Protein AF-0000000085041794 (afdb_homodimer)

Structure (mmCIF, N/CA/C/O backbone):
data_AF-0000000085041794-model_v1
#
loop_
_entity.id
_entity.type
_entity.pdbx_description
1 polymer 'Xaa-Pro aminopeptidase'
#
loop_
_atom_site.group_PDB
_atom_site.id
_atom_site.type_symbol
_atom_site.label_atom_id
_atom_site.label_alt_id
_atom_site.label_comp_id
_atom_site.label_asym_id
_atom_site.label_entity_id
_atom_site.label_seq_id
_atom_site.pdbx_PDB_ins_code
_atom_site.Cartn_x
_atom_site.Cartn_y
_atom_site.Cartn_z
_atom_site.occupancy
_atom_site.B_iso_or_equiv
_atom_site.auth_seq_id
_atom_site.auth_comp_id
_atom_site.auth_asym_id
_atom_site.auth_atom_id
_atom_site.pdbx_PDB_model_num
ATOM 1 N N . MET A 1 1 ? -20.219 1.625 -2.76 1 81.12 1 MET A N 1
ATOM 2 C CA . MET A 1 1 ? -19 0.804 -2.732 1 81.12 1 MET A CA 1
ATOM 3 C C . MET A 1 1 ? -18.328 0.778 -4.102 1 81.12 1 MET A C 1
ATOM 5 O O . MET A 1 1 ? -19 0.871 -5.129 1 81.12 1 MET A O 1
ATOM 9 N N . ARG A 1 2 ? -17.031 0.706 -3.994 1 90.44 2 ARG A N 1
ATOM 10 C CA . ARG A 1 2 ? -16.234 0.7 -5.219 1 90.44 2 ARG A CA 1
ATOM 11 C C . ARG A 1 2 ? -16.531 -0.536 -6.059 1 90.44 2 ARG A C 1
ATOM 13 O O . ARG A 1 2 ? -16.438 -0.495 -7.289 1 90.44 2 ARG A O 1
ATOM 20 N N . TYR A 1 3 ? -16.922 -1.604 -5.355 1 93 3 TYR A N 1
ATOM 21 C CA . TYR A 1 3 ? -17.234 -2.852 -6.039 1 93 3 TYR A CA 1
ATOM 22 C C . TYR A 1 3 ? -18.562 -3.418 -5.539 1 93 3 TYR A C 1
ATOM 24 O O . TYR A 1 3 ? -19.109 -2.938 -4.547 1 93 3 TYR A O 1
ATOM 32 N N . GLU A 1 4 ? -19.078 -4.328 -6.312 1 93.75 4 GLU A N 1
ATOM 33 C CA . GLU A 1 4 ? -20.281 -5.039 -5.902 1 93.75 4 GLU A CA 1
ATOM 34 C C . GLU A 1 4 ? -19.938 -6.312 -5.129 1 93.75 4 GLU A C 1
ATOM 36 O O . GLU A 1 4 ? -19.453 -7.285 -5.711 1 93.75 4 GLU A O 1
ATOM 41 N N . PRO A 1 5 ? -20.203 -6.328 -3.84 1 93.75 5 PRO A N 1
ATOM 42 C CA . PRO A 1 5 ? -19.891 -7.535 -3.074 1 93.75 5 PRO A CA 1
ATOM 43 C C . PRO A 1 5 ? -20.75 -8.734 -3.465 1 93.75 5 PRO A C 1
ATOM 45 O O . PRO A 1 5 ? -21.828 -8.555 -4.047 1 93.75 5 PRO A O 1
ATOM 48 N N . ALA A 1 6 ? -20.266 -9.938 -3.115 1 96.19 6 ALA A N 1
ATOM 49 C CA . ALA A 1 6 ? -21.094 -11.133 -3.273 1 96.19 6 ALA A CA 1
ATOM 50 C C . ALA A 1 6 ? -22.281 -11.094 -2.324 1 96.19 6 ALA A C 1
ATOM 52 O O . ALA A 1 6 ? -22.297 -10.336 -1.352 1 96.19 6 ALA A O 1
ATOM 53 N N . LYS A 1 7 ? -23.281 -11.914 -2.615 1 96.5 7 LYS A N 1
ATOM 54 C CA . LYS A 1 7 ? -24.484 -11.977 -1.793 1 96.5 7 LYS A CA 1
ATOM 55 C C . LYS A 1 7 ? -24.219 -12.68 -0.468 1 96.5 7 LYS A C 1
ATOM 57 O O . LYS A 1 7 ? -23.312 -13.516 -0.377 1 96.5 7 LYS A O 1
ATOM 62 N N . ALA A 1 8 ? -25.047 -12.406 0.478 1 98 8 ALA A N 1
ATOM 63 C CA . ALA A 1 8 ? -24.922 -12.969 1.819 1 98 8 ALA A CA 1
ATOM 64 C C . ALA A 1 8 ? -24.938 -14.492 1.776 1 98 8 ALA A C 1
ATOM 66 O O . ALA A 1 8 ? -24.312 -15.148 2.611 1 98 8 ALA A O 1
ATOM 67 N N . SER A 1 9 ? -25.672 -15.023 0.839 1 98.44 9 SER A N 1
ATOM 68 C CA . SER A 1 9 ? -25.828 -16.469 0.725 1 98.44 9 SER A CA 1
ATOM 69 C C . SER A 1 9 ? -24.469 -17.156 0.575 1 98.44 9 SER A C 1
ATOM 71 O O . SER A 1 9 ? -24.281 -18.281 1.054 1 98.44 9 SER A O 1
ATOM 73 N N . LEU A 1 10 ? -23.516 -16.516 -0.113 1 98.62 10 LEU A N 1
ATOM 74 C CA . LEU A 1 10 ? -22.172 -17.062 -0.254 1 98.62 10 LEU A CA 1
ATOM 75 C C . LEU A 1 10 ? -21.516 -17.266 1.109 1 98.62 10 LEU A C 1
ATOM 77 O O . LEU A 1 10 ? -20.953 -18.328 1.392 1 98.62 10 LEU A O 1
ATOM 81 N N . TYR A 1 11 ? -21.609 -16.25 1.943 1 98.75 11 TYR A N 1
ATOM 82 C CA . TYR A 1 11 ? -20.922 -16.266 3.223 1 98.75 11 TYR A CA 1
ATOM 83 C C . TYR A 1 11 ? -21.578 -17.219 4.207 1 98.75 11 TYR A C 1
ATOM 85 O O . TYR A 1 11 ? -20.906 -17.844 5.023 1 98.75 11 TYR A O 1
ATOM 93 N N . ILE A 1 12 ? -22.906 -17.297 4.117 1 98.69 12 ILE A N 1
ATOM 94 C CA . ILE A 1 12 ? -23.641 -18.281 4.91 1 98.69 12 ILE A CA 1
ATOM 95 C C . ILE A 1 12 ? -23.172 -19.688 4.559 1 98.69 12 ILE A C 1
ATOM 97 O O . ILE A 1 12 ? -22.875 -20.484 5.445 1 98.69 12 ILE A O 1
ATOM 101 N N . LYS A 1 13 ? -23.078 -19.922 3.279 1 98.5 13 LYS A N 1
ATOM 102 C CA . LYS A 1 13 ? -22.609 -21.219 2.797 1 98.5 13 LYS A CA 1
ATOM 103 C C . LYS A 1 13 ? -21.188 -21.5 3.266 1 98.5 13 LYS A C 1
ATOM 105 O O . LYS A 1 13 ? -20.875 -22.609 3.691 1 98.5 13 LYS A O 1
ATOM 110 N N . ASN A 1 14 ? -20.312 -20.547 3.172 1 98.75 14 ASN A N 1
ATOM 111 C CA . ASN A 1 14 ? -18.906 -20.703 3.559 1 98.75 14 ASN A CA 1
ATOM 112 C C . ASN A 1 14 ? -18.781 -21 5.051 1 98.75 14 ASN A C 1
ATOM 114 O O . ASN A 1 14 ? -17.969 -21.844 5.449 1 98.75 14 ASN A O 1
ATOM 118 N N . ARG A 1 15 ? -19.531 -20.312 5.887 1 98.75 15 ARG A N 1
ATOM 119 C CA . ARG A 1 15 ? -19.484 -20.578 7.32 1 98.75 15 ARG A CA 1
ATOM 120 C C . ARG A 1 15 ? -20.016 -21.984 7.633 1 98.75 15 ARG A C 1
ATOM 122 O O . ARG A 1 15 ? -19.531 -22.641 8.555 1 98.75 15 ARG A O 1
ATOM 129 N N . ALA A 1 16 ? -20.984 -22.406 6.898 1 98.5 16 ALA A N 1
ATOM 130 C CA . ALA A 1 16 ? -21.531 -23.75 7.098 1 98.5 16 ALA A CA 1
ATOM 131 C C . ALA A 1 16 ? -20.469 -24.812 6.844 1 98.5 16 ALA A C 1
ATOM 133 O O . ALA A 1 16 ? -20.438 -25.844 7.535 1 98.5 16 ALA A O 1
ATOM 134 N N . LYS A 1 17 ? -19.656 -24.625 5.828 1 98.5 17 LYS A N 1
ATOM 135 C CA . LYS A 1 17 ? -18.547 -25.547 5.566 1 98.5 17 LYS A CA 1
ATOM 136 C C . LYS A 1 17 ? -17.688 -25.734 6.809 1 98.5 17 LYS A C 1
ATOM 138 O O . LYS A 1 17 ? -17.344 -26.859 7.16 1 98.5 17 LYS A O 1
ATOM 143 N N . VAL A 1 18 ? -17.359 -24.594 7.484 1 98.5 18 VAL A N 1
ATOM 144 C CA . VAL A 1 18 ? -16.5 -24.641 8.664 1 98.5 18 VAL A CA 1
ATOM 145 C C . VAL A 1 18 ? -17.25 -25.281 9.828 1 98.5 18 VAL A C 1
ATOM 147 O O . VAL A 1 18 ? -16.734 -26.188 10.484 1 98.5 18 VAL A O 1
ATOM 150 N N . ALA A 1 19 ? -18.469 -24.859 10.023 1 98.25 19 ALA A N 1
ATOM 151 C CA . ALA A 1 19 ? -19.297 -25.344 11.133 1 98.25 19 ALA A CA 1
ATOM 152 C C . ALA A 1 19 ? -19.453 -26.875 11.062 1 98.25 19 ALA A C 1
ATOM 154 O O . ALA A 1 19 ? -19.391 -27.547 12.094 1 98.25 19 ALA A O 1
ATOM 155 N N . ASN A 1 20 ? -19.609 -27.375 9.859 1 97.75 20 ASN A N 1
ATOM 156 C CA . ASN A 1 20 ? -19.859 -28.781 9.656 1 97.75 20 ASN A CA 1
ATOM 157 C C . ASN A 1 20 ? -18.625 -29.625 9.93 1 97.75 20 ASN A C 1
ATOM 159 O O . ASN A 1 20 ? -18.719 -30.844 10.117 1 97.75 20 ASN A O 1
ATOM 163 N N . LYS A 1 21 ? -17.469 -29 9.961 1 97.56 21 LYS A N 1
ATOM 164 C CA . LYS A 1 21 ? -16.234 -29.75 10.148 1 97.56 21 LYS A CA 1
ATOM 165 C C . LYS A 1 21 ? -15.742 -29.672 11.586 1 97.56 21 LYS A C 1
ATOM 167 O O . LYS A 1 21 ? -14.844 -30.406 11.992 1 97.56 21 LYS A O 1
ATOM 172 N N . LEU A 1 22 ? -16.312 -28.797 12.398 1 97.81 22 LEU A N 1
ATOM 173 C CA . LEU A 1 22 ? -15.898 -28.625 13.789 1 97.81 22 LEU A CA 1
ATOM 174 C C . LEU A 1 22 ? -16.453 -29.75 14.664 1 97.81 22 LEU A C 1
ATOM 176 O O . LEU A 1 22 ? -17.625 -30.109 14.539 1 97.81 22 LEU A O 1
ATOM 180 N N . PRO A 1 23 ? -15.609 -30.312 15.516 1 97.38 23 PRO A N 1
ATOM 181 C CA . PRO A 1 23 ? -16.156 -31.266 16.484 1 97.38 23 PRO A CA 1
ATOM 182 C C . PRO A 1 23 ? -17.125 -30.625 17.469 1 97.38 23 PRO A C 1
ATOM 184 O O . PRO A 1 23 ? -17.219 -29.391 17.531 1 97.38 23 PRO A O 1
ATOM 187 N N . SER A 1 24 ? -17.797 -31.453 18.25 1 96.56 24 SER A N 1
ATOM 188 C CA . SER A 1 24 ? -18.719 -30.938 19.25 1 96.56 24 SER A CA 1
ATOM 189 C C . SER A 1 24 ? -18 -30.078 20.281 1 96.56 24 SER A C 1
ATOM 191 O O . SER A 1 24 ? -16.859 -30.375 20.641 1 96.56 24 SER A O 1
ATOM 193 N N . ASN A 1 25 ? -18.672 -29.016 20.734 1 97.12 25 ASN A N 1
ATOM 194 C CA . ASN A 1 25 ? -18.156 -28.109 21.75 1 97.12 25 ASN A CA 1
ATOM 195 C C . ASN A 1 25 ? -16.906 -27.375 21.281 1 97.12 25 ASN A C 1
ATOM 197 O O . ASN A 1 25 ? -15.898 -27.344 21.984 1 97.12 25 ASN A O 1
ATOM 201 N N . SER A 1 26 ? -17.031 -26.922 20.062 1 97.88 26 SER A N 1
ATOM 202 C CA . SER A 1 26 ? -15.914 -26.203 19.469 1 97.88 26 SER A CA 1
ATOM 203 C C . SER A 1 26 ? -16.281 -24.75 19.203 1 97.88 26 SER A C 1
ATOM 205 O O . SER A 1 26 ? -17.453 -24.422 19.031 1 97.88 26 SER A O 1
ATOM 207 N N . LEU A 1 27 ? -15.336 -23.906 19.172 1 98 27 LEU A N 1
ATOM 208 C CA . LEU A 1 27 ? -15.484 -22.578 18.594 1 98 27 LEU A CA 1
ATOM 209 C C . LEU A 1 27 ? -14.281 -22.234 17.719 1 98 27 LEU A C 1
ATOM 211 O O . LEU A 1 27 ? -13.18 -22.75 17.938 1 98 27 LEU A O 1
ATOM 215 N N . ALA A 1 28 ? -14.492 -21.453 16.672 1 98.81 28 ALA A N 1
ATOM 216 C CA . ALA A 1 28 ? -13.469 -20.891 15.789 1 98.81 28 ALA A CA 1
ATOM 217 C C . ALA A 1 28 ? -13.492 -19.375 15.828 1 98.81 28 ALA A C 1
ATOM 219 O O . ALA A 1 28 ? -14.562 -18.75 15.867 1 98.81 28 ALA A O 1
ATOM 220 N N . VAL A 1 29 ? -12.367 -18.766 15.906 1 98.81 29 VAL A N 1
ATOM 221 C CA . VAL A 1 29 ? -12.273 -17.312 15.969 1 98.81 29 VAL A CA 1
ATOM 222 C C . VAL A 1 29 ? -11.352 -16.812 14.859 1 98.81 29 VAL A C 1
ATOM 224 O O . VAL A 1 29 ? -10.266 -17.359 14.648 1 98.81 29 VAL A O 1
ATOM 227 N N . LEU A 1 30 ? -11.742 -15.836 14.133 1 98.75 30 LEU A N 1
ATOM 228 C CA . LEU A 1 30 ? -10.938 -15.164 13.117 1 98.75 30 LEU A CA 1
ATOM 229 C C . LEU A 1 30 ? -10.867 -13.664 13.391 1 98.75 30 LEU A C 1
ATOM 231 O O . LEU A 1 30 ? -11.883 -13.047 13.734 1 98.75 30 LEU A O 1
ATOM 235 N N . ASN A 1 31 ? -9.711 -13.117 13.211 1 98.38 31 ASN A N 1
ATOM 236 C CA . ASN A 1 31 ? -9.469 -11.688 13.406 1 98.38 31 ASN A CA 1
ATOM 237 C C . ASN A 1 31 ? -9.148 -10.992 12.094 1 98.38 31 ASN A C 1
ATOM 239 O O . ASN A 1 31 ? -8.484 -11.562 11.219 1 98.38 31 ASN A O 1
ATOM 243 N N . SER A 1 32 ? -9.594 -9.734 12.031 1 98.12 32 SER A N 1
ATOM 244 C CA . SER A 1 32 ? -9.109 -8.883 10.945 1 98.12 32 SER A CA 1
ATOM 245 C C . SER A 1 32 ? -7.602 -8.672 11.039 1 98.12 32 SER A C 1
ATOM 247 O O . SER A 1 32 ? -7 -8.906 12.086 1 98.12 32 SER A O 1
ATOM 249 N N . ASN A 1 33 ? -6.977 -8.281 9.906 1 97.25 33 ASN A N 1
ATOM 250 C CA . ASN A 1 33 ? -5.574 -7.887 9.93 1 97.25 33 ASN A CA 1
ATOM 251 C C . ASN A 1 33 ? -5.363 -6.602 10.719 1 97.25 33 ASN A C 1
ATOM 253 O O . ASN A 1 33 ? -6.32 -5.867 10.984 1 97.25 33 ASN A O 1
ATOM 257 N N . ASP A 1 34 ? -4.109 -6.375 11.047 1 95.56 34 ASP A N 1
ATOM 258 C CA . ASP A 1 34 ? -3.691 -5.102 11.625 1 95.56 34 ASP A CA 1
ATOM 259 C C . ASP A 1 34 ? -3.736 -3.982 10.594 1 95.56 34 ASP A C 1
ATOM 261 O O . ASP A 1 34 ? -3.672 -4.242 9.383 1 95.56 34 ASP A O 1
ATOM 265 N N . ILE A 1 35 ? -3.965 -2.807 11.109 1 94.44 35 ILE A N 1
ATOM 266 C CA . ILE A 1 35 ? -3.502 -1.652 10.344 1 94.44 35 ILE A CA 1
ATOM 267 C C . ILE A 1 35 ? -1.982 -1.538 10.453 1 94.44 35 ILE A C 1
ATOM 269 O O . ILE A 1 35 ? -1.45 -1.28 11.539 1 94.44 35 ILE A O 1
ATOM 273 N N . MET A 1 36 ? -1.262 -1.696 9.328 1 94.75 36 MET A N 1
ATOM 274 C CA . MET A 1 36 ? 0.197 -1.762 9.367 1 94.75 36 MET A CA 1
ATOM 275 C C . MET A 1 36 ? 0.805 -0.364 9.375 1 94.75 36 MET A C 1
ATOM 277 O O . MET A 1 36 ? 0.357 0.514 8.633 1 94.75 36 MET A O 1
ATOM 281 N N . PRO A 1 37 ? 1.808 -0.155 10.211 1 93.62 37 PRO A N 1
ATOM 282 C CA . PRO A 1 37 ? 2.438 1.164 10.312 1 93.62 37 PRO A CA 1
ATOM 283 C C . PRO A 1 37 ? 3.439 1.428 9.195 1 93.62 37 PRO A C 1
ATOM 285 O O . PRO A 1 37 ? 3.953 0.485 8.586 1 93.62 37 PRO A O 1
ATOM 288 N N . THR A 1 38 ? 3.711 2.617 8.875 1 93.69 38 THR A N 1
ATOM 289 C CA . THR A 1 38 ? 4.844 3.068 8.078 1 93.69 38 THR A CA 1
ATOM 290 C C . THR A 1 38 ? 5.859 3.809 8.945 1 93.69 38 THR A C 1
ATOM 292 O O . THR A 1 38 ? 6.605 3.186 9.703 1 93.69 38 THR A O 1
ATOM 295 N N . ASN A 1 39 ? 5.898 5.16 8.883 1 95.5 39 ASN A N 1
ATOM 296 C CA . ASN A 1 39 ? 6.711 6.055 9.703 1 95.5 39 ASN A CA 1
ATOM 297 C C . ASN A 1 39 ? 5.859 7.121 10.383 1 95.5 39 ASN A C 1
ATOM 299 O O . ASN A 1 39 ? 4.738 7.395 9.953 1 95.5 39 ASN A O 1
ATOM 303 N N . ALA A 1 40 ? 6.281 7.68 11.445 1 95.56 40 ALA A N 1
ATOM 304 C CA . ALA A 1 40 ? 5.562 8.727 12.156 1 95.56 40 ALA A CA 1
ATOM 305 C C . ALA A 1 40 ? 4.156 8.273 12.531 1 95.56 40 ALA A C 1
ATOM 307 O O . ALA A 1 40 ? 3.982 7.234 13.172 1 95.56 40 ALA A O 1
ATOM 308 N N . ASP A 1 41 ? 3.148 8.93 12.094 1 94.75 41 ASP A N 1
ATOM 309 C CA . ASP A 1 41 ? 1.792 8.516 12.445 1 94.75 41 ASP A CA 1
ATOM 310 C C . ASP A 1 41 ? 1.068 7.934 11.227 1 94.75 41 ASP A C 1
ATOM 312 O O . ASP A 1 41 ? -0.154 7.773 11.25 1 94.75 41 ASP A O 1
ATOM 316 N N . GLY A 1 42 ? 1.773 7.664 10.195 1 92.88 42 GLY A N 1
ATOM 317 C CA . GLY A 1 42 ? 1.166 7.121 8.992 1 92.88 42 GLY A CA 1
ATOM 318 C C . GLY A 1 42 ? 0.965 5.621 9.055 1 92.88 42 GLY A C 1
ATOM 319 O O . GLY A 1 42 ? 1.614 4.93 9.844 1 92.88 42 GLY A O 1
ATOM 320 N N . THR A 1 43 ? 0.043 5.125 8.203 1 93.38 43 THR A N 1
ATOM 321 C CA . THR A 1 43 ? -0.24 3.699 8.086 1 93.38 43 THR A CA 1
ATOM 322 C C . THR A 1 43 ? -0.282 3.275 6.621 1 93.38 43 THR A C 1
ATOM 324 O O . THR A 1 43 ? -0.417 4.117 5.73 1 93.38 43 THR A O 1
ATOM 327 N N . MET A 1 44 ? -0.105 2.018 6.383 1 94.44 44 MET A N 1
ATOM 328 C CA . MET A 1 44 ? -0.323 1.435 5.059 1 94.44 44 MET A CA 1
ATOM 329 C C . MET A 1 44 ? -1.812 1.254 4.785 1 94.44 44 MET A C 1
ATOM 331 O O . MET A 1 44 ? -2.627 1.296 5.707 1 94.44 44 MET A O 1
ATOM 335 N N . LYS A 1 45 ? -2.082 1.167 3.486 1 94.06 45 LYS A N 1
ATOM 336 C CA . LYS A 1 45 ? -3.465 0.87 3.125 1 94.06 45 LYS A CA 1
ATOM 337 C C . LYS A 1 45 ? -3.936 -0.432 3.768 1 94.06 45 LYS A C 1
ATOM 339 O O . LYS A 1 45 ? -3.201 -1.423 3.783 1 94.06 45 LYS A O 1
ATOM 344 N N . PHE A 1 46 ? -5.141 -0.442 4.344 1 95.12 46 PHE A N 1
ATOM 345 C CA . PHE A 1 46 ? -5.668 -1.606 5.047 1 95.12 46 PHE A CA 1
ATOM 346 C C . PHE A 1 46 ? -5.902 -2.762 4.082 1 95.12 46 PHE A C 1
ATOM 348 O O . PHE A 1 46 ? -6.43 -2.566 2.986 1 95.12 46 PHE A O 1
ATOM 355 N N . ARG A 1 47 ? -5.426 -3.879 4.434 1 96.88 47 ARG A N 1
ATOM 356 C CA . ARG A 1 47 ? -5.684 -5.141 3.744 1 96.88 47 ARG A CA 1
ATOM 357 C C . ARG A 1 47 ? -6.332 -6.152 4.684 1 96.88 47 ARG A C 1
ATOM 359 O O . ARG A 1 47 ? -5.715 -6.59 5.652 1 96.88 47 ARG A O 1
ATOM 366 N N . GLN A 1 48 ? -7.512 -6.531 4.465 1 97.75 48 GLN A N 1
ATOM 367 C CA . GLN A 1 48 ? -8.273 -7.406 5.352 1 97.75 48 GLN A CA 1
ATOM 368 C C . GLN A 1 48 ? -7.695 -8.812 5.363 1 97.75 48 GLN A C 1
ATOM 370 O O . GLN A 1 48 ? -6.996 -9.211 4.434 1 97.75 48 GLN A O 1
ATOM 375 N N . ASN A 1 49 ? -7.965 -9.539 6.43 1 98.25 49 ASN A N 1
ATOM 376 C CA . ASN A 1 49 ? -7.691 -10.969 6.504 1 98.25 49 ASN A CA 1
ATOM 377 C C . ASN A 1 49 ? -8.586 -11.758 5.559 1 98.25 49 ASN A C 1
ATOM 379 O O . ASN A 1 49 ? -9.812 -11.703 5.664 1 98.25 49 ASN A O 1
ATOM 383 N N . ASN A 1 50 ? -7.984 -12.508 4.742 1 98.25 50 ASN A N 1
ATOM 384 C CA . ASN A 1 50 ? -8.734 -13.141 3.658 1 98.25 50 ASN A CA 1
ATOM 385 C C . ASN A 1 50 ? -9.633 -14.258 4.172 1 98.25 50 ASN A C 1
ATOM 387 O O . ASN A 1 50 ? -10.703 -14.5 3.615 1 98.25 50 ASN A O 1
ATOM 391 N N . ASP A 1 51 ? -9.195 -14.977 5.238 1 98.62 51 ASP A N 1
ATOM 392 C CA . ASP A 1 51 ? -10.062 -16 5.809 1 98.62 51 ASP A CA 1
ATOM 393 C C . ASP A 1 51 ? -11.305 -15.383 6.438 1 98.62 51 ASP A C 1
ATOM 395 O O . ASP A 1 51 ? -12.414 -15.898 6.27 1 98.62 51 ASP A O 1
ATOM 399 N N . LEU A 1 52 ? -11.094 -14.312 7.129 1 98.81 52 LEU A N 1
ATOM 400 C CA . LEU A 1 52 ? -12.234 -13.602 7.707 1 98.81 52 LEU A CA 1
ATOM 401 C C . LEU A 1 52 ? -13.156 -13.078 6.617 1 98.81 52 LEU A C 1
ATOM 403 O O . LEU A 1 52 ? -14.375 -13.25 6.699 1 98.81 52 LEU A O 1
ATOM 407 N N . LEU A 1 53 ? -12.602 -12.469 5.629 1 98.69 53 LEU A N 1
ATOM 408 C CA . LEU A 1 53 ? -13.383 -11.945 4.516 1 98.69 53 LEU A CA 1
ATOM 409 C C . LEU A 1 53 ? -14.172 -13.062 3.83 1 98.69 53 LEU A C 1
ATOM 411 O O . LEU A 1 53 ? -15.344 -12.883 3.494 1 98.69 53 LEU A O 1
ATOM 415 N N . TYR A 1 54 ? -13.547 -14.148 3.627 1 98.75 54 TYR A N 1
ATOM 416 C CA . TYR A 1 54 ? -14.148 -15.312 2.982 1 98.75 54 TYR A CA 1
ATOM 417 C C . TYR A 1 54 ? -15.398 -15.758 3.736 1 98.75 54 TYR A C 1
ATOM 419 O O . TYR A 1 54 ? -16.375 -16.188 3.125 1 98.75 54 TYR A O 1
ATOM 427 N N . LEU A 1 55 ? -15.391 -15.664 5.008 1 98.88 55 LEU A N 1
ATOM 428 C CA . LEU A 1 55 ? -16.438 -16.266 5.828 1 98.88 55 LEU A CA 1
ATOM 429 C C . LEU A 1 55 ? -17.547 -15.258 6.109 1 98.88 55 LEU A C 1
ATOM 431 O O . LEU A 1 55 ? -18.672 -15.648 6.457 1 98.88 55 LEU A O 1
ATOM 435 N N . CYS A 1 56 ? -17.219 -13.922 5.988 1 98.69 56 CYS A N 1
ATOM 436 C CA . CYS A 1 56 ? -18.297 -13.039 6.438 1 98.69 56 CYS A CA 1
ATOM 437 C C . CYS A 1 56 ? -18.438 -11.844 5.504 1 98.69 56 CYS A C 1
ATOM 439 O O . CYS A 1 56 ? -19.406 -11.078 5.609 1 98.69 56 CYS A O 1
ATOM 441 N N . GLY A 1 57 ? -17.484 -11.555 4.621 1 98.31 57 GLY A N 1
ATOM 442 C CA . GLY A 1 57 ? -17.594 -10.531 3.594 1 98.31 57 GLY A CA 1
ATOM 443 C C . GLY A 1 57 ? -17.266 -9.141 4.098 1 98.31 57 GLY A C 1
ATOM 444 O O . GLY A 1 57 ? -17.219 -8.188 3.32 1 98.31 57 GLY A O 1
ATOM 445 N N . ILE A 1 58 ? -16.984 -8.992 5.426 1 98.06 58 ILE A N 1
ATOM 446 C CA . ILE A 1 58 ? -16.75 -7.676 6.016 1 98.06 58 ILE A CA 1
ATOM 447 C C . ILE A 1 58 ? -15.312 -7.242 5.742 1 98.06 58 ILE A C 1
ATOM 449 O O . ILE A 1 58 ? -14.367 -7.895 6.191 1 98.06 58 ILE A O 1
ATOM 453 N N . ASP A 1 59 ? -15.18 -6.207 5.012 1 96.56 59 ASP A N 1
ATOM 454 C CA . ASP A 1 59 ? -13.875 -5.625 4.699 1 96.56 59 ASP A CA 1
ATOM 455 C C . ASP A 1 59 ? -13.633 -4.355 5.516 1 96.56 59 ASP A C 1
ATOM 457 O O . ASP A 1 59 ? -13.641 -3.248 4.969 1 96.56 59 ASP A O 1
ATOM 461 N N . GLN A 1 60 ? -13.469 -4.5 6.762 1 96.5 60 GLN A N 1
ATOM 462 C CA . GLN A 1 60 ? -13.297 -3.42 7.727 1 96.5 60 GLN A CA 1
ATOM 463 C C . GLN A 1 60 ? -12.328 -3.82 8.836 1 96.5 60 GLN A C 1
ATOM 465 O O . GLN A 1 60 ? -12.289 -4.984 9.242 1 96.5 60 GLN A O 1
ATOM 470 N N . GLU A 1 61 ? -11.492 -2.928 9.258 1 95.25 61 GLU A N 1
ATOM 471 C CA . GLU A 1 61 ? -10.562 -3.182 10.359 1 95.25 61 GLU A CA 1
ATOM 472 C C . GLU A 1 61 ? -11.312 -3.506 11.648 1 95.25 61 GLU A C 1
ATOM 474 O O . GLU A 1 61 ? -12.539 -3.361 11.719 1 95.25 61 GLU A O 1
ATOM 479 N N . GLU A 1 62 ? -10.625 -4.039 12.656 1 96.06 62 GLU A N 1
ATOM 480 C CA . GLU A 1 62 ? -11.156 -4.328 13.984 1 96.06 62 GLU A CA 1
ATOM 481 C C . GLU A 1 62 ? -12.445 -5.133 13.898 1 96.06 62 GLU A C 1
ATOM 483 O O . GLU A 1 62 ? -13.477 -4.734 14.453 1 96.06 62 GLU A O 1
ATOM 488 N N . THR A 1 63 ? -12.383 -6.148 13.227 1 98.44 63 THR A N 1
ATOM 489 C CA . THR A 1 63 ? -13.477 -7.094 13.039 1 98.44 63 THR A CA 1
ATOM 490 C C . THR A 1 63 ? -13.094 -8.477 13.555 1 98.44 63 THR A C 1
ATOM 492 O O . THR A 1 63 ? -11.961 -8.93 13.352 1 98.44 63 THR A O 1
ATOM 495 N N . ILE A 1 64 ? -13.945 -9.133 14.305 1 98.88 64 ILE A N 1
ATOM 496 C CA . ILE A 1 64 ? -13.734 -10.484 14.805 1 98.88 64 ILE A CA 1
ATOM 497 C C . ILE A 1 64 ? -14.945 -11.352 14.484 1 98.88 64 ILE A C 1
ATOM 499 O O . ILE A 1 64 ? -16.094 -10.945 14.703 1 98.88 64 ILE A O 1
ATOM 503 N N . LEU A 1 65 ? -14.742 -12.469 13.953 1 98.94 65 LEU A N 1
ATOM 504 C CA . LEU A 1 65 ? -15.797 -13.445 13.695 1 98.94 65 LEU A CA 1
ATOM 505 C C . LEU A 1 65 ? -15.648 -14.656 14.617 1 98.94 65 LEU A C 1
ATOM 507 O O . LEU A 1 65 ? -14.555 -15.211 14.75 1 98.94 65 LEU A O 1
ATOM 511 N N . VAL A 1 66 ? -16.656 -15.039 15.273 1 98.88 66 VAL A N 1
ATOM 512 C CA . VAL A 1 66 ? -16.688 -16.25 16.094 1 98.88 66 VAL A CA 1
ATOM 513 C C . VAL A 1 66 ? -17.766 -17.203 15.578 1 98.88 66 VAL A C 1
ATOM 515 O O . VAL A 1 66 ? -18.906 -16.797 15.352 1 98.88 66 VAL A O 1
ATOM 518 N N . ILE A 1 67 ? -17.438 -18.438 15.344 1 98.75 67 ILE A N 1
ATOM 519 C CA . ILE A 1 67 ? -18.328 -19.516 14.969 1 98.75 67 ILE A CA 1
ATOM 520 C C . ILE A 1 67 ? -18.328 -20.594 16.062 1 98.75 67 ILE A C 1
ATOM 522 O O . ILE A 1 67 ? -17.297 -21.203 16.328 1 98.75 67 ILE A O 1
ATOM 526 N N . CYS A 1 68 ? -19.391 -20.797 16.672 1 98.44 68 CYS A N 1
ATOM 527 C CA . CYS A 1 68 ? -19.594 -21.781 17.734 1 98.44 68 CYS A CA 1
ATOM 528 C C . CYS A 1 68 ? -20.891 -22.562 17.531 1 98.44 68 CYS A C 1
ATOM 530 O O . CYS A 1 68 ? -21.859 -22.375 18.266 1 98.44 68 CYS A O 1
ATOM 532 N N . PRO A 1 69 ? -20.891 -23.516 16.672 1 97.06 69 PRO A N 1
ATOM 533 C CA . PRO A 1 69 ? -22.109 -24.047 16.047 1 97.06 69 PRO A CA 1
ATOM 534 C C . PRO A 1 69 ? -23.016 -24.734 17.062 1 97.06 69 PRO A C 1
ATOM 536 O O . PRO A 1 69 ? -24.25 -24.734 16.891 1 97.06 69 PRO A O 1
ATOM 539 N N . ASP A 1 70 ? -22.547 -25.359 18.062 1 95.69 70 ASP A N 1
ATOM 540 C CA . ASP A 1 70 ? -23.406 -26.156 18.938 1 95.69 70 ASP A CA 1
ATOM 541 C C . ASP A 1 70 ? -23.594 -25.453 20.281 1 95.69 70 ASP A C 1
ATOM 543 O O . ASP A 1 70 ? -23.953 -26.094 21.281 1 95.69 70 ASP A O 1
ATOM 547 N N . PHE A 1 71 ? -23.25 -24.203 20.328 1 97.19 71 PHE A N 1
ATOM 548 C CA . PHE A 1 71 ? -23.484 -23.469 21.562 1 97.19 71 PHE A CA 1
ATOM 549 C C . PHE A 1 71 ? -24.953 -23.531 21.969 1 97.19 71 PHE A C 1
ATOM 551 O O . PHE A 1 71 ? -25.844 -23.453 21.109 1 97.19 71 PHE A O 1
ATOM 558 N N . PRO A 1 72 ? -25.234 -23.578 23.234 1 96.56 72 PRO A N 1
ATOM 559 C CA . PRO A 1 72 ? -26.625 -23.75 23.688 1 96.56 72 PRO A CA 1
ATOM 560 C C . PRO A 1 72 ? -27.531 -22.594 23.266 1 96.56 72 PRO A C 1
ATOM 562 O O . PRO A 1 72 ? -28.672 -22.812 22.859 1 96.56 72 PRO A O 1
ATOM 565 N N . ASP A 1 73 ? -27.109 -21.422 23.359 1 96.81 73 ASP A N 1
ATOM 566 C CA . ASP A 1 73 ? -27.844 -20.25 22.891 1 96.81 73 ASP A CA 1
ATOM 567 C C . ASP A 1 73 ? -27.641 -20.031 21.391 1 96.81 73 ASP A C 1
ATOM 569 O O . ASP A 1 73 ? -26.562 -19.656 20.953 1 96.81 73 ASP A O 1
ATOM 573 N N . PRO A 1 74 ? -28.672 -20.203 20.625 1 96.81 74 PRO A N 1
ATOM 574 C CA . PRO A 1 74 ? -28.531 -20.094 19.172 1 96.81 74 PRO A CA 1
ATOM 575 C C . PRO A 1 74 ? -28 -18.719 18.734 1 96.81 74 PRO A C 1
ATOM 577 O O . PRO A 1 74 ? -27.344 -18.609 17.703 1 96.81 74 PRO A O 1
ATOM 580 N N . ALA A 1 75 ? -28.203 -17.75 19.531 1 97.19 75 ALA A N 1
ATOM 581 C CA . ALA A 1 75 ? -27.781 -16.391 19.188 1 97.19 75 ALA A CA 1
ATOM 582 C C . ALA A 1 75 ? -26.266 -16.25 19.219 1 97.19 75 ALA A C 1
ATOM 584 O O . ALA A 1 75 ? -25.703 -15.312 18.641 1 97.19 75 ALA A O 1
ATOM 585 N N . LEU A 1 76 ? -25.594 -17.156 19.859 1 98.06 76 LEU A N 1
ATOM 586 C CA . LEU A 1 76 ? -24.156 -17.031 20.031 1 98.06 76 LEU A CA 1
ATOM 587 C C . LEU A 1 76 ? -23.422 -18.047 19.156 1 98.06 76 LEU A C 1
ATOM 589 O O . LEU A 1 76 ? -22.203 -18.219 19.297 1 98.06 76 LEU A O 1
ATOM 593 N N . ARG A 1 77 ? -24.156 -18.719 18.312 1 98.38 77 ARG A N 1
ATOM 594 C CA . ARG A 1 77 ? -23.547 -19.734 17.469 1 98.38 77 ARG A CA 1
ATOM 595 C C . ARG A 1 77 ? -22.734 -19.109 16.344 1 98.38 77 ARG A C 1
ATOM 597 O O . ARG A 1 77 ? -21.797 -19.734 15.828 1 98.38 77 ARG A O 1
ATOM 604 N N . GLU A 1 78 ? -23.094 -17.938 15.867 1 98.56 78 GLU A N 1
ATOM 605 C CA . GLU A 1 78 ? -22.328 -17.062 14.984 1 98.56 78 GLU A CA 1
ATOM 606 C C . GLU A 1 78 ? -22.406 -15.609 15.461 1 98.56 78 GLU A C 1
ATOM 608 O O . GLU A 1 78 ? -23.484 -15.023 15.547 1 98.56 78 GLU A O 1
ATOM 613 N N . VAL A 1 79 ? -21.297 -15.078 15.758 1 98.81 79 VAL A N 1
ATOM 614 C CA . VAL A 1 79 ? -21.266 -13.711 16.25 1 98.81 79 VAL A CA 1
ATOM 615 C C . VAL A 1 79 ? -20.203 -12.914 15.492 1 98.81 79 VAL A C 1
ATOM 617 O O . VAL A 1 79 ? -19.062 -13.367 15.336 1 98.81 79 VAL A O 1
ATOM 620 N N . LEU A 1 80 ? -20.562 -11.805 14.969 1 98.88 80 LEU A N 1
ATOM 621 C CA . LEU A 1 80 ? -19.656 -10.867 14.312 1 98.88 80 LEU A CA 1
ATOM 622 C C . LEU A 1 80 ? -19.469 -9.609 15.164 1 98.88 80 LEU A C 1
ATOM 624 O O . LEU A 1 80 ? -20.438 -8.953 15.531 1 98.88 80 LEU A O 1
ATOM 628 N N . PHE A 1 81 ? -18.234 -9.375 15.562 1 98.88 81 PHE A N 1
ATOM 629 C CA . PHE A 1 81 ? -17.906 -8.164 16.297 1 98.88 81 PHE A CA 1
ATOM 630 C C . PHE A 1 81 ? -17.312 -7.113 15.359 1 98.88 81 PHE A C 1
ATOM 632 O O . PHE A 1 81 ? -16.359 -7.391 14.625 1 98.88 81 PHE A O 1
ATOM 639 N N . ILE A 1 82 ? -17.859 -5.945 15.32 1 98.12 82 ILE A N 1
ATOM 640 C CA . ILE A 1 82 ? -17.359 -4.863 14.477 1 98.12 82 ILE A CA 1
ATOM 641 C C . ILE A 1 82 ? -17.047 -3.641 15.336 1 98.12 82 ILE A C 1
ATOM 643 O O . ILE A 1 82 ? -17.516 -3.537 16.469 1 98.12 82 ILE A O 1
ATOM 647 N N . LYS A 1 83 ? -16.25 -2.768 14.789 1 94.88 83 LYS A N 1
ATOM 648 C CA . LYS A 1 83 ? -15.883 -1.53 15.477 1 94.88 83 LYS A CA 1
ATOM 649 C C . LYS A 1 83 ? -17.109 -0.652 15.727 1 94.88 83 LYS A C 1
ATOM 651 O O . LYS A 1 83 ? -17.922 -0.442 14.828 1 94.88 83 LYS A O 1
ATOM 656 N N . PRO A 1 84 ? -17.219 -0.179 16.969 1 92.38 84 PRO A N 1
ATOM 657 C CA . PRO A 1 84 ? -18.359 0.705 17.234 1 92.38 84 PRO A CA 1
ATOM 658 C C . PRO A 1 84 ? -18.312 1.993 16.422 1 92.38 84 PRO A C 1
ATOM 660 O O . PRO A 1 84 ? -17.234 2.553 16.203 1 92.38 84 PRO A O 1
ATOM 663 N N . THR A 1 85 ? -19.453 2.377 15.953 1 85.94 85 THR A N 1
ATOM 664 C CA . THR A 1 85 ? -19.562 3.658 15.266 1 85.94 85 THR A CA 1
ATOM 665 C C . THR A 1 85 ? -20.203 4.707 16.156 1 85.94 85 THR A C 1
ATOM 667 O O . THR A 1 85 ? -21.016 4.371 17.031 1 85.94 85 THR A O 1
ATOM 670 N N . SER A 1 86 ? -19.672 5.906 16.156 1 85.56 86 SER A N 1
ATOM 671 C CA . SER A 1 86 ? -20.188 7.07 16.859 1 85.56 86 SER A CA 1
ATOM 672 C C . SER A 1 86 ? -20.328 8.266 15.922 1 85.56 86 SER A C 1
ATOM 674 O O . SER A 1 86 ? -19.859 8.219 14.781 1 85.56 86 SER A O 1
ATOM 676 N N . GLU A 1 87 ? -21.047 9.211 16.391 1 82.62 87 GLU A N 1
ATOM 677 C CA . GLU A 1 87 ? -21.141 10.445 15.617 1 82.62 87 GLU A CA 1
ATOM 678 C C . GLU A 1 87 ? -19.75 11.023 15.352 1 82.62 87 GLU A C 1
ATOM 680 O O . GLU A 1 87 ? -19.484 11.531 14.266 1 82.62 87 GLU A O 1
ATOM 685 N N . HIS A 1 88 ? -19 10.883 16.328 1 83.44 88 HIS A N 1
ATOM 686 C CA . HIS A 1 88 ? -17.641 11.359 16.203 1 83.44 88 HIS A CA 1
ATOM 687 C C . HIS A 1 88 ? -16.875 10.609 15.117 1 83.44 88 HIS A C 1
ATOM 689 O O . HIS A 1 88 ? -16.203 11.219 14.281 1 83.44 88 HIS A O 1
ATOM 695 N N . ILE A 1 89 ? -17.031 9.352 15.07 1 82.94 89 ILE A N 1
ATOM 696 C CA . ILE A 1 89 ? -16.344 8.516 14.078 1 82.94 89 ILE A CA 1
ATOM 697 C C . ILE A 1 89 ? -16.891 8.828 12.688 1 82.94 89 ILE A C 1
ATOM 699 O O . ILE A 1 89 ? -16.125 8.898 11.719 1 82.94 89 ILE A O 1
ATOM 703 N N . ALA A 1 90 ? -18.109 9.062 12.641 1 83.75 90 ALA A N 1
ATOM 704 C CA . ALA A 1 90 ? -18.734 9.375 11.359 1 83.75 90 ALA A CA 1
ATOM 705 C C . ALA A 1 90 ? -18.188 10.68 10.789 1 83.75 90 ALA A C 1
ATOM 707 O O . ALA A 1 90 ? -17.953 10.789 9.578 1 83.75 90 ALA A O 1
ATOM 708 N N . ILE A 1 91 ? -17.938 11.602 11.602 1 84 91 ILE A N 1
ATOM 709 C CA . ILE A 1 91 ? -17.453 12.914 11.195 1 84 91 ILE A CA 1
ATOM 710 C C . ILE A 1 91 ? -15.984 12.828 10.805 1 84 91 ILE A C 1
ATOM 712 O O . ILE A 1 91 ? -15.57 13.391 9.789 1 84 91 ILE A O 1
ATOM 716 N N . TRP A 1 92 ? -15.234 12.023 11.469 1 85.75 92 TRP A N 1
ATOM 717 C CA . TRP A 1 92 ? -13.781 12.039 11.32 1 85.75 92 TRP A CA 1
ATOM 718 C C . TRP A 1 92 ? -13.32 10.969 10.328 1 85.75 92 TRP A C 1
ATOM 720 O O . TRP A 1 92 ? -12.383 11.188 9.562 1 85.75 92 TRP A O 1
ATOM 730 N N . GLU A 1 93 ? -13.984 9.82 10.297 1 86.06 93 GLU A N 1
ATOM 731 C CA . GLU A 1 93 ? -13.477 8.695 9.516 1 86.06 93 GLU A CA 1
ATOM 732 C C . GLU A 1 93 ? -14.453 8.289 8.414 1 86.06 93 GLU A C 1
ATOM 734 O O . GLU A 1 93 ? -14.094 7.582 7.477 1 86.06 93 GLU A O 1
ATOM 739 N N . GLY A 1 94 ? -15.672 8.719 8.625 1 86.5 94 GLY A N 1
ATOM 740 C CA . GLY A 1 94 ? -16.672 8.359 7.637 1 86.5 94 GLY A CA 1
ATOM 741 C C . GLY A 1 94 ? -17.484 7.133 8.031 1 86.5 94 GLY A C 1
ATOM 742 O O . GLY A 1 94 ? -17.516 6.754 9.203 1 86.5 94 GLY A O 1
ATOM 743 N N . HIS A 1 95 ? -18.109 6.645 7.059 1 86 95 HIS A N 1
ATOM 744 C CA . HIS A 1 95 ? -19.078 5.57 7.273 1 86 95 HIS A CA 1
ATOM 745 C C . HIS A 1 95 ? -18.375 4.27 7.656 1 86 95 HIS A C 1
ATOM 747 O O . HIS A 1 95 ? -17.359 3.906 7.047 1 86 95 HIS A O 1
ATOM 753 N N . LYS A 1 96 ? -18.828 3.664 8.75 1 91.88 96 LYS A N 1
ATOM 754 C CA . LYS A 1 96 ? -18.516 2.293 9.141 1 91.88 96 LYS A CA 1
ATOM 755 C C . LYS A 1 96 ? -19.75 1.408 9.094 1 91.88 96 LYS A C 1
ATOM 757 O O . LYS A 1 96 ? -20.875 1.909 9.125 1 91.88 96 LYS A O 1
ATOM 762 N N . PHE A 1 97 ? -19.5 0.114 9.047 1 94.19 97 PHE A N 1
ATOM 763 C CA . PHE A 1 97 ? -20.641 -0.794 9 1 94.19 97 PHE A CA 1
ATOM 764 C C . PHE A 1 97 ? -21.531 -0.594 10.211 1 94.19 97 PHE A C 1
ATOM 766 O O . PHE A 1 97 ? -21.062 -0.579 11.344 1 94.19 97 PHE A O 1
ATOM 773 N N . THR A 1 98 ? -22.797 -0.393 9.914 1 94.56 98 THR A N 1
ATOM 774 C CA . THR A 1 98 ? -23.781 -0.558 10.977 1 94.56 98 THR A CA 1
ATOM 775 C C . THR A 1 98 ? -24.047 -2.037 11.242 1 94.56 98 THR A C 1
ATOM 777 O O . THR A 1 98 ? -23.703 -2.891 10.43 1 94.56 98 THR A O 1
ATOM 780 N N . MET A 1 99 ? -24.672 -2.242 12.398 1 96.94 99 MET A N 1
ATOM 781 C CA . MET A 1 99 ? -25.016 -3.627 12.695 1 96.94 99 MET A CA 1
ATOM 782 C C . MET A 1 99 ? -25.969 -4.188 11.641 1 96.94 99 MET A C 1
ATOM 784 O O . MET A 1 99 ? -25.844 -5.344 11.234 1 96.94 99 MET A O 1
ATOM 788 N N . GLY A 1 100 ? -26.859 -3.369 11.203 1 97.19 100 GLY A N 1
ATOM 789 C CA . GLY A 1 100 ? -27.781 -3.793 10.156 1 97.19 100 GLY A CA 1
ATOM 790 C C . GLY A 1 100 ? -27.094 -4.094 8.836 1 97.19 100 GLY A C 1
ATOM 791 O O . GLY A 1 100 ? -27.391 -5.09 8.18 1 97.19 100 GLY A O 1
ATOM 792 N N . GLU A 1 101 ? -26.188 -3.221 8.422 1 96.12 101 GLU A N 1
ATOM 793 C CA . GLU A 1 101 ? -25.422 -3.428 7.199 1 96.12 101 GLU A CA 1
ATOM 794 C C . GLU A 1 101 ? -24.578 -4.695 7.281 1 96.12 101 GLU A C 1
ATOM 796 O O . GLU A 1 101 ? -24.453 -5.43 6.297 1 96.12 101 GLU A O 1
ATOM 801 N N . ALA A 1 102 ? -23.953 -4.906 8.43 1 98.12 102 ALA A N 1
ATOM 802 C CA . ALA A 1 102 ? -23.141 -6.102 8.641 1 98.12 102 ALA A CA 1
ATOM 803 C C . ALA A 1 102 ? -24 -7.363 8.523 1 98.12 102 ALA A C 1
ATOM 805 O O . ALA A 1 102 ? -23.562 -8.352 7.922 1 98.12 102 ALA A O 1
ATOM 806 N N . THR A 1 103 ? -25.188 -7.312 9.133 1 98.56 103 THR A N 1
ATOM 807 C CA . THR A 1 103 ? -26.094 -8.438 9.023 1 98.56 103 THR A CA 1
ATOM 808 C C . THR A 1 103 ? -26.484 -8.68 7.562 1 98.56 103 THR A C 1
ATOM 810 O O . THR A 1 103 ? -26.469 -9.812 7.09 1 98.56 103 THR A O 1
ATOM 813 N N . ALA A 1 104 ? -26.781 -7.633 6.898 1 98.19 104 ALA A N 1
ATOM 814 C CA . ALA A 1 104 ? -27.25 -7.742 5.52 1 98.19 104 ALA A CA 1
ATOM 815 C C . ALA A 1 104 ? -26.172 -8.352 4.629 1 98.19 104 ALA A C 1
ATOM 817 O O . ALA A 1 104 ? -26.469 -9.172 3.756 1 98.19 104 ALA A O 1
ATOM 818 N N . LEU A 1 105 ? -24.953 -7.977 4.832 1 97.88 105 LEU A N 1
ATOM 819 C CA . LEU A 1 105 ? -23.875 -8.438 3.973 1 97.88 105 LEU A CA 1
ATOM 820 C C . LEU A 1 105 ? -23.422 -9.836 4.371 1 97.88 105 LEU A C 1
ATOM 822 O O . LEU A 1 105 ? -23.234 -10.703 3.512 1 97.88 105 LEU A O 1
ATOM 826 N N . SER A 1 106 ? -23.25 -10.094 5.66 1 98.56 106 SER A N 1
ATOM 827 C CA . SER A 1 106 ? -22.625 -11.328 6.141 1 98.56 106 SER A CA 1
ATOM 828 C C . SER A 1 106 ? -23.656 -12.445 6.289 1 98.56 106 SER A C 1
ATOM 830 O O . SER A 1 106 ? -23.297 -13.625 6.293 1 98.56 106 SER A O 1
ATOM 832 N N . GLY A 1 107 ? -24.906 -12.094 6.508 1 98.62 107 GLY A N 1
ATOM 833 C CA . GLY A 1 107 ? -25.938 -13.062 6.844 1 98.62 107 GLY A CA 1
ATOM 834 C C . GLY A 1 107 ? -25.922 -13.461 8.305 1 98.62 107 GLY A C 1
ATOM 835 O O . GLY A 1 107 ? -26.688 -14.352 8.719 1 98.62 107 GLY A O 1
ATOM 836 N N . ILE A 1 108 ? -25.125 -12.828 9.117 1 98.75 108 ILE A N 1
ATOM 837 C CA . ILE A 1 108 ? -25.047 -13.133 10.539 1 98.75 108 ILE A CA 1
ATOM 838 C C . ILE A 1 108 ? -26.062 -12.273 11.297 1 98.75 108 ILE A C 1
ATOM 840 O O . ILE A 1 108 ? -26.109 -11.055 11.117 1 98.75 108 ILE A O 1
ATOM 844 N N . SER A 1 109 ? -26.812 -12.875 12.133 1 98.12 109 SER A N 1
ATOM 845 C CA . SER A 1 109 ? -27.891 -12.172 12.836 1 98.12 109 SER A CA 1
ATOM 846 C C . SER A 1 109 ? -27.359 -11.484 14.094 1 98.12 109 SER A C 1
ATOM 848 O O . SER A 1 109 ? -27.875 -10.445 14.5 1 98.12 109 SER A O 1
ATOM 850 N N . THR A 1 110 ? -26.391 -12.047 14.727 1 98.69 110 THR A N 1
ATOM 851 C CA . THR A 1 110 ? -25.859 -11.477 15.961 1 98.69 110 THR A CA 1
ATOM 852 C C . THR A 1 110 ? -24.625 -10.641 15.672 1 98.69 110 THR A C 1
ATOM 854 O O . THR A 1 110 ? -23.531 -11.18 15.469 1 98.69 110 THR A O 1
ATOM 857 N N . ILE A 1 111 ? -24.781 -9.375 15.703 1 98.62 111 ILE A N 1
ATOM 858 C CA . ILE A 1 111 ? -23.688 -8.422 15.555 1 98.62 111 ILE A CA 1
ATOM 859 C C . ILE A 1 111 ? -23.453 -7.684 16.875 1 98.62 111 ILE A C 1
ATOM 861 O O . ILE A 1 111 ? -24.422 -7.219 17.5 1 98.62 111 ILE A O 1
ATOM 865 N N . LYS A 1 112 ? -22.234 -7.664 17.312 1 98.56 112 LYS A N 1
ATOM 866 C CA . LYS A 1 112 ? -21.859 -6.992 18.562 1 98.56 112 LYS A CA 1
ATOM 867 C C . LYS A 1 112 ? -20.719 -6.016 18.344 1 98.56 112 LYS A C 1
ATOM 869 O O . LYS A 1 112 ? -20.047 -6.059 17.297 1 98.56 112 LYS A O 1
ATOM 874 N N . TRP A 1 113 ? -20.578 -5.121 19.25 1 97.75 113 TRP A N 1
ATOM 875 C CA . TRP A 1 113 ? -19.422 -4.234 19.234 1 97.75 113 TRP A CA 1
ATOM 876 C C . TRP A 1 113 ? -18.172 -4.953 19.75 1 97.75 113 TRP A C 1
ATOM 878 O O . TRP A 1 113 ? -18.266 -5.809 20.641 1 97.75 113 TRP A O 1
ATOM 888 N N . THR A 1 114 ? -17.047 -4.559 19.266 1 97.81 114 THR A N 1
ATOM 889 C CA . THR A 1 114 ? -15.789 -5.148 19.688 1 97.81 114 THR A CA 1
ATOM 890 C C . THR A 1 114 ? -15.578 -4.941 21.188 1 97.81 114 THR A C 1
ATOM 892 O O . THR A 1 114 ? -14.898 -5.734 21.844 1 97.81 114 THR A O 1
ATOM 895 N N . THR A 1 115 ? -16.188 -3.967 21.797 1 96.94 115 THR A N 1
ATOM 896 C CA . THR A 1 115 ? -16.078 -3.693 23.219 1 96.94 115 THR A CA 1
ATOM 897 C C . THR A 1 115 ? -16.719 -4.812 24.047 1 96.94 115 THR A C 1
ATOM 899 O O . THR A 1 115 ? -16.438 -4.961 25.234 1 96.94 115 THR A O 1
ATOM 902 N N . ASP A 1 116 ? -17.562 -5.539 23.391 1 97.69 116 ASP A N 1
ATOM 903 C CA . ASP A 1 116 ? -18.266 -6.617 24.078 1 97.69 116 ASP A CA 1
ATOM 904 C C . ASP A 1 116 ? -17.531 -7.945 23.906 1 97.69 116 ASP A C 1
ATOM 906 O O . ASP A 1 116 ? -17.938 -8.961 24.469 1 97.69 116 ASP A O 1
ATOM 910 N N . PHE A 1 117 ? -16.484 -7.973 23.234 1 98.44 117 PHE A N 1
ATOM 911 C CA . PHE A 1 117 ? -15.859 -9.219 22.812 1 98.44 117 PHE A CA 1
ATOM 912 C C . PHE A 1 117 ? -15.398 -10.031 24 1 98.44 117 PHE A C 1
ATOM 914 O O . PHE A 1 117 ? -15.727 -11.219 24.125 1 98.44 117 PHE A O 1
ATOM 921 N N . ASP A 1 118 ? -14.695 -9.414 24.938 1 97.81 118 ASP A N 1
ATOM 922 C CA . ASP A 1 118 ? -14.039 -10.141 26.016 1 97.81 118 ASP A CA 1
ATOM 923 C C . ASP A 1 118 ? -15.055 -10.891 26.875 1 97.81 118 ASP A C 1
ATOM 925 O O . ASP A 1 118 ? -14.852 -12.055 27.203 1 97.81 118 ASP A O 1
ATOM 929 N N . SER A 1 119 ? -16.094 -10.227 27.172 1 97.88 119 SER A N 1
ATOM 930 C CA . SER A 1 119 ? -17.094 -10.836 28.031 1 97.88 119 SER A CA 1
ATOM 931 C C . SER A 1 119 ? -17.781 -12.008 27.344 1 97.88 119 SER A C 1
ATOM 933 O O . SER A 1 119 ? -17.938 -13.078 27.922 1 97.88 119 SER A O 1
ATOM 935 N N . ILE A 1 120 ? -18.156 -11.773 26.109 1 98.31 120 ILE A N 1
ATOM 936 C CA . ILE A 1 120 ? -18.859 -12.82 25.359 1 98.31 120 ILE A CA 1
ATOM 937 C C . ILE A 1 120 ? -17.906 -13.977 25.078 1 98.31 120 ILE A C 1
ATOM 939 O O . ILE A 1 120 ? -18.266 -15.141 25.219 1 98.31 120 ILE A O 1
ATOM 943 N N . PHE A 1 121 ? -16.703 -13.648 24.75 1 98.44 121 PHE A N 1
ATOM 944 C CA . PHE A 1 121 ? -15.695 -14.656 24.438 1 98.44 121 PHE A CA 1
ATOM 945 C C . PHE A 1 121 ? -15.414 -15.531 25.656 1 98.44 121 PHE A C 1
ATOM 947 O O . PHE A 1 121 ? -15.258 -16.75 25.531 1 98.44 121 PHE A O 1
ATOM 954 N N . ASN A 1 122 ? -15.375 -14.922 26.797 1 98 122 ASN A N 1
ATOM 955 C CA . ASN A 1 122 ? -15.172 -15.68 28.031 1 98 122 ASN A CA 1
ATOM 956 C C . ASN A 1 122 ? -16.281 -16.703 28.234 1 98 122 ASN A C 1
ATOM 958 O O . ASN A 1 122 ? -16.016 -17.844 28.641 1 98 122 ASN A O 1
ATOM 962 N N . THR A 1 123 ? -17.469 -16.266 28 1 97.94 123 THR A N 1
ATOM 963 C CA . THR A 1 123 ? -18.609 -17.172 28.109 1 97.94 123 THR A CA 1
ATOM 964 C C . THR A 1 123 ? -18.484 -18.328 27.141 1 97.94 123 THR A C 1
ATOM 966 O O . THR A 1 123 ? -18.688 -19.484 27.5 1 97.94 123 THR A O 1
ATOM 969 N N . LEU A 1 124 ? -18.172 -18.047 25.922 1 98.31 124 LEU A N 1
ATOM 970 C CA . LEU A 1 124 ? -18.047 -19.078 24.891 1 98.31 124 LEU A CA 1
ATOM 971 C C . LEU A 1 124 ? -16.922 -20.047 25.234 1 98.31 124 LEU A C 1
ATOM 973 O O . LEU A 1 124 ? -17.094 -21.266 25.109 1 98.31 124 LEU A O 1
ATOM 977 N N . MET A 1 125 ? -15.812 -19.562 25.688 1 97.75 125 MET A N 1
ATOM 978 C CA . MET A 1 125 ? -14.648 -20.375 26.016 1 97.75 125 MET A CA 1
ATOM 979 C C . MET A 1 125 ? -14.969 -21.328 27.172 1 97.75 125 MET A C 1
ATOM 981 O O . MET A 1 125 ? -14.586 -22.5 27.125 1 97.75 125 MET A O 1
ATOM 985 N N . ASN A 1 126 ? -15.711 -20.812 28.078 1 96.06 126 ASN A N 1
ATOM 986 C CA . ASN A 1 126 ? -15.984 -21.594 29.266 1 96.06 126 ASN A CA 1
ATOM 987 C C . ASN A 1 126 ? -16.938 -22.75 28.969 1 96.06 126 ASN A C 1
ATOM 989 O O . ASN A 1 126 ? -17 -23.719 29.734 1 96.06 126 ASN A O 1
ATOM 993 N N . LEU A 1 127 ? -17.609 -22.672 27.906 1 95.94 127 LEU A N 1
ATOM 994 C CA . LEU A 1 127 ? -18.562 -23.734 27.562 1 95.94 127 LEU A CA 1
ATOM 995 C C . LEU A 1 127 ? -18.109 -24.516 26.344 1 95.94 127 LEU A C 1
ATOM 997 O O . LEU A 1 127 ? -18.891 -25.266 25.766 1 95.94 127 LEU A O 1
ATOM 1001 N N . SER A 1 128 ? -16.875 -24.281 25.922 1 96.88 128 SER A N 1
ATOM 1002 C CA . SER A 1 128 ? -16.312 -25.016 24.797 1 96.88 128 SER A CA 1
ATOM 1003 C C . SER A 1 128 ? -15.086 -25.828 25.219 1 96.88 128 SER A C 1
ATOM 1005 O O . SER A 1 128 ? -14.492 -25.562 26.266 1 96.88 128 SER A O 1
ATOM 1007 N N . LYS A 1 129 ? -14.82 -26.781 24.438 1 97.19 129 LYS A N 1
ATOM 1008 C CA . LYS A 1 129 ? -13.672 -27.641 24.672 1 97.19 129 LYS A CA 1
ATOM 1009 C C . LYS A 1 129 ? -12.57 -27.406 23.641 1 97.19 129 LYS A C 1
ATOM 1011 O O . LYS A 1 129 ? -11.398 -27.281 24 1 97.19 129 LYS A O 1
ATOM 1016 N N . HIS A 1 130 ? -12.977 -27.375 22.406 1 98.31 130 HIS A N 1
ATOM 1017 C CA . HIS A 1 130 ? -12.039 -27.234 21.281 1 98.31 130 HIS A CA 1
ATOM 1018 C C . HIS A 1 130 ? -12.031 -25.812 20.75 1 98.31 130 HIS A C 1
ATOM 1020 O O . HIS A 1 130 ? -13.086 -25.219 20.516 1 98.31 130 HIS A O 1
ATOM 1026 N N . VAL A 1 131 ? -10.867 -25.203 20.578 1 98.69 131 VAL A N 1
ATOM 1027 C CA . VAL A 1 131 ? -10.711 -23.844 20.078 1 98.69 131 VAL A CA 1
ATOM 1028 C C . VAL A 1 131 ? -9.906 -23.875 18.766 1 98.69 131 VAL A C 1
ATOM 1030 O O . VAL A 1 131 ? -8.742 -24.266 18.766 1 98.69 131 VAL A O 1
ATOM 1033 N N . PHE A 1 132 ? -10.531 -23.484 17.672 1 98.75 132 PHE A N 1
ATOM 1034 C CA . PHE A 1 132 ? -9.867 -23.375 16.375 1 98.75 132 PHE A CA 1
ATOM 1035 C C . PHE A 1 132 ? -9.438 -21.938 16.109 1 98.75 132 PHE A C 1
ATOM 1037 O O . PHE A 1 132 ? -10.273 -21.031 16.078 1 98.75 132 PHE A O 1
ATOM 1044 N N . LEU A 1 133 ? -8.164 -21.703 15.977 1 98.5 133 LEU A N 1
ATOM 1045 C CA . LEU A 1 133 ? -7.602 -20.391 15.695 1 98.5 133 LEU A CA 1
ATOM 1046 C C . LEU A 1 133 ? -6.895 -20.375 14.344 1 98.5 133 LEU A C 1
ATOM 1048 O O . LEU A 1 133 ? -6.426 -21.422 13.875 1 98.5 133 LEU A O 1
ATOM 1052 N N . ASN A 1 134 ? -6.926 -19.172 13.812 1 95.62 134 ASN A N 1
ATOM 1053 C CA . ASN A 1 134 ? -6.383 -19.016 12.469 1 95.62 134 ASN A CA 1
ATOM 1054 C C . ASN A 1 134 ? -4.91 -18.609 12.508 1 95.62 134 ASN A C 1
ATOM 1056 O O . ASN A 1 134 ? -4.488 -17.859 13.383 1 95.62 134 ASN A O 1
ATOM 1060 N N . THR A 1 135 ? -4.094 -19.188 11.625 1 94 135 THR A N 1
ATOM 1061 C CA . THR A 1 135 ? -2.711 -18.797 11.359 1 94 135 THR A CA 1
ATOM 1062 C C . THR A 1 135 ? -2.426 -18.812 9.859 1 94 135 THR A C 1
ATOM 1064 O O . THR A 1 135 ? -3.125 -19.484 9.094 1 94 135 THR A O 1
ATOM 1067 N N . ASN A 1 136 ? -1.472 -18.016 9.484 1 94.81 136 ASN A N 1
ATOM 1068 C CA . ASN A 1 136 ? -1.02 -18.109 8.102 1 94.81 136 ASN A CA 1
ATOM 1069 C C . ASN A 1 136 ? -0.119 -19.312 7.883 1 94.81 136 ASN A C 1
ATOM 1071 O O . ASN A 1 136 ? 1.057 -19.297 8.25 1 94.81 136 ASN A O 1
ATOM 1075 N N . GLU A 1 137 ? -0.627 -20.297 7.258 1 94.06 137 GLU A N 1
ATOM 1076 C CA . GLU A 1 137 ? 0.124 -21.531 7.035 1 94.06 137 GLU A CA 1
ATOM 1077 C C . GLU A 1 137 ? 0.39 -21.75 5.547 1 94.06 137 GLU A C 1
ATOM 1079 O O . GLU A 1 137 ? 0.479 -22.891 5.094 1 94.06 137 GLU A O 1
ATOM 1084 N N . HIS A 1 138 ? 0.309 -20.688 4.789 1 93.75 138 HIS A N 1
ATOM 1085 C CA . HIS A 1 138 ? 0.758 -20.797 3.408 1 93.75 138 HIS A CA 1
ATOM 1086 C C . HIS A 1 138 ? 2.199 -21.297 3.336 1 93.75 138 HIS A C 1
ATOM 1088 O O . HIS A 1 138 ? 3.064 -20.812 4.066 1 93.75 138 HIS A O 1
ATOM 1094 N N . LEU A 1 139 ? 2.494 -22.156 2.471 1 89.12 139 LEU A N 1
ATOM 1095 C CA . LEU A 1 139 ? 3.771 -22.859 2.457 1 89.12 139 LEU A CA 1
ATOM 1096 C C . LEU A 1 139 ? 4.922 -21.906 2.172 1 89.12 139 LEU A C 1
ATOM 1098 O O . LEU A 1 139 ? 6.07 -22.172 2.529 1 89.12 139 LEU A O 1
ATOM 1102 N N . ARG A 1 140 ? 4.664 -20.812 1.476 1 88.19 140 ARG A N 1
ATOM 1103 C CA . ARG A 1 140 ? 5.699 -19.859 1.119 1 88.19 140 ARG A CA 1
ATOM 1104 C C . ARG A 1 140 ? 5.645 -18.641 2.029 1 88.19 140 ARG A C 1
ATOM 1106 O O . ARG A 1 140 ? 6.285 -17.609 1.751 1 88.19 140 ARG A O 1
ATOM 1113 N N . ALA A 1 141 ? 4.867 -18.672 3.053 1 87.88 141 ALA A N 1
ATOM 1114 C CA . ALA A 1 141 ? 4.715 -17.516 3.939 1 87.88 141 ALA A CA 1
ATOM 1115 C C . ALA A 1 141 ? 5.973 -17.297 4.777 1 87.88 141 ALA A C 1
ATOM 1117 O O . ALA A 1 141 ? 6.562 -18.266 5.281 1 87.88 141 ALA A O 1
ATOM 1118 N N . VAL A 1 142 ? 6.492 -16.031 4.762 1 79.12 142 VAL A N 1
ATOM 1119 C CA . VAL A 1 142 ? 7.566 -15.602 5.656 1 79.12 142 VAL A CA 1
ATOM 1120 C C . VAL A 1 142 ? 7.082 -14.438 6.52 1 79.12 142 VAL A C 1
ATOM 1122 O O . VAL A 1 142 ? 6.828 -13.344 6.016 1 79.12 142 VAL A O 1
ATOM 1125 N N . VAL A 1 143 ? 6.855 -14.781 7.754 1 74.19 143 VAL A N 1
ATOM 1126 C CA . VAL A 1 143 ? 6.289 -13.695 8.547 1 74.19 143 VAL A CA 1
ATOM 1127 C C . VAL A 1 143 ? 7.23 -13.352 9.703 1 74.19 143 VAL A C 1
ATOM 1129 O O . VAL A 1 143 ? 7.273 -14.07 10.703 1 74.19 143 VAL A O 1
ATOM 1132 N N . GLU A 1 144 ? 7.902 -12.352 9.539 1 83.06 144 GLU A N 1
ATOM 1133 C CA . GLU A 1 144 ? 8.766 -11.836 10.594 1 83.06 144 GLU A CA 1
ATOM 1134 C C . GLU A 1 144 ? 7.988 -10.945 11.562 1 83.06 144 GLU A C 1
ATOM 1136 O O . GLU A 1 144 ? 8.273 -10.914 12.758 1 83.06 144 GLU A O 1
ATOM 1141 N N . VAL A 1 145 ? 6.93 -10.336 11.125 1 91.94 145 VAL A N 1
ATOM 1142 C CA . VAL A 1 145 ? 6.117 -9.398 11.883 1 91.94 145 VAL A CA 1
ATOM 1143 C C . VAL A 1 145 ? 5.023 -10.148 12.641 1 91.94 145 VAL A C 1
ATOM 1145 O O . VAL A 1 145 ? 4.316 -10.969 12.055 1 91.94 145 VAL A O 1
ATOM 1148 N N . GLU A 1 146 ? 4.945 -9.914 13.914 1 93.81 146 GLU A N 1
ATOM 1149 C CA . GLU A 1 146 ? 3.865 -10.523 14.695 1 93.81 146 GLU A CA 1
ATOM 1150 C C . GLU A 1 146 ? 2.52 -9.883 14.359 1 93.81 146 GLU A C 1
ATOM 1152 O O . GLU A 1 146 ? 2.301 -8.703 14.648 1 93.81 146 GLU A O 1
ATOM 1157 N N . THR A 1 147 ? 1.632 -10.617 13.875 1 94 147 THR A N 1
ATOM 1158 C CA . THR A 1 147 ? 0.341 -10.117 13.414 1 94 147 THR A CA 1
ATOM 1159 C C . THR A 1 147 ? -0.68 -10.133 14.547 1 94 147 THR A C 1
ATOM 1161 O O . THR A 1 147 ? -0.429 -10.703 15.609 1 94 147 THR A O 1
ATOM 1164 N N . ARG A 1 148 ? -1.816 -9.5 14.281 1 95.38 148 ARG A N 1
ATOM 1165 C CA . ARG A 1 148 ? -2.941 -9.508 15.211 1 95.38 148 ARG A CA 1
ATOM 1166 C C . ARG A 1 148 ? -3.346 -10.938 15.57 1 95.38 148 ARG A C 1
ATOM 1168 O O . ARG A 1 148 ? -3.609 -11.234 16.734 1 95.38 148 ARG A O 1
ATOM 1175 N N . THR A 1 149 ? -3.402 -11.781 14.633 1 95.44 149 THR A N 1
ATOM 1176 C CA . THR A 1 149 ? -3.777 -13.172 14.844 1 95.44 149 THR A CA 1
ATOM 1177 C C . THR A 1 149 ? -2.766 -13.867 15.75 1 95.44 149 THR A C 1
ATOM 1179 O O . THR A 1 149 ? -3.146 -14.617 16.656 1 95.44 149 THR A O 1
ATOM 1182 N N . ALA A 1 150 ? -1.511 -13.656 15.484 1 95.5 150 ALA A N 1
ATOM 1183 C CA . ALA A 1 150 ? -0.467 -14.273 16.297 1 95.5 150 ALA A CA 1
ATOM 1184 C C . ALA A 1 150 ? -0.556 -13.797 17.75 1 95.5 150 ALA A C 1
ATOM 1186 O O . ALA A 1 150 ? -0.414 -14.594 18.672 1 95.5 150 ALA A O 1
ATOM 1187 N N . ARG A 1 151 ? -0.734 -12.5 17.953 1 96.69 151 ARG A N 1
ATOM 1188 C CA . ARG A 1 151 ? -0.889 -11.969 19.312 1 96.69 151 ARG A CA 1
ATOM 1189 C C . ARG A 1 151 ? -2.121 -12.555 19.984 1 96.69 151 ARG A C 1
ATOM 1191 O O . ARG A 1 151 ? -2.084 -12.875 21.188 1 96.69 151 ARG A O 1
ATOM 1198 N N . PHE A 1 152 ? -3.197 -12.68 19.25 1 98 152 PHE A N 1
ATOM 1199 C CA . PHE A 1 152 ? -4.441 -13.227 19.781 1 98 152 PHE A CA 1
ATOM 1200 C C . PHE A 1 152 ? -4.246 -14.664 20.25 1 98 152 PHE A C 1
ATOM 1202 O O . PHE A 1 152 ? -4.77 -15.062 21.281 1 98 152 PHE A O 1
ATOM 1209 N N . ILE A 1 153 ? -3.531 -15.438 19.484 1 98.06 153 ILE A N 1
ATOM 1210 C CA . ILE A 1 153 ? -3.254 -16.828 19.844 1 98.06 153 ILE A CA 1
ATOM 1211 C C . ILE A 1 153 ? -2.502 -16.875 21.172 1 98.06 153 ILE A C 1
ATOM 1213 O O . ILE A 1 153 ? -2.85 -17.672 22.062 1 98.06 153 ILE A O 1
ATOM 1217 N N . LYS A 1 154 ? -1.498 -16.047 21.281 1 97.38 154 LYS A N 1
ATOM 1218 C CA . LYS A 1 154 ? -0.737 -15.977 22.516 1 97.38 154 LYS A CA 1
ATOM 1219 C C . LYS A 1 154 ? -1.641 -15.633 23.703 1 97.38 154 LYS A C 1
ATOM 1221 O O . LYS A 1 154 ? -1.537 -16.234 24.766 1 97.38 154 LYS A O 1
ATOM 1226 N N . GLU A 1 155 ? -2.482 -14.734 23.484 1 97.69 155 GLU A N 1
ATOM 1227 C CA . GLU A 1 155 ? -3.4 -14.297 24.531 1 97.69 155 GLU A CA 1
ATOM 1228 C C . GLU A 1 155 ? -4.367 -15.414 24.922 1 97.69 155 GLU A C 1
ATOM 1230 O O . GLU A 1 155 ? -4.633 -15.625 26.109 1 97.69 155 GLU A O 1
ATOM 1235 N N . CYS A 1 156 ? -4.949 -16.031 23.938 1 98 156 CYS A N 1
ATOM 1236 C CA . CYS A 1 156 ? -5.879 -17.125 24.188 1 98 156 CYS A CA 1
ATOM 1237 C C . CYS A 1 156 ? -5.219 -18.234 25 1 98 156 CYS A C 1
ATOM 1239 O O . CYS A 1 156 ? -5.785 -18.688 26 1 98 156 CYS A O 1
ATOM 1241 N N . LYS A 1 157 ? -4.062 -18.609 24.625 1 98.06 157 LYS A N 1
ATOM 1242 C CA . LYS A 1 157 ? -3.367 -19.703 25.297 1 98.06 157 LYS A CA 1
ATOM 1243 C C . LYS A 1 157 ? -2.992 -19.312 26.719 1 98.06 157 LYS A C 1
ATOM 1245 O O . LYS A 1 157 ? -2.977 -20.172 27.609 1 98.06 157 LYS A O 1
ATOM 1250 N N . ALA A 1 158 ? -2.697 -18.109 26.969 1 98.19 158 ALA A N 1
ATOM 1251 C CA . ALA A 1 158 ? -2.348 -17.641 28.297 1 98.19 158 ALA A CA 1
ATOM 1252 C C . ALA A 1 158 ? -3.58 -17.562 29.203 1 98.19 158 ALA A C 1
ATOM 1254 O O . ALA A 1 158 ? -3.52 -17.922 30.375 1 98.19 158 ALA A O 1
ATOM 1255 N N . ARG A 1 159 ? -4.695 -17.125 28.703 1 97.44 159 ARG A N 1
ATOM 1256 C CA . ARG A 1 159 ? -5.906 -16.891 29.484 1 97.44 159 ARG A CA 1
ATOM 1257 C C . ARG A 1 159 ? -6.676 -18.203 29.703 1 97.44 159 ARG A C 1
ATOM 1259 O O . ARG A 1 159 ? -7.32 -18.375 30.734 1 97.44 159 ARG A O 1
ATOM 1266 N N . TYR A 1 160 ? -6.602 -19.062 28.672 1 97.81 160 TYR A N 1
ATOM 1267 C CA . TYR A 1 160 ? -7.312 -20.328 28.703 1 97.81 160 TYR A CA 1
ATOM 1268 C C . TYR A 1 160 ? -6.371 -21.484 28.422 1 97.81 160 TYR A C 1
ATOM 1270 O O . TYR A 1 160 ? -6.535 -22.188 27.422 1 97.81 160 TYR A O 1
ATOM 1278 N N . PRO A 1 161 ? -5.488 -21.828 29.297 1 97.25 161 PRO A N 1
ATOM 1279 C CA . PRO A 1 161 ? -4.375 -22.75 29.016 1 97.25 161 PRO A CA 1
ATOM 1280 C C . PRO A 1 161 ? -4.809 -24.203 28.969 1 97.25 161 PRO A C 1
ATOM 1282 O O . PRO A 1 161 ? -4.047 -25.062 28.516 1 97.25 161 PRO A O 1
ATOM 1285 N N . LEU A 1 162 ? -6.016 -24.453 29.391 1 97.31 162 LEU A N 1
ATOM 1286 C CA . LEU A 1 162 ? -6.375 -25.859 29.547 1 97.31 162 LEU A CA 1
ATOM 1287 C C . LEU A 1 162 ? -7.266 -26.312 28.391 1 97.31 162 LEU A C 1
ATOM 1289 O O . LEU A 1 162 ? -7.625 -27.484 28.297 1 97.31 162 LEU A O 1
ATOM 1293 N N . HIS A 1 163 ? -7.652 -25.438 27.516 1 97.81 163 HIS A N 1
ATOM 1294 C CA . HIS A 1 163 ? -8.438 -25.781 26.344 1 97.81 163 HIS A CA 1
ATOM 1295 C C . HIS A 1 163 ? -7.594 -26.531 25.328 1 97.81 163 HIS A C 1
ATOM 1297 O O . HIS A 1 163 ? -6.363 -26.531 25.391 1 97.81 163 HIS A O 1
ATOM 1303 N N . GLN A 1 164 ? -8.266 -27.266 24.391 1 98.25 164 GLN A N 1
ATOM 1304 C CA . GLN A 1 164 ? -7.586 -27.922 23.281 1 98.25 164 GLN A CA 1
ATOM 1305 C C . GLN A 1 164 ? -7.566 -27.016 22.047 1 98.25 164 GLN A C 1
ATOM 1307 O O . GLN A 1 164 ? -8.617 -26.703 21.484 1 98.25 164 GLN A O 1
ATOM 1312 N N . TYR A 1 165 ? -6.441 -26.609 21.656 1 98.5 165 TYR A N 1
ATOM 1313 C CA . TYR A 1 165 ? -6.277 -25.703 20.531 1 98.5 165 TYR A CA 1
ATOM 1314 C C . TYR A 1 165 ? -6.016 -26.469 19.234 1 98.5 165 TYR A C 1
ATOM 1316 O O . TYR A 1 165 ? -5.305 -27.484 19.234 1 98.5 165 TYR A O 1
ATOM 1324 N N . HIS A 1 166 ? -6.609 -26.031 18.188 1 98.38 166 HIS A N 1
ATOM 1325 C CA . HIS A 1 166 ? -6.516 -26.656 16.875 1 98.38 166 HIS A CA 1
ATOM 1326 C C . HIS A 1 166 ? -6.227 -25.625 15.789 1 98.38 166 HIS A C 1
ATOM 1328 O O . HIS A 1 166 ? -6.438 -24.438 15.984 1 98.38 166 HIS A O 1
ATOM 1334 N N . ARG A 1 167 ? -5.719 -26.109 14.633 1 98 167 ARG A N 1
ATOM 1335 C CA . ARG A 1 167 ? -5.43 -25.297 13.461 1 98 167 ARG A CA 1
ATOM 1336 C C . ARG A 1 167 ? -6.66 -25.156 12.57 1 98 167 ARG A C 1
ATOM 1338 O O . ARG A 1 167 ? -7.246 -26.156 12.148 1 98 167 ARG A O 1
ATOM 1345 N N . LEU A 1 168 ? -7.027 -23.922 12.328 1 98.19 168 LEU A N 1
ATOM 1346 C CA . LEU A 1 168 ? -8.141 -23.672 11.422 1 98.19 168 LEU A CA 1
ATOM 1347 C C . LEU A 1 168 ? -7.672 -23.672 9.969 1 98.19 168 LEU A C 1
ATOM 1349 O O . LEU A 1 168 ? -8.445 -23.984 9.062 1 98.19 168 LEU A O 1
ATOM 1353 N N . ALA A 1 169 ? -6.418 -23.359 9.695 1 97 169 ALA A N 1
ATOM 1354 C CA . ALA A 1 169 ? -5.848 -23.047 8.383 1 97 169 ALA A CA 1
ATOM 1355 C C . ALA A 1 169 ? -6.043 -24.219 7.418 1 97 169 ALA A C 1
ATOM 1357 O O . ALA A 1 169 ? -6.402 -24.016 6.254 1 97 169 ALA A O 1
ATOM 1358 N N . PRO A 1 170 ? -5.84 -25.5 7.836 1 96.56 170 PRO A N 1
ATOM 1359 C CA . PRO A 1 170 ? -5.977 -26.594 6.879 1 96.56 170 PRO A CA 1
ATOM 1360 C C . PRO A 1 170 ? -7.371 -26.672 6.27 1 96.56 170 PRO A C 1
ATOM 1362 O O . PRO A 1 170 ? -7.512 -26.906 5.062 1 96.56 170 PRO A O 1
ATOM 1365 N N . MET A 1 171 ? -8.383 -26.531 7.055 1 96.25 171 MET A N 1
ATOM 1366 C CA . MET A 1 171 ? -9.727 -26.578 6.5 1 96.25 171 MET A CA 1
ATOM 1367 C C . MET A 1 171 ? -10.008 -25.375 5.621 1 96.25 171 MET A C 1
ATOM 1369 O O . MET A 1 171 ? -10.641 -25.484 4.57 1 96.25 171 MET A O 1
ATOM 1373 N N . MET A 1 172 ? -9.531 -24.203 6.066 1 97.88 172 MET A N 1
ATOM 1374 C CA . MET A 1 172 ? -9.727 -23 5.25 1 97.88 172 MET A CA 1
ATOM 1375 C C . MET A 1 172 ? -9.047 -23.156 3.896 1 97.88 172 MET A C 1
ATOM 1377 O O . MET A 1 172 ? -9.586 -22.734 2.873 1 97.88 172 MET A O 1
ATOM 1381 N N . HIS A 1 173 ? -7.809 -23.703 3.857 1 97.25 173 HIS A N 1
ATOM 1382 C CA . HIS A 1 173 ? -7.098 -23.922 2.604 1 97.25 173 HIS A CA 1
ATOM 1383 C C . HIS A 1 173 ? -7.926 -24.797 1.655 1 97.25 173 HIS A C 1
ATOM 1385 O O . HIS A 1 173 ? -7.973 -24.531 0.451 1 97.25 173 HIS A O 1
ATOM 1391 N N . LYS A 1 174 ? -8.547 -25.766 2.227 1 96.69 174 LYS A N 1
ATOM 1392 C CA . LYS A 1 174 ? -9.367 -26.672 1.422 1 96.69 174 LYS A CA 1
ATOM 1393 C C . LYS A 1 174 ? -10.594 -25.969 0.866 1 96.69 174 LYS A C 1
ATOM 1395 O O . LYS A 1 174 ? -10.898 -26.078 -0.322 1 96.69 174 LYS A O 1
ATOM 1400 N N . PHE A 1 175 ? -11.297 -25.266 1.704 1 98.12 175 PHE A N 1
ATOM 1401 C CA . PHE A 1 175 ? -12.539 -24.625 1.305 1 98.12 175 PHE A CA 1
ATOM 1402 C C . PHE A 1 175 ? -12.273 -23.5 0.306 1 98.12 175 PHE A C 1
ATOM 1404 O O . PHE A 1 175 ? -13 -23.344 -0.675 1 98.12 175 PHE A O 1
ATOM 1411 N N . ARG A 1 176 ? -11.18 -22.703 0.5 1 98.31 176 ARG A N 1
ATOM 1412 C CA . ARG A 1 176 ? -10.883 -21.578 -0.37 1 98.31 176 ARG A CA 1
ATOM 1413 C C . ARG A 1 176 ? -10.297 -22.047 -1.699 1 98.31 176 ARG A C 1
ATOM 1415 O O . ARG A 1 176 ? -10.336 -21.312 -2.693 1 98.31 176 ARG A O 1
ATOM 1422 N N . ALA A 1 177 ? -9.727 -23.234 -1.725 1 97.75 177 ALA A N 1
ATOM 1423 C CA . ALA A 1 177 ? -9.117 -23.75 -2.947 1 97.75 177 ALA A CA 1
ATOM 1424 C C . ALA A 1 177 ? -10.172 -24.016 -4.016 1 97.75 177 ALA A C 1
ATOM 1426 O O . ALA A 1 177 ? -9.898 -23.891 -5.211 1 97.75 177 ALA A O 1
ATOM 1427 N N . VAL A 1 178 ? -11.344 -24.453 -3.604 1 98.19 178 VAL A N 1
ATOM 1428 C CA . VAL A 1 178 ? -12.453 -24.703 -4.52 1 98.19 178 VAL A CA 1
ATOM 1429 C C . VAL A 1 178 ? -13.43 -23.531 -4.48 1 98.19 178 VAL A C 1
ATOM 1431 O O . VAL A 1 178 ? -14.141 -23.328 -3.49 1 98.19 178 VAL A O 1
ATOM 1434 N N . LYS A 1 179 ? -13.555 -22.828 -5.559 1 98.56 179 LYS A N 1
ATOM 1435 C CA . LYS A 1 179 ? -14.305 -21.578 -5.57 1 98.56 179 LYS A CA 1
ATOM 1436 C C . LYS A 1 179 ? -15.781 -21.812 -5.84 1 98.56 179 LYS A C 1
ATOM 1438 O O . LYS A 1 179 ? -16.141 -22.672 -6.648 1 98.56 179 LYS A O 1
ATOM 1443 N N . GLU A 1 180 ? -16.609 -21.047 -5.152 1 98.25 180 GLU A N 1
ATOM 1444 C CA . GLU A 1 180 ? -18.016 -20.922 -5.512 1 98.25 180 GLU A CA 1
ATOM 1445 C C . GLU A 1 180 ? -18.203 -20.031 -6.738 1 98.25 180 GLU A C 1
ATOM 1447 O O . GLU A 1 180 ? -17.312 -19.266 -7.098 1 98.25 180 GLU A O 1
ATOM 1452 N N . THR A 1 181 ? -19.375 -20.141 -7.348 1 98.12 181 THR A N 1
ATOM 1453 C CA . THR A 1 181 ? -19.656 -19.391 -8.562 1 98.12 181 THR A CA 1
ATOM 1454 C C . THR A 1 181 ? -19.547 -17.891 -8.312 1 98.12 181 THR A C 1
ATOM 1456 O O . THR A 1 181 ? -19.078 -17.141 -9.18 1 98.12 181 THR A O 1
ATOM 1459 N N . GLU A 1 182 ? -20 -17.453 -7.145 1 98.12 182 GLU A N 1
ATOM 1460 C CA . GLU A 1 182 ? -19.953 -16.031 -6.801 1 98.12 182 GLU A CA 1
ATOM 1461 C C . GLU A 1 182 ? -18.516 -15.531 -6.75 1 98.12 182 GLU A C 1
ATOM 1463 O O . GLU A 1 182 ? -18.234 -14.383 -7.102 1 98.12 182 GLU A O 1
ATOM 1468 N N . GLU A 1 183 ? -17.609 -16.344 -6.281 1 98.62 183 GLU A N 1
ATOM 1469 C CA . GLU A 1 183 ? -16.188 -16 -6.246 1 98.62 183 GLU A CA 1
ATOM 1470 C C . GLU A 1 183 ? -15.609 -15.898 -7.652 1 98.62 183 GLU A C 1
ATOM 1472 O O . GLU A 1 183 ? -14.852 -14.977 -7.957 1 98.62 183 GLU A O 1
ATOM 1477 N N . ILE A 1 184 ? -15.953 -16.844 -8.477 1 98.69 184 ILE A N 1
ATOM 1478 C CA . ILE A 1 184 ? -15.484 -16.875 -9.859 1 98.69 184 ILE A CA 1
ATOM 1479 C C . ILE A 1 184 ? -15.961 -15.609 -10.578 1 98.69 184 ILE A C 1
ATOM 1481 O O . ILE A 1 184 ? -15.234 -15.047 -11.398 1 98.69 184 ILE A O 1
ATOM 1485 N N . ASP A 1 185 ? -17.172 -15.188 -10.281 1 98.44 185 ASP A N 1
ATOM 1486 C CA . ASP A 1 185 ? -17.703 -13.969 -10.875 1 98.44 185 ASP A CA 1
ATOM 1487 C C . ASP A 1 185 ? -16.828 -12.766 -10.523 1 98.44 185 ASP A C 1
ATOM 1489 O O . ASP A 1 185 ? -16.609 -11.891 -11.367 1 98.44 185 ASP A O 1
ATOM 1493 N N . GLN A 1 186 ? -16.406 -12.648 -9.297 1 98.44 186 GLN A N 1
ATOM 1494 C CA . GLN A 1 186 ? -15.531 -11.562 -8.883 1 98.44 186 GLN A CA 1
ATOM 1495 C C . GLN A 1 186 ? -14.195 -11.625 -9.625 1 98.44 186 GLN A C 1
ATOM 1497 O O . GLN A 1 186 ? -13.68 -10.594 -10.07 1 98.44 186 GLN A O 1
ATOM 1502 N N . ILE A 1 187 ? -13.617 -12.836 -9.742 1 98.81 187 ILE A N 1
ATOM 1503 C CA . ILE A 1 187 ? -12.359 -13.023 -10.445 1 98.81 187 ILE A CA 1
ATOM 1504 C C . ILE A 1 187 ? -12.523 -12.633 -11.914 1 98.81 187 ILE A C 1
ATOM 1506 O O . ILE A 1 187 ? -11.641 -12 -12.5 1 98.81 187 ILE A O 1
ATOM 1510 N N . GLN A 1 188 ? -13.664 -13.016 -12.492 1 98.81 188 GLN A N 1
ATOM 1511 C CA . GLN A 1 188 ? -13.93 -12.648 -13.875 1 98.81 188 GLN A CA 1
ATOM 1512 C C . GLN A 1 188 ? -13.938 -11.133 -14.055 1 98.81 188 GLN A C 1
ATOM 1514 O O . GLN A 1 188 ? -13.406 -10.617 -15.039 1 98.81 188 GLN A O 1
ATOM 1519 N N . LYS A 1 189 ? -14.57 -10.469 -13.141 1 98.62 189 LYS A N 1
ATOM 1520 C CA . LYS A 1 189 ? -14.578 -9.008 -13.211 1 98.62 189 LYS A CA 1
ATOM 1521 C C . LYS A 1 189 ? -13.156 -8.453 -13.156 1 98.62 189 LYS A C 1
ATOM 1523 O O . LYS A 1 189 ? -12.812 -7.535 -13.906 1 98.62 189 LYS A O 1
ATOM 1528 N N . ALA A 1 190 ? -12.328 -8.969 -12.281 1 98.81 190 ALA A N 1
ATOM 1529 C CA . ALA A 1 190 ? -10.93 -8.562 -12.211 1 98.81 190 ALA A CA 1
ATOM 1530 C C . ALA A 1 190 ? -10.219 -8.797 -13.539 1 98.81 190 ALA A C 1
ATOM 1532 O O . ALA A 1 190 ? -9.438 -7.953 -13.992 1 98.81 190 ALA A O 1
ATOM 1533 N N . CYS A 1 191 ? -10.484 -9.938 -14.148 1 98.94 191 CYS A N 1
ATOM 1534 C CA . CYS A 1 191 ? -9.891 -10.266 -15.445 1 98.94 191 CYS A CA 1
ATOM 1535 C C . CYS A 1 191 ? -10.367 -9.297 -16.516 1 98.94 191 CYS A C 1
ATOM 1537 O O . CYS A 1 191 ? -9.586 -8.875 -17.375 1 98.94 191 CYS A O 1
ATOM 1539 N N . ASP A 1 192 ? -11.664 -8.977 -16.469 1 98.88 192 ASP A N 1
ATOM 1540 C CA . ASP A 1 192 ? -12.219 -8.039 -17.438 1 98.88 192 ASP A CA 1
ATOM 1541 C C . ASP A 1 192 ? -11.555 -6.668 -17.312 1 98.88 192 ASP A C 1
ATOM 1543 O O . ASP A 1 192 ? -11.242 -6.035 -18.328 1 98.88 192 ASP A O 1
ATOM 1547 N N . ILE A 1 193 ? -11.375 -6.215 -16.125 1 98.81 193 ILE A N 1
ATOM 1548 C CA . ILE A 1 193 ? -10.703 -4.941 -15.883 1 98.81 193 ILE A CA 1
ATOM 1549 C C . ILE A 1 193 ? -9.266 -5.012 -16.391 1 98.81 193 ILE A C 1
ATOM 1551 O O . ILE A 1 193 ? -8.773 -4.062 -17 1 98.81 193 ILE A O 1
ATOM 1555 N N . THR A 1 194 ? -8.602 -6.117 -16.141 1 98.94 194 THR A N 1
ATOM 1556 C CA . THR A 1 194 ? -7.238 -6.336 -16.625 1 98.94 194 THR A CA 1
ATOM 1557 C C . THR A 1 194 ? -7.184 -6.258 -18.141 1 98.94 194 THR A C 1
ATOM 1559 O O . THR A 1 194 ? -6.273 -5.648 -18.703 1 98.94 194 THR A O 1
ATOM 1562 N N . GLU A 1 195 ? -8.156 -6.871 -18.781 1 98.88 195 GLU A N 1
ATOM 1563 C CA . GLU A 1 195 ? -8.242 -6.809 -20.234 1 98.88 195 GLU A CA 1
ATOM 1564 C C . GLU A 1 195 ? -8.328 -5.363 -20.719 1 98.88 195 GLU A C 1
ATOM 1566 O O . GLU A 1 195 ? -7.621 -4.977 -21.656 1 98.88 195 GLU A O 1
ATOM 157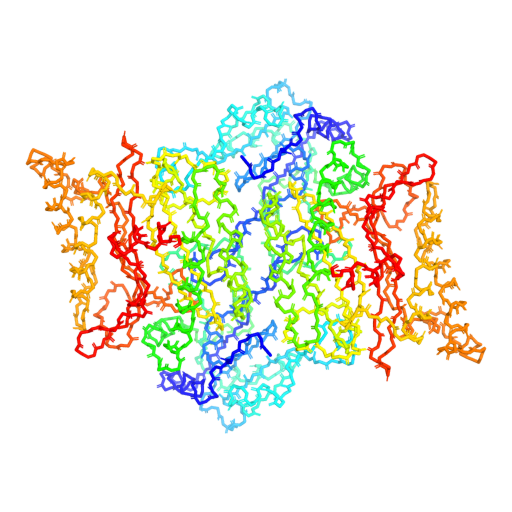1 N N . ALA A 1 196 ? -9.227 -4.629 -20.094 1 98.81 196 ALA A N 1
ATOM 1572 C CA . ALA A 1 196 ? -9.391 -3.232 -20.5 1 98.81 196 ALA A CA 1
ATOM 1573 C C . ALA A 1 196 ? -8.086 -2.461 -20.344 1 98.81 196 ALA A C 1
ATOM 1575 O O . ALA A 1 196 ? -7.742 -1.638 -21.203 1 98.81 196 ALA A O 1
ATOM 1576 N N . GLY A 1 197 ? -7.406 -2.707 -19.266 1 98.81 197 GLY A N 1
ATOM 1577 C CA . GLY A 1 197 ? -6.105 -2.088 -19.078 1 98.81 197 GLY A CA 1
ATOM 1578 C C . GLY A 1 197 ? -5.098 -2.488 -20.141 1 98.81 197 GLY A C 1
ATOM 1579 O O . GLY A 1 197 ? -4.367 -1.644 -20.656 1 98.81 197 GLY A O 1
ATOM 1580 N N . PHE A 1 198 ? -5.051 -3.736 -20.484 1 98.88 198 PHE A N 1
ATOM 1581 C CA . PHE A 1 198 ? -4.098 -4.234 -21.469 1 98.88 198 PHE A CA 1
ATOM 1582 C C . PHE A 1 198 ? -4.367 -3.617 -22.844 1 98.88 198 PHE A C 1
ATOM 1584 O O . PHE A 1 198 ? -3.432 -3.211 -23.531 1 98.88 198 PHE A O 1
ATOM 1591 N N . ARG A 1 199 ? -5.562 -3.576 -23.203 1 98.69 199 ARG A N 1
ATOM 1592 C CA . ARG A 1 199 ? -5.922 -2.98 -24.5 1 98.69 199 ARG A CA 1
ATOM 1593 C C . ARG A 1 199 ? -5.52 -1.511 -24.547 1 98.69 199 ARG A C 1
ATOM 1595 O O . ARG A 1 199 ? -5.047 -1.028 -25.578 1 98.69 199 ARG A O 1
ATOM 1602 N N . ARG A 1 200 ? -5.742 -0.813 -23.469 1 98.31 200 ARG A N 1
ATOM 1603 C CA . ARG A 1 200 ? -5.277 0.566 -23.359 1 98.31 200 ARG A CA 1
ATOM 1604 C C . ARG A 1 200 ? -3.771 0.654 -23.578 1 98.31 200 ARG A C 1
ATOM 1606 O O . ARG A 1 200 ? -3.289 1.547 -24.281 1 98.31 200 ARG A O 1
ATOM 1613 N N . VAL A 1 201 ? -3.061 -0.213 -23.016 1 98.69 201 VAL A N 1
ATOM 1614 C CA . VAL A 1 201 ? -1.602 -0.24 -23.078 1 98.69 201 VAL A CA 1
ATOM 1615 C C . VAL A 1 201 ? -1.146 -0.543 -24.5 1 98.69 201 VAL A C 1
ATOM 1617 O O . VAL A 1 201 ? -0.159 0.021 -24.984 1 98.69 201 VAL A O 1
ATOM 1620 N N . LEU A 1 202 ? -1.835 -1.459 -25.188 1 98.69 202 LEU A N 1
ATOM 1621 C CA . LEU A 1 202 ? -1.493 -1.785 -26.562 1 98.69 202 LEU A CA 1
ATOM 1622 C C . LEU A 1 202 ? -1.55 -0.543 -27.453 1 98.69 202 LEU A C 1
ATOM 1624 O O . LEU A 1 202 ? -0.75 -0.398 -28.375 1 98.69 202 LEU A O 1
ATOM 1628 N N . ASP A 1 203 ? -2.432 0.351 -27.141 1 97.88 203 ASP A N 1
ATOM 1629 C CA . ASP A 1 203 ? -2.596 1.583 -27.906 1 97.88 203 ASP A CA 1
ATOM 1630 C C . ASP A 1 203 ? -1.527 2.607 -27.531 1 97.88 203 ASP A C 1
ATOM 1632 O O . ASP A 1 203 ? -1.24 3.523 -28.312 1 97.88 203 ASP A O 1
ATOM 1636 N N . PHE A 1 204 ? -0.94 2.457 -26.438 1 98.38 204 PHE A N 1
ATOM 1637 C CA . PHE A 1 204 ? -0.094 3.488 -25.844 1 98.38 204 PHE A CA 1
ATOM 1638 C C . PHE A 1 204 ? 1.377 3.211 -26.141 1 98.38 204 PHE A C 1
ATOM 1640 O O . PHE A 1 204 ? 2.141 4.129 -26.438 1 98.38 204 PHE A O 1
ATOM 1647 N N . VAL A 1 205 ? 1.849 1.991 -26.078 1 98.69 205 VAL A N 1
ATOM 1648 C CA . VAL A 1 205 ? 3.258 1.61 -26.031 1 98.69 205 VAL A CA 1
ATOM 1649 C C . VAL A 1 205 ? 3.916 1.912 -27.375 1 98.69 205 VAL A C 1
ATOM 1651 O O . VAL A 1 205 ? 3.383 1.554 -28.422 1 98.69 205 VAL A O 1
ATOM 1654 N N . LYS A 1 206 ? 5.008 2.506 -27.328 1 98.56 206 LYS A N 1
ATOM 1655 C CA . LYS A 1 206 ? 5.895 2.824 -28.438 1 98.56 206 LYS A CA 1
ATOM 1656 C C . LYS A 1 206 ? 7.312 3.115 -27.953 1 98.56 206 LYS A C 1
ATOM 1658 O O . LYS A 1 206 ? 7.523 3.348 -26.75 1 98.56 206 LYS A O 1
ATOM 1663 N N . PRO A 1 207 ? 8.242 3.025 -28.906 1 98.69 207 PRO A N 1
ATOM 1664 C CA . PRO A 1 207 ? 9.602 3.328 -28.453 1 98.69 207 PRO A CA 1
ATOM 1665 C C . PRO A 1 207 ? 9.703 4.684 -27.75 1 98.69 207 PRO A C 1
ATOM 1667 O O . PRO A 1 207 ? 9.117 5.664 -28.219 1 98.69 207 PRO A O 1
ATOM 1670 N N . GLY A 1 208 ? 10.438 4.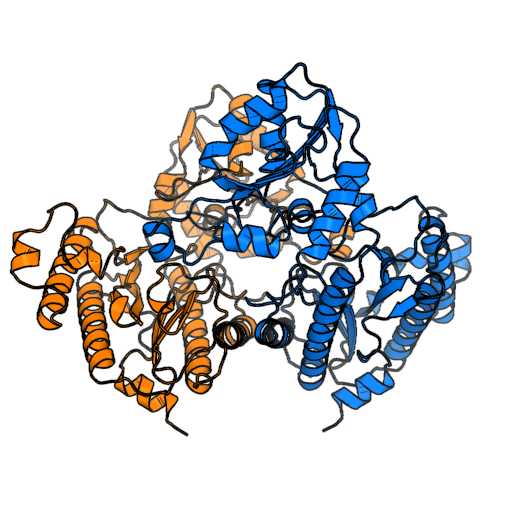727 -26.625 1 98.5 208 GLY A N 1
ATOM 1671 C CA . GLY A 1 208 ? 10.672 5.977 -25.922 1 98.5 208 GLY A CA 1
ATOM 1672 C C . GLY A 1 208 ? 9.852 6.117 -24.656 1 98.5 208 GLY A C 1
ATOM 1673 O O . GLY A 1 208 ? 10.188 6.918 -23.781 1 98.5 208 GLY A O 1
ATOM 1674 N N . VAL A 1 209 ? 8.773 5.41 -24.5 1 98.25 209 VAL A N 1
ATOM 1675 C CA . VAL A 1 209 ? 7.969 5.48 -23.281 1 98.25 209 VAL A CA 1
ATOM 1676 C C . VAL A 1 209 ? 8.734 4.859 -22.125 1 98.25 209 VAL A C 1
ATOM 1678 O O . VAL A 1 209 ? 9.602 4.004 -22.328 1 98.25 209 VAL A O 1
ATOM 1681 N N . LEU A 1 210 ? 8.477 5.316 -20.953 1 98.31 210 LEU A N 1
ATOM 1682 C CA . LEU A 1 210 ? 9.047 4.742 -19.75 1 98.31 210 LEU A CA 1
ATOM 1683 C C . LEU A 1 210 ? 8.148 3.641 -19.188 1 98.31 210 LEU A C 1
ATOM 1685 O O . LEU A 1 210 ? 6.922 3.701 -19.328 1 98.31 210 LEU A O 1
ATOM 1689 N N . GLU A 1 211 ? 8.758 2.625 -18.547 1 98.62 211 GLU A N 1
ATOM 1690 C CA . GLU A 1 211 ? 8.016 1.512 -17.969 1 98.62 211 GLU A CA 1
ATOM 1691 C C . GLU A 1 211 ? 6.922 2.01 -17.031 1 98.62 211 GLU A C 1
ATOM 1693 O O . GLU A 1 211 ? 5.805 1.49 -17.031 1 98.62 211 GLU A O 1
ATOM 1698 N N . TYR A 1 212 ? 7.207 3.055 -16.203 1 98.38 212 TYR A N 1
ATOM 1699 C CA . TYR A 1 212 ? 6.211 3.512 -15.242 1 98.38 212 TYR A CA 1
ATOM 1700 C C . TYR A 1 212 ? 5.113 4.309 -15.938 1 98.38 212 TYR A C 1
ATOM 1702 O O . TYR A 1 212 ? 4.043 4.535 -15.359 1 98.38 212 TYR A O 1
ATOM 1710 N N . GLU A 1 213 ? 5.359 4.828 -17.125 1 98.69 213 GLU A N 1
ATOM 1711 C CA . GLU A 1 213 ? 4.262 5.418 -17.891 1 98.69 213 GLU A CA 1
ATOM 1712 C C . GLU A 1 213 ? 3.24 4.359 -18.297 1 98.69 213 GLU A C 1
ATOM 1714 O O . GLU A 1 213 ? 2.039 4.633 -18.344 1 98.69 213 GLU A O 1
ATOM 1719 N N . ILE A 1 214 ? 3.744 3.17 -18.625 1 98.81 214 ILE A N 1
ATOM 1720 C CA . ILE A 1 214 ? 2.865 2.039 -18.922 1 98.81 214 ILE A CA 1
ATOM 1721 C C . ILE A 1 214 ? 2.09 1.662 -17.656 1 98.81 214 ILE A C 1
ATOM 1723 O O . ILE A 1 214 ? 0.883 1.412 -17.719 1 98.81 214 ILE A O 1
ATOM 1727 N N . GLU A 1 215 ? 2.785 1.644 -16.516 1 98.75 215 GLU A N 1
ATOM 1728 C CA . GLU A 1 215 ? 2.15 1.421 -15.219 1 98.75 215 GLU A CA 1
ATOM 1729 C C . GLU A 1 215 ? 0.99 2.387 -15 1 98.75 215 GLU A C 1
ATOM 1731 O O . GLU A 1 215 ? -0.077 1.988 -14.531 1 98.75 215 GLU A O 1
ATOM 1736 N N . ALA A 1 216 ? 1.198 3.641 -15.344 1 98.81 216 ALA A N 1
ATOM 1737 C CA . ALA A 1 216 ? 0.192 4.688 -15.188 1 98.81 216 ALA A CA 1
ATOM 1738 C C . ALA A 1 216 ? -1.059 4.375 -16 1 98.81 216 ALA A C 1
ATOM 1740 O O . ALA A 1 216 ? -2.18 4.605 -15.547 1 98.81 216 ALA A O 1
ATOM 1741 N N . GLU A 1 217 ? -0.859 3.855 -17.203 1 98.81 217 GLU A N 1
ATOM 1742 C CA . GLU A 1 217 ? -1.991 3.52 -18.062 1 98.81 217 GLU A CA 1
ATOM 1743 C C . GLU A 1 217 ? -2.838 2.408 -17.438 1 98.81 217 GLU A C 1
ATOM 1745 O O . GLU A 1 217 ? -4.066 2.5 -17.422 1 98.81 217 GLU A O 1
ATOM 1750 N N . TYR A 1 218 ? -2.178 1.379 -17.016 1 98.81 218 TYR A N 1
ATOM 1751 C CA . TYR A 1 218 ? -2.895 0.295 -16.344 1 98.81 218 TYR A CA 1
ATOM 1752 C C . TYR A 1 218 ? -3.67 0.811 -15.141 1 98.81 218 TYR A C 1
ATOM 1754 O O . TYR A 1 218 ? -4.863 0.536 -15 1 98.81 218 TYR A O 1
ATOM 1762 N N . LEU A 1 219 ? -3.008 1.559 -14.305 1 98.62 219 LEU A N 1
ATOM 1763 C CA . LEU A 1 219 ? -3.602 2.004 -13.055 1 98.62 219 LEU A CA 1
ATOM 1764 C C . LEU A 1 219 ? -4.816 2.887 -13.312 1 98.62 219 LEU A C 1
ATOM 1766 O O . LEU A 1 219 ? -5.82 2.793 -12.594 1 98.62 219 LEU A O 1
ATOM 1770 N N . HIS A 1 220 ? -4.652 3.748 -14.25 1 98.75 220 HIS A N 1
ATOM 1771 C CA . HIS A 1 220 ? -5.781 4.605 -14.602 1 98.75 220 HIS A CA 1
ATOM 1772 C C . HIS A 1 220 ? -7.02 3.777 -14.922 1 98.75 220 HIS A C 1
ATOM 1774 O O . HIS A 1 220 ? -8.102 4.027 -14.375 1 98.75 220 HIS A O 1
ATOM 1780 N N . GLN A 1 221 ? -6.855 2.807 -15.781 1 98.75 221 GLN A N 1
ATOM 1781 C CA . GLN A 1 221 ? -7.98 1.976 -16.203 1 98.75 221 GLN A CA 1
ATOM 1782 C C . GLN A 1 221 ? -8.516 1.151 -15.039 1 98.75 221 GLN A C 1
ATOM 1784 O O . GLN A 1 221 ? -9.734 0.988 -14.898 1 98.75 221 GLN A O 1
ATOM 1789 N N . PHE A 1 222 ? -7.609 0.571 -14.242 1 98.75 222 PHE A N 1
ATOM 1790 C CA . PHE A 1 222 ? -8.023 -0.256 -13.117 1 98.75 222 PHE A CA 1
ATOM 1791 C C . PHE A 1 222 ? -8.883 0.547 -12.141 1 98.75 222 PHE A C 1
ATOM 1793 O O . PHE A 1 222 ? -10.008 0.156 -11.828 1 98.75 222 PHE A O 1
ATOM 1800 N N . ILE A 1 223 ? -8.414 1.738 -11.758 1 98.5 223 ILE A N 1
ATOM 1801 C CA . ILE A 1 223 ? -9.078 2.543 -10.742 1 98.5 223 ILE A CA 1
ATOM 1802 C C . ILE A 1 223 ? -10.391 3.086 -11.289 1 98.5 223 ILE A C 1
ATOM 1804 O O . ILE A 1 223 ? -11.414 3.078 -10.594 1 98.5 223 ILE A O 1
ATOM 1808 N N . LYS A 1 224 ? -10.391 3.502 -12.492 1 97.88 224 LYS A N 1
ATOM 1809 C CA . LYS A 1 224 ? -11.594 4.062 -13.094 1 97.88 224 LYS A CA 1
ATOM 1810 C C . LYS A 1 224 ? -12.68 3 -13.227 1 97.88 224 LYS A C 1
ATOM 1812 O O . LYS A 1 224 ? -13.867 3.328 -13.352 1 97.88 224 LYS A O 1
ATOM 1817 N N . SER A 1 225 ? -12.258 1.728 -13.148 1 97.81 225 SER A N 1
ATOM 1818 C CA . SER A 1 225 ? -13.188 0.618 -13.328 1 97.81 225 SER A CA 1
ATOM 1819 C C . SER A 1 225 ? -13.656 0.068 -11.992 1 97.81 225 SER A C 1
ATOM 1821 O O . SER A 1 225 ? -14.281 -0.995 -11.93 1 97.81 225 SER A O 1
ATOM 1823 N N . GLY A 1 226 ? -13.328 0.732 -10.93 1 96.62 226 GLY A N 1
ATOM 1824 C CA . GLY A 1 226 ? -13.797 0.326 -9.617 1 96.62 226 GLY A CA 1
ATOM 1825 C C . GLY A 1 226 ? -12.836 -0.6 -8.898 1 96.62 226 GLY A C 1
ATOM 1826 O O . GLY A 1 226 ? -13.148 -1.118 -7.824 1 96.62 226 GLY A O 1
ATOM 1827 N N . SER A 1 227 ? -11.695 -0.895 -9.555 1 98.06 227 SER A N 1
ATOM 1828 C CA . SER A 1 227 ? -10.617 -1.638 -8.906 1 98.06 227 SER A CA 1
ATOM 1829 C C . SER A 1 227 ? -9.844 -0.756 -7.934 1 98.06 227 SER A C 1
ATOM 1831 O O . SER A 1 227 ? -9.812 0.467 -8.086 1 98.06 227 SER A O 1
ATOM 1833 N N . ARG A 1 228 ? -9.25 -1.327 -6.891 1 96.25 228 ARG A N 1
ATOM 1834 C CA . ARG A 1 228 ? -8.375 -0.585 -5.988 1 96.25 228 ARG A CA 1
ATOM 1835 C C . ARG A 1 228 ? -6.965 -0.49 -6.551 1 96.25 228 ARG A C 1
ATOM 1837 O O . ARG A 1 228 ? -6.082 0.105 -5.93 1 96.25 228 ARG A O 1
ATOM 1844 N N . GLY A 1 229 ? -6.781 -1.081 -7.746 1 97.75 229 GLY A N 1
ATOM 1845 C CA . GLY A 1 229 ? -5.477 -1.054 -8.391 1 97.75 229 GLY A CA 1
ATOM 1846 C C . GLY A 1 229 ? -4.93 -2.436 -8.688 1 97.75 229 GLY A C 1
ATOM 1847 O O . GLY A 1 229 ? -5.688 -3.354 -9.008 1 97.75 229 GLY A O 1
ATOM 1848 N N . PHE A 1 230 ? -3.629 -2.57 -8.672 1 98.38 230 PHE A N 1
ATOM 1849 C CA . PHE A 1 230 ? -2.967 -3.836 -8.969 1 98.38 230 PHE A CA 1
ATOM 1850 C C . PHE A 1 230 ? -3.207 -4.848 -7.859 1 98.38 230 PHE A C 1
ATOM 1852 O O . PHE A 1 230 ? -3.184 -4.5 -6.68 1 98.38 230 PHE A O 1
ATOM 1859 N N . ALA A 1 231 ? -3.393 -6.078 -8.211 1 97.94 231 ALA A N 1
ATOM 1860 C CA . ALA A 1 231 ? -3.545 -7.184 -7.27 1 97.94 231 ALA A CA 1
ATOM 1861 C C . ALA A 1 231 ? -2.236 -7.461 -6.531 1 97.94 231 ALA A C 1
ATOM 1863 O O . ALA A 1 231 ? -2.244 -8 -5.426 1 97.94 231 ALA A O 1
ATOM 1864 N N . TYR A 1 232 ? -1.195 -7.199 -7.113 1 97.06 232 TYR A N 1
ATOM 1865 C CA . TYR A 1 232 ? 0.188 -7.332 -6.668 1 97.06 232 TYR A CA 1
ATOM 1866 C C . TYR A 1 232 ? 1.08 -6.297 -7.344 1 97.06 232 TYR A C 1
ATOM 1868 O O . TYR A 1 232 ? 0.658 -5.625 -8.281 1 97.06 232 TYR A O 1
ATOM 1876 N N . GLU A 1 233 ? 2.234 -6.09 -6.816 1 96.06 233 GLU A N 1
ATOM 1877 C CA . GLU A 1 233 ? 3.115 -5.113 -7.445 1 96.06 233 GLU A CA 1
ATOM 1878 C C . GLU A 1 233 ? 3.4 -5.48 -8.898 1 96.06 233 GLU A C 1
ATOM 1880 O O . GLU A 1 233 ? 3.854 -6.59 -9.188 1 96.06 233 GLU A O 1
ATOM 1885 N N . PRO A 1 234 ? 3.156 -4.594 -9.773 1 97.81 234 PRO A N 1
ATOM 1886 C CA . PRO A 1 234 ? 3.289 -4.926 -11.195 1 97.81 234 PRO A CA 1
ATOM 1887 C C . PRO A 1 234 ? 4.742 -5.082 -11.633 1 97.81 234 PRO A C 1
ATOM 1889 O O . PRO A 1 234 ? 5.617 -4.359 -11.141 1 97.81 234 PRO A O 1
ATOM 1892 N N . ILE A 1 235 ? 4.969 -5.977 -12.461 1 98.31 235 ILE A N 1
ATOM 1893 C CA . ILE A 1 235 ? 6.23 -6.148 -13.18 1 98.31 235 ILE A CA 1
ATOM 1894 C C . ILE A 1 235 ? 6.078 -5.645 -14.617 1 98.31 235 ILE A C 1
ATOM 1896 O O . ILE A 1 235 ? 5.266 -6.168 -15.383 1 98.31 235 ILE A O 1
ATOM 1900 N N . ILE A 1 236 ? 6.715 -4.66 -14.906 1 98.62 236 ILE A N 1
ATOM 1901 C CA . ILE A 1 236 ? 6.762 -4.105 -16.25 1 98.62 236 ILE A CA 1
ATOM 1902 C C . ILE A 1 236 ? 8.219 -3.918 -16.688 1 98.62 236 ILE A C 1
ATOM 1904 O O . ILE A 1 236 ? 8.82 -2.875 -16.422 1 98.62 236 ILE A O 1
ATOM 1908 N N . GLY A 1 237 ? 8.742 -4.922 -17.359 1 98.31 237 GLY A N 1
ATOM 1909 C CA . GLY A 1 237 ? 10.164 -4.965 -17.672 1 98.31 237 GLY A CA 1
ATOM 1910 C C . GLY A 1 237 ? 10.453 -5 -19.156 1 98.31 237 GLY A C 1
ATOM 1911 O O . GLY A 1 237 ? 10.055 -5.938 -19.844 1 98.31 237 GLY A O 1
ATOM 1912 N N . SER A 1 238 ? 11.172 -4.051 -19.656 1 98.12 238 SER A N 1
ATOM 1913 C CA . SER A 1 238 ? 11.555 -3.98 -21.062 1 98.12 238 SER A CA 1
ATOM 1914 C C . SER A 1 238 ? 12.984 -4.469 -21.266 1 98.12 238 SER A C 1
ATOM 1916 O O . SER A 1 238 ? 13.828 -4.336 -20.375 1 98.12 238 SER A O 1
ATOM 1918 N N . GLY A 1 239 ? 13.219 -5.023 -22.438 1 97.69 239 GLY A N 1
ATOM 1919 C CA . GLY A 1 239 ? 14.562 -5.488 -22.75 1 97.69 239 GLY A CA 1
ATOM 1920 C C . GLY A 1 239 ? 15.094 -6.5 -21.75 1 97.69 239 GLY A C 1
ATOM 1921 O O . GLY A 1 239 ? 14.43 -7.492 -21.453 1 97.69 239 GLY A O 1
ATOM 1922 N N . ARG A 1 240 ? 16.25 -6.223 -21.25 1 96.38 240 ARG A N 1
ATOM 1923 C CA . ARG A 1 240 ? 16.906 -7.141 -20.328 1 96.38 240 ARG A CA 1
ATOM 1924 C C . ARG A 1 240 ? 16.062 -7.355 -19.062 1 96.38 240 ARG A C 1
ATOM 1926 O O . ARG A 1 240 ? 16.062 -8.445 -18.5 1 96.38 240 ARG A O 1
ATOM 1933 N N . ASN A 1 241 ? 15.281 -6.363 -18.656 1 97.12 241 ASN A N 1
ATOM 1934 C CA . ASN A 1 241 ? 14.477 -6.438 -17.453 1 97.12 241 ASN A CA 1
ATOM 1935 C C . ASN A 1 241 ? 13.359 -7.465 -17.578 1 97.12 241 ASN A C 1
ATOM 1937 O O . ASN A 1 241 ? 12.82 -7.93 -16.562 1 97.12 241 ASN A O 1
ATOM 1941 N N . ALA A 1 242 ? 13.023 -7.824 -18.781 1 97.94 242 ALA A N 1
ATOM 1942 C CA . ALA A 1 242 ? 12.016 -8.852 -19.016 1 97.94 242 ALA A CA 1
ATOM 1943 C C . ALA A 1 242 ? 12.5 -10.219 -18.531 1 97.94 242 ALA A C 1
ATOM 1945 O O . ALA A 1 242 ? 11.703 -11.141 -18.375 1 97.94 242 ALA A O 1
ATOM 1946 N N . CYS A 1 243 ? 13.805 -10.312 -18.328 1 97.38 243 CYS A N 1
ATOM 1947 C CA . CYS A 1 243 ? 14.383 -11.578 -17.906 1 97.38 243 CYS A CA 1
ATOM 1948 C C . CYS A 1 243 ? 14.477 -11.672 -16.391 1 97.38 243 CYS A C 1
ATOM 1950 O O . CYS A 1 243 ? 14.898 -12.695 -15.852 1 97.38 243 CYS A O 1
ATOM 1952 N N . VAL A 1 244 ? 14.078 -10.625 -15.727 1 95.25 244 VAL A N 1
ATOM 1953 C CA . VAL A 1 244 ? 14.055 -10.617 -14.273 1 95.25 244 VAL A CA 1
ATOM 1954 C C . VAL A 1 244 ? 12.68 -11.07 -13.773 1 95.25 244 VAL A C 1
ATOM 1956 O O . VAL A 1 244 ? 11.672 -10.422 -14.047 1 95.25 244 VAL A O 1
ATOM 1959 N N . LEU A 1 245 ? 12.602 -12.117 -13.031 1 94.44 245 LEU A N 1
ATOM 1960 C CA . LEU A 1 245 ? 11.344 -12.797 -12.719 1 94.44 245 LEU A CA 1
ATOM 1961 C C . LEU A 1 245 ? 10.453 -11.922 -11.852 1 94.44 245 LEU A C 1
ATOM 1963 O O . LEU A 1 245 ? 9.242 -11.859 -12.062 1 94.44 245 LEU A O 1
ATOM 1967 N N . HIS A 1 246 ? 11.023 -11.219 -10.867 1 93.75 246 HIS A N 1
ATOM 1968 C CA . HIS A 1 246 ? 10.281 -10.336 -9.984 1 93.75 246 HIS A CA 1
ATOM 1969 C C . HIS A 1 246 ? 10.789 -8.898 -10.094 1 93.75 246 HIS A C 1
ATOM 1971 O O . HIS A 1 246 ? 11.078 -8.258 -9.078 1 93.75 246 HIS A O 1
ATOM 1977 N N . TYR A 1 247 ? 10.852 -8.445 -11.312 1 94.25 247 TYR A N 1
ATOM 1978 C CA . TYR A 1 247 ? 11.281 -7.082 -11.609 1 94.25 247 TYR A CA 1
ATOM 1979 C C . TYR A 1 247 ? 10.273 -6.066 -11.094 1 94.25 247 TYR A C 1
ATOM 1981 O O . TYR A 1 247 ? 9.109 -6.066 -11.516 1 94.25 247 TYR A O 1
ATOM 1989 N N . LEU A 1 248 ? 10.734 -5.094 -10.195 1 92.12 248 LEU A N 1
ATOM 1990 C CA . LEU A 1 248 ? 9.766 -4.184 -9.578 1 92.12 248 LEU A CA 1
ATOM 1991 C C . LEU A 1 248 ? 10.164 -2.73 -9.82 1 92.12 248 LEU A C 1
ATOM 1993 O O . LEU A 1 248 ? 9.414 -1.814 -9.477 1 92.12 248 LEU A O 1
ATOM 1997 N N . ASP A 1 249 ? 11.25 -2.424 -10.414 1 92.12 249 ASP A N 1
ATOM 1998 C CA . ASP A 1 249 ? 11.719 -1.053 -10.594 1 92.12 249 ASP A CA 1
ATOM 1999 C C . ASP A 1 249 ? 10.836 -0.294 -11.578 1 92.12 249 ASP A C 1
ATOM 2001 O O . ASP A 1 249 ? 10.484 0.865 -11.344 1 92.12 249 ASP A O 1
ATOM 2005 N N . ASN A 1 250 ? 10.539 -0.891 -12.711 1 96.81 250 ASN A N 1
ATOM 2006 C CA . ASN A 1 250 ? 9.633 -0.347 -13.719 1 96.81 250 ASN A CA 1
ATOM 2007 C C . ASN A 1 250 ? 10 1.085 -14.086 1 96.81 250 ASN A C 1
ATOM 2009 O O . ASN A 1 250 ? 9.133 1.963 -14.133 1 96.81 250 ASN A O 1
ATOM 2013 N N . SER A 1 251 ? 11.227 1.349 -14.383 1 96.25 251 SER A N 1
ATOM 2014 C CA . SER A 1 251 ? 11.57 2.762 -14.523 1 96.25 251 SER A CA 1
ATOM 2015 C C . SER A 1 251 ? 12.406 3.01 -15.773 1 96.25 251 SER A C 1
ATOM 2017 O O . SER A 1 251 ? 12.766 4.152 -16.062 1 96.25 251 SER A O 1
ATOM 2019 N N . VAL A 1 252 ? 12.688 2.018 -16.578 1 96.5 252 VAL A N 1
ATOM 2020 C CA . VAL A 1 252 ? 13.633 2.182 -17.688 1 96.5 252 VAL A CA 1
ATOM 2021 C C . VAL A 1 252 ? 12.875 2.555 -18.953 1 96.5 252 VAL A C 1
ATOM 2023 O O . VAL A 1 252 ? 11.688 2.252 -19.094 1 96.5 252 VAL A O 1
ATOM 2026 N N . THR A 1 253 ? 13.562 3.244 -19.844 1 97.94 253 THR A N 1
ATOM 2027 C CA . THR A 1 253 ? 13.023 3.592 -21.156 1 97.94 253 THR A CA 1
ATOM 2028 C C . THR A 1 253 ? 12.883 2.352 -22.031 1 97.94 253 THR A C 1
ATOM 2030 O O . THR A 1 253 ? 13.82 1.556 -22.141 1 97.94 253 THR A O 1
ATOM 2033 N N . CYS A 1 254 ? 11.719 2.18 -22.578 1 98.62 254 CYS A N 1
ATOM 2034 C CA . CYS A 1 254 ? 11.492 1.098 -23.531 1 98.62 254 CYS A CA 1
ATOM 2035 C C . CYS A 1 254 ? 12.078 1.444 -24.891 1 98.62 254 CYS A C 1
ATOM 2037 O O . CYS A 1 254 ? 11.648 2.408 -25.531 1 98.62 254 CYS A O 1
ATOM 2039 N N . LYS A 1 255 ? 12.969 0.641 -25.391 1 98.56 255 LYS A N 1
ATOM 2040 C CA . LYS A 1 255 ? 13.68 0.973 -26.625 1 98.56 255 LYS A CA 1
ATOM 2041 C C . LYS A 1 255 ? 13.07 0.259 -27.828 1 98.56 255 LYS A C 1
ATOM 2043 O O . LYS A 1 255 ? 12.406 -0.771 -27.672 1 98.56 255 LYS A O 1
ATOM 2048 N N . ASP A 1 256 ? 13.336 0.87 -29.016 1 98.56 256 ASP A N 1
ATOM 2049 C CA . ASP A 1 256 ? 12.961 0.216 -30.266 1 98.56 256 ASP A CA 1
ATOM 2050 C C . ASP A 1 256 ? 13.602 -1.164 -30.375 1 98.56 256 ASP A C 1
ATOM 2052 O O . ASP A 1 256 ? 14.812 -1.311 -30.188 1 98.56 256 ASP A O 1
ATOM 2056 N N . GLY A 1 257 ? 12.742 -2.16 -30.609 1 97.81 257 GLY A N 1
ATOM 2057 C CA . GLY A 1 257 ? 13.258 -3.51 -30.797 1 97.81 257 GLY A CA 1
ATOM 2058 C C . GLY A 1 257 ? 13.156 -4.359 -29.547 1 97.81 257 GLY A C 1
ATOM 2059 O O . GLY A 1 257 ? 13.25 -5.586 -29.609 1 97.81 257 GLY A O 1
ATOM 2060 N N . ASP A 1 258 ? 12.93 -3.717 -28.391 1 98.31 258 ASP A N 1
ATOM 2061 C CA . ASP A 1 258 ? 12.781 -4.449 -27.125 1 98.31 258 ASP A CA 1
ATOM 2062 C C . ASP A 1 258 ? 11.43 -5.16 -27.062 1 98.31 258 ASP A C 1
ATOM 2064 O O . ASP A 1 258 ? 10.477 -4.75 -27.734 1 98.31 258 ASP A O 1
ATOM 2068 N N . LEU A 1 259 ? 11.438 -6.266 -26.344 1 98.88 259 LEU A N 1
ATOM 2069 C CA . LEU A 1 259 ? 10.18 -6.77 -25.797 1 98.88 259 LEU A CA 1
ATOM 2070 C C . LEU A 1 259 ? 9.906 -6.172 -24.422 1 98.88 259 LEU A C 1
ATOM 2072 O O . LEU A 1 259 ? 10.836 -5.785 -23.719 1 98.88 259 LEU A O 1
ATOM 2076 N N . ILE A 1 260 ? 8.711 -6.059 -24.125 1 98.81 260 ILE A N 1
ATOM 2077 C CA . ILE A 1 260 ? 8.336 -5.676 -22.766 1 98.81 260 ILE A CA 1
ATOM 2078 C C . ILE A 1 260 ? 7.422 -6.734 -22.156 1 98.81 260 ILE A C 1
ATOM 2080 O O . ILE A 1 260 ? 6.387 -7.074 -22.734 1 98.81 260 ILE A O 1
ATOM 2084 N N . LEU A 1 261 ? 7.848 -7.305 -21.062 1 98.88 261 LEU A N 1
ATOM 2085 C CA . LEU A 1 261 ? 7.062 -8.266 -20.297 1 98.88 261 LEU A CA 1
ATOM 2086 C C . LEU A 1 261 ? 6.277 -7.559 -19.188 1 98.88 261 LEU A C 1
ATOM 2088 O O . LEU A 1 261 ? 6.844 -6.781 -18.422 1 98.88 261 LEU A O 1
ATOM 2092 N N . MET A 1 262 ? 5.027 -7.785 -19.188 1 98.94 262 MET A N 1
ATOM 2093 C CA . MET A 1 262 ? 4.148 -7.188 -18.172 1 98.94 262 MET A CA 1
ATOM 2094 C C . MET A 1 262 ? 3.416 -8.266 -17.391 1 98.94 262 MET A C 1
ATOM 2096 O O . MET A 1 262 ? 2.568 -8.977 -17.938 1 98.94 262 MET A O 1
ATOM 2100 N N . ASP A 1 263 ? 3.789 -8.5 -16.188 1 98.81 263 ASP A N 1
ATOM 2101 C CA . ASP A 1 263 ? 3.068 -9.312 -15.211 1 98.81 263 ASP A CA 1
ATOM 2102 C C . ASP A 1 263 ? 2.205 -8.438 -14.305 1 98.81 263 ASP A C 1
ATOM 2104 O O . ASP A 1 263 ? 2.697 -7.867 -13.328 1 98.81 263 ASP A O 1
ATOM 2108 N N . VAL A 1 264 ? 0.942 -8.305 -14.672 1 98.75 264 VAL A N 1
ATOM 2109 C CA . VAL A 1 264 ? 0.018 -7.344 -14.078 1 98.75 264 VAL A CA 1
ATOM 2110 C C . VAL A 1 264 ? -1.365 -7.977 -13.945 1 98.75 264 VAL A C 1
ATOM 2112 O O . VAL A 1 264 ? -1.708 -8.906 -14.68 1 98.75 264 VAL A O 1
ATOM 2115 N N . GLY A 1 265 ? -2.111 -7.469 -13.031 1 98.81 265 GLY A N 1
ATOM 2116 C CA . GLY A 1 265 ? -3.5 -7.859 -12.828 1 98.81 265 GLY A CA 1
ATOM 2117 C C . GLY A 1 265 ? -4.25 -6.938 -11.891 1 98.81 265 GLY A C 1
ATOM 2118 O O . GLY A 1 265 ? -3.68 -6.434 -10.914 1 98.81 265 GLY A O 1
ATOM 2119 N N . ALA A 1 266 ? -5.523 -6.777 -12.156 1 98.75 266 ALA A N 1
ATOM 2120 C CA . ALA A 1 266 ? -6.371 -5.941 -11.312 1 98.75 266 ALA A CA 1
ATOM 2121 C C . ALA A 1 266 ? -6.914 -6.738 -10.125 1 98.75 266 ALA A C 1
ATOM 2123 O O . ALA A 1 266 ? -6.961 -7.969 -10.164 1 98.75 266 ALA A O 1
ATOM 2124 N N . GLU A 1 267 ? -7.223 -6.047 -9.164 1 98.06 267 GLU A N 1
ATOM 2125 C CA . GLU A 1 267 ? -8.008 -6.559 -8.039 1 98.06 267 GLU A CA 1
ATOM 2126 C C . GLU A 1 267 ? -9.445 -6.047 -8.102 1 98.06 267 GLU A C 1
ATOM 2128 O O . GLU A 1 267 ? -9.688 -4.887 -8.43 1 98.06 267 GLU A O 1
ATOM 2133 N N . TYR A 1 268 ? -10.391 -6.883 -7.816 1 98.25 268 TYR A N 1
ATOM 2134 C CA . TYR A 1 268 ? -11.789 -6.48 -7.707 1 98.25 268 TYR A CA 1
ATOM 2135 C C . TYR A 1 268 ? -12.477 -7.195 -6.551 1 98.25 268 TYR A C 1
ATOM 2137 O O . TYR A 1 268 ? -12.547 -8.43 -6.527 1 98.25 268 TYR A O 1
ATOM 2145 N N . GLY A 1 269 ? -13.023 -6.402 -5.594 1 96.56 269 GLY A N 1
ATOM 2146 C CA . GLY A 1 269 ? -13.656 -7.008 -4.43 1 96.56 269 GLY A CA 1
ATOM 2147 C C . GLY A 1 269 ? -12.727 -7.934 -3.662 1 96.56 269 GLY A C 1
ATOM 2148 O O . GLY A 1 269 ? -13.148 -8.992 -3.186 1 96.56 269 GLY A O 1
ATOM 2149 N N . ASN A 1 270 ? -11.484 -7.719 -3.686 1 97.69 270 ASN A N 1
ATOM 2150 C CA . ASN A 1 270 ? -10.422 -8.469 -3.016 1 97.69 270 ASN A CA 1
ATOM 2151 C C . ASN A 1 270 ? -10.047 -9.727 -3.795 1 97.69 270 ASN A C 1
ATOM 2153 O O . ASN A 1 270 ? -9.109 -10.43 -3.424 1 97.69 270 ASN A O 1
ATOM 2157 N N . TYR A 1 271 ? -10.711 -10.023 -4.812 1 98.75 271 TYR A N 1
ATOM 2158 C CA . TYR A 1 271 ? -10.32 -11.109 -5.699 1 98.75 271 TYR A CA 1
ATOM 2159 C C . TYR A 1 271 ? -9.375 -10.609 -6.789 1 98.75 271 TYR A C 1
ATOM 2161 O O . TYR A 1 271 ? -9.469 -9.461 -7.215 1 98.75 271 TYR A O 1
ATOM 2169 N N . ASN A 1 272 ? -8.492 -11.477 -7.273 1 98.81 272 ASN A N 1
ATOM 2170 C CA . ASN A 1 272 ? -7.363 -10.992 -8.062 1 98.81 272 ASN A CA 1
ATOM 2171 C C . ASN A 1 272 ? -7.344 -11.625 -9.453 1 98.81 272 ASN A C 1
ATOM 2173 O O . ASN A 1 272 ? -7.77 -12.766 -9.625 1 98.81 272 ASN A O 1
ATOM 2177 N N . ALA A 1 273 ? -6.91 -10.875 -10.375 1 98.88 273 ALA A N 1
ATOM 2178 C CA . ALA A 1 273 ? -6.43 -11.391 -11.656 1 98.88 273 ALA A CA 1
ATOM 2179 C C . ALA A 1 273 ? -4.906 -11.469 -11.68 1 98.88 273 ALA A C 1
ATOM 2181 O O . ALA A 1 273 ? -4.23 -10.805 -10.883 1 98.88 273 ALA A O 1
ATOM 2182 N N . ASP A 1 274 ? -4.398 -12.297 -12.5 1 98.88 274 ASP A N 1
ATOM 2183 C CA . ASP A 1 274 ? -2.963 -12.492 -12.68 1 98.88 274 ASP A CA 1
ATOM 2184 C C . ASP A 1 274 ? -2.625 -12.773 -14.141 1 98.88 274 ASP A C 1
ATOM 2186 O O . ASP A 1 274 ? -2.744 -13.914 -14.602 1 98.88 274 ASP A O 1
ATOM 2190 N N . MET A 1 275 ? -2.164 -11.758 -14.758 1 98.88 275 MET A N 1
ATOM 2191 C CA . MET A 1 275 ? -1.88 -11.867 -16.188 1 98.88 275 MET A CA 1
ATOM 2192 C C . MET A 1 275 ? -0.413 -11.562 -16.484 1 98.88 275 MET A C 1
ATOM 2194 O O . MET A 1 275 ? 0.172 -10.664 -15.867 1 98.88 275 MET A O 1
ATOM 2198 N N . THR A 1 276 ? 0.154 -12.32 -17.375 1 98.88 276 THR A N 1
ATOM 2199 C CA . THR A 1 276 ? 1.412 -11.906 -17.984 1 98.88 276 THR A CA 1
ATOM 2200 C C . THR A 1 276 ? 1.289 -11.867 -19.5 1 98.88 276 THR A C 1
ATOM 2202 O O . THR A 1 276 ? 0.749 -12.789 -20.109 1 98.88 276 THR A O 1
ATOM 2205 N N . ARG A 1 277 ? 1.673 -10.797 -20.047 1 98.94 277 ARG A N 1
ATOM 2206 C CA . ARG A 1 277 ? 1.777 -10.633 -21.5 1 98.94 277 ARG A CA 1
ATOM 2207 C C . ARG A 1 277 ? 3.129 -10.039 -21.891 1 98.94 277 ARG A C 1
ATOM 2209 O O . ARG A 1 277 ? 3.734 -9.297 -21.109 1 98.94 277 ARG A O 1
ATOM 2216 N N . THR A 1 278 ? 3.596 -10.391 -22.984 1 98.94 278 THR A N 1
ATOM 2217 C CA . THR A 1 278 ? 4.793 -9.812 -23.594 1 98.94 278 THR A CA 1
ATOM 2218 C C . THR A 1 278 ? 4.488 -9.25 -24.969 1 98.94 278 THR A C 1
ATOM 2220 O O . THR A 1 278 ? 3.883 -9.93 -25.812 1 98.94 278 THR A O 1
ATOM 2223 N N . ILE A 1 279 ? 4.848 -8.016 -25.203 1 98.94 279 ILE A N 1
ATOM 2224 C CA . ILE A 1 279 ? 4.578 -7.387 -26.484 1 98.94 279 ILE A CA 1
ATOM 2225 C C . ILE A 1 279 ? 5.848 -6.727 -27.016 1 98.94 279 ILE A C 1
ATOM 2227 O O . ILE A 1 279 ? 6.766 -6.426 -26.25 1 98.94 279 ILE A O 1
ATOM 2231 N N . PRO A 1 280 ? 5.938 -6.574 -28.328 1 98.88 280 PRO A N 1
ATOM 2232 C CA . PRO A 1 280 ? 7.043 -5.789 -28.891 1 98.88 280 PRO A CA 1
ATOM 2233 C C . PRO A 1 280 ? 6.852 -4.285 -28.703 1 98.88 280 PRO A C 1
ATOM 2235 O O . PRO A 1 280 ? 5.785 -3.756 -29.031 1 98.88 280 PRO A O 1
ATOM 2238 N N . VAL A 1 281 ? 7.812 -3.621 -28.25 1 98.75 281 VAL A N 1
ATOM 2239 C CA . VAL A 1 281 ? 7.711 -2.199 -27.938 1 98.75 281 VAL A CA 1
ATOM 2240 C C . VAL A 1 281 ? 7.301 -1.425 -29.188 1 98.75 281 VAL A C 1
ATOM 2242 O O . VAL A 1 281 ? 6.504 -0.486 -29.109 1 98.75 281 VAL A O 1
ATOM 2245 N N . ASN A 1 282 ? 7.855 -1.833 -30.344 1 98.44 282 ASN A N 1
ATOM 2246 C CA . ASN A 1 282 ? 7.594 -1.067 -31.562 1 98.44 282 ASN A CA 1
ATOM 2247 C C . ASN A 1 282 ? 6.406 -1.633 -32.344 1 98.44 282 ASN A C 1
ATOM 2249 O O . ASN A 1 282 ? 6.148 -1.231 -33.469 1 98.44 282 ASN A O 1
ATOM 2253 N N . GLY A 1 283 ? 5.75 -2.723 -31.844 1 98.5 283 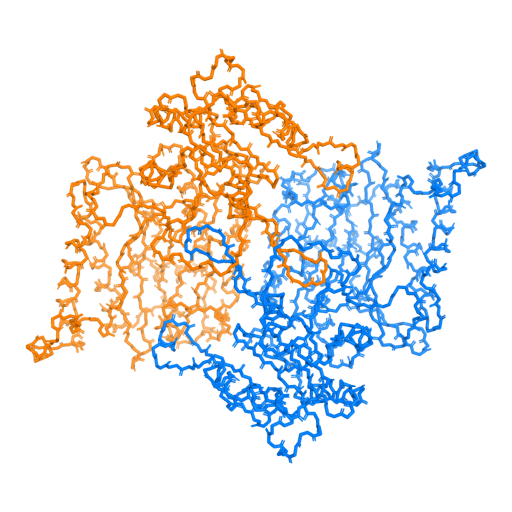GLY A N 1
ATOM 2254 C CA . GLY A 1 283 ? 4.508 -3.211 -32.438 1 98.5 283 GLY A CA 1
ATOM 2255 C C . GLY A 1 283 ? 4.703 -4.422 -33.312 1 98.5 283 GLY A C 1
ATOM 2256 O O . GLY A 1 283 ? 3.732 -5.016 -33.781 1 98.5 283 GLY A O 1
ATOM 2257 N N . ARG A 1 284 ? 5.938 -4.832 -33.5 1 98.44 284 ARG A N 1
ATOM 2258 C CA . ARG A 1 284 ? 6.191 -6 -34.344 1 98.44 284 ARG A CA 1
ATOM 2259 C C . ARG A 1 284 ? 7.289 -6.875 -33.75 1 98.44 284 ARG A C 1
ATOM 2261 O O . ARG A 1 284 ? 8.375 -6.383 -33.438 1 98.44 284 ARG A O 1
ATOM 2268 N N . PHE A 1 285 ? 7 -8.109 -33.719 1 98.75 285 PHE A N 1
ATOM 2269 C CA . PHE A 1 285 ? 8 -9.07 -33.25 1 98.75 285 PHE A CA 1
ATOM 2270 C C . PHE A 1 285 ? 9.047 -9.312 -34.344 1 98.75 285 PHE A C 1
ATOM 2272 O O . PHE A 1 285 ? 8.719 -9.391 -35.531 1 98.75 285 PHE A O 1
ATOM 2279 N N . THR A 1 286 ? 10.328 -9.445 -33.938 1 98.62 286 THR A N 1
ATOM 2280 C CA . THR A 1 286 ? 11.297 -10.023 -34.844 1 98.62 286 THR A CA 1
ATOM 2281 C C . THR A 1 286 ? 11.031 -11.516 -35.031 1 98.62 286 THR A C 1
ATOM 2283 O O . THR A 1 286 ? 10.266 -12.117 -34.281 1 98.62 286 THR A O 1
ATOM 2286 N N . LYS A 1 287 ? 11.672 -12.102 -36 1 98.5 287 LYS A N 1
ATOM 2287 C CA . LYS A 1 287 ? 11.5 -13.523 -36.25 1 98.5 287 LYS A CA 1
ATOM 2288 C C . LYS A 1 287 ? 11.891 -14.352 -35.031 1 98.5 287 LYS A C 1
ATOM 2290 O O . LYS A 1 287 ? 11.172 -15.273 -34.656 1 98.5 287 LYS A O 1
ATOM 2295 N N . ARG A 1 288 ? 13.055 -13.992 -34.438 1 98.56 288 ARG A N 1
ATOM 2296 C CA . ARG A 1 288 ? 13.555 -14.695 -33.281 1 98.56 288 ARG A CA 1
ATOM 2297 C C . ARG A 1 288 ? 12.602 -14.547 -32.094 1 98.56 288 ARG A C 1
ATOM 2299 O O . ARG A 1 288 ? 12.281 -15.531 -31.406 1 98.56 288 ARG A O 1
ATOM 2306 N N . GLN A 1 289 ? 12.18 -13.359 -31.828 1 98.81 289 GLN A N 1
ATOM 2307 C CA . GLN A 1 289 ? 11.219 -13.086 -30.766 1 98.81 289 GLN A CA 1
ATOM 2308 C C . GLN A 1 289 ? 9.938 -13.883 -30.969 1 98.81 289 GLN A C 1
ATOM 2310 O O . GLN A 1 289 ? 9.414 -14.477 -30.016 1 98.81 289 GLN A O 1
ATOM 2315 N N . ARG A 1 290 ? 9.477 -13.914 -32.156 1 98.69 290 ARG A N 1
ATOM 2316 C CA . ARG A 1 290 ? 8.234 -14.609 -32.5 1 98.69 290 ARG A CA 1
ATOM 2317 C C . ARG A 1 290 ? 8.367 -16.109 -32.281 1 98.69 290 ARG A C 1
ATOM 2319 O O . ARG A 1 290 ? 7.441 -16.75 -31.766 1 98.69 290 ARG A O 1
ATOM 2326 N N . GLN A 1 291 ? 9.469 -16.641 -32.688 1 98.75 291 GLN A N 1
ATOM 2327 C CA . GLN A 1 291 ? 9.711 -18.078 -32.469 1 98.75 291 GLN A CA 1
ATOM 2328 C C . GLN A 1 291 ? 9.617 -18.453 -31 1 98.75 291 GLN A C 1
ATOM 2330 O O . GLN A 1 291 ? 8.969 -19.438 -30.656 1 98.75 291 GLN A O 1
ATOM 2335 N N . ILE A 1 292 ? 10.25 -17.688 -30.219 1 98.88 292 ILE A N 1
ATOM 2336 C CA . ILE A 1 292 ? 10.258 -17.969 -28.781 1 98.88 292 ILE A CA 1
ATOM 2337 C C . ILE A 1 292 ? 8.867 -17.734 -28.203 1 98.88 292 ILE A C 1
ATOM 2339 O O . ILE A 1 292 ? 8.391 -18.531 -27.391 1 98.88 292 ILE A O 1
ATOM 2343 N N . TYR A 1 293 ? 8.219 -16.656 -28.641 1 98.94 293 TYR A N 1
ATOM 2344 C CA . TYR A 1 293 ? 6.863 -16.359 -28.188 1 98.94 293 TYR A CA 1
ATOM 2345 C C . TYR A 1 293 ? 5.922 -17.516 -28.484 1 98.94 293 TYR A C 1
ATOM 2347 O O . TYR A 1 293 ? 5.18 -17.953 -27.594 1 98.94 293 TYR A O 1
ATOM 2355 N N . GLU A 1 294 ? 5.961 -17.984 -29.641 1 98.88 294 GLU A N 1
ATOM 2356 C CA . GLU A 1 294 ? 5.062 -19.062 -30.062 1 98.88 294 GLU A CA 1
ATOM 2357 C C . GLU A 1 294 ? 5.367 -20.359 -29.312 1 98.88 294 GLU A C 1
ATOM 2359 O O . GLU A 1 294 ? 4.461 -21.141 -29.031 1 98.88 294 GLU A O 1
ATOM 2364 N N . ALA A 1 295 ? 6.645 -20.562 -29.047 1 98.88 295 ALA A N 1
ATOM 2365 C CA . ALA A 1 295 ? 7.004 -21.719 -28.219 1 98.88 295 ALA A CA 1
ATOM 2366 C C . ALA A 1 295 ? 6.355 -21.641 -26.844 1 98.88 295 ALA A C 1
ATOM 2368 O O . ALA A 1 295 ? 5.773 -22.609 -26.359 1 98.88 295 ALA A O 1
ATOM 2369 N N . VAL A 1 296 ? 6.457 -20.469 -26.172 1 98.94 296 VAL A N 1
ATOM 2370 C CA . VAL A 1 296 ? 5.859 -20.266 -24.859 1 98.94 296 VAL A CA 1
ATOM 2371 C C . VAL A 1 296 ? 4.344 -20.453 -24.953 1 98.94 296 VAL A C 1
ATOM 2373 O O . VAL A 1 296 ? 3.736 -21.062 -24.062 1 98.94 296 VAL A O 1
ATOM 2376 N N . LEU A 1 297 ? 3.736 -19.906 -25.969 1 98.88 297 LEU A N 1
ATOM 2377 C CA . LEU A 1 297 ? 2.295 -20 -26.172 1 98.88 297 LEU A CA 1
ATOM 2378 C C . LEU A 1 297 ? 1.862 -21.453 -26.312 1 98.88 297 LEU A C 1
ATOM 2380 O O . LEU A 1 297 ? 0.838 -21.859 -25.75 1 98.88 297 LEU A O 1
ATOM 2384 N N . ARG A 1 298 ? 2.617 -22.266 -27.094 1 98.81 298 ARG A N 1
ATOM 2385 C CA . ARG A 1 298 ? 2.314 -23.688 -27.234 1 98.81 298 ARG A CA 1
ATOM 2386 C C . ARG A 1 298 ? 2.387 -24.406 -25.891 1 98.81 298 ARG A C 1
ATOM 2388 O O . ARG A 1 298 ? 1.514 -25.203 -25.547 1 98.81 298 ARG A O 1
ATOM 2395 N N . VAL A 1 299 ? 3.441 -24.094 -25.125 1 98.81 299 VAL A N 1
ATOM 2396 C CA . VAL A 1 299 ? 3.59 -24.688 -23.812 1 98.81 299 VAL A CA 1
ATOM 2397 C C . VAL A 1 299 ? 2.406 -24.297 -22.922 1 98.81 299 VAL A C 1
ATOM 2399 O O . VAL A 1 299 ? 1.868 -25.141 -22.188 1 98.81 299 VAL A O 1
ATOM 2402 N N . GLN A 1 300 ? 2.016 -23.016 -22.953 1 98.81 300 GLN A N 1
ATOM 2403 C CA . GLN A 1 300 ? 0.905 -22.547 -22.125 1 98.81 300 GLN A CA 1
ATOM 2404 C C . GLN A 1 300 ? -0.381 -23.297 -22.453 1 98.81 300 GLN A C 1
ATOM 2406 O O . GLN A 1 300 ? -1.106 -23.719 -21.547 1 98.81 300 GLN A O 1
ATOM 2411 N N . ARG A 1 301 ? -0.682 -23.469 -23.719 1 98.56 301 ARG A N 1
ATOM 2412 C CA . ARG A 1 301 ? -1.903 -24.156 -24.141 1 98.56 301 ARG A CA 1
ATOM 2413 C C . ARG A 1 301 ? -1.901 -25.609 -23.703 1 98.56 301 ARG A C 1
ATOM 2415 O O . ARG A 1 301 ? -2.922 -26.125 -23.25 1 98.56 301 ARG A O 1
ATOM 2422 N N . GLN A 1 302 ? -0.795 -26.219 -23.859 1 98.38 302 GLN A N 1
ATOM 2423 C CA . GLN A 1 302 ? -0.687 -27.609 -23.406 1 98.38 302 GLN A CA 1
ATOM 2424 C C . GLN A 1 302 ? -0.839 -27.703 -21.891 1 98.38 302 GLN A C 1
ATOM 2426 O O . GLN A 1 302 ? -1.494 -28.625 -21.391 1 98.38 302 GLN A O 1
ATOM 2431 N N . ALA A 1 303 ? -0.207 -26.781 -21.219 1 98.56 303 ALA A N 1
ATOM 2432 C CA . ALA A 1 303 ? -0.312 -26.766 -19.75 1 98.56 303 ALA A CA 1
ATOM 2433 C C . ALA A 1 303 ? -1.761 -26.578 -19.312 1 98.56 303 ALA A C 1
ATOM 2435 O O . ALA A 1 303 ? -2.23 -27.266 -18.406 1 98.56 303 ALA A O 1
ATOM 2436 N N . MET A 1 304 ? -2.5 -25.641 -19.922 1 98.44 304 MET A N 1
ATOM 2437 C CA . MET A 1 304 ? -3.906 -25.422 -19.594 1 98.44 304 MET A CA 1
ATOM 2438 C C . MET A 1 304 ? -4.727 -26.688 -19.828 1 98.44 304 MET A C 1
ATOM 2440 O O . MET A 1 304 ? -5.586 -27.031 -19.016 1 98.44 304 MET A O 1
ATOM 2444 N N . ALA A 1 305 ? -4.387 -27.375 -20.875 1 97.31 305 ALA A N 1
ATOM 2445 C CA . ALA A 1 305 ? -5.148 -28.562 -21.25 1 97.31 305 ALA A CA 1
ATOM 2446 C C . ALA A 1 305 ? -4.891 -29.703 -20.297 1 97.31 305 ALA A C 1
ATOM 2448 O O . ALA A 1 305 ? -5.746 -30.578 -20.125 1 97.31 305 ALA A O 1
ATOM 2449 N N . MET A 1 306 ? -3.783 -29.688 -19.672 1 96.75 306 MET A N 1
ATOM 2450 C CA . MET A 1 306 ? -3.373 -30.797 -18.812 1 96.75 306 MET A CA 1
ATOM 2451 C C . MET A 1 306 ? -4.008 -30.688 -17.422 1 96.75 306 MET A C 1
ATOM 2453 O O . MET A 1 306 ? -4.137 -31.688 -16.719 1 96.75 306 MET A O 1
ATOM 2457 N N . LEU A 1 307 ? -4.375 -29.484 -17.016 1 96.25 307 LEU A N 1
ATOM 2458 C CA . LEU A 1 307 ? -4.957 -29.297 -15.688 1 96.25 307 LEU A CA 1
ATOM 2459 C C . LEU A 1 307 ? -6.406 -29.766 -15.656 1 96.25 307 LEU A C 1
ATOM 2461 O O . LEU A 1 307 ? -7.285 -29.125 -16.234 1 96.25 307 LEU A O 1
ATOM 2465 N N . ARG A 1 308 ? -6.605 -30.891 -14.961 1 96.19 308 ARG A N 1
ATOM 2466 C CA . ARG A 1 308 ? -7.91 -31.547 -14.844 1 96.19 308 ARG A CA 1
ATOM 2467 C C . ARG A 1 308 ? -8.102 -32.156 -13.461 1 96.19 308 ARG A C 1
ATOM 2469 O O . ARG A 1 308 ? -7.133 -32.375 -12.734 1 96.19 308 ARG A O 1
ATOM 2476 N N . PRO A 1 309 ? -9.422 -32.344 -13.141 1 97.25 309 PRO A N 1
ATOM 2477 C CA . PRO A 1 309 ? -9.648 -33.031 -11.859 1 97.25 309 PRO A CA 1
ATOM 2478 C C . PRO A 1 309 ? -8.883 -34.344 -11.75 1 97.25 309 PRO A C 1
ATOM 2480 O O . PRO A 1 309 ? -8.812 -35.125 -12.711 1 97.25 309 PRO A O 1
ATOM 2483 N N . GLY A 1 310 ? -8.289 -34.531 -10.586 1 96.62 310 GLY A N 1
ATOM 2484 C CA . GLY A 1 310 ? -7.586 -35.781 -10.344 1 96.62 310 GLY A CA 1
ATOM 2485 C C . GLY A 1 310 ? -6.098 -35.688 -10.617 1 96.62 310 GLY A C 1
ATOM 2486 O O . GLY A 1 310 ? -5.316 -36.5 -10.117 1 96.62 310 GLY A O 1
ATOM 2487 N N . VAL A 1 311 ? -5.707 -34.719 -11.398 1 95 311 VAL A N 1
ATOM 2488 C CA . VAL A 1 311 ? -4.305 -34.531 -11.758 1 95 311 VAL A CA 1
ATOM 2489 C C . VAL A 1 311 ? -3.498 -34.188 -10.508 1 95 311 VAL A C 1
ATOM 2491 O O . VAL A 1 311 ? -3.957 -33.406 -9.672 1 95 311 VAL A O 1
ATOM 2494 N N . ASP A 1 312 ? -2.406 -34.781 -10.445 1 93.56 312 ASP A N 1
ATOM 2495 C CA . ASP A 1 312 ? -1.423 -34.438 -9.422 1 93.56 312 ASP A CA 1
ATOM 2496 C C . ASP A 1 312 ? -0.554 -33.281 -9.859 1 93.56 312 ASP A C 1
ATOM 2498 O O . ASP A 1 312 ? 0.103 -33.344 -10.898 1 93.56 312 ASP A O 1
ATOM 2502 N N . ILE A 1 313 ? -0.452 -32.25 -9.047 1 91.5 313 ILE A N 1
ATOM 2503 C CA . ILE A 1 313 ? 0.179 -31 -9.43 1 91.5 313 ILE A CA 1
ATOM 2504 C C . ILE A 1 313 ? 1.675 -31.219 -9.648 1 91.5 313 ILE A C 1
ATOM 2506 O O . ILE A 1 313 ? 2.281 -30.578 -10.516 1 91.5 313 ILE A O 1
ATOM 2510 N N . GLN A 1 314 ? 2.289 -32.062 -8.859 1 91.69 314 GLN A N 1
ATOM 2511 C CA . GLN A 1 314 ? 3.719 -32.312 -9.008 1 91.69 314 GLN A CA 1
ATOM 2512 C C . GLN A 1 314 ? 4.02 -32.969 -10.352 1 91.69 314 GLN A C 1
ATOM 2514 O O . GLN A 1 314 ? 4.969 -32.594 -11.039 1 91.69 314 GLN A O 1
ATOM 2519 N N . SER A 1 315 ? 3.217 -33.938 -10.602 1 93.62 315 SER A N 1
ATOM 2520 C CA . SER A 1 315 ? 3.367 -34.625 -11.891 1 93.62 315 SER A CA 1
ATOM 2521 C C . SER A 1 315 ? 3.115 -33.656 -13.047 1 93.62 315 SER A C 1
ATOM 2523 O O . SER A 1 315 ? 3.777 -33.75 -14.086 1 93.62 315 SER A O 1
ATOM 2525 N N . TYR A 1 316 ? 2.15 -32.875 -12.844 1 95.94 316 TYR A N 1
ATOM 2526 C CA . TYR A 1 316 ? 1.823 -31.828 -13.82 1 95.94 316 TYR A CA 1
ATOM 2527 C C . TYR A 1 316 ? 3.031 -30.938 -14.102 1 95.94 316 TYR A C 1
ATOM 2529 O O . TYR A 1 316 ? 3.396 -30.734 -15.258 1 95.94 316 TYR A O 1
ATOM 2537 N N . HIS A 1 317 ? 3.734 -30.469 -13.133 1 94.19 317 HIS A N 1
ATOM 2538 C CA . HIS A 1 317 ? 4.891 -29.594 -13.297 1 94.19 317 HIS A CA 1
ATOM 2539 C C . HIS A 1 317 ? 6.035 -30.312 -14 1 94.19 317 HIS A C 1
ATOM 2541 O O . HIS A 1 317 ? 6.734 -29.734 -14.828 1 94.19 317 HIS A O 1
ATOM 2547 N N . LYS A 1 318 ? 6.207 -31.547 -13.641 1 94.06 318 LYS A N 1
ATOM 2548 C CA . LYS A 1 318 ? 7.246 -32.344 -14.281 1 94.06 318 LYS A CA 1
ATOM 2549 C C . LYS A 1 318 ? 6.973 -32.5 -15.773 1 94.06 318 LYS A C 1
ATOM 2551 O O . LYS A 1 318 ? 7.887 -32.375 -16.594 1 94.06 318 LYS A O 1
ATOM 2556 N N . GLU A 1 319 ? 5.746 -32.812 -16.047 1 96.62 319 GLU A N 1
ATOM 2557 C CA . GLU A 1 319 ? 5.363 -33 -17.453 1 96.62 319 GLU A CA 1
ATOM 2558 C C . GLU A 1 319 ? 5.555 -31.719 -18.25 1 96.62 319 GLU A C 1
ATOM 2560 O O . GLU A 1 319 ? 6.027 -31.75 -19.391 1 96.62 319 GLU A O 1
ATOM 2565 N N . ILE A 1 320 ? 5.219 -30.609 -17.703 1 97.62 320 ILE A N 1
ATOM 2566 C CA . ILE A 1 320 ? 5.391 -29.328 -18.391 1 97.62 320 ILE A CA 1
ATOM 2567 C C . ILE A 1 320 ? 6.875 -29.062 -18.609 1 97.62 320 ILE A C 1
ATOM 2569 O O . ILE A 1 320 ? 7.262 -28.5 -19.641 1 97.62 320 ILE A O 1
ATOM 2573 N N . GLY A 1 321 ? 7.715 -29.438 -17.641 1 97.06 321 GLY A N 1
ATOM 2574 C CA . GLY A 1 321 ? 9.148 -29.328 -17.812 1 97.06 321 GLY A CA 1
ATOM 2575 C C . GLY A 1 321 ? 9.648 -30.078 -19.047 1 97.06 321 GLY A C 1
ATOM 2576 O O . GLY A 1 321 ? 10.5 -29.578 -19.781 1 97.06 321 GLY A O 1
ATOM 2577 N N . LEU A 1 322 ? 9.078 -31.25 -19.219 1 96.56 322 LEU A N 1
ATOM 2578 C CA . LEU A 1 322 ? 9.461 -32.062 -20.359 1 96.56 322 LEU A CA 1
ATOM 2579 C C . LEU A 1 322 ? 9.008 -31.406 -21.672 1 96.56 322 LEU A C 1
ATOM 2581 O O . LEU A 1 322 ? 9.742 -31.406 -22.656 1 96.56 322 LEU A O 1
ATOM 2585 N N . ILE A 1 323 ? 7.828 -30.922 -21.625 1 98.19 323 ILE A N 1
ATOM 2586 C CA . ILE A 1 323 ? 7.305 -30.234 -22.797 1 98.19 323 ILE A CA 1
ATOM 2587 C C . ILE A 1 323 ? 8.18 -29.016 -23.125 1 98.19 323 ILE A C 1
ATOM 2589 O O . ILE A 1 323 ? 8.531 -28.797 -24.281 1 98.19 323 ILE A O 1
ATOM 2593 N N . MET A 1 324 ? 8.578 -28.266 -22.125 1 98.56 324 MET A N 1
ATOM 2594 C CA . MET A 1 324 ? 9.438 -27.094 -22.281 1 98.56 324 MET A CA 1
ATOM 2595 C C . MET A 1 324 ? 10.797 -27.5 -22.844 1 98.56 324 MET A C 1
ATOM 2597 O O . MET A 1 324 ? 11.352 -26.797 -23.688 1 98.56 324 MET A O 1
ATOM 2601 N N . GLU A 1 325 ? 11.32 -28.594 -22.328 1 97.81 325 GLU A N 1
ATOM 2602 C CA . GLU A 1 325 ? 12.586 -29.109 -22.828 1 97.81 325 GLU A CA 1
ATOM 2603 C C . GLU A 1 325 ? 12.547 -29.312 -24.344 1 97.81 325 GLU A C 1
ATOM 2605 O O . GLU A 1 325 ? 13.484 -28.938 -25.047 1 97.81 325 GLU A O 1
ATOM 2610 N N . GLY A 1 326 ? 11.469 -29.906 -24.781 1 98.19 326 GLY A N 1
ATOM 2611 C CA . GLY A 1 326 ? 11.289 -30.094 -26.203 1 98.19 326 GLY A CA 1
ATOM 2612 C C . GLY A 1 326 ? 11.305 -28.797 -26.984 1 98.19 326 GLY A C 1
ATOM 2613 O O . GLY A 1 326 ? 11.922 -28.703 -28.047 1 98.19 326 GLY A O 1
ATOM 2614 N N . GLU A 1 327 ? 10.594 -27.797 -26.5 1 98.62 327 GLU A N 1
ATOM 2615 C CA . GLU A 1 327 ? 10.562 -26.484 -27.141 1 98.62 327 GLU A CA 1
ATOM 2616 C C . GLU A 1 327 ? 11.953 -25.859 -27.172 1 98.62 327 GLU A C 1
ATOM 2618 O O . GLU A 1 327 ? 12.344 -25.266 -28.188 1 98.62 327 GLU A O 1
ATOM 2623 N N . LEU A 1 328 ? 12.664 -25.953 -26.109 1 98.75 328 LEU A N 1
ATOM 2624 C CA . LEU A 1 328 ? 13.984 -25.344 -26.016 1 98.75 328 LEU A CA 1
ATOM 2625 C C . LEU A 1 328 ? 14.969 -26.031 -26.953 1 98.75 328 LEU A C 1
ATOM 2627 O O . LEU A 1 328 ? 15.867 -25.391 -27.5 1 98.75 328 LEU A O 1
ATOM 2631 N N . LEU A 1 329 ? 14.836 -27.312 -27.141 1 98.19 329 LEU A N 1
ATOM 2632 C CA . LEU A 1 329 ? 15.625 -28.047 -28.125 1 98.19 329 LEU A CA 1
ATOM 2633 C C . LEU A 1 329 ? 15.367 -27.516 -29.531 1 98.19 329 LEU A C 1
ATOM 2635 O O . LEU A 1 329 ? 16.312 -27.25 -30.281 1 98.19 329 LEU A O 1
ATOM 2639 N N . SER A 1 330 ? 14.109 -27.406 -29.812 1 98.19 330 SER A N 1
ATOM 2640 C CA . SER A 1 330 ? 13.711 -26.938 -31.125 1 98.19 330 SER A CA 1
ATOM 2641 C C . SER A 1 330 ? 14.211 -25.516 -31.391 1 98.19 330 SER A C 1
ATOM 2643 O O . SER A 1 330 ? 14.523 -25.156 -32.531 1 98.19 330 SER A O 1
ATOM 2645 N N . LEU A 1 331 ? 14.328 -24.734 -30.312 1 98.31 331 LEU A N 1
ATOM 2646 C CA . LEU A 1 331 ? 14.75 -23.344 -30.422 1 98.31 331 LEU A CA 1
ATOM 2647 C C . LEU A 1 331 ? 16.266 -23.234 -30.469 1 98.31 331 LEU A C 1
ATOM 2649 O O . LEU A 1 331 ? 16.812 -22.172 -30.734 1 98.31 331 LEU A O 1
ATOM 2653 N N . GLY A 1 332 ? 16.953 -24.312 -30.172 1 98.06 332 GLY A N 1
ATOM 2654 C CA . GLY A 1 332 ? 18.406 -24.328 -30.172 1 98.06 332 GLY A CA 1
ATOM 2655 C C . GLY A 1 332 ? 19 -23.703 -28.922 1 98.06 332 GLY A C 1
ATOM 2656 O O . GLY A 1 332 ? 20.141 -23.25 -28.938 1 98.06 332 GLY A O 1
ATOM 2657 N N . LEU A 1 333 ? 18.203 -23.609 -27.906 1 98.25 333 LEU A N 1
ATOM 2658 C CA . LEU A 1 333 ? 18.688 -23.016 -26.656 1 98.25 333 LEU A CA 1
ATOM 2659 C C . LEU A 1 333 ? 19.406 -24.062 -25.812 1 98.25 333 LEU A C 1
ATOM 2661 O O . LEU A 1 333 ? 20.281 -23.719 -25.016 1 98.25 333 LEU A O 1
ATOM 2665 N N . ILE A 1 334 ? 19 -25.328 -25.969 1 97.75 334 ILE A N 1
ATOM 2666 C CA . ILE A 1 334 ? 19.734 -26.469 -25.422 1 97.75 334 ILE A CA 1
ATOM 2667 C C . ILE A 1 334 ? 19.891 -27.547 -26.484 1 97.75 334 ILE A C 1
ATOM 2669 O O . ILE A 1 334 ? 19.266 -27.484 -27.547 1 97.75 334 ILE A O 1
ATOM 2673 N N . ASP A 1 335 ? 20.781 -28.5 -26.156 1 97.25 335 ASP A N 1
ATOM 2674 C CA . ASP A 1 335 ? 20.969 -29.609 -27.094 1 97.25 335 ASP A CA 1
ATOM 2675 C C . ASP A 1 335 ? 21.031 -30.953 -26.375 1 97.25 335 ASP A C 1
ATOM 2677 O O . ASP A 1 335 ? 20.797 -31.016 -25.156 1 97.25 335 ASP A O 1
ATOM 2681 N N . GLN A 1 336 ? 21.266 -31.938 -27.203 1 96.25 336 GLN A N 1
ATOM 2682 C CA . GLN A 1 336 ? 21.219 -33.281 -26.656 1 96.25 336 GLN A CA 1
ATOM 2683 C C . GLN A 1 336 ? 22.328 -33.5 -25.625 1 96.25 336 GLN A C 1
ATOM 2685 O O . GLN A 1 336 ? 22.172 -34.312 -24.703 1 96.25 336 GLN A O 1
ATOM 2690 N N . THR A 1 337 ? 23.391 -32.875 -25.734 1 97.25 337 THR A N 1
ATOM 2691 C CA . THR A 1 337 ? 24.469 -32.969 -24.766 1 97.25 337 THR A CA 1
ATOM 2692 C C . THR A 1 337 ? 24.062 -32.406 -23.406 1 97.25 337 THR A C 1
ATOM 2694 O O . THR A 1 337 ? 24.391 -32.969 -22.375 1 97.25 337 THR A O 1
ATOM 2697 N N . ASP A 1 338 ? 23.328 -31.25 -23.5 1 96.19 338 ASP A N 1
ATOM 2698 C CA . ASP A 1 338 ? 22.812 -30.672 -22.266 1 96.19 338 ASP A CA 1
ATOM 2699 C C . ASP A 1 338 ? 21.891 -31.656 -21.531 1 96.19 338 ASP A C 1
ATOM 2701 O O . ASP A 1 338 ? 21.938 -31.766 -20.312 1 96.19 338 ASP A O 1
ATOM 2705 N N . ILE A 1 339 ? 21.094 -32.312 -22.297 1 94.5 339 ILE A N 1
ATOM 2706 C CA . ILE A 1 339 ? 20.109 -33.219 -21.719 1 94.5 339 ILE A CA 1
ATOM 2707 C C . ILE A 1 339 ? 20.828 -34.438 -21.141 1 94.5 339 ILE A C 1
ATOM 2709 O O . ILE A 1 339 ? 20.5 -34.906 -20.047 1 94.5 339 ILE A O 1
ATOM 2713 N N . LYS A 1 340 ? 21.766 -34.906 -21.828 1 94.75 340 LYS A N 1
ATOM 2714 C CA . LYS A 1 340 ? 22.531 -36.094 -21.391 1 94.75 340 LYS A CA 1
ATOM 2715 C C . LYS A 1 340 ? 23.297 -35.812 -20.109 1 94.75 340 LYS A C 1
ATOM 2717 O O . LYS A 1 340 ? 23.422 -36.688 -19.25 1 94.75 340 LYS A O 1
ATOM 2722 N N . ASN A 1 341 ? 23.766 -34.688 -19.969 1 95.44 341 ASN A N 1
ATOM 2723 C CA . ASN A 1 341 ? 24.656 -34.312 -18.859 1 95.44 341 ASN A CA 1
ATOM 2724 C C . ASN A 1 341 ? 23.891 -33.594 -17.75 1 95.44 341 ASN A C 1
ATOM 2726 O O . ASN A 1 341 ? 24.5 -33.125 -16.781 1 95.44 341 ASN A O 1
ATOM 2730 N N . GLN A 1 342 ? 22.609 -33.5 -17.984 1 93.56 342 GLN A N 1
ATOM 2731 C CA . GLN A 1 342 ? 21.859 -32.688 -17.031 1 93.56 342 GLN A CA 1
ATOM 2732 C C . GLN A 1 342 ? 21.844 -33.344 -15.648 1 93.56 342 GLN A C 1
ATOM 2734 O O . GLN A 1 342 ? 22.016 -34.562 -15.523 1 93.56 342 GLN A O 1
ATOM 2739 N N . ASP A 1 343 ? 21.734 -32.5 -14.602 1 93.38 343 ASP A N 1
ATOM 2740 C CA . ASP A 1 343 ? 21.406 -32.938 -13.25 1 93.38 343 ASP A CA 1
ATOM 2741 C C . ASP A 1 343 ? 19.922 -33.219 -13.109 1 93.38 343 ASP A C 1
ATOM 2743 O O . ASP A 1 343 ? 19.094 -32.344 -13.344 1 93.38 343 ASP A O 1
ATOM 2747 N N . PRO A 1 344 ? 19.609 -34.406 -12.758 1 87.06 344 PRO A N 1
ATOM 2748 C CA . PRO A 1 344 ? 18.188 -34.719 -12.609 1 87.06 344 PRO A CA 1
ATOM 2749 C C . PRO A 1 344 ? 17.469 -33.75 -11.672 1 87.06 344 PRO A C 1
ATOM 2751 O O . PRO A 1 344 ? 16.266 -33.531 -11.797 1 87.06 344 PRO A O 1
ATOM 2754 N N . LYS A 1 345 ? 18.156 -33.188 -10.742 1 88.12 345 LYS A N 1
ATOM 2755 C CA . LYS A 1 345 ? 17.547 -32.25 -9.781 1 88.12 345 LYS A CA 1
ATOM 2756 C C . LYS A 1 345 ? 17.484 -30.844 -10.352 1 88.12 345 LYS A C 1
ATOM 2758 O O . LYS A 1 345 ? 16.781 -30 -9.82 1 88.12 345 LYS A O 1
ATOM 2763 N N . ASN A 1 346 ? 18.188 -30.656 -11.398 1 92.5 346 ASN A N 1
ATOM 2764 C CA . ASN A 1 346 ? 18.219 -29.391 -12.102 1 92.5 346 ASN A CA 1
ATOM 2765 C C . ASN A 1 346 ? 18.312 -29.578 -13.609 1 92.5 346 ASN A C 1
ATOM 2767 O O . ASN A 1 346 ? 19.344 -29.312 -14.219 1 92.5 346 ASN A O 1
ATOM 2771 N N . PRO A 1 347 ? 17.188 -29.922 -14.094 1 95.31 347 PRO A N 1
ATOM 2772 C CA . PRO A 1 347 ? 17.188 -30.234 -15.523 1 95.31 347 PRO A CA 1
ATOM 2773 C C . PRO A 1 347 ? 17.625 -29.047 -16.391 1 95.31 347 PRO A C 1
ATOM 2775 O O . PRO A 1 347 ? 17.484 -27.891 -15.969 1 95.31 347 PRO A O 1
ATOM 2778 N N . ALA A 1 348 ? 18.078 -29.312 -17.562 1 95.44 348 ALA A N 1
ATOM 2779 C CA . ALA A 1 348 ? 18.688 -28.328 -18.469 1 95.44 348 ALA A CA 1
ATOM 2780 C C . ALA A 1 348 ? 17.703 -27.203 -18.781 1 95.44 348 ALA A C 1
ATOM 2782 O O . ALA A 1 348 ? 18.109 -26.047 -18.953 1 95.44 348 ALA A O 1
ATOM 2783 N N . TYR A 1 349 ? 16.422 -27.578 -18.844 1 96.5 349 TYR A N 1
ATOM 2784 C CA . TYR A 1 349 ? 15.445 -26.562 -19.234 1 96.5 349 TYR A CA 1
ATOM 2785 C C . TYR A 1 349 ? 15.336 -25.484 -18.172 1 96.5 349 TYR A C 1
ATOM 2787 O O . TYR A 1 349 ? 14.875 -24.375 -18.438 1 96.5 349 TYR A O 1
ATOM 2795 N N . LYS A 1 350 ? 15.781 -25.656 -16.953 1 96.19 350 LYS A N 1
ATOM 2796 C CA . LYS A 1 350 ? 15.656 -24.734 -15.836 1 96.19 350 LYS A CA 1
ATOM 2797 C C . LYS A 1 350 ? 16.531 -23.5 -16.047 1 96.19 350 LYS A C 1
ATOM 2799 O O . LYS A 1 350 ? 16.312 -22.469 -15.422 1 96.19 350 LYS A O 1
ATOM 2804 N N . LYS A 1 351 ? 17.484 -23.656 -16.953 1 95.31 351 LYS A N 1
ATOM 2805 C CA . LYS A 1 351 ? 18.312 -22.5 -17.281 1 95.31 351 LYS A CA 1
ATOM 2806 C C . LYS A 1 351 ? 17.469 -21.375 -17.891 1 95.31 351 LYS A C 1
ATOM 2808 O O . LYS A 1 351 ? 17.734 -20.188 -17.672 1 95.31 351 LYS A O 1
ATOM 2813 N N . TYR A 1 352 ? 16.422 -21.75 -18.609 1 97.69 352 TYR A N 1
ATOM 2814 C CA . TYR A 1 352 ? 15.633 -20.781 -19.344 1 97.69 352 TYR A CA 1
ATOM 2815 C C . TYR A 1 352 ? 14.195 -20.734 -18.844 1 97.69 352 TYR A C 1
ATOM 2817 O O . TYR A 1 352 ? 13.422 -19.859 -19.219 1 97.69 352 TYR A O 1
ATOM 2825 N N . PHE A 1 353 ? 13.836 -21.672 -18.016 1 97.38 353 PHE A N 1
ATOM 2826 C CA . PHE A 1 353 ? 12.523 -21.781 -17.391 1 97.38 353 PHE A CA 1
ATOM 2827 C C . PHE A 1 353 ? 12.641 -22.234 -15.945 1 97.38 353 PHE A C 1
ATOM 2829 O O . PHE A 1 353 ? 12.352 -23.391 -15.617 1 97.38 353 PHE A O 1
ATOM 2836 N N . MET A 1 354 ? 12.852 -21.344 -15.016 1 93.94 354 MET A N 1
ATOM 2837 C CA . MET A 1 354 ? 13.336 -21.703 -13.688 1 93.94 354 MET A CA 1
ATOM 2838 C C . MET A 1 354 ? 12.219 -21.609 -12.656 1 93.94 354 MET A C 1
ATOM 2840 O O . MET A 1 354 ? 12.422 -21.906 -11.484 1 93.94 354 MET A O 1
ATOM 2844 N N . HIS A 1 355 ? 11.047 -21.141 -13.047 1 93.44 355 HIS A N 1
ATOM 2845 C CA . HIS A 1 355 ? 9.961 -21 -12.094 1 93.44 355 HIS A CA 1
ATOM 2846 C C . HIS A 1 355 ? 8.852 -22.016 -12.352 1 93.44 355 HIS A C 1
ATOM 2848 O O . HIS A 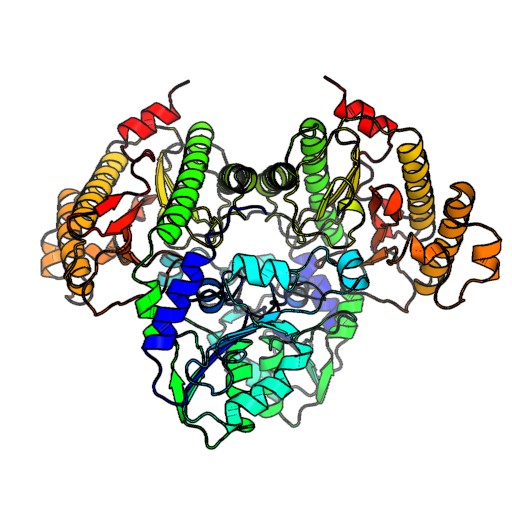1 355 ? 8.891 -22.734 -13.352 1 93.44 355 HIS A O 1
ATOM 2854 N N . GLY A 1 356 ? 7.93 -22.125 -11.398 1 93.5 356 GLY A N 1
ATOM 2855 C CA . GLY A 1 356 ? 6.773 -22.984 -11.57 1 93.5 356 GLY A CA 1
ATOM 2856 C C . GLY A 1 356 ? 5.832 -22.516 -12.664 1 93.5 356 GLY A C 1
ATOM 2857 O O . GLY A 1 356 ? 5.992 -21.406 -13.188 1 93.5 356 GLY A O 1
ATOM 2858 N N . THR A 1 357 ? 4.848 -23.359 -12.945 1 97 357 THR A N 1
ATOM 2859 C CA . THR A 1 357 ? 4 -23.062 -14.094 1 97 357 THR A CA 1
ATOM 2860 C C . THR A 1 357 ? 2.629 -22.578 -13.648 1 97 357 THR A C 1
ATOM 2862 O O . THR A 1 357 ? 1.959 -21.828 -14.375 1 97 357 THR A O 1
ATOM 2865 N N . SER A 1 358 ? 2.223 -23.031 -12.5 1 97.25 358 SER A N 1
ATOM 2866 C CA . SER A 1 358 ? 0.867 -22.703 -12.07 1 97.25 358 SER A CA 1
ATOM 2867 C C . SER A 1 358 ? 0.798 -22.516 -10.555 1 97.25 358 SER A C 1
ATOM 2869 O O . SER A 1 358 ? 1.622 -23.062 -9.82 1 97.25 358 SER A O 1
ATOM 2871 N N . HIS A 1 359 ? -0.097 -21.734 -10.117 1 96.94 359 HIS A N 1
ATOM 2872 C CA . HIS A 1 359 ? -0.431 -21.594 -8.703 1 96.94 359 HIS A CA 1
ATOM 2873 C C . HIS A 1 359 ? -1.896 -21.219 -8.516 1 96.94 359 HIS A C 1
ATOM 2875 O O . HIS A 1 359 ? -2.537 -20.734 -9.445 1 96.94 359 HIS A O 1
ATOM 2881 N N . HIS A 1 360 ? -2.406 -21.484 -7.32 1 98 360 HIS A N 1
ATOM 2882 C CA . HIS A 1 360 ? -3.779 -21.125 -6.973 1 98 360 HIS A CA 1
ATOM 2883 C C . HIS A 1 360 ? -3.99 -19.625 -7.035 1 98 360 HIS A C 1
ATOM 2885 O O . HIS A 1 360 ? -3.068 -18.844 -6.762 1 98 360 HIS A O 1
ATOM 2891 N N . LEU A 1 361 ? -5.203 -19.25 -7.406 1 98.56 361 LEU A N 1
ATOM 2892 C CA . LEU A 1 361 ? -5.574 -17.844 -7.512 1 98.56 361 LEU A CA 1
ATOM 2893 C C . LEU A 1 361 ? -6.934 -17.594 -6.871 1 98.56 361 LEU A C 1
ATOM 2895 O O . LEU A 1 361 ? -7.844 -18.406 -6.988 1 98.56 361 LEU A O 1
ATOM 2899 N N . GLY A 1 362 ? -7.137 -16.547 -6.215 1 98.5 362 GLY A N 1
ATOM 2900 C CA . GLY A 1 362 ? -8.375 -16.109 -5.59 1 98.5 362 GLY A CA 1
ATOM 2901 C C . GLY A 1 362 ? -8.227 -14.812 -4.824 1 98.5 362 GLY A C 1
ATOM 2902 O O . GLY A 1 362 ? -7.906 -13.773 -5.406 1 98.5 362 GLY A O 1
ATOM 2903 N N . LEU A 1 363 ? -8.273 -14.891 -3.523 1 98.56 363 LEU A N 1
ATOM 2904 C CA . LEU A 1 363 ? -8.188 -13.719 -2.668 1 98.56 363 LEU A CA 1
ATOM 2905 C C . LEU A 1 363 ? -6.738 -13.281 -2.484 1 98.56 363 LEU A C 1
ATOM 2907 O O . LEU A 1 363 ? -6.469 -12.164 -2.043 1 98.56 363 LEU A O 1
ATOM 2911 N N . ASP A 1 364 ? -5.824 -14.195 -2.875 1 97.88 364 ASP A N 1
ATOM 2912 C CA . ASP A 1 364 ? -4.398 -13.891 -2.838 1 97.88 364 ASP A CA 1
ATOM 2913 C C . ASP A 1 364 ? -3.723 -14.242 -4.16 1 97.88 364 ASP A C 1
ATOM 2915 O O . ASP A 1 364 ? -4.242 -15.062 -4.926 1 97.88 364 ASP A O 1
ATOM 2919 N N . VAL A 1 365 ? -2.598 -13.656 -4.461 1 97 365 VAL A N 1
ATOM 2920 C CA . VAL A 1 365 ? -1.638 -14.008 -5.5 1 97 365 VAL A CA 1
ATOM 2921 C C . VAL A 1 365 ? -0.261 -14.234 -4.875 1 97 365 VAL A C 1
ATOM 2923 O O . VAL A 1 365 ? 0.538 -13.297 -4.773 1 97 365 VAL A O 1
ATOM 2926 N N . HIS A 1 366 ? -0.063 -15.406 -4.41 1 95.81 366 HIS A N 1
ATOM 2927 C CA . HIS A 1 366 ? -0.663 -16.719 -4.645 1 95.81 366 HIS A CA 1
ATOM 2928 C C . HIS A 1 366 ? -1.712 -17.047 -3.588 1 95.81 366 HIS A C 1
ATOM 2930 O O . HIS A 1 366 ? -1.459 -16.891 -2.391 1 95.81 366 HIS A O 1
ATOM 2936 N N . ASP A 1 367 ? -2.732 -17.656 -3.957 1 97.94 367 ASP A N 1
ATOM 2937 C CA . ASP A 1 367 ? -3.783 -18.031 -3.012 1 97.94 367 ASP A CA 1
ATOM 2938 C C . ASP A 1 367 ? -3.453 -19.344 -2.307 1 97.94 367 ASP A C 1
ATOM 2940 O O . ASP A 1 367 ? -2.498 -20.031 -2.674 1 97.94 367 ASP A O 1
ATOM 2944 N N . VAL A 1 368 ? -4.227 -19.688 -1.315 1 97.19 368 VAL A N 1
ATOM 2945 C CA . VAL A 1 368 ? -4.066 -20.922 -0.57 1 97.19 368 VAL A CA 1
ATOM 2946 C C . VAL A 1 368 ? -4.699 -22.078 -1.348 1 97.19 368 VAL A C 1
ATOM 2948 O O . VAL A 1 368 ? -5.605 -21.875 -2.158 1 97.19 368 VAL A O 1
ATOM 2951 N N . GLY A 1 369 ? -4.172 -23.266 -1.081 1 94.12 369 GLY A N 1
ATOM 2952 C CA . GLY A 1 369 ? -4.641 -24.469 -1.74 1 94.12 369 GLY A CA 1
ATOM 2953 C C . GLY A 1 369 ? -3.701 -25.656 -1.568 1 94.12 369 GLY A C 1
ATOM 2954 O O . GLY A 1 369 ? -2.721 -25.562 -0.825 1 94.12 369 GLY A O 1
ATOM 2955 N N . THR A 1 370 ? -4.035 -26.703 -2.207 1 89.31 370 THR A N 1
ATOM 2956 C CA . THR A 1 370 ? -3.258 -27.922 -2.062 1 89.31 370 THR A CA 1
ATOM 2957 C C . THR A 1 370 ? -2.047 -27.906 -2.99 1 89.31 370 THR A C 1
ATOM 2959 O O . THR A 1 370 ? -2.113 -27.375 -4.098 1 89.31 370 THR A O 1
ATOM 2962 N N . MET A 1 371 ? -1.055 -28.484 -2.555 1 87.38 371 MET A N 1
ATOM 2963 C CA . MET A 1 371 ? 0.114 -28.734 -3.393 1 87.38 371 MET A CA 1
ATOM 2964 C C . MET A 1 371 ? 0.309 -30.219 -3.627 1 87.38 371 MET A C 1
ATOM 2966 O O . MET A 1 371 ? 1.055 -30.625 -4.523 1 87.38 371 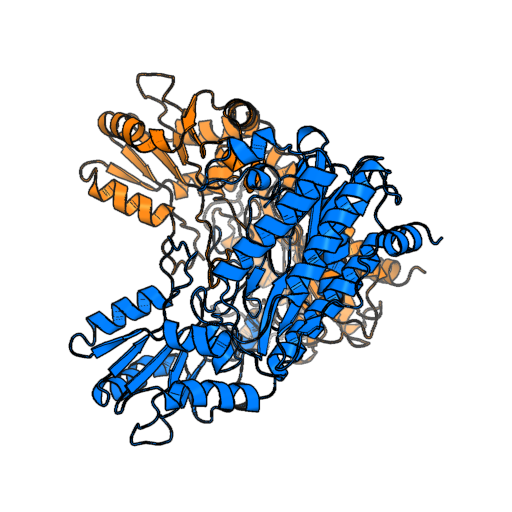MET A O 1
ATOM 2970 N N . TYR A 1 372 ? -0.47 -31.016 -2.828 1 89.94 372 TYR A N 1
ATOM 2971 C CA . TYR A 1 372 ? -0.145 -32.438 -2.873 1 89.94 372 TYR A CA 1
ATOM 2972 C C . TYR A 1 372 ? -1.402 -33.281 -3.053 1 89.94 372 TYR A C 1
ATOM 2974 O O . TYR A 1 372 ? -1.328 -34.5 -3.129 1 89.94 372 TYR A O 1
ATOM 2982 N N . GLU A 1 373 ? -2.504 -32.688 -3.045 1 91.75 373 GLU A N 1
ATOM 2983 C CA . GLU A 1 373 ? -3.754 -33.375 -3.311 1 91.75 373 GLU A CA 1
ATOM 2984 C C . GLU A 1 373 ? -4.203 -33.188 -4.754 1 91.75 373 GLU A C 1
ATOM 2986 O O . GLU A 1 373 ? -3.768 -32.25 -5.422 1 91.75 373 GLU A O 1
ATOM 2991 N N . PRO A 1 374 ? -5.023 -34.031 -5.195 1 95.12 374 PRO A N 1
ATOM 2992 C CA . PRO A 1 374 ? -5.48 -33.906 -6.582 1 95.12 374 PRO A CA 1
ATOM 2993 C C . PRO A 1 374 ? -6.289 -32.625 -6.836 1 95.12 374 PRO A C 1
ATOM 2995 O O . PRO A 1 374 ? -7.07 -32.219 -5.977 1 95.12 374 PRO A O 1
ATOM 2998 N N . ILE A 1 375 ? -6.191 -32.188 -8.023 1 96.31 375 ILE A N 1
ATOM 2999 C CA . ILE A 1 375 ? -6.941 -31.016 -8.484 1 96.31 375 ILE A CA 1
ATOM 3000 C C . ILE A 1 375 ? -8.43 -31.344 -8.523 1 96.31 375 ILE A C 1
ATOM 3002 O O . ILE A 1 375 ? -8.812 -32.469 -8.875 1 96.31 375 ILE A O 1
ATOM 3006 N N . GLN A 1 376 ? -9.211 -30.422 -8.156 1 97.5 376 GLN A N 1
ATOM 3007 C CA . GLN A 1 376 ? -10.664 -30.594 -8.156 1 97.5 376 GLN A CA 1
ATOM 3008 C C . GLN A 1 376 ? -11.344 -29.531 -9.023 1 97.5 376 GLN A C 1
ATOM 3010 O O . GLN A 1 376 ? -10.781 -28.453 -9.25 1 97.5 376 GLN A O 1
ATOM 3015 N N . ALA A 1 377 ? -12.555 -29.953 -9.523 1 98.25 377 ALA A N 1
ATOM 3016 C CA . ALA A 1 377 ? -13.375 -28.953 -10.195 1 98.25 377 ALA A CA 1
ATOM 3017 C C . ALA A 1 377 ? -13.672 -27.766 -9.273 1 98.25 377 ALA A C 1
ATOM 3019 O O . ALA A 1 377 ? -13.914 -27.953 -8.086 1 98.25 377 ALA A O 1
ATOM 3020 N N . GLY A 1 378 ? -13.602 -26.547 -9.859 1 98.31 378 GLY A N 1
ATOM 3021 C CA . GLY A 1 378 ? -13.859 -25.328 -9.094 1 98.31 378 GLY A CA 1
ATOM 3022 C C . GLY A 1 378 ? -12.594 -24.609 -8.68 1 98.31 378 GLY A C 1
ATOM 3023 O O . GLY A 1 378 ? -12.641 -23.438 -8.281 1 98.31 378 GLY A O 1
ATOM 3024 N N . MET A 1 379 ? -11.461 -25.312 -8.773 1 98.56 379 MET A N 1
ATOM 3025 C CA . MET A 1 379 ? -10.195 -24.656 -8.477 1 98.56 379 MET A CA 1
ATOM 3026 C C . MET A 1 379 ? -9.812 -23.672 -9.586 1 98.56 379 MET A C 1
ATOM 3028 O O . MET A 1 379 ? -10.133 -23.906 -10.758 1 98.56 379 MET A O 1
ATOM 3032 N N . VAL A 1 380 ? -9.242 -22.578 -9.242 1 98.75 380 VAL A N 1
ATOM 3033 C CA . VAL A 1 380 ? -8.758 -21.578 -10.188 1 98.75 380 VAL A CA 1
ATOM 3034 C C . VAL A 1 380 ? -7.23 -21.531 -10.164 1 98.75 380 VAL A C 1
ATOM 3036 O O . VAL A 1 380 ? -6.621 -21.438 -9.094 1 98.75 380 VAL A O 1
ATOM 3039 N N . PHE A 1 381 ? -6.605 -21.625 -11.328 1 98.5 381 PHE A N 1
ATOM 3040 C CA . PHE A 1 381 ? -5.152 -21.656 -11.445 1 98.5 381 PHE A CA 1
ATOM 3041 C C . PHE A 1 381 ? -4.676 -20.578 -12.414 1 98.5 381 PHE A C 1
ATOM 3043 O O . PHE A 1 381 ? -5.383 -20.234 -13.359 1 98.5 381 PHE A O 1
ATOM 3050 N N . THR A 1 382 ? -3.543 -20.047 -12.148 1 98.56 382 THR A N 1
ATOM 3051 C CA . THR A 1 382 ? -2.758 -19.391 -13.188 1 98.56 382 THR A CA 1
ATOM 3052 C C . THR A 1 382 ? -1.983 -20.406 -14.016 1 98.56 382 THR A C 1
ATOM 3054 O O . THR A 1 382 ? -1.655 -21.484 -13.523 1 98.56 382 THR A O 1
ATOM 3057 N N . VAL A 1 383 ? -1.7 -20.156 -15.211 1 98.81 383 VAL A N 1
ATOM 3058 C CA . VAL A 1 383 ? -0.816 -20.922 -16.078 1 98.81 383 VAL A CA 1
ATOM 3059 C C . VAL A 1 383 ? 0.168 -19.969 -16.781 1 98.81 383 VAL A C 1
ATOM 3061 O O . VAL A 1 383 ? -0.207 -19.234 -17.688 1 98.81 383 VAL A O 1
ATOM 3064 N N . GLU A 1 384 ? 1.418 -20.062 -16.344 1 98.69 384 GLU A N 1
ATOM 3065 C CA . GLU A 1 384 ? 2.307 -18.938 -16.672 1 98.69 384 GLU A CA 1
ATOM 3066 C C . GLU A 1 384 ? 3.697 -19.438 -17.047 1 98.69 384 GLU A C 1
ATOM 3068 O O . GLU A 1 384 ? 4.699 -18.984 -16.5 1 98.69 384 GLU A O 1
ATOM 3073 N N . PRO A 1 385 ? 3.805 -20.297 -18.078 1 98.81 385 PRO A N 1
ATOM 3074 C CA . PRO A 1 385 ? 5.152 -20.641 -18.531 1 98.81 385 PRO A CA 1
ATOM 3075 C C . PRO A 1 385 ? 5.902 -19.453 -19.125 1 98.81 385 PRO A C 1
ATOM 3077 O O . PRO A 1 385 ? 5.281 -18.453 -19.5 1 98.81 385 PRO A O 1
ATOM 3080 N N . GLY A 1 386 ? 7.207 -19.562 -19.109 1 98.69 386 GLY A N 1
ATOM 3081 C CA . GLY A 1 386 ? 8.047 -18.531 -19.688 1 98.69 386 GLY A CA 1
ATOM 3082 C C . GLY A 1 386 ? 9.398 -19.047 -20.141 1 98.69 386 GLY A C 1
ATOM 3083 O O . GLY A 1 386 ? 9.812 -20.141 -19.766 1 98.69 386 GLY A O 1
ATOM 3084 N N . ILE A 1 387 ? 10.016 -18.344 -21.047 1 98.88 387 ILE A N 1
ATOM 3085 C CA . ILE A 1 387 ? 11.391 -18.578 -21.484 1 98.88 387 ILE A CA 1
ATOM 3086 C C . ILE A 1 387 ? 12.188 -17.281 -21.375 1 98.88 387 ILE A C 1
ATOM 3088 O O . ILE A 1 387 ? 11.766 -16.234 -21.859 1 98.88 387 ILE A O 1
ATOM 3092 N N . TYR A 1 388 ? 13.281 -17.344 -20.734 1 98.5 388 TYR A N 1
ATOM 3093 C CA . TYR A 1 388 ? 14.133 -16.188 -20.484 1 98.5 388 TYR A CA 1
ATOM 3094 C C . TYR A 1 388 ? 15.531 -16.422 -21.031 1 98.5 388 TYR A C 1
ATOM 3096 O O . TYR A 1 388 ? 16.281 -17.266 -20.547 1 98.5 388 TYR A O 1
ATOM 3104 N N . VAL A 1 389 ? 15.852 -15.68 -22.062 1 98.25 389 VAL A N 1
ATOM 3105 C CA . VAL A 1 389 ? 17.156 -15.758 -22.703 1 98.25 389 VAL A CA 1
ATOM 3106 C C . VAL A 1 389 ? 17.938 -14.469 -22.469 1 98.25 389 VAL A C 1
ATOM 3108 O O . VAL A 1 389 ? 17.953 -13.578 -23.328 1 98.25 389 VAL A O 1
ATOM 3111 N N . LEU A 1 390 ? 18.656 -14.477 -21.406 1 95.75 390 LEU A N 1
ATOM 3112 C CA . LEU A 1 390 ? 19.312 -13.258 -20.969 1 95.75 390 LEU A CA 1
ATOM 3113 C C . LEU A 1 390 ? 20.297 -12.75 -22.016 1 95.75 390 LEU A C 1
ATOM 3115 O O . LEU A 1 390 ? 20.375 -11.547 -22.266 1 95.75 390 LEU A O 1
ATOM 3119 N N . GLU A 1 391 ? 21.031 -13.594 -22.656 1 96.12 391 GLU A N 1
ATOM 3120 C CA . GLU A 1 391 ? 22.047 -13.227 -23.625 1 96.12 391 GLU A CA 1
ATOM 3121 C C . GLU A 1 391 ? 21.438 -12.539 -24.844 1 96.12 391 GLU A C 1
ATOM 3123 O O . GLU A 1 391 ? 22.125 -11.82 -25.562 1 96.12 391 GLU A O 1
ATOM 3128 N N . GLU A 1 392 ? 20.188 -12.773 -25.016 1 97.81 392 GLU A N 1
ATOM 3129 C CA . GLU A 1 392 ? 19.469 -12.148 -26.141 1 97.81 392 GLU A CA 1
ATOM 3130 C C . GLU A 1 392 ? 18.562 -11.031 -25.641 1 97.81 392 GLU A C 1
ATOM 3132 O O . GLU A 1 392 ? 17.906 -10.367 -26.453 1 97.81 392 GLU A O 1
ATOM 3137 N N . GLU A 1 393 ? 18.469 -10.82 -24.344 1 97.56 393 GLU A N 1
ATOM 3138 C CA . GLU A 1 393 ? 17.594 -9.852 -23.703 1 97.56 393 GLU A CA 1
ATOM 3139 C C . GLU A 1 393 ? 16.125 -10.086 -24.094 1 97.56 393 GLU A C 1
ATOM 3141 O O . GLU A 1 393 ? 15.406 -9.133 -24.406 1 97.56 393 GLU A O 1
ATOM 3146 N N . ILE A 1 394 ? 15.789 -11.359 -24.172 1 98.56 394 ILE A N 1
ATOM 3147 C CA . ILE A 1 394 ? 14.422 -11.766 -24.484 1 98.56 394 ILE A CA 1
ATOM 3148 C C . ILE A 1 394 ? 13.82 -12.523 -23.312 1 98.56 394 ILE A C 1
ATOM 3150 O O . ILE A 1 394 ? 14.312 -13.586 -22.922 1 98.56 394 ILE A O 1
ATOM 3154 N N . GLY A 1 395 ? 12.891 -11.945 -22.641 1 98.62 395 GLY A N 1
ATOM 3155 C CA . GLY A 1 395 ? 12.055 -12.602 -21.641 1 98.62 395 GLY A CA 1
ATOM 3156 C C . GLY A 1 395 ? 10.586 -12.633 -22.016 1 98.62 395 GLY A C 1
ATOM 3157 O O . GLY A 1 395 ? 9.977 -11.594 -22.25 1 98.62 395 GLY A O 1
ATOM 3158 N N . ILE A 1 396 ? 10.039 -13.82 -22.156 1 98.88 396 ILE A N 1
ATOM 3159 C CA . ILE A 1 396 ? 8.633 -13.969 -22.531 1 98.88 396 ILE A CA 1
ATOM 3160 C C . ILE A 1 396 ? 7.934 -14.875 -21.516 1 98.88 396 ILE A C 1
ATOM 3162 O O . ILE A 1 396 ? 8.391 -15.992 -21.25 1 98.88 396 ILE A O 1
ATOM 3166 N N . ARG A 1 397 ? 6.965 -14.422 -20.938 1 98.88 397 ARG A N 1
ATOM 3167 C CA . ARG A 1 397 ? 6.035 -15.148 -20.078 1 98.88 397 ARG A CA 1
ATOM 3168 C C . ARG A 1 397 ? 4.59 -14.875 -20.469 1 98.88 397 ARG A C 1
ATOM 3170 O O . ARG A 1 397 ? 4.234 -13.734 -20.781 1 98.88 397 ARG A O 1
ATOM 3177 N N . LEU A 1 398 ? 3.824 -15.836 -20.594 1 98.94 398 LEU A N 1
ATOM 3178 C CA . LEU A 1 398 ? 2.4 -15.734 -20.891 1 98.94 398 LEU A CA 1
ATOM 3179 C C . LEU A 1 398 ? 1.571 -16.422 -19.812 1 98.94 398 LEU A C 1
ATOM 3181 O O . LEU A 1 398 ? 1.873 -17.547 -19.422 1 98.94 398 LEU A O 1
ATOM 3185 N N . GLU A 1 399 ? 0.622 -15.68 -19.344 1 98.88 399 GLU A N 1
ATOM 3186 C CA . GLU A 1 399 ? -0.113 -16.203 -18.203 1 98.88 399 GLU A CA 1
ATOM 3187 C C . GLU A 1 399 ? -1.606 -15.914 -18.312 1 98.88 399 GLU A C 1
ATOM 3189 O O . GLU A 1 399 ? -2 -14.773 -18.594 1 98.88 399 GLU A O 1
ATOM 3194 N N . ASN A 1 400 ? -2.42 -16.875 -18.219 1 98.94 400 ASN A N 1
ATOM 3195 C CA . ASN A 1 400 ? -3.867 -16.75 -18.078 1 98.94 400 ASN A CA 1
ATOM 3196 C C . ASN A 1 400 ? -4.352 -17.375 -16.766 1 98.94 400 ASN A C 1
ATOM 3198 O O . ASN A 1 400 ? -3.605 -18.094 -16.109 1 98.94 400 ASN A O 1
ATOM 3202 N N . ASN A 1 401 ? -5.523 -17 -16.406 1 98.94 401 ASN A N 1
ATOM 3203 C CA . ASN A 1 401 ? -6.242 -17.609 -15.289 1 98.94 401 ASN A CA 1
ATOM 3204 C C . ASN A 1 401 ? -7.344 -18.547 -15.773 1 98.94 401 ASN A C 1
ATOM 3206 O O . ASN A 1 401 ? -8.203 -18.156 -16.562 1 98.94 401 ASN A O 1
ATOM 3210 N N . ILE A 1 402 ? -7.379 -19.766 -15.234 1 98.88 402 ILE A N 1
ATOM 3211 C CA . ILE A 1 402 ? -8.383 -20.719 -15.703 1 98.88 402 ILE A CA 1
ATOM 3212 C C . ILE A 1 402 ? -9.133 -21.312 -14.516 1 98.88 402 ILE A C 1
ATOM 3214 O O . ILE A 1 402 ? -8.57 -21.453 -13.43 1 98.88 402 ILE A O 1
ATOM 3218 N N . VAL A 1 403 ? -10.391 -21.656 -14.734 1 98.75 403 VAL A N 1
ATOM 3219 C CA . VAL A 1 403 ? -11.211 -22.406 -13.797 1 98.75 403 VAL A CA 1
ATOM 3220 C C . VAL A 1 403 ? -11.273 -23.875 -14.234 1 98.75 403 VAL A C 1
ATOM 3222 O O . VAL A 1 403 ? -11.625 -24.172 -15.375 1 98.75 403 VAL A O 1
ATOM 3225 N N . ILE A 1 404 ? -10.922 -24.75 -13.344 1 98.56 404 ILE A N 1
ATOM 3226 C CA . ILE A 1 404 ? -11.039 -26.172 -13.641 1 98.56 404 ILE A CA 1
ATOM 3227 C C . ILE A 1 404 ? -12.5 -26.609 -13.578 1 98.56 404 ILE A C 1
ATOM 3229 O O . ILE A 1 404 ? -13.188 -26.344 -12.578 1 98.56 404 ILE A O 1
ATOM 3233 N N . ASN A 1 405 ? -12.969 -27.188 -14.633 1 98.12 405 ASN A N 1
ATOM 3234 C CA . ASN A 1 405 ? -14.32 -27.75 -14.68 1 98.12 405 ASN A CA 1
ATOM 3235 C C . ASN A 1 405 ? -14.297 -29.266 -14.5 1 98.12 405 ASN A C 1
ATOM 3237 O O . ASN A 1 405 ? -13.227 -29.875 -14.398 1 98.12 405 ASN A O 1
ATOM 3241 N N . GLU A 1 406 ? -15.531 -29.828 -14.422 1 97.12 406 GLU A N 1
ATOM 3242 C CA . GLU A 1 406 ? -15.594 -31.281 -14.375 1 97.12 406 GLU A CA 1
ATOM 3243 C C . GLU A 1 406 ? -14.93 -31.906 -15.594 1 97.12 406 GLU A C 1
ATOM 3245 O O . GLU A 1 406 ? -14.297 -32.969 -15.5 1 97.12 406 GLU A O 1
ATOM 3250 N N . LYS A 1 407 ? -15.234 -31.188 -16.656 1 94.62 407 LYS A N 1
ATOM 3251 C CA . LYS A 1 407 ? -14.578 -31.547 -17.906 1 94.62 407 LYS A CA 1
ATOM 3252 C C . LYS A 1 407 ? -13.891 -30.344 -18.531 1 94.62 407 LYS A C 1
ATOM 3254 O O . LYS A 1 407 ? -14.555 -29.375 -18.922 1 94.62 407 LYS A O 1
ATOM 3259 N N . GLY A 1 408 ? -12.625 -30.422 -18.547 1 96.12 408 GLY A N 1
ATOM 3260 C CA . GLY A 1 408 ? -11.867 -29.328 -19.156 1 96.12 408 GLY A CA 1
ATOM 3261 C C . GLY A 1 408 ? -11.703 -28.141 -18.234 1 96.12 408 GLY A C 1
ATOM 3262 O O . GLY A 1 408 ? -11.531 -28.281 -17.031 1 96.12 408 GLY A O 1
ATOM 3263 N N . TYR A 1 409 ? -11.586 -26.938 -18.891 1 98.12 409 TYR A N 1
ATOM 3264 C CA . TYR A 1 409 ? -11.398 -25.719 -18.141 1 98.12 409 TYR A CA 1
ATOM 3265 C C . TYR A 1 409 ? -12.07 -24.531 -18.828 1 98.12 409 TYR A C 1
ATOM 3267 O O . TYR A 1 409 ? -12.414 -24.609 -20 1 98.12 409 TYR A O 1
ATOM 3275 N N . THR A 1 410 ? -12.391 -23.516 -18.094 1 98.62 410 THR A N 1
ATOM 3276 C CA . THR A 1 410 ? -12.812 -22.219 -18.609 1 98.62 410 THR A CA 1
ATOM 3277 C C . THR A 1 410 ? -11.695 -21.188 -18.469 1 98.62 410 THR A C 1
ATOM 3279 O O . THR A 1 410 ? -11.188 -20.969 -17.359 1 98.62 410 THR A O 1
ATOM 3282 N N . ASP A 1 411 ? -11.266 -20.641 -19.562 1 98.81 411 ASP A N 1
ATOM 3283 C CA . ASP A 1 411 ? -10.258 -19.578 -19.562 1 98.81 411 ASP A CA 1
ATOM 3284 C C . ASP A 1 411 ? -10.898 -18.219 -19.25 1 98.81 411 ASP A C 1
ATOM 3286 O O . ASP A 1 411 ? -11.625 -17.672 -20.062 1 98.81 411 ASP A O 1
ATOM 3290 N N . LEU A 1 412 ? -10.609 -17.641 -18.094 1 98.88 412 LEU A N 1
ATOM 3291 C CA . LEU A 1 412 ? -11.219 -16.391 -17.656 1 98.88 412 LEU A CA 1
ATOM 3292 C C . LEU A 1 412 ? -10.641 -15.203 -18.406 1 98.88 412 LEU A C 1
ATOM 3294 O O . LEU A 1 412 ? -11.141 -14.078 -18.297 1 98.88 412 LEU A O 1
ATOM 3298 N N . MET A 1 413 ? -9.609 -15.461 -19.203 1 98.88 413 MET A N 1
ATOM 3299 C CA . MET A 1 413 ? -8.93 -14.414 -19.953 1 98.88 413 MET A CA 1
ATOM 3300 C C . MET A 1 413 ? -8.945 -14.711 -21.453 1 98.88 413 MET A C 1
ATOM 3302 O O . MET A 1 413 ? -8.07 -14.25 -22.188 1 98.88 413 MET A O 1
ATOM 3306 N N . GLY A 1 414 ? -9.859 -15.508 -21.828 1 98.44 414 GLY A N 1
ATOM 3307 C CA . GLY A 1 414 ? -9.953 -15.961 -23.203 1 98.44 414 GLY A CA 1
ATOM 3308 C C . GLY A 1 414 ? -10.078 -14.82 -24.188 1 98.44 414 GLY A C 1
ATOM 3309 O O . GLY A 1 414 ? -9.688 -14.953 -25.359 1 98.44 414 GLY A O 1
ATOM 3310 N N . ASN A 1 415 ? -10.555 -13.695 -23.75 1 97.62 415 ASN A N 1
ATOM 3311 C CA . ASN A 1 415 ? -10.781 -12.555 -24.625 1 97.62 415 ASN A CA 1
ATOM 3312 C C . ASN A 1 415 ? -9.586 -11.609 -24.641 1 97.62 415 ASN A C 1
ATOM 3314 O O . ASN A 1 415 ? -9.586 -10.609 -25.375 1 97.62 415 ASN A O 1
ATOM 3318 N N . ILE A 1 416 ? -8.633 -11.828 -23.891 1 98.81 416 ILE A N 1
ATOM 3319 C CA . ILE A 1 416 ? -7.473 -10.945 -23.844 1 98.81 416 ILE A CA 1
ATOM 3320 C C . ILE A 1 416 ? -6.488 -11.32 -24.953 1 98.81 416 ILE A C 1
ATOM 3322 O O . ILE A 1 416 ? -6.047 -12.469 -25.031 1 98.81 416 ILE A O 1
ATOM 3326 N N . PRO A 1 417 ? -6.113 -10.383 -25.781 1 98.75 417 PRO A N 1
ATOM 3327 C CA . PRO A 1 417 ? -5.203 -10.695 -26.891 1 98.75 417 PRO A CA 1
ATOM 3328 C C . PRO A 1 417 ? -3.936 -11.406 -26.438 1 98.75 417 PRO A C 1
ATOM 3330 O O . PRO A 1 417 ? -3.279 -10.961 -25.484 1 98.75 417 PRO A O 1
ATOM 3333 N N . ILE A 1 418 ? -3.633 -12.508 -27.078 1 98.81 418 ILE A N 1
ATOM 3334 C CA . ILE A 1 418 ? -2.438 -13.258 -26.703 1 98.81 418 ILE A CA 1
ATOM 3335 C C . ILE A 1 418 ? -1.734 -13.766 -27.953 1 98.81 418 ILE A C 1
ATOM 3337 O O . ILE A 1 418 ? -0.536 -14.055 -27.938 1 98.81 418 ILE A O 1
ATOM 3341 N N . GLU A 1 419 ? -2.514 -13.891 -29.062 1 98.75 419 GLU A N 1
ATOM 3342 C CA . GLU A 1 419 ? -1.911 -14.281 -30.328 1 98.75 419 GLU A CA 1
ATOM 3343 C C . GLU A 1 419 ? -1.012 -13.18 -30.875 1 98.75 419 GLU A C 1
ATOM 3345 O O . GLU A 1 419 ? -1.413 -12.016 -30.938 1 98.75 419 GLU A O 1
ATOM 3350 N N . PRO A 1 420 ? 0.184 -13.555 -31.234 1 98.56 420 PRO A N 1
ATOM 3351 C CA . PRO A 1 420 ? 1.114 -12.523 -31.688 1 98.56 420 PRO A CA 1
ATOM 3352 C C . PRO A 1 420 ? 0.575 -11.711 -32.875 1 98.56 420 PRO A C 1
ATOM 3354 O O . PRO A 1 420 ? 0.767 -10.492 -32.938 1 98.56 420 PRO A O 1
ATOM 3357 N N . ASP A 1 421 ? -0.129 -12.352 -33.844 1 98.31 421 ASP A N 1
ATOM 3358 C CA . ASP A 1 421 ? -0.702 -11.633 -34.969 1 98.31 421 ASP A CA 1
ATOM 3359 C C . ASP A 1 421 ? -1.735 -10.609 -34.5 1 98.31 421 ASP A C 1
ATOM 3361 O O . ASP A 1 421 ? -1.799 -9.492 -35.031 1 98.31 421 ASP A O 1
ATOM 3365 N N . GLU A 1 422 ? -2.518 -10.992 -33.562 1 98.25 422 GLU A N 1
ATOM 3366 C CA . GLU A 1 422 ? -3.533 -10.086 -33.031 1 98.25 422 GLU A CA 1
ATOM 3367 C C . GLU A 1 422 ? -2.895 -8.914 -32.312 1 98.25 422 GLU A C 1
ATOM 3369 O O . GLU A 1 422 ? -3.332 -7.77 -32.469 1 98.25 422 GLU A O 1
ATOM 3374 N N . ILE A 1 423 ? -1.888 -9.188 -31.531 1 98.62 423 ILE A N 1
ATOM 3375 C CA . ILE A 1 423 ? -1.175 -8.148 -30.797 1 98.62 423 ILE A CA 1
ATOM 3376 C C . ILE A 1 423 ? -0.58 -7.141 -31.766 1 98.62 423 ILE A C 1
ATOM 3378 O O . ILE A 1 423 ? -0.76 -5.934 -31.609 1 98.62 423 ILE A O 1
ATOM 3382 N N . GLU A 1 424 ? 0.091 -7.66 -32.812 1 98.5 424 GLU A N 1
ATOM 3383 C CA . GLU A 1 424 ? 0.672 -6.777 -33.812 1 98.5 424 GLU A CA 1
ATOM 3384 C C . GLU A 1 424 ? -0.404 -5.941 -34.5 1 98.5 424 GLU A C 1
ATOM 3386 O O . GLU A 1 424 ? -0.211 -4.746 -34.75 1 98.5 424 GLU A O 1
ATOM 3391 N N . SER A 1 425 ? -1.467 -6.594 -34.844 1 98.31 425 SER A N 1
ATOM 3392 C CA . SER A 1 425 ? -2.553 -5.891 -35.5 1 98.31 425 SER A CA 1
ATOM 3393 C C . SER A 1 425 ? -3.111 -4.77 -34.625 1 98.31 425 SER A C 1
ATOM 3395 O O . SER A 1 425 ? -3.301 -3.646 -35.094 1 98.31 425 SER A O 1
ATOM 3397 N N . LEU A 1 426 ? -3.371 -5.043 -33.375 1 98.19 426 LEU A N 1
ATOM 3398 C CA . LEU A 1 426 ? -3.949 -4.078 -32.438 1 98.19 426 LEU A CA 1
ATOM 3399 C C . LEU A 1 426 ? -2.994 -2.916 -32.188 1 98.19 426 LEU A C 1
ATOM 3401 O O . LEU A 1 426 ? -3.426 -1.769 -32.062 1 98.19 426 LEU A O 1
ATOM 3405 N N . MET A 1 427 ? -1.707 -3.219 -32.156 1 98.25 427 MET A N 1
ATOM 3406 C CA . MET A 1 427 ? -0.723 -2.182 -31.859 1 98.25 427 MET A CA 1
ATOM 3407 C C . MET A 1 427 ? -0.484 -1.301 -33.062 1 98.25 427 MET A C 1
ATOM 3409 O O . MET A 1 427 ? 0.007 -0.177 -32.938 1 98.25 427 MET A O 1
ATOM 3413 N N . ASN A 1 428 ? -0.845 -1.847 -34.25 1 96.88 428 ASN A N 1
ATOM 3414 C CA . ASN A 1 428 ? -0.528 -1.112 -35.469 1 96.88 428 ASN A CA 1
ATOM 3415 C C . ASN A 1 428 ? -1.79 -0.627 -36.156 1 96.88 428 ASN A C 1
ATOM 3417 O O . ASN A 1 428 ? -1.716 -0.042 -37.25 1 96.88 428 ASN A O 1
ATOM 3421 N N . GLU A 1 429 ? -2.941 -0.973 -35.625 1 86.19 429 GLU A N 1
ATOM 3422 C CA . GLU A 1 429 ? -4.188 -0.487 -36.219 1 86.19 429 GLU A CA 1
ATOM 3423 C C . GLU A 1 429 ? -4.387 1 -35.938 1 86.19 429 GLU A C 1
ATOM 3425 O O . GLU A 1 429 ? -4.262 1.442 -34.781 1 86.19 429 GLU A O 1
ATOM 3430 N N . LYS A 1 430 ? -3.955 1.774 -36.781 1 57.34 430 LYS A N 1
ATOM 3431 C CA . LYS A 1 430 ? -4.215 3.209 -36.719 1 57.34 430 LYS A CA 1
ATOM 3432 C C . LYS A 1 430 ? -5.66 3.525 -37.094 1 57.34 430 LYS A C 1
ATOM 3434 O O . LYS A 1 430 ? -6.242 2.875 -37.938 1 57.34 430 LYS A O 1
ATOM 3439 N N . MET B 1 1 ? 16.172 5.172 -12.266 1 81.62 1 MET B N 1
ATOM 3440 C CA . MET B 1 1 ? 15.336 5.395 -11.094 1 81.62 1 MET B CA 1
ATOM 3441 C C . MET B 1 1 ? 14.117 6.242 -11.453 1 81.62 1 MET B C 1
ATOM 3443 O O . MET B 1 1 ? 14.18 7.074 -12.352 1 81.62 1 MET B O 1
ATOM 3447 N N . ARG B 1 2 ? 13.07 5.922 -10.734 1 90.5 2 ARG B N 1
ATOM 3448 C CA . ARG B 1 2 ? 11.812 6.625 -10.977 1 90.5 2 ARG B CA 1
ATOM 3449 C C . ARG B 1 2 ? 11.953 8.109 -10.656 1 90.5 2 ARG B C 1
ATOM 3451 O O . ARG B 1 2 ? 11.281 8.945 -11.273 1 90.5 2 ARG B O 1
ATOM 3458 N N . TYR B 1 3 ? 12.844 8.398 -9.719 1 93.12 3 TYR B N 1
ATOM 3459 C CA . TYR B 1 3 ? 13.078 9.781 -9.312 1 93.12 3 TYR B CA 1
ATOM 3460 C C . TYR B 1 3 ? 14.57 10.086 -9.266 1 93.12 3 TYR B C 1
ATOM 3462 O O . TYR B 1 3 ? 15.398 9.18 -9.375 1 93.12 3 TYR B O 1
ATOM 3470 N N . GLU B 1 4 ? 14.852 11.344 -9.234 1 93.81 4 GLU B N 1
ATOM 3471 C CA . GLU B 1 4 ? 16.234 11.781 -9.078 1 93.81 4 GLU B CA 1
ATOM 3472 C C . GLU B 1 4 ? 16.578 11.984 -7.605 1 93.81 4 GLU B C 1
ATOM 3474 O O . GLU B 1 4 ? 16.109 12.938 -6.977 1 93.81 4 GLU B O 1
ATOM 3479 N N . PRO B 1 5 ? 17.422 11.125 -7.062 1 93.88 5 PRO B N 1
ATOM 3480 C CA . PRO B 1 5 ? 17.766 11.289 -5.648 1 93.88 5 PRO B CA 1
ATOM 3481 C C . PRO B 1 5 ? 18.594 12.547 -5.391 1 93.88 5 PRO B C 1
ATOM 3483 O O . PRO B 1 5 ? 19.219 13.086 -6.312 1 93.88 5 PRO B O 1
ATOM 3486 N N . ALA B 1 6 ? 18.594 12.992 -4.113 1 96.12 6 ALA B N 1
ATOM 3487 C CA . ALA B 1 6 ? 19.5 14.07 -3.721 1 96.12 6 ALA B CA 1
ATOM 3488 C C . ALA B 1 6 ? 20.953 13.625 -3.805 1 96.12 6 ALA B C 1
ATOM 3490 O O . ALA B 1 6 ? 21.234 12.422 -3.846 1 96.12 6 ALA B O 1
ATOM 3491 N N . LYS B 1 7 ? 21.844 14.586 -3.82 1 96.5 7 LYS B N 1
ATOM 3492 C CA . LYS B 1 7 ? 23.281 14.297 -3.908 1 96.5 7 LYS B CA 1
ATOM 3493 C C . LYS B 1 7 ? 23.812 13.742 -2.588 1 96.5 7 LYS B C 1
ATOM 3495 O O . LYS B 1 7 ? 23.25 14.023 -1.524 1 96.5 7 LYS B O 1
ATOM 3500 N N . ALA B 1 8 ? 24.906 13.055 -2.68 1 98 8 ALA B N 1
ATOM 3501 C CA . ALA B 1 8 ? 25.547 12.438 -1.521 1 98 8 ALA B CA 1
ATOM 3502 C C . ALA B 1 8 ? 25.875 13.477 -0.453 1 98 8 ALA B C 1
ATOM 3504 O O . ALA B 1 8 ? 25.875 13.172 0.742 1 98 8 ALA B O 1
ATOM 3505 N N . SER B 1 9 ? 26.188 14.664 -0.893 1 98.44 9 SER B N 1
ATOM 3506 C CA . SER B 1 9 ? 26.578 15.734 0.02 1 98.44 9 SER B CA 1
ATOM 3507 C C . SER B 1 9 ? 25.5 15.992 1.063 1 98.44 9 SER B C 1
ATOM 3509 O O . SER B 1 9 ? 25.797 16.344 2.205 1 98.44 9 SER B O 1
ATOM 3511 N N . LEU B 1 10 ? 24.203 15.852 0.693 1 98.62 10 LEU B N 1
ATOM 3512 C CA . LEU B 1 10 ? 23.109 16.031 1.643 1 98.62 10 LEU B CA 1
ATOM 3513 C C . LEU B 1 10 ? 23.219 15.031 2.789 1 98.62 10 LEU B C 1
ATOM 3515 O O . LEU B 1 10 ? 23.109 15.406 3.959 1 98.62 10 LEU B O 1
ATOM 3519 N N . TYR B 1 11 ? 23.484 13.789 2.438 1 98.75 11 TYR B N 1
ATOM 3520 C CA . TYR B 1 11 ? 23.469 12.719 3.43 1 98.75 11 TYR B CA 1
ATOM 3521 C C . TYR B 1 11 ? 24.719 12.781 4.312 1 98.75 11 TYR B C 1
ATOM 3523 O O . TYR B 1 11 ? 24.656 12.469 5.5 1 98.75 11 TYR B O 1
ATOM 3531 N N . ILE B 1 12 ? 25.828 13.195 3.717 1 98.69 12 ILE B N 1
ATOM 3532 C CA . ILE B 1 12 ? 27.047 13.43 4.492 1 98.69 12 ILE B CA 1
ATOM 3533 C C . ILE B 1 12 ? 26.781 14.508 5.543 1 98.69 12 ILE B C 1
ATOM 3535 O O . ILE B 1 12 ? 27.125 14.328 6.715 1 98.69 12 ILE B O 1
ATOM 3539 N N . LYS B 1 13 ? 26.156 15.555 5.098 1 98.5 13 LYS B N 1
ATOM 3540 C CA . LYS B 1 13 ? 25.828 16.656 6 1 98.5 13 LYS B CA 1
ATOM 3541 C C . LYS B 1 13 ? 24.875 16.188 7.105 1 98.5 13 LYS B C 1
ATOM 3543 O O . LYS B 1 13 ? 25.047 16.547 8.273 1 98.5 13 LYS B O 1
ATOM 3548 N N . ASN B 1 14 ? 23.875 15.43 6.77 1 98.75 14 ASN B N 1
ATOM 3549 C CA . ASN B 1 14 ? 22.891 14.953 7.734 1 98.75 14 ASN B CA 1
ATOM 3550 C C . ASN B 1 14 ? 23.531 14.039 8.781 1 98.75 14 ASN B C 1
ATOM 3552 O O . ASN B 1 14 ? 23.219 14.125 9.969 1 98.75 14 ASN B O 1
ATOM 3556 N N . ARG B 1 15 ? 24.422 13.164 8.359 1 98.69 15 ARG B N 1
ATOM 3557 C CA . ARG B 1 15 ? 25.094 12.297 9.32 1 98.69 15 ARG B CA 1
ATOM 3558 C C . ARG B 1 15 ? 26.016 13.102 10.234 1 98.69 15 ARG B C 1
ATOM 3560 O O . ARG B 1 15 ? 26.172 12.766 11.406 1 98.69 15 ARG B O 1
ATOM 3567 N N . ALA B 1 16 ? 26.609 14.133 9.719 1 98.5 16 ALA B N 1
ATOM 3568 C CA . ALA B 1 16 ? 27.469 14.992 10.531 1 98.5 16 ALA B CA 1
ATOM 3569 C C . ALA B 1 16 ? 26.672 15.641 11.664 1 98.5 16 ALA B C 1
ATOM 3571 O O . A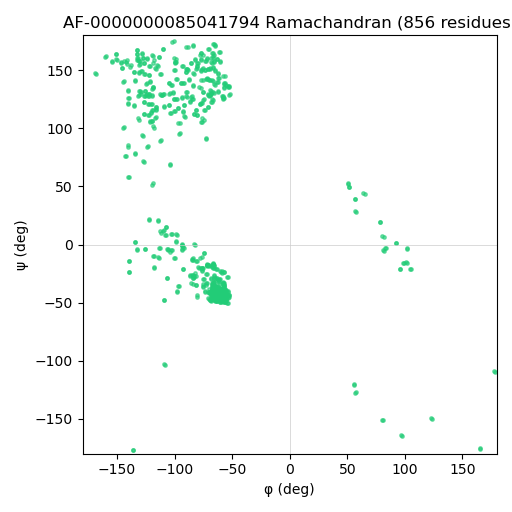LA B 1 16 ? 27.188 15.805 12.773 1 98.5 16 ALA B O 1
ATOM 3572 N N . LYS B 1 17 ? 25.438 16.062 11.375 1 98.5 17 LYS B N 1
ATOM 3573 C CA . LYS B 1 17 ? 24.578 16.609 12.414 1 98.5 17 LYS B CA 1
ATOM 3574 C C . LYS B 1 17 ? 24.453 15.648 13.594 1 98.5 17 LYS B C 1
ATOM 3576 O O . LYS B 1 17 ? 24.562 16.062 14.75 1 98.5 17 LYS B O 1
ATOM 3581 N N . VAL B 1 18 ? 24.25 14.344 13.281 1 98.5 18 VAL B N 1
ATOM 3582 C CA . VAL B 1 18 ? 24.078 13.32 14.305 1 98.5 18 VAL B CA 1
ATOM 3583 C C . VAL B 1 18 ? 25.391 13.078 15.023 1 98.5 18 VAL B C 1
ATOM 3585 O O . VAL B 1 18 ? 25.453 13.078 16.266 1 98.5 18 VAL B O 1
ATOM 3588 N N . ALA B 1 19 ? 26.438 12.93 14.258 1 98.25 19 ALA B N 1
ATOM 3589 C CA . ALA B 1 19 ? 27.766 12.641 14.805 1 98.25 19 ALA B CA 1
ATOM 3590 C C . ALA B 1 19 ? 28.203 13.719 15.789 1 98.25 19 ALA B C 1
ATOM 3592 O O . ALA B 1 19 ? 28.781 13.414 16.828 1 98.25 19 ALA B O 1
ATOM 3593 N N . ASN B 1 20 ? 27.891 14.938 15.461 1 97.69 20 ASN B N 1
ATOM 3594 C CA . ASN B 1 20 ? 28.328 16.078 16.25 1 97.69 20 ASN B CA 1
ATOM 3595 C C . ASN B 1 20 ? 27.578 16.156 17.578 1 97.69 20 ASN B C 1
ATOM 3597 O O . ASN B 1 20 ? 28.016 16.844 18.516 1 97.69 20 ASN B O 1
ATOM 3601 N N . LYS B 1 21 ? 26.453 15.469 17.672 1 97.5 21 LYS B N 1
ATOM 3602 C CA . LYS B 1 21 ? 25.641 15.555 18.891 1 97.5 21 LYS B CA 1
ATOM 3603 C C . LYS B 1 21 ? 25.875 14.352 19.797 1 97.5 21 LYS B C 1
ATOM 3605 O O . LYS B 1 21 ? 25.453 14.359 20.953 1 97.5 21 LYS B O 1
ATOM 3610 N N . LEU B 1 22 ? 26.547 13.328 19.312 1 97.81 22 LEU B N 1
ATOM 3611 C CA . LEU B 1 22 ? 26.781 12.125 20.109 1 97.81 22 LEU B CA 1
ATOM 3612 C C . LEU B 1 22 ? 27.922 12.352 21.109 1 97.81 22 LEU B C 1
ATOM 3614 O O . LEU B 1 22 ? 28.938 12.938 20.766 1 97.81 22 LEU B O 1
ATOM 3618 N N . PRO B 1 23 ? 27.719 11.914 22.344 1 97.38 23 PRO B N 1
ATOM 3619 C CA . PRO B 1 23 ? 28.844 11.961 23.281 1 97.38 23 PRO B CA 1
ATOM 3620 C C . PRO B 1 23 ? 30 11.039 22.875 1 97.38 23 PRO B C 1
ATOM 3622 O O . PRO B 1 23 ? 29.844 10.219 21.969 1 97.38 23 PRO B O 1
ATOM 3625 N N . SER B 1 24 ? 31.109 11.172 23.578 1 96.56 24 SER B N 1
ATOM 3626 C CA . SER B 1 24 ? 32.25 10.312 23.297 1 96.56 24 SER B CA 1
ATOM 3627 C C . SER B 1 24 ? 31.922 8.852 23.547 1 96.56 24 SER B C 1
ATOM 3629 O O . SER B 1 24 ? 31.172 8.523 24.469 1 96.56 24 SER B O 1
ATOM 3631 N N . ASN B 1 25 ? 32.469 7.973 22.688 1 97.12 25 ASN B N 1
ATOM 3632 C CA . ASN B 1 25 ? 32.312 6.527 22.797 1 97.12 25 ASN B CA 1
ATOM 3633 C C . ASN B 1 25 ? 30.844 6.113 22.594 1 97.12 25 ASN B C 1
ATOM 3635 O O . ASN B 1 25 ? 30.297 5.359 23.406 1 97.12 25 ASN B O 1
ATOM 3639 N N . SER B 1 26 ? 30.297 6.73 21.609 1 97.81 26 SER B N 1
ATOM 3640 C CA . SER B 1 26 ? 28.906 6.438 21.297 1 97.81 26 SER B CA 1
ATOM 3641 C C . SER B 1 26 ? 28.766 5.758 19.938 1 97.81 26 SER B C 1
ATOM 3643 O O . SER B 1 26 ? 29.625 5.93 19.062 1 97.81 26 SER B O 1
ATOM 3645 N N . LEU B 1 27 ? 27.766 5.012 19.75 1 98 27 LEU B N 1
ATOM 3646 C CA . LEU B 1 27 ? 27.328 4.59 18.422 1 98 27 LEU B CA 1
ATOM 3647 C C . LEU B 1 27 ? 25.812 4.727 18.281 1 98 27 LEU B C 1
ATOM 3649 O O . LEU B 1 27 ? 25.078 4.66 19.266 1 98 27 LEU B O 1
ATOM 3653 N N . ALA B 1 28 ? 25.344 5.02 17.078 1 98.81 28 ALA B N 1
ATOM 3654 C CA . ALA B 1 28 ? 23.938 5.062 16.703 1 98.81 28 ALA B CA 1
ATOM 3655 C C . ALA B 1 28 ? 23.641 4.035 15.609 1 98.81 28 ALA B C 1
ATOM 3657 O O . ALA B 1 28 ? 24.438 3.842 14.688 1 98.81 28 ALA B O 1
ATOM 3658 N N . VAL B 1 29 ? 22.578 3.328 15.734 1 98.81 29 VAL B N 1
ATOM 3659 C CA . VAL B 1 29 ? 22.203 2.311 14.758 1 98.81 29 VAL B CA 1
ATOM 3660 C C . VAL B 1 29 ? 20.781 2.576 14.25 1 98.81 29 VAL B C 1
ATOM 3662 O O . VAL B 1 29 ? 19.875 2.855 15.047 1 98.81 29 VAL B O 1
ATOM 3665 N N . LEU B 1 30 ? 20.578 2.545 12.992 1 98.75 30 LEU B N 1
ATOM 3666 C CA . LEU B 1 30 ? 19.266 2.658 12.359 1 98.75 30 LEU B CA 1
ATOM 3667 C C . LEU B 1 30 ? 19 1.467 11.445 1 98.75 30 LEU B C 1
ATOM 3669 O O . LEU B 1 30 ? 19.891 1.047 10.695 1 98.75 30 LEU B O 1
ATOM 3673 N N . ASN B 1 31 ? 17.812 0.974 11.5 1 98.38 31 ASN B N 1
ATOM 3674 C CA . ASN B 1 31 ? 17.375 -0.154 10.688 1 98.38 31 ASN B CA 1
ATOM 3675 C C . ASN B 1 31 ? 16.344 0.268 9.648 1 98.38 31 ASN B C 1
ATOM 3677 O O . ASN B 1 31 ? 15.5 1.131 9.922 1 98.38 31 ASN B O 1
ATOM 3681 N N . SER B 1 32 ? 16.422 -0.423 8.508 1 98.12 32 SER B N 1
ATOM 3682 C CA . SER B 1 32 ? 15.312 -0.307 7.559 1 98.12 32 SER B CA 1
ATOM 3683 C C . SER B 1 32 ? 14.016 -0.842 8.156 1 98.12 32 SER B C 1
ATOM 3685 O O . SER B 1 32 ? 14.039 -1.579 9.141 1 98.12 32 SER B O 1
ATOM 3687 N N . ASN B 1 33 ? 12.867 -0.417 7.57 1 97.25 33 ASN B N 1
ATOM 3688 C CA . ASN B 1 33 ? 11.586 -1.002 7.957 1 97.25 33 ASN B CA 1
ATOM 3689 C C . ASN B 1 33 ? 11.484 -2.467 7.539 1 97.25 33 ASN B C 1
ATOM 3691 O O . ASN B 1 33 ? 12.266 -2.93 6.699 1 97.25 33 ASN B O 1
ATOM 3695 N N . ASP B 1 34 ? 10.508 -3.119 8.125 1 95.56 34 ASP B N 1
ATOM 3696 C CA . ASP B 1 34 ? 10.141 -4.469 7.711 1 95.56 34 ASP B CA 1
ATOM 3697 C C . ASP B 1 34 ? 9.453 -4.453 6.348 1 95.56 34 ASP B C 1
ATOM 3699 O O . ASP B 1 34 ? 8.898 -3.428 5.938 1 95.56 34 ASP B O 1
ATOM 3703 N N . ILE B 1 35 ? 9.633 -5.551 5.66 1 94.38 35 ILE B N 1
ATOM 3704 C CA . ILE B 1 35 ? 8.625 -5.863 4.645 1 94.38 35 ILE B CA 1
ATOM 3705 C C . ILE B 1 35 ? 7.348 -6.352 5.32 1 94.38 35 ILE B C 1
ATOM 3707 O O . ILE B 1 35 ? 7.332 -7.414 5.941 1 94.38 35 ILE B O 1
ATOM 3711 N N . MET B 1 36 ? 6.242 -5.598 5.18 1 94.75 36 MET B N 1
ATOM 3712 C CA . MET B 1 36 ? 5.02 -5.902 5.918 1 94.75 36 MET B CA 1
ATOM 3713 C C . MET B 1 36 ? 4.195 -6.957 5.188 1 94.75 36 MET B C 1
ATOM 3715 O O . MET B 1 36 ? 4.059 -6.906 3.963 1 94.75 36 MET B O 1
ATOM 3719 N N . PRO B 1 37 ? 3.664 -7.91 5.938 1 93.62 37 PRO B N 1
ATOM 3720 C CA . PRO B 1 37 ? 2.879 -8.984 5.328 1 93.62 37 PRO B CA 1
ATOM 3721 C C . PRO B 1 37 ? 1.444 -8.562 5.02 1 93.62 37 PRO B C 1
ATOM 3723 O O . PRO B 1 37 ? 0.93 -7.617 5.617 1 93.62 37 PRO B O 1
ATOM 3726 N N . THR B 1 38 ? 0.808 -9.18 4.113 1 93.81 38 THR B N 1
ATOM 3727 C CA . THR B 1 38 ? -0.635 -9.156 3.898 1 93.81 38 THR B CA 1
ATOM 3728 C C . THR B 1 38 ? -1.268 -10.484 4.293 1 93.81 38 THR B C 1
ATOM 3730 O O . THR B 1 38 ? -1.428 -10.773 5.48 1 93.81 38 THR B O 1
ATOM 3733 N N . ASN B 1 39 ? -1.634 -11.352 3.32 1 95.5 39 ASN B N 1
ATOM 3734 C CA . ASN B 1 39 ? -2.145 -12.711 3.484 1 95.5 39 ASN B CA 1
ATOM 3735 C C . ASN B 1 39 ? -1.337 -13.711 2.666 1 95.5 39 ASN B C 1
ATOM 3737 O O . ASN B 1 39 ? -0.643 -13.336 1.721 1 95.5 39 ASN B O 1
ATOM 3741 N N . ALA B 1 40 ? -1.332 -14.938 3.014 1 95.56 40 ALA B N 1
ATOM 3742 C CA . ALA B 1 40 ? -0.616 -15.984 2.293 1 95.56 40 ALA B CA 1
ATOM 3743 C C . ALA B 1 40 ? 0.867 -15.648 2.164 1 95.56 40 ALA B C 1
ATOM 3745 O O . ALA B 1 40 ? 1.541 -15.391 3.164 1 95.56 40 ALA B O 1
ATOM 3746 N N . ASP B 1 41 ? 1.387 -15.539 1.007 1 94.75 41 ASP B N 1
ATOM 3747 C CA . ASP B 1 41 ? 2.805 -15.227 0.855 1 94.75 41 ASP B CA 1
ATOM 3748 C C . ASP B 1 41 ? 2.996 -13.812 0.31 1 94.75 41 ASP B C 1
ATOM 3750 O O . ASP B 1 41 ? 4.09 -13.453 -0.133 1 94.75 41 ASP B O 1
ATOM 3754 N N . GLY B 1 42 ? 1.977 -13.047 0.29 1 92.88 42 GLY B N 1
ATOM 3755 C CA . GLY B 1 42 ? 2.062 -11.688 -0.227 1 92.88 42 GLY B CA 1
ATOM 3756 C C . GLY B 1 42 ? 2.594 -10.695 0.79 1 92.88 42 GLY B C 1
ATOM 3757 O O . GLY B 1 42 ? 2.557 -10.953 1.995 1 92.88 42 GLY B O 1
ATOM 3758 N N . THR B 1 43 ? 3.107 -9.562 0.277 1 93.31 43 THR B N 1
ATOM 3759 C CA . THR B 1 43 ? 3.611 -8.477 1.111 1 93.31 43 THR B CA 1
ATOM 3760 C C . THR B 1 43 ? 3.057 -7.129 0.644 1 93.31 43 THR B C 1
ATOM 3762 O O . THR B 1 43 ? 2.582 -7.008 -0.487 1 93.31 43 THR B O 1
ATOM 3765 N N . MET B 1 44 ? 3.062 -6.172 1.514 1 94.44 44 MET B N 1
ATOM 3766 C CA . MET B 1 44 ? 2.762 -4.789 1.156 1 94.44 44 MET B CA 1
ATOM 3767 C C . MET B 1 44 ? 3.951 -4.137 0.459 1 94.44 44 MET B C 1
ATOM 3769 O O . MET B 1 44 ? 5.07 -4.648 0.52 1 94.44 44 MET B O 1
ATOM 3773 N N . LYS B 1 45 ? 3.604 -3.074 -0.261 1 94 45 LYS B N 1
ATOM 3774 C CA . LYS B 1 45 ? 4.688 -2.311 -0.87 1 94 45 LYS B CA 1
ATOM 3775 C C . LYS B 1 45 ? 5.676 -1.82 0.185 1 94 45 LYS B C 1
ATOM 3777 O O . LYS B 1 45 ? 5.27 -1.348 1.249 1 94 45 LYS B O 1
ATOM 3782 N N . PHE B 1 46 ? 6.977 -1.953 -0.077 1 95.06 46 PHE B N 1
ATOM 3783 C CA . PHE B 1 46 ? 8.008 -1.582 0.883 1 95.06 46 PHE B CA 1
ATOM 3784 C C . PHE B 1 46 ? 8.016 -0.075 1.111 1 95.06 46 PHE B C 1
ATOM 3786 O O . PHE B 1 46 ? 7.93 0.703 0.159 1 95.06 46 PHE B O 1
ATOM 3793 N N . ARG B 1 47 ? 8.016 0.302 2.326 1 96.88 47 ARG B N 1
ATOM 3794 C CA . ARG B 1 47 ? 8.195 1.685 2.758 1 96.88 47 ARG B CA 1
ATOM 3795 C C . ARG B 1 47 ? 9.414 1.817 3.668 1 96.88 47 ARG B C 1
ATOM 3797 O O . ARG B 1 47 ? 9.43 1.272 4.773 1 96.88 47 ARG B O 1
ATOM 3804 N N . GLN B 1 48 ? 10.414 2.48 3.264 1 97.75 48 GLN B N 1
ATOM 3805 C CA . GLN B 1 48 ? 11.672 2.586 3.992 1 97.75 48 GLN B CA 1
ATOM 3806 C C . GLN B 1 48 ? 11.492 3.373 5.289 1 97.75 48 GLN B C 1
ATOM 3808 O O . GLN B 1 48 ? 10.547 4.152 5.422 1 97.75 48 GLN B O 1
ATOM 3813 N N . ASN B 1 49 ? 12.367 3.143 6.234 1 98.25 49 ASN B N 1
ATOM 3814 C CA . ASN B 1 49 ? 12.492 3.969 7.434 1 98.25 49 ASN B CA 1
ATOM 3815 C C . ASN B 1 49 ? 12.992 5.371 7.102 1 98.25 49 ASN B C 1
ATOM 3817 O O . ASN B 1 49 ? 14.086 5.527 6.547 1 98.25 49 ASN B O 1
ATOM 3821 N N . ASN B 1 50 ? 12.266 6.32 7.5 1 98.25 50 ASN B N 1
ATOM 3822 C CA . ASN B 1 50 ? 12.547 7.676 7.047 1 98.25 50 ASN B CA 1
ATOM 3823 C C . ASN B 1 50 ? 13.805 8.242 7.699 1 98.25 50 ASN B C 1
ATOM 3825 O O . ASN B 1 50 ? 14.516 9.039 7.094 1 98.25 50 ASN B O 1
ATOM 3829 N N . ASP B 1 51 ? 14.078 7.844 8.969 1 98.62 51 ASP B N 1
ATOM 3830 C CA . ASP B 1 51 ? 15.312 8.305 9.602 1 98.62 51 ASP B CA 1
ATOM 3831 C C . ASP B 1 51 ? 16.531 7.715 8.898 1 98.62 51 ASP B C 1
ATOM 3833 O O . ASP B 1 51 ? 17.516 8.414 8.672 1 98.62 51 ASP B O 1
ATOM 3837 N N . LEU B 1 52 ? 16.438 6.465 8.594 1 98.81 52 LEU B N 1
ATOM 3838 C CA . LEU B 1 52 ? 17.516 5.832 7.852 1 98.81 52 LEU B CA 1
ATOM 3839 C C . LEU B 1 52 ? 17.688 6.48 6.484 1 98.81 52 LEU B C 1
ATOM 3841 O O . LEU B 1 52 ? 18.812 6.801 6.082 1 98.81 52 LEU B O 1
ATOM 3845 N N . LEU B 1 53 ? 16.625 6.668 5.789 1 98.69 53 LEU B N 1
ATOM 3846 C CA . LEU B 1 53 ? 16.672 7.297 4.473 1 98.69 53 LEU B CA 1
ATOM 3847 C C . LEU B 1 53 ? 17.266 8.695 4.559 1 98.69 53 LEU B C 1
ATOM 3849 O O . LEU B 1 53 ? 18.078 9.078 3.713 1 98.69 53 LEU B O 1
ATOM 3853 N N . TYR B 1 54 ? 16.875 9.422 5.52 1 98.75 54 TYR B N 1
ATOM 3854 C CA . TYR B 1 54 ? 17.359 10.781 5.742 1 98.75 54 TYR B CA 1
ATOM 3855 C C . TYR B 1 54 ? 18.875 10.812 5.883 1 98.75 54 TYR B C 1
ATOM 3857 O O . TYR B 1 54 ? 19.531 11.75 5.418 1 98.75 54 TYR B O 1
ATOM 3865 N N . LEU B 1 55 ? 19.438 9.828 6.48 1 98.88 55 LEU B N 1
ATOM 3866 C CA . LEU B 1 55 ? 20.844 9.859 6.848 1 98.88 55 LEU B CA 1
ATOM 3867 C C . LEU B 1 55 ? 21.703 9.242 5.754 1 98.88 55 LEU B C 1
ATOM 3869 O O . LEU B 1 55 ? 22.906 9.5 5.691 1 98.88 55 LEU B O 1
ATOM 3873 N N . CYS B 1 56 ? 21.078 8.383 4.875 1 98.69 56 CYS B N 1
ATOM 3874 C CA . CYS B 1 56 ? 22.016 7.707 3.977 1 98.69 56 CYS B CA 1
ATOM 3875 C C . CYS B 1 56 ? 21.438 7.621 2.564 1 98.69 56 CYS B C 1
ATOM 3877 O O . CYS B 1 56 ? 22.156 7.254 1.626 1 98.69 56 CYS B O 1
ATOM 3879 N N . GLY B 1 57 ? 20.141 7.867 2.35 1 98.31 57 GLY B N 1
ATOM 3880 C CA . GLY B 1 57 ? 19.547 7.957 1.026 1 98.31 57 GLY B CA 1
ATOM 3881 C C . GLY B 1 57 ? 19.203 6.605 0.437 1 98.31 57 GLY B C 1
ATOM 3882 O O . GLY B 1 57 ? 18.609 6.527 -0.642 1 98.31 57 GLY B O 1
ATOM 3883 N N . ILE B 1 58 ? 19.531 5.48 1.15 1 98.06 58 ILE B N 1
ATOM 3884 C CA . ILE B 1 58 ? 19.312 4.141 0.618 1 98.06 58 ILE B CA 1
ATOM 3885 C C . ILE B 1 58 ? 17.844 3.73 0.833 1 98.06 58 ILE B C 1
ATOM 3887 O O . ILE B 1 58 ? 17.391 3.617 1.973 1 98.06 58 ILE B O 1
ATOM 3891 N N . ASP B 1 59 ? 17.172 3.555 -0.228 1 96.62 59 ASP B N 1
ATOM 3892 C CA . ASP B 1 59 ? 15.781 3.1 -0.2 1 96.62 59 ASP B CA 1
ATOM 3893 C C . ASP B 1 59 ? 15.672 1.627 -0.586 1 96.62 59 ASP B C 1
ATOM 3895 O O . ASP B 1 59 ? 15.188 1.296 -1.668 1 96.62 59 ASP B O 1
ATOM 3899 N N . GLN B 1 60 ? 16.141 0.791 0.236 1 96.5 60 GLN B N 1
ATOM 3900 C CA . GLN B 1 60 ? 16.203 -0.653 0.034 1 96.5 60 GLN B CA 1
ATOM 3901 C C . GLN B 1 60 ? 15.969 -1.402 1.342 1 96.5 60 GLN B C 1
ATOM 3903 O O . GLN B 1 60 ? 16.391 -0.948 2.408 1 96.5 60 GLN B O 1
ATOM 3908 N N . GLU B 1 61 ? 15.258 -2.482 1.299 1 95.31 61 GLU B N 1
ATOM 3909 C CA . GLU B 1 61 ? 15.023 -3.314 2.477 1 95.31 61 GLU B CA 1
ATOM 3910 C C . GLU B 1 61 ? 16.328 -3.869 3.025 1 95.31 61 GLU B C 1
ATOM 3912 O O . GLU B 1 61 ? 17.391 -3.748 2.389 1 95.31 61 GLU B O 1
ATOM 3917 N N . GLU B 1 62 ? 16.328 -4.395 4.254 1 96.06 62 GLU B N 1
ATOM 3918 C CA . GLU B 1 62 ? 17.469 -5.043 4.902 1 96.06 62 GLU B CA 1
ATOM 3919 C C . GLU B 1 62 ? 18.719 -4.164 4.836 1 96.06 62 GLU B C 1
ATOM 3921 O O . GLU B 1 62 ? 19.766 -4.605 4.367 1 96.06 62 GLU B O 1
ATOM 3926 N N . THR B 1 63 ? 18.578 -3.021 5.238 1 98.44 63 THR B N 1
ATOM 3927 C CA . THR B 1 63 ? 19.641 -2.023 5.32 1 98.44 63 THR B CA 1
ATOM 3928 C C . THR B 1 63 ? 19.844 -1.576 6.766 1 98.44 63 THR B C 1
ATOM 3930 O O . THR B 1 63 ? 18.875 -1.38 7.508 1 98.44 63 THR B O 1
ATOM 3933 N N . ILE B 1 64 ? 21.078 -1.487 7.234 1 98.88 64 ILE B N 1
ATOM 3934 C CA . ILE B 1 64 ? 21.422 -1.012 8.57 1 98.88 64 ILE B CA 1
ATOM 3935 C C . ILE B 1 64 ? 22.5 0.058 8.477 1 98.88 64 ILE B C 1
ATOM 3937 O O . ILE B 1 64 ? 23.5 -0.117 7.758 1 98.88 64 ILE B O 1
ATOM 3941 N N . LEU B 1 65 ? 22.328 1.132 9.078 1 98.94 65 LEU B N 1
ATOM 3942 C CA . LEU B 1 65 ? 23.328 2.193 9.172 1 98.94 65 LEU B CA 1
ATOM 3943 C C . LEU B 1 65 ? 23.891 2.293 10.586 1 98.94 65 LEU B C 1
ATOM 3945 O O . LEU B 1 65 ? 23.125 2.312 11.555 1 98.94 65 LEU B O 1
ATOM 3949 N N . VAL B 1 66 ? 25.141 2.297 10.734 1 98.88 66 VAL B N 1
ATOM 3950 C CA . VAL B 1 66 ? 25.812 2.5 12.016 1 98.88 66 VAL B CA 1
ATOM 3951 C C . VAL B 1 66 ? 26.703 3.738 11.945 1 98.88 66 VAL B C 1
ATOM 3953 O O . VAL B 1 66 ? 27.484 3.889 11.008 1 98.88 66 VAL B O 1
ATOM 3956 N N . ILE B 1 67 ? 26.578 4.641 12.852 1 98.81 67 ILE B N 1
ATOM 3957 C CA . ILE B 1 67 ? 27.422 5.824 13.023 1 98.81 67 ILE B CA 1
ATOM 3958 C C . ILE B 1 67 ? 28.156 5.742 14.359 1 98.81 67 ILE B C 1
ATOM 3960 O O . ILE B 1 67 ? 27.547 5.727 15.422 1 98.81 67 ILE B O 1
ATOM 3964 N N . CYS B 1 68 ? 29.406 5.672 14.344 1 98.44 68 CYS B N 1
ATOM 3965 C CA . CYS B 1 68 ? 30.281 5.59 15.5 1 98.44 68 CYS B CA 1
ATOM 3966 C C . CYS B 1 68 ? 31.469 6.543 15.359 1 98.44 68 CYS B C 1
ATOM 3968 O O . CYS B 1 68 ? 32.594 6.102 15.156 1 98.44 68 CYS B O 1
ATOM 3970 N N . PRO B 1 69 ? 31.281 7.785 15.594 1 97.06 69 PRO B N 1
ATOM 3971 C CA . PRO B 1 69 ? 32.156 8.844 15.094 1 97.06 69 PRO B CA 1
ATOM 3972 C C . PRO B 1 69 ? 33.562 8.773 15.695 1 97.06 69 PRO B C 1
ATOM 3974 O O . PRO B 1 69 ? 34.531 9.148 15.039 1 97.06 69 PRO B O 1
ATOM 3977 N N . ASP B 1 70 ? 33.75 8.344 16.891 1 95.62 70 ASP B N 1
ATOM 3978 C CA . ASP B 1 70 ? 35.094 8.422 17.516 1 95.62 70 ASP B CA 1
ATOM 3979 C C . ASP B 1 70 ? 35.719 7.039 17.609 1 95.62 70 ASP B C 1
ATOM 3981 O O . ASP B 1 70 ? 36.625 6.82 18.422 1 95.62 70 ASP B O 1
ATOM 3985 N N . PHE B 1 71 ? 35.156 6.117 16.875 1 97.19 71 PHE B N 1
ATOM 3986 C CA . PHE B 1 71 ? 35.75 4.789 16.891 1 97.19 71 PHE B CA 1
ATOM 3987 C C . PHE B 1 71 ? 37.219 4.859 16.453 1 97.19 71 PHE B C 1
ATOM 3989 O O . PHE B 1 71 ? 37.562 5.625 15.555 1 97.19 71 PHE B O 1
ATOM 3996 N N . PRO B 1 72 ? 38.062 4.043 17.016 1 96.56 72 PRO B N 1
ATOM 3997 C CA . PRO B 1 72 ? 39.5 4.145 16.734 1 96.56 72 PRO B CA 1
ATOM 3998 C C . PRO B 1 72 ? 39.844 3.893 15.258 1 96.56 72 PRO B C 1
ATOM 4000 O O . PRO B 1 72 ? 40.656 4.586 14.68 1 96.56 72 PRO B O 1
ATOM 4003 N N . ASP B 1 73 ? 39.25 2.955 14.656 1 96.88 73 ASP B N 1
ATOM 4004 C CA . ASP B 1 73 ? 39.406 2.682 13.227 1 96.88 73 ASP B CA 1
ATOM 4005 C C . ASP B 1 73 ? 38.5 3.578 12.391 1 96.88 73 ASP B C 1
ATOM 4007 O O . ASP B 1 73 ? 37.281 3.41 12.406 1 96.88 73 ASP B O 1
ATOM 4011 N N . PRO B 1 74 ? 39.062 4.469 11.648 1 96.81 74 PRO B N 1
ATOM 4012 C CA . PRO B 1 74 ? 38.219 5.41 10.883 1 96.81 74 PRO B CA 1
ATOM 4013 C C . PRO B 1 74 ? 37.281 4.711 9.914 1 96.81 74 PRO B C 1
ATOM 4015 O O . PRO B 1 74 ? 36.219 5.234 9.609 1 96.81 74 PRO B O 1
ATOM 4018 N N . ALA B 1 75 ? 37.594 3.541 9.531 1 97.25 75 ALA B N 1
ATOM 4019 C CA . ALA B 1 75 ? 36.781 2.807 8.562 1 97.25 75 ALA B CA 1
ATOM 4020 C C . ALA B 1 75 ? 35.469 2.361 9.188 1 97.25 75 ALA B C 1
ATOM 4022 O O . ALA B 1 75 ? 34.531 2.039 8.477 1 97.25 75 ALA B O 1
ATOM 4023 N N . LEU B 1 76 ? 35.406 2.344 10.469 1 98.12 76 LEU B N 1
ATOM 4024 C CA . LEU B 1 76 ? 34.219 1.824 11.141 1 98.12 76 LEU B CA 1
ATOM 4025 C C . LEU B 1 76 ? 33.406 2.955 11.766 1 98.12 76 LEU B C 1
ATOM 4027 O O . LEU B 1 76 ? 32.469 2.705 12.523 1 98.12 76 LEU B O 1
ATOM 4031 N N . ARG B 1 77 ? 33.781 4.176 11.477 1 98.38 77 ARG B N 1
ATOM 4032 C CA . ARG B 1 77 ? 33.094 5.312 12.07 1 98.38 77 ARG B CA 1
ATOM 4033 C C . ARG B 1 77 ? 31.734 5.531 11.414 1 98.38 77 ARG B C 1
ATOM 4035 O O . ARG B 1 77 ? 30.828 6.113 12.023 1 98.38 77 ARG B O 1
ATOM 4042 N N . GLU B 1 78 ? 31.578 5.18 10.148 1 98.56 78 GLU B N 1
ATOM 4043 C CA . GLU B 1 78 ? 30.328 5.07 9.414 1 98.56 78 GLU B CA 1
ATOM 4044 C C . GLU B 1 78 ? 30.281 3.791 8.578 1 98.56 78 GLU B C 1
ATOM 4046 O O . GLU B 1 78 ? 31.125 3.588 7.703 1 98.56 78 GLU B O 1
ATOM 4051 N N . VAL B 1 79 ? 29.359 2.992 8.867 1 98.81 79 VAL B N 1
ATOM 4052 C CA . VAL B 1 79 ? 29.25 1.731 8.141 1 98.81 79 VAL B CA 1
ATOM 4053 C C . VAL B 1 79 ? 27.812 1.523 7.664 1 98.81 79 VAL B C 1
ATOM 4055 O O . VAL B 1 79 ? 26.875 1.685 8.438 1 98.81 79 VAL B O 1
ATOM 4058 N N . LEU B 1 80 ? 27.641 1.243 6.434 1 98.88 80 LEU B N 1
ATOM 4059 C CA . LEU B 1 80 ? 26.344 0.897 5.84 1 98.88 80 LEU B CA 1
ATOM 4060 C C . LEU B 1 80 ? 26.297 -0.579 5.461 1 98.88 80 LEU B C 1
ATOM 4062 O O . LEU B 1 80 ? 27.172 -1.062 4.723 1 98.88 80 LEU B O 1
ATOM 4066 N N . PHE B 1 81 ? 25.391 -1.289 6.062 1 98.88 81 PHE B N 1
ATOM 4067 C CA . PHE B 1 81 ? 25.172 -2.689 5.723 1 98.88 81 PHE B CA 1
ATOM 4068 C C . PHE B 1 81 ? 24 -2.834 4.754 1 98.88 81 PHE B C 1
ATOM 4070 O O . PHE B 1 81 ? 22.906 -2.334 5.016 1 98.88 81 PHE B O 1
ATOM 4077 N N . ILE B 1 82 ? 24.188 -3.461 3.645 1 98.12 82 ILE B N 1
ATOM 4078 C CA . ILE B 1 82 ? 23.141 -3.67 2.658 1 98.12 82 ILE B CA 1
ATOM 4079 C C . ILE B 1 82 ? 23 -5.16 2.363 1 98.12 82 ILE B C 1
ATOM 4081 O O . ILE B 1 82 ? 23.906 -5.949 2.656 1 98.12 82 ILE B O 1
ATOM 4085 N N . LYS B 1 83 ? 21.875 -5.52 1.832 1 95 83 LYS B N 1
ATOM 4086 C CA . LYS B 1 83 ? 21.594 -6.906 1.464 1 95 83 LYS B CA 1
ATOM 4087 C C . LYS B 1 83 ? 22.562 -7.395 0.393 1 95 83 LYS B C 1
ATOM 4089 O O . LYS B 1 83 ? 22.797 -6.703 -0.6 1 95 83 LYS B O 1
ATOM 4094 N N . PRO B 1 84 ? 23.141 -8.57 0.639 1 92.44 84 PRO B N 1
ATOM 4095 C CA . PRO B 1 84 ? 24.047 -9.094 -0.388 1 92.44 84 PRO B CA 1
ATOM 4096 C C . PRO B 1 84 ? 23.344 -9.359 -1.716 1 92.44 84 PRO B C 1
ATOM 4098 O O . PRO B 1 84 ? 22.203 -9.812 -1.729 1 92.44 84 PRO B O 1
ATOM 4101 N N . THR B 1 85 ? 24.031 -9.031 -2.764 1 86 85 THR B N 1
ATOM 4102 C CA . THR B 1 85 ? 23.531 -9.352 -4.09 1 86 85 THR B CA 1
ATOM 4103 C C . THR B 1 85 ? 24.25 -10.57 -4.664 1 86 85 THR B C 1
ATOM 4105 O O . THR B 1 85 ? 25.406 -10.812 -4.348 1 86 85 THR B O 1
ATOM 4108 N N . SER B 1 86 ? 23.516 -11.453 -5.273 1 85.75 86 SER B N 1
ATOM 4109 C CA . SER B 1 86 ? 24.016 -12.625 -5.988 1 85.75 86 SER B CA 1
ATOM 4110 C C . SER B 1 86 ? 23.438 -12.711 -7.391 1 85.75 86 SER B C 1
ATOM 4112 O O . SER B 1 86 ? 22.516 -11.961 -7.734 1 85.75 86 SER B O 1
ATOM 4114 N N . GLU B 1 87 ? 24.062 -13.508 -8.172 1 82.75 87 GLU B N 1
ATOM 4115 C CA . GLU B 1 87 ? 23.516 -13.75 -9.5 1 82.75 87 GLU B CA 1
ATOM 4116 C C . GLU B 1 87 ? 22.062 -14.242 -9.414 1 82.75 87 GLU B C 1
ATOM 4118 O O . GLU B 1 87 ? 21.219 -13.844 -10.219 1 82.75 87 GLU B O 1
ATOM 4123 N N . HIS B 1 88 ? 21.922 -15.008 -8.469 1 83.56 88 HIS B N 1
ATOM 4124 C CA . HIS B 1 88 ? 20.578 -15.539 -8.242 1 83.56 88 HIS B CA 1
ATOM 4125 C C . HIS B 1 88 ? 19.594 -14.422 -7.906 1 83.56 88 HIS B C 1
ATOM 4127 O O . HIS B 1 88 ? 18.5 -14.359 -8.477 1 83.56 88 HIS B O 1
ATOM 4133 N N . ILE B 1 89 ? 19.969 -13.523 -7.105 1 83.31 89 ILE B N 1
ATOM 4134 C CA . ILE B 1 89 ? 19.109 -12.414 -6.707 1 83.31 89 ILE B CA 1
ATOM 4135 C C . ILE B 1 89 ? 18.859 -11.484 -7.898 1 83.31 89 ILE B C 1
ATOM 4137 O O . ILE B 1 89 ? 17.75 -11 -8.094 1 83.31 89 ILE B O 1
ATOM 4141 N N . ALA B 1 90 ? 19.859 -11.352 -8.656 1 83.94 90 ALA B N 1
ATOM 4142 C CA . ALA B 1 90 ? 19.734 -10.492 -9.828 1 83.94 90 ALA B CA 1
ATOM 4143 C C . ALA B 1 90 ? 18.719 -11.047 -10.812 1 83.94 90 ALA B C 1
ATOM 4145 O O . ALA B 1 90 ? 17.938 -10.297 -11.406 1 83.94 90 ALA B O 1
ATOM 4146 N N . ILE B 1 91 ? 18.672 -12.297 -10.938 1 84.12 91 ILE B N 1
ATOM 4147 C CA . ILE B 1 91 ? 17.766 -12.969 -11.875 1 84.12 91 ILE B CA 1
ATOM 4148 C C . ILE B 1 91 ? 16.344 -12.953 -11.328 1 84.12 91 ILE B C 1
ATOM 4150 O O . ILE B 1 91 ? 15.398 -12.68 -12.07 1 84.12 91 ILE B O 1
ATOM 4154 N N . TRP B 1 92 ? 16.188 -13.078 -10.07 1 85.75 92 TRP B N 1
ATOM 4155 C CA . TRP B 1 92 ? 14.867 -13.297 -9.484 1 85.75 92 TRP B CA 1
ATOM 4156 C C . TRP B 1 92 ? 14.25 -11.984 -9.016 1 85.75 92 TRP B C 1
ATOM 4158 O O . TRP B 1 92 ? 13.039 -11.773 -9.141 1 85.75 92 TRP B O 1
ATOM 4168 N N . GLU B 1 93 ? 15.055 -11.055 -8.508 1 86.25 93 GLU B N 1
ATOM 4169 C CA . GLU B 1 93 ? 14.508 -9.859 -7.871 1 86.25 93 GLU B CA 1
ATOM 4170 C C . GLU B 1 93 ? 14.93 -8.594 -8.602 1 86.25 93 GLU B C 1
ATOM 4172 O O . GLU B 1 93 ? 14.336 -7.531 -8.406 1 86.25 93 GLU B O 1
ATOM 4177 N N . GLY B 1 94 ? 15.977 -8.75 -9.352 1 86.62 94 GLY B N 1
ATOM 4178 C CA . GLY B 1 94 ? 16.469 -7.578 -10.07 1 86.62 94 GLY B CA 1
ATOM 4179 C C . GLY B 1 94 ? 17.609 -6.883 -9.359 1 86.62 94 GLY B C 1
ATOM 4180 O O . GLY B 1 94 ? 18.266 -7.473 -8.5 1 86.62 94 GLY B O 1
ATOM 4181 N N . HIS B 1 95 ? 17.812 -5.727 -9.805 1 86.12 95 HIS B N 1
ATOM 4182 C CA . HIS B 1 95 ? 18.969 -4.965 -9.359 1 86.12 95 HIS B CA 1
ATOM 4183 C C . HIS B 1 95 ? 18.828 -4.539 -7.906 1 86.12 95 HIS B C 1
ATOM 4185 O O . HIS B 1 95 ? 17.766 -4.078 -7.488 1 86.12 95 HIS B O 1
ATOM 4191 N N . LYS B 1 96 ? 19.859 -4.832 -7.109 1 92.19 96 LYS B N 1
ATOM 4192 C CA . LYS B 1 96 ? 20.078 -4.277 -5.777 1 92.19 96 LYS B CA 1
ATOM 4193 C C . LYS B 1 96 ? 21.312 -3.387 -5.742 1 92.19 96 LYS B C 1
ATOM 4195 O O . LYS B 1 96 ? 22.188 -3.49 -6.609 1 92.19 96 LYS B O 1
ATOM 4200 N N . PHE B 1 97 ? 21.359 -2.551 -4.719 1 94.31 97 PHE B N 1
ATOM 4201 C CA . PHE B 1 97 ? 22.516 -1.667 -4.621 1 94.31 97 PHE B CA 1
ATOM 4202 C C . PHE B 1 97 ? 23.812 -2.473 -4.555 1 94.31 97 PHE B C 1
ATOM 4204 O O . PHE B 1 97 ? 23.922 -3.406 -3.76 1 94.31 97 PHE B O 1
ATOM 4211 N N . THR B 1 98 ? 24.703 -2.119 -5.43 1 94.62 98 THR B N 1
ATOM 4212 C CA . THR B 1 98 ? 26.078 -2.559 -5.219 1 94.62 98 THR B CA 1
ATOM 4213 C C . THR B 1 98 ? 26.75 -1.72 -4.141 1 94.62 98 THR B C 1
ATOM 4215 O O . THR B 1 98 ? 26.266 -0.647 -3.783 1 94.62 98 THR B O 1
ATOM 4218 N N . MET B 1 99 ? 27.875 -2.281 -3.686 1 96.94 99 MET B N 1
ATOM 4219 C CA . MET B 1 99 ? 28.625 -1.507 -2.699 1 96.94 99 MET B CA 1
ATOM 4220 C C . MET B 1 99 ? 29.062 -0.167 -3.279 1 96.94 99 MET B C 1
ATOM 4222 O O . MET B 1 99 ? 29.016 0.855 -2.592 1 96.94 99 MET B O 1
ATOM 4226 N N . GLY B 1 100 ? 29.453 -0.187 -4.512 1 97.19 100 GLY B N 1
ATOM 4227 C CA . GLY B 1 100 ? 29.844 1.048 -5.168 1 97.19 100 GLY B CA 1
ATOM 4228 C C . GLY B 1 100 ? 28.703 2.039 -5.309 1 97.19 100 GLY B C 1
ATOM 4229 O O . GLY B 1 100 ? 28.891 3.236 -5.07 1 97.19 100 GLY B O 1
ATOM 4230 N N . GLU B 1 101 ? 27.547 1.562 -5.73 1 96.12 101 GLU B N 1
ATOM 4231 C CA . GLU B 1 101 ? 26.359 2.414 -5.859 1 96.12 101 GLU B CA 1
ATOM 4232 C C . GLU B 1 101 ? 25.953 3 -4.512 1 96.12 101 GLU B C 1
ATOM 4234 O O . GLU B 1 101 ? 25.547 4.164 -4.43 1 96.12 101 GLU B O 1
ATOM 4239 N N . ALA B 1 102 ? 26.016 2.17 -3.484 1 98.12 102 ALA B N 1
ATOM 4240 C CA . ALA B 1 102 ? 25.672 2.625 -2.137 1 98.12 102 ALA B CA 1
ATOM 4241 C C . ALA B 1 102 ? 26.625 3.727 -1.679 1 98.12 102 ALA B C 1
ATOM 4243 O O . ALA B 1 102 ? 26.203 4.715 -1.074 1 98.12 102 ALA B O 1
ATOM 4244 N N . THR B 1 103 ? 27.906 3.527 -1.949 1 98.56 103 THR B N 1
ATOM 4245 C CA . THR B 1 103 ? 28.891 4.551 -1.624 1 98.56 103 THR B CA 1
ATOM 4246 C C . THR B 1 103 ? 28.594 5.844 -2.381 1 98.56 103 THR B C 1
ATOM 4248 O O . THR B 1 103 ? 28.609 6.93 -1.798 1 98.56 103 THR B O 1
ATOM 4251 N N . ALA B 1 104 ? 28.328 5.699 -3.611 1 98.19 104 ALA B N 1
ATOM 4252 C CA . ALA B 1 104 ? 28.109 6.867 -4.457 1 98.19 104 ALA B CA 1
ATOM 4253 C C . ALA B 1 104 ? 26.891 7.672 -3.977 1 98.19 104 ALA B C 1
ATOM 4255 O O . ALA B 1 104 ? 26.922 8.906 -3.98 1 98.19 104 ALA B O 1
ATOM 4256 N N . LEU B 1 105 ? 25.875 7.004 -3.586 1 97.88 105 LEU B N 1
ATOM 4257 C CA . LEU B 1 105 ? 24.641 7.684 -3.197 1 97.88 105 LEU B CA 1
ATOM 4258 C C . LEU B 1 105 ? 24.734 8.211 -1.771 1 97.88 105 LEU B C 1
ATOM 4260 O O . LEU B 1 105 ? 24.375 9.359 -1.504 1 97.88 105 LEU B O 1
ATOM 4264 N N . SER B 1 106 ? 25.25 7.434 -0.848 1 98.62 106 SER B N 1
ATOM 4265 C CA . SER B 1 106 ? 25.219 7.758 0.574 1 98.62 106 SER B CA 1
ATOM 4266 C C . SER B 1 106 ? 26.406 8.617 0.978 1 98.62 106 SER B C 1
ATOM 4268 O O . SER B 1 106 ? 26.359 9.312 1.994 1 98.62 106 SER B O 1
ATOM 4270 N N . GLY B 1 107 ? 27.5 8.5 0.268 1 98.62 107 GLY B N 1
ATOM 4271 C CA . GLY B 1 107 ? 28.75 9.125 0.657 1 98.62 107 GLY B CA 1
ATOM 4272 C C . GLY B 1 107 ? 29.516 8.328 1.7 1 98.62 107 GLY B C 1
ATOM 4273 O O . GLY B 1 107 ? 30.547 8.781 2.199 1 98.62 107 GLY B O 1
ATOM 4274 N N . ILE B 1 108 ? 29.062 7.148 2.041 1 98.75 108 ILE B N 1
ATOM 4275 C CA . ILE B 1 108 ? 29.734 6.305 3.023 1 98.75 108 ILE B CA 1
ATOM 4276 C C . ILE B 1 108 ? 30.766 5.418 2.328 1 98.75 108 ILE B C 1
ATOM 4278 O O . ILE B 1 108 ? 30.453 4.762 1.331 1 98.75 108 ILE B O 1
ATOM 4282 N N . SER B 1 109 ? 31.938 5.383 2.836 1 98.19 109 SER B N 1
ATOM 4283 C CA . SER B 1 109 ? 33.031 4.648 2.199 1 98.19 109 SER B CA 1
ATOM 4284 C C . SER B 1 109 ? 33 3.176 2.594 1 98.19 109 SER B C 1
ATOM 4286 O O . SER B 1 109 ? 33.406 2.312 1.81 1 98.19 109 SER B O 1
ATOM 4288 N N . THR B 1 110 ? 32.594 2.869 3.783 1 98.69 110 THR B N 1
ATOM 4289 C CA . THR B 1 110 ? 32.562 1.488 4.254 1 98.69 110 THR B CA 1
ATOM 4290 C C . THR B 1 110 ? 31.188 0.87 4.074 1 98.69 110 THR B C 1
ATOM 4292 O O . THR B 1 110 ? 30.281 1.133 4.863 1 98.69 110 THR B O 1
ATOM 4295 N N . ILE B 1 111 ? 31.062 0.05 3.109 1 98.62 111 ILE B N 1
ATOM 4296 C CA . ILE B 1 111 ? 29.844 -0.713 2.852 1 98.62 111 ILE B CA 1
ATOM 4297 C C . ILE B 1 111 ? 30.109 -2.197 3.105 1 98.62 111 ILE B C 1
ATOM 4299 O O . ILE B 1 111 ? 31.109 -2.744 2.654 1 98.62 111 ILE B O 1
ATOM 4303 N N . LYS B 1 112 ? 29.25 -2.799 3.883 1 98.62 112 LYS B N 1
ATOM 4304 C CA . LYS B 1 112 ? 29.359 -4.219 4.211 1 98.62 112 LYS B CA 1
ATOM 4305 C C . LYS B 1 112 ? 28.062 -4.953 3.928 1 98.62 112 LYS B C 1
ATOM 4307 O O . LYS B 1 112 ? 27.016 -4.324 3.732 1 98.62 112 LYS B O 1
ATOM 4312 N N . TRP B 1 113 ? 28.172 -6.23 3.812 1 97.81 113 TRP B N 1
ATOM 4313 C CA . TRP B 1 113 ? 26.969 -7.059 3.701 1 97.81 113 TRP B CA 1
ATOM 4314 C C . TRP B 1 113 ? 26.297 -7.238 5.062 1 97.81 113 TRP B C 1
ATOM 4316 O O . TRP B 1 113 ? 26.984 -7.293 6.09 1 97.81 113 TRP B O 1
ATOM 4326 N N . THR B 1 114 ? 25.016 -7.383 5.055 1 97.81 114 THR B N 1
ATOM 4327 C CA . THR B 1 114 ? 24.266 -7.582 6.289 1 97.81 114 THR B CA 1
ATOM 4328 C C . THR B 1 114 ? 24.734 -8.844 7.008 1 97.81 114 THR B C 1
ATOM 4330 O O . THR B 1 114 ? 24.625 -8.945 8.227 1 97.81 114 THR B O 1
ATOM 4333 N N . THR B 1 115 ? 25.312 -9.797 6.332 1 96.94 115 THR B N 1
ATOM 4334 C CA . THR B 1 115 ? 25.828 -11.031 6.922 1 96.94 115 THR B CA 1
ATOM 4335 C C . THR B 1 115 ? 27 -10.742 7.852 1 96.94 115 THR B C 1
ATOM 4337 O O . THR B 1 115 ? 27.344 -11.57 8.703 1 96.94 115 THR B O 1
ATOM 4340 N N . ASP B 1 116 ? 27.578 -9.617 7.652 1 97.75 116 ASP B N 1
ATOM 4341 C CA . ASP B 1 116 ? 28.734 -9.25 8.461 1 97.75 116 ASP B CA 1
ATOM 4342 C C . ASP B 1 116 ? 28.328 -8.414 9.672 1 97.75 116 ASP B C 1
ATOM 4344 O O . ASP B 1 116 ? 29.156 -8.062 10.508 1 97.75 116 ASP B O 1
ATOM 4348 N N . PHE B 1 117 ? 27.109 -8.133 9.82 1 98.44 117 PHE B N 1
ATOM 4349 C CA . PHE B 1 117 ? 26.656 -7.145 10.789 1 98.44 117 PHE B CA 1
ATOM 4350 C C . PHE B 1 117 ? 26.984 -7.582 12.211 1 98.44 117 PHE B C 1
ATOM 4352 O O . PHE B 1 117 ? 27.578 -6.816 12.977 1 98.44 117 PHE B O 1
ATOM 4359 N N . ASP B 1 118 ? 26.688 -8.812 12.562 1 97.81 118 ASP B N 1
ATOM 4360 C CA . ASP B 1 118 ? 26.781 -9.258 13.945 1 97.81 118 ASP B CA 1
ATOM 4361 C C . ASP B 1 118 ? 28.219 -9.164 14.461 1 97.81 118 ASP B C 1
ATOM 4363 O O . ASP B 1 118 ? 28.453 -8.68 15.57 1 97.81 118 ASP B O 1
ATOM 4367 N N . SER B 1 119 ? 29.094 -9.578 13.672 1 97.88 119 SER B N 1
ATOM 4368 C CA . SER B 1 119 ? 30.484 -9.578 14.078 1 97.88 119 SER B CA 1
ATOM 4369 C C . SER B 1 119 ? 31.016 -8.156 14.25 1 97.88 119 SER B C 1
ATOM 4371 O O . SER B 1 119 ? 31.656 -7.844 15.258 1 97.88 119 SER B O 1
ATOM 4373 N N . ILE B 1 120 ? 30.719 -7.336 13.266 1 98.31 120 ILE B N 1
ATOM 4374 C CA . ILE B 1 120 ? 31.203 -5.957 13.305 1 98.31 120 ILE B CA 1
ATOM 4375 C C . ILE B 1 120 ? 30.516 -5.203 14.438 1 98.31 120 ILE B C 1
ATOM 4377 O O . ILE B 1 120 ? 31.156 -4.465 15.18 1 98.31 120 ILE B O 1
ATOM 4381 N N . PHE B 1 121 ? 29.266 -5.449 14.586 1 98.44 121 PHE B N 1
ATOM 4382 C CA . PHE B 1 121 ? 28.469 -4.793 15.625 1 98.44 121 PHE B CA 1
ATOM 4383 C C . PHE B 1 121 ? 29 -5.156 17.016 1 98.44 121 PHE B C 1
ATOM 4385 O O . PHE B 1 121 ? 29.062 -4.301 17.891 1 98.44 121 PHE B O 1
ATOM 4392 N N . ASN B 1 122 ? 29.344 -6.383 17.188 1 98 122 ASN B N 1
ATOM 4393 C CA . ASN B 1 122 ? 29.922 -6.82 18.453 1 98 122 ASN B CA 1
ATOM 4394 C C . ASN B 1 122 ? 31.188 -6.051 18.781 1 98 122 ASN B C 1
ATOM 4396 O O . ASN B 1 122 ? 31.406 -5.656 19.938 1 98 122 ASN B O 1
ATOM 4400 N N . THR B 1 123 ? 32 -5.91 17.781 1 97.94 123 THR B N 1
ATOM 4401 C CA . THR B 1 123 ? 33.219 -5.152 17.969 1 97.94 123 THR B CA 1
ATOM 4402 C C . THR B 1 123 ? 32.938 -3.711 18.359 1 97.94 123 THR B C 1
ATOM 4404 O O . THR B 1 123 ? 33.531 -3.174 19.297 1 97.94 123 THR B O 1
ATOM 4407 N N . LEU B 1 124 ? 32.031 -3.082 17.672 1 98.31 124 LEU B N 1
ATOM 4408 C CA . LEU B 1 124 ? 31.672 -1.696 17.953 1 98.31 124 LEU B CA 1
ATOM 4409 C C . LEU B 1 124 ? 31.094 -1.55 19.344 1 98.31 124 LEU B C 1
ATOM 4411 O O . LEU B 1 124 ? 31.453 -0.625 20.078 1 98.31 124 LEU B O 1
ATOM 4415 N N . MET B 1 125 ? 30.234 -2.441 19.734 1 97.75 125 MET B N 1
ATOM 4416 C CA . MET B 1 125 ? 29.578 -2.4 21.047 1 97.75 125 MET B CA 1
ATOM 4417 C C . MET B 1 125 ? 30.594 -2.537 22.172 1 97.75 125 MET B C 1
ATOM 4419 O O . MET B 1 125 ? 30.516 -1.832 23.172 1 97.75 125 MET B O 1
ATOM 4423 N N . ASN B 1 126 ? 31.531 -3.359 21.922 1 96.06 126 ASN B N 1
ATOM 4424 C CA . ASN B 1 126 ? 32.5 -3.641 22.984 1 96.06 126 ASN B CA 1
ATOM 4425 C C . ASN B 1 126 ? 33.438 -2.455 23.219 1 96.06 126 ASN B C 1
ATOM 4427 O O . ASN B 1 126 ? 34.062 -2.359 24.281 1 96.06 126 ASN B O 1
ATOM 4431 N N . LEU B 1 127 ? 33.5 -1.585 22.297 1 95.88 127 LEU B N 1
ATOM 4432 C CA . LEU B 1 127 ? 34.406 -0.439 22.453 1 95.88 127 LEU B CA 1
ATOM 4433 C C . LEU B 1 127 ? 33.594 0.853 22.594 1 95.88 127 LEU B C 1
ATOM 4435 O O . LEU B 1 127 ? 34.156 1.947 22.484 1 95.88 127 LEU B O 1
ATOM 4439 N N . SER B 1 128 ? 32.312 0.731 22.797 1 96.94 128 SER B N 1
ATOM 4440 C CA . SER B 1 128 ? 31.438 1.894 22.984 1 96.94 128 SER B CA 1
ATOM 4441 C C . SER B 1 128 ? 30.766 1.854 24.359 1 96.94 128 SER B C 1
ATOM 4443 O O . SER B 1 128 ? 30.688 0.796 24.984 1 96.94 128 SER B O 1
ATOM 4445 N N . LYS B 1 129 ? 30.391 3 24.781 1 97.19 129 LYS B N 1
ATOM 4446 C CA . LYS B 1 129 ? 29.719 3.137 26.062 1 97.19 129 LYS B CA 1
ATOM 4447 C C . LYS B 1 129 ? 28.234 3.48 25.859 1 97.19 129 LYS B C 1
ATOM 4449 O O . LYS B 1 129 ? 27.359 2.885 26.5 1 97.19 129 LYS B O 1
ATOM 4454 N N . HIS B 1 130 ? 28 4.43 25.016 1 98.31 130 HIS B N 1
ATOM 4455 C CA . HIS B 1 130 ? 26.656 4.934 24.766 1 98.31 130 HIS B CA 1
ATOM 4456 C C . HIS B 1 130 ? 26.078 4.379 23.469 1 98.31 130 HIS B C 1
ATOM 4458 O O . HIS B 1 130 ? 26.75 4.391 22.438 1 98.31 130 HIS B O 1
ATOM 4464 N N . VAL B 1 131 ? 24.859 3.859 23.484 1 98.69 131 VAL B N 1
ATOM 4465 C CA . VAL B 1 131 ? 24.188 3.301 22.312 1 98.69 131 VAL B CA 1
ATOM 4466 C C . VAL B 1 131 ? 22.906 4.078 22.031 1 98.69 131 VAL B C 1
ATOM 4468 O O . VAL B 1 131 ? 22 4.098 22.859 1 98.69 131 VAL B O 1
ATOM 4471 N N . PHE B 1 132 ? 22.844 4.75 20.906 1 98.75 132 PHE B N 1
ATOM 4472 C CA . PHE B 1 132 ? 21.656 5.469 20.469 1 98.75 132 PHE B CA 1
ATOM 4473 C C . PHE B 1 132 ? 20.844 4.633 19.484 1 98.75 132 PHE B C 1
ATOM 4475 O O . PHE B 1 132 ? 21.344 4.254 18.422 1 98.75 132 PHE B O 1
ATOM 4482 N N . LEU B 1 133 ? 19.641 4.289 19.828 1 98.5 133 LEU B N 1
ATOM 4483 C CA . LEU B 1 133 ? 18.75 3.506 19 1 98.5 133 LEU B CA 1
ATOM 4484 C C . LEU B 1 133 ? 17.5 4.316 18.625 1 98.5 133 LEU B C 1
ATOM 4486 O O . LEU B 1 133 ? 17.109 5.23 19.359 1 98.5 133 LEU B O 1
ATOM 4490 N N . ASN B 1 134 ? 17.016 3.914 17.469 1 95.62 134 ASN B N 1
ATOM 4491 C CA . ASN B 1 134 ? 15.898 4.656 16.906 1 95.62 134 ASN B CA 1
ATOM 4492 C C . ASN B 1 134 ? 14.562 4.047 17.328 1 95.62 134 ASN B C 1
ATOM 4494 O O . ASN B 1 134 ? 14.438 2.828 17.438 1 95.62 134 ASN B O 1
ATOM 4498 N N . THR B 1 135 ? 13.586 4.879 17.656 1 94.12 135 THR B N 1
ATOM 4499 C CA . THR B 1 135 ? 12.195 4.516 17.891 1 94.12 135 THR B CA 1
ATOM 4500 C C . THR B 1 135 ? 11.258 5.539 17.266 1 94.12 135 THR B C 1
ATOM 4502 O O . THR B 1 135 ? 11.648 6.688 17.031 1 94.12 135 THR B O 1
ATOM 4505 N N . ASN B 1 136 ? 10.086 5.074 16.922 1 94.81 136 ASN B N 1
ATOM 4506 C CA . ASN B 1 136 ? 9.078 6.027 16.484 1 94.81 136 ASN B CA 1
ATOM 4507 C C . ASN B 1 136 ? 8.469 6.785 17.656 1 94.81 136 ASN B C 1
ATOM 4509 O O . ASN B 1 136 ? 7.629 6.242 18.375 1 94.81 136 ASN B O 1
ATOM 4513 N N . GLU B 1 137 ? 8.836 7.988 17.812 1 93.94 137 GLU B N 1
ATOM 4514 C CA . GLU B 1 137 ? 8.352 8.797 18.938 1 93.94 137 GLU B CA 1
ATOM 4515 C C . GLU B 1 137 ? 7.488 9.953 18.453 1 93.94 137 GLU B C 1
ATOM 4517 O O . GLU B 1 137 ? 7.453 11.016 19.078 1 93.94 137 GLU B O 1
ATOM 4522 N N . HIS B 1 138 ? 6.973 9.805 17.25 1 93.62 138 HIS B N 1
ATOM 4523 C CA . HIS B 1 138 ? 5.973 10.781 16.844 1 93.62 138 HIS B CA 1
ATOM 4524 C C . HIS B 1 138 ? 4.812 10.844 17.828 1 93.62 138 HIS B C 1
ATOM 4526 O O . HIS B 1 138 ? 4.301 9.805 18.25 1 93.62 138 HIS B O 1
ATOM 4532 N N . LEU B 1 139 ? 4.348 11.977 18.125 1 89.06 139 LEU B N 1
ATOM 4533 C CA . LEU B 1 139 ? 3.4 12.172 19.219 1 89.06 139 LEU B CA 1
ATOM 4534 C C . LEU B 1 139 ? 2.068 11.492 18.922 1 89.06 139 LEU B C 1
ATOM 4536 O O . LEU B 1 139 ? 1.308 11.172 19.828 1 89.06 139 LEU B O 1
ATOM 4540 N N . ARG B 1 140 ? 1.737 11.32 17.656 1 88.12 140 ARG B N 1
ATOM 4541 C CA . ARG B 1 140 ? 0.47 10.719 17.266 1 88.12 140 ARG B CA 1
ATOM 4542 C C . ARG B 1 140 ? 0.668 9.266 16.828 1 88.12 140 ARG B C 1
ATOM 4544 O O . ARG B 1 140 ? -0.236 8.656 16.25 1 88.12 140 ARG B O 1
ATOM 4551 N N . ALA B 1 141 ? 1.821 8.734 17.016 1 87.44 141 ALA B N 1
ATOM 4552 C CA . ALA B 1 141 ? 2.111 7.379 16.562 1 87.44 141 ALA B CA 1
ATOM 4553 C C . ALA B 1 141 ? 1.37 6.352 17.406 1 87.44 141 ALA B C 1
ATOM 4555 O O . ALA B 1 141 ? 1.312 6.473 18.641 1 87.44 141 ALA B O 1
ATOM 4556 N N . VAL B 1 142 ? 0.653 5.414 16.734 1 79.19 142 VAL B N 1
ATOM 4557 C CA . VAL B 1 142 ? 0.059 4.242 17.375 1 79.19 142 VAL B CA 1
ATOM 4558 C C . VAL B 1 142 ? 0.641 2.969 16.766 1 79.19 142 VAL B C 1
ATOM 4560 O O . VAL B 1 142 ? 0.395 2.662 15.594 1 79.19 142 VAL B O 1
ATOM 4563 N N . VAL B 1 143 ? 1.475 2.359 17.531 1 74.94 143 VAL B N 1
ATOM 4564 C CA . VAL B 1 143 ? 2.111 1.195 16.922 1 74.94 143 VAL B CA 1
ATOM 4565 C C . VAL B 1 143 ? 1.736 -0.065 17.703 1 74.94 143 VAL B C 1
ATOM 4567 O O . VAL B 1 143 ? 2.332 -0.363 18.734 1 74.94 143 VAL B O 1
ATOM 4570 N N . GLU B 1 144 ? 0.846 -0.729 17.203 1 83.06 144 GLU B N 1
ATOM 4571 C CA . GLU B 1 144 ? 0.451 -2.012 17.766 1 83.06 144 GLU B CA 1
ATOM 4572 C C . GLU B 1 144 ? 1.358 -3.139 17.281 1 83.06 144 GLU B C 1
ATOM 4574 O O . GLU B 1 144 ? 1.627 -4.09 18.016 1 83.06 144 GLU B O 1
ATOM 4579 N N . VAL B 1 145 ? 1.933 -3.006 16.141 1 91.94 145 VAL B N 1
ATOM 4580 C CA . VAL B 1 145 ? 2.771 -4.008 15.492 1 91.94 145 VAL B CA 1
ATOM 4581 C C . VAL B 1 145 ? 4.227 -3.811 15.914 1 91.94 145 VAL B C 1
ATOM 4583 O O . VAL B 1 145 ? 4.746 -2.693 15.875 1 91.94 145 VAL B O 1
ATOM 4586 N N . GLU B 1 146 ? 4.84 -4.863 16.375 1 93.81 146 GLU B N 1
ATOM 4587 C CA . GLU B 1 146 ? 6.258 -4.777 16.719 1 93.81 146 GLU B CA 1
ATOM 4588 C C . GLU B 1 146 ? 7.117 -4.652 15.461 1 93.81 146 GLU B C 1
ATOM 4590 O O . GLU B 1 146 ? 7.184 -5.582 14.648 1 93.81 146 GLU B O 1
ATOM 4595 N N . THR B 1 147 ? 7.805 -3.611 15.328 1 94 147 THR B N 1
ATOM 4596 C CA . THR B 1 147 ? 8.586 -3.312 14.133 1 94 147 THR B CA 1
ATOM 4597 C C . THR B 1 147 ? 9.992 -3.902 14.242 1 94 147 THR B C 1
ATOM 4599 O O . THR B 1 147 ? 10.398 -4.352 15.32 1 94 147 THR B O 1
ATOM 4602 N N . ARG B 1 148 ? 10.711 -3.875 13.133 1 95.38 148 ARG B N 1
ATOM 4603 C CA . ARG B 1 148 ? 12.102 -4.301 13.086 1 95.38 148 ARG B CA 1
ATOM 4604 C C . ARG B 1 148 ? 12.938 -3.545 14.109 1 95.38 148 ARG B C 1
ATOM 4606 O O . ARG B 1 148 ? 13.773 -4.137 14.797 1 95.38 148 ARG B O 1
ATOM 4613 N N . THR B 1 149 ? 12.75 -2.301 14.211 1 95.5 149 THR B N 1
ATOM 4614 C CA . THR B 1 149 ? 13.484 -1.462 15.156 1 95.5 149 THR B CA 1
ATOM 4615 C C . THR B 1 149 ? 13.188 -1.875 16.594 1 95.5 149 THR B C 1
ATOM 4617 O O . THR B 1 149 ? 14.102 -1.954 17.422 1 95.5 149 THR B O 1
ATOM 4620 N N . ALA B 1 150 ? 11.945 -2.09 16.891 1 95.5 150 ALA B N 1
ATOM 4621 C CA . ALA B 1 150 ? 11.562 -2.508 18.234 1 95.5 150 ALA B CA 1
ATOM 4622 C C . ALA B 1 150 ? 12.195 -3.846 18.594 1 95.5 150 ALA B C 1
ATOM 4624 O O . ALA B 1 150 ? 12.688 -4.027 19.719 1 95.5 150 ALA B O 1
ATOM 4625 N N . ARG B 1 151 ? 12.156 -4.809 17.688 1 96.69 151 ARG B N 1
ATOM 4626 C CA . ARG B 1 151 ? 12.797 -6.102 17.922 1 96.69 151 ARG B CA 1
ATOM 4627 C C . ARG B 1 151 ? 14.297 -5.941 18.125 1 96.69 151 ARG B C 1
ATOM 4629 O O . ARG B 1 151 ? 14.891 -6.598 18.984 1 96.69 151 ARG B O 1
ATOM 4636 N N . PHE B 1 152 ? 14.906 -5.078 17.328 1 98 152 PHE B N 1
ATOM 4637 C CA . PHE B 1 152 ? 16.344 -4.844 17.422 1 98 152 PHE B CA 1
ATOM 4638 C C . PHE B 1 152 ? 16.719 -4.273 18.781 1 98 152 PHE B C 1
ATOM 4640 O O . PHE B 1 152 ? 17.734 -4.648 19.359 1 98 152 PHE B O 1
ATOM 4647 N N . ILE B 1 153 ? 15.922 -3.383 19.281 1 98.06 153 ILE B N 1
ATOM 4648 C CA . ILE B 1 153 ? 16.156 -2.787 20.594 1 98.06 153 ILE B CA 1
ATOM 4649 C C . ILE B 1 153 ? 16.141 -3.875 21.672 1 98.06 153 ILE B C 1
ATOM 4651 O O . ILE B 1 153 ? 17.016 -3.922 22.531 1 98.06 153 ILE B O 1
ATOM 4655 N N . LYS B 1 154 ? 15.148 -4.715 21.594 1 97.38 154 LYS B N 1
ATOM 4656 C CA . LYS B 1 154 ? 15.055 -5.824 22.531 1 97.38 154 LYS B CA 1
ATOM 4657 C C . LYS B 1 154 ? 16.297 -6.703 22.469 1 97.38 154 LYS B C 1
ATOM 4659 O O . LYS B 1 154 ? 16.844 -7.098 23.516 1 97.38 154 LYS B O 1
ATOM 4664 N N . GLU B 1 155 ? 16.719 -6.957 21.328 1 97.69 155 GLU B N 1
ATOM 4665 C CA . GLU B 1 155 ? 17.906 -7.797 21.125 1 97.69 155 GLU B CA 1
ATOM 4666 C C . GLU B 1 155 ? 19.156 -7.133 21.688 1 97.69 155 GLU B C 1
ATOM 4668 O O . GLU B 1 155 ? 19.984 -7.789 22.328 1 97.69 155 GLU B O 1
ATOM 4673 N N . CYS B 1 156 ? 19.328 -5.875 21.344 1 98 156 CYS B N 1
ATOM 4674 C CA . CYS B 1 156 ? 20.484 -5.133 21.828 1 98 156 CYS B CA 1
ATOM 4675 C C . CYS B 1 156 ? 20.547 -5.145 23.359 1 98 156 CYS B C 1
ATOM 4677 O O . CYS B 1 156 ? 21.594 -5.43 23.938 1 98 156 CYS B O 1
ATOM 4679 N N . LYS B 1 157 ? 19.453 -4.879 23.969 1 98.06 157 LYS B N 1
ATOM 4680 C CA . LYS B 1 157 ? 19.406 -4.793 25.422 1 98.06 157 LYS B CA 1
ATOM 4681 C C . LYS B 1 157 ? 19.656 -6.156 26.062 1 98.06 157 LYS B C 1
ATOM 4683 O O . LYS B 1 157 ? 20.25 -6.238 27.141 1 98.06 157 LYS B O 1
ATOM 4688 N N . ALA B 1 158 ? 19.266 -7.191 25.469 1 98.19 158 ALA B N 1
ATOM 4689 C CA . ALA B 1 158 ? 19.484 -8.547 25.969 1 98.19 158 ALA B CA 1
ATOM 4690 C C . ALA B 1 158 ? 20.938 -8.969 25.812 1 98.19 158 ALA B C 1
ATOM 4692 O O . ALA B 1 158 ? 21.516 -9.586 26.703 1 98.19 158 ALA B O 1
ATOM 4693 N N . ARG B 1 159 ? 21.547 -8.648 24.719 1 97.56 159 ARG B N 1
ATOM 4694 C CA . ARG B 1 159 ? 22.891 -9.094 24.391 1 97.56 159 ARG B CA 1
ATOM 4695 C C . ARG B 1 159 ? 23.938 -8.234 25.078 1 97.56 159 ARG B C 1
ATOM 4697 O O . ARG B 1 159 ? 25.016 -8.719 25.438 1 97.56 159 ARG B O 1
ATOM 4704 N N . TYR B 1 160 ? 23.594 -6.945 25.203 1 97.81 160 TYR B N 1
ATOM 4705 C CA . TYR B 1 160 ? 24.5 -5.977 25.812 1 97.81 160 TYR B CA 1
ATOM 4706 C C . TYR B 1 160 ? 23.812 -5.211 26.938 1 97.81 160 TYR B C 1
ATOM 4708 O O . TYR B 1 160 ? 23.656 -3.99 26.859 1 97.81 160 TYR B O 1
ATOM 4716 N N . PRO B 1 161 ? 23.547 -5.805 28.047 1 97.31 161 PRO B N 1
ATOM 4717 C CA . PRO B 1 161 ? 22.656 -5.254 29.078 1 97.31 161 PRO B CA 1
ATOM 4718 C C . PRO B 1 161 ? 23.344 -4.156 29.906 1 97.31 161 PRO B C 1
ATOM 4720 O O . PRO B 1 161 ? 22.672 -3.436 30.641 1 97.31 161 PRO B O 1
ATOM 4723 N N . LEU B 1 162 ? 24.625 -4.047 29.75 1 97.25 162 LEU B N 1
ATOM 4724 C CA . LEU B 1 162 ? 25.328 -3.148 30.672 1 97.25 162 LEU B CA 1
ATOM 4725 C C . LEU B 1 162 ? 25.656 -1.824 29.984 1 97.25 162 LEU B C 1
ATOM 4727 O O . LEU B 1 162 ? 26.188 -0.91 30.625 1 97.25 162 LEU B O 1
ATOM 4731 N N . HIS B 1 163 ? 25.391 -1.689 28.734 1 97.81 163 HIS B N 1
ATOM 4732 C CA . HIS B 1 163 ? 25.594 -0.443 28 1 97.81 163 HIS B CA 1
ATOM 4733 C C . HIS B 1 163 ? 24.562 0.608 28.406 1 97.81 163 HIS B C 1
ATOM 4735 O O . HIS B 1 163 ? 23.547 0.28 29.016 1 97.81 163 HIS B O 1
ATOM 4741 N N . GLN B 1 164 ? 24.859 1.904 28.141 1 98.31 164 GLN B N 1
ATOM 4742 C CA . GLN B 1 164 ? 23.906 2.986 28.344 1 98.31 164 GLN B CA 1
ATOM 4743 C C . GLN B 1 164 ? 23.109 3.279 27.062 1 98.31 164 GLN B C 1
ATOM 4745 O O . GLN B 1 164 ? 23.688 3.711 26.062 1 98.31 164 GLN B O 1
ATOM 4750 N N . TYR B 1 165 ? 21.875 3.041 27.109 1 98.5 165 TYR B N 1
ATOM 4751 C CA . TYR B 1 165 ? 21.016 3.213 25.938 1 98.5 165 TYR B CA 1
ATOM 4752 C C . TYR B 1 165 ? 20.359 4.59 25.953 1 98.5 165 TYR B C 1
ATOM 4754 O O . TYR B 1 165 ? 19.969 5.094 27 1 98.5 165 TYR B O 1
ATOM 4762 N N . HIS B 1 166 ? 20.297 5.188 24.812 1 98.38 166 HIS B N 1
ATOM 4763 C CA . HIS B 1 166 ? 19.734 6.527 24.625 1 98.38 166 HIS B CA 1
ATOM 4764 C C . HIS B 1 166 ? 18.766 6.574 23.469 1 98.38 166 HIS B C 1
ATOM 4766 O O . HIS B 1 166 ? 18.766 5.691 22.609 1 98.38 166 HIS B O 1
ATOM 4772 N N . ARG B 1 167 ? 17.891 7.605 23.438 1 98 167 ARG B N 1
ATOM 4773 C CA . ARG B 1 167 ? 16.922 7.852 22.391 1 98 167 ARG B CA 1
ATOM 4774 C C . ARG B 1 167 ? 17.531 8.672 21.25 1 98 167 ARG B C 1
ATOM 4776 O O . ARG B 1 167 ? 18.062 9.766 21.484 1 98 167 ARG B O 1
ATOM 4783 N N . LEU B 1 168 ? 17.469 8.125 20.078 1 98.19 168 LEU B N 1
ATOM 4784 C CA . LEU B 1 168 ? 17.953 8.859 18.906 1 98.19 168 LEU B CA 1
ATOM 4785 C C . LEU B 1 168 ? 16.875 9.805 18.391 1 98.19 168 LEU B C 1
ATOM 4787 O O . LEU B 1 168 ? 17.188 10.836 17.797 1 98.19 168 LEU B O 1
ATOM 4791 N N . ALA B 1 169 ? 15.602 9.516 18.578 1 96.94 169 ALA B N 1
ATOM 4792 C CA . ALA B 1 169 ? 14.438 10.133 17.953 1 96.94 169 ALA B CA 1
ATOM 4793 C C . ALA B 1 169 ? 14.414 11.641 18.219 1 96.94 169 ALA B C 1
ATOM 4795 O O . ALA B 1 169 ? 14.141 12.422 17.312 1 96.94 169 ALA B O 1
ATOM 4796 N N . PRO B 1 170 ? 14.703 12.133 19.438 1 96.5 170 PRO B N 1
ATOM 4797 C CA . PRO B 1 170 ? 14.617 13.57 19.688 1 96.5 170 PRO B CA 1
ATOM 4798 C C . PRO B 1 170 ? 15.547 14.383 18.781 1 96.5 170 PRO B C 1
ATOM 4800 O O . PRO B 1 170 ? 15.156 15.43 18.266 1 96.5 170 PRO B O 1
ATOM 4803 N N . MET B 1 171 ? 16.75 13.945 18.609 1 96.19 171 MET B N 1
ATOM 4804 C CA . MET B 1 171 ? 17.656 14.695 17.75 1 96.19 171 MET B CA 1
ATOM 4805 C C . MET B 1 171 ? 17.234 14.578 16.281 1 96.19 171 MET B C 1
ATOM 4807 O O . MET B 1 171 ? 17.312 15.555 15.531 1 96.19 171 MET B O 1
ATOM 4811 N N . MET B 1 172 ? 16.781 13.375 15.891 1 97.88 172 MET B N 1
ATOM 4812 C CA . MET B 1 172 ? 16.312 13.227 14.516 1 97.88 172 MET B CA 1
ATOM 4813 C C . MET B 1 172 ? 15.125 14.148 14.242 1 97.88 172 MET B C 1
ATOM 4815 O O . MET B 1 172 ? 15.023 14.727 13.156 1 97.88 172 MET B O 1
ATOM 4819 N N . HIS B 1 173 ? 14.156 14.266 15.188 1 97.25 173 HIS B N 1
ATOM 4820 C CA . HIS B 1 173 ? 13.023 15.164 15.039 1 97.25 173 HIS B CA 1
ATOM 4821 C C . HIS B 1 173 ? 13.484 16.594 14.781 1 97.25 173 HIS B C 1
ATOM 4823 O O . HIS B 1 173 ? 12.906 17.297 13.953 1 97.25 173 HIS B O 1
ATOM 4829 N N . LYS B 1 174 ? 14.5 16.969 15.492 1 96.69 174 LYS B N 1
ATOM 4830 C CA . LYS B 1 174 ? 15.023 18.328 15.352 1 96.69 174 LYS B CA 1
ATOM 4831 C C . LYS B 1 174 ? 15.664 18.531 13.984 1 96.69 174 LYS B C 1
ATOM 4833 O O . LYS B 1 174 ? 15.406 19.531 13.312 1 96.69 174 LYS B O 1
ATOM 4838 N N . PHE B 1 175 ? 16.5 17.609 13.586 1 98.12 175 PHE B N 1
ATOM 4839 C CA . PHE B 1 175 ? 17.25 17.75 12.344 1 98.12 175 PHE B CA 1
ATOM 4840 C C . PHE B 1 175 ? 16.297 17.672 11.141 1 98.12 175 PHE B C 1
ATOM 4842 O O . PHE B 1 175 ? 16.438 18.438 10.188 1 98.12 175 PHE B O 1
ATOM 4849 N N . ARG B 1 176 ? 15.289 16.766 11.172 1 98.31 176 ARG B N 1
ATOM 4850 C CA . ARG B 1 176 ? 14.375 16.594 10.047 1 98.31 176 ARG B CA 1
ATOM 4851 C C . ARG B 1 176 ? 13.359 17.719 9.977 1 98.31 176 ARG B C 1
ATOM 4853 O O . ARG B 1 176 ? 12.773 17.969 8.922 1 98.31 176 ARG B O 1
ATOM 4860 N N . ALA B 1 177 ? 13.109 18.406 11.086 1 97.75 177 ALA B N 1
ATOM 4861 C CA . ALA B 1 177 ? 12.141 19.5 11.109 1 97.75 177 ALA B CA 1
ATOM 4862 C C . ALA B 1 177 ? 12.602 20.672 10.258 1 97.75 177 ALA B C 1
ATOM 4864 O O . ALA B 1 177 ? 11.789 21.391 9.672 1 97.75 177 ALA B O 1
ATOM 4865 N N . VAL B 1 178 ? 13.898 20.922 10.242 1 98.19 178 VAL B N 1
ATOM 4866 C CA . VAL B 1 178 ? 14.484 21.984 9.43 1 98.19 178 VAL B CA 1
ATOM 4867 C C . VAL B 1 178 ? 15.078 21.406 8.148 1 98.19 178 VAL B C 1
ATOM 4869 O O . VAL B 1 178 ? 16.109 20.719 8.195 1 98.19 178 VAL B O 1
ATOM 4872 N N . LYS B 1 179 ? 14.531 21.75 7.039 1 98.56 179 LYS B N 1
ATOM 4873 C CA . LYS B 1 179 ? 14.891 21.094 5.781 1 98.56 179 LYS B CA 1
ATOM 4874 C C . LYS B 1 179 ? 16.094 21.781 5.129 1 98.56 179 LYS B C 1
ATOM 4876 O O . LYS B 1 179 ? 16.203 23 5.164 1 98.56 179 LYS B O 1
ATOM 4881 N N . GLU B 1 180 ? 16.938 20.953 4.539 1 98.25 180 GLU B N 1
ATOM 4882 C CA . GLU B 1 180 ? 17.953 21.453 3.619 1 98.25 180 GLU B CA 1
ATOM 4883 C C . GLU B 1 180 ? 17.359 21.781 2.258 1 98.25 180 GLU B C 1
ATOM 4885 O O . GLU B 1 180 ? 16.25 21.344 1.933 1 98.25 180 GLU B O 1
ATOM 4890 N N . THR B 1 181 ? 18.109 22.562 1.478 1 98.12 181 THR B N 1
ATOM 4891 C CA . THR B 1 181 ? 17.609 23 0.176 1 98.12 181 THR B CA 1
ATOM 4892 C C . THR B 1 181 ? 17.312 21.797 -0.721 1 98.12 181 THR B C 1
ATOM 4894 O O . THR B 1 181 ? 16.344 21.828 -1.486 1 98.12 181 THR B O 1
ATOM 4897 N N . GLU B 1 182 ? 18.156 20.766 -0.651 1 98.12 182 GLU B N 1
ATOM 4898 C CA . GLU B 1 182 ? 17.953 19.578 -1.467 1 98.12 182 GLU B CA 1
ATOM 4899 C C . GLU B 1 182 ? 16.641 18.891 -1.132 1 98.12 182 GLU B C 1
ATOM 4901 O O . GLU B 1 182 ? 15.984 18.328 -2.012 1 98.12 182 GLU B O 1
ATOM 4906 N N . GLU B 1 183 ? 16.25 18.891 0.117 1 98.62 183 GLU B N 1
ATOM 4907 C CA . GLU B 1 183 ? 14.969 18.328 0.542 1 98.62 183 GLU B CA 1
ATOM 4908 C C . GLU B 1 183 ? 13.797 19.156 0.01 1 98.62 183 GLU B C 1
ATOM 4910 O O . GLU B 1 183 ? 12.805 18.594 -0.463 1 98.62 183 GLU B O 1
ATOM 4915 N N . ILE B 1 184 ? 13.93 20.453 0.113 1 98.69 184 ILE B N 1
ATOM 4916 C CA . ILE B 1 184 ? 12.883 21.344 -0.367 1 98.69 184 ILE B CA 1
ATOM 4917 C C . ILE B 1 184 ? 12.68 21.156 -1.867 1 98.69 184 ILE B C 1
ATOM 4919 O O . ILE B 1 184 ? 11.555 21.203 -2.359 1 98.69 184 ILE B O 1
ATOM 4923 N N . ASP B 1 185 ? 13.766 20.922 -2.576 1 98.44 185 ASP B N 1
ATOM 4924 C CA . ASP B 1 185 ? 13.672 20.672 -4.012 1 98.44 185 ASP B CA 1
ATOM 4925 C C . ASP B 1 185 ? 12.828 19.438 -4.297 1 98.44 185 ASP B C 1
ATOM 4927 O O . ASP B 1 185 ? 12.047 19.406 -5.25 1 98.44 185 ASP B O 1
ATOM 4931 N N . GLN B 1 186 ? 13.008 18.375 -3.555 1 98.44 186 GLN B N 1
ATOM 4932 C CA . GLN B 1 186 ? 12.203 17.172 -3.715 1 98.44 186 GLN B CA 1
ATOM 4933 C C . GLN B 1 186 ? 10.734 17.453 -3.434 1 98.44 186 GLN B C 1
ATOM 4935 O O . GLN B 1 186 ? 9.852 16.984 -4.16 1 98.44 186 GLN B O 1
ATOM 4940 N N . ILE B 1 187 ? 10.445 18.203 -2.354 1 98.81 187 ILE B N 1
ATOM 4941 C CA . ILE B 1 187 ? 9.078 18.547 -1.998 1 98.81 187 ILE B CA 1
ATOM 4942 C C . ILE B 1 187 ? 8.453 19.391 -3.111 1 98.81 187 ILE B C 1
ATOM 4944 O O . ILE B 1 187 ? 7.285 19.203 -3.461 1 98.81 187 ILE B O 1
ATOM 4948 N N . GLN B 1 188 ? 9.25 20.312 -3.65 1 98.75 188 GLN B N 1
ATOM 4949 C CA . GLN B 1 188 ? 8.758 21.125 -4.754 1 98.75 188 GLN B CA 1
ATOM 4950 C C . GLN B 1 188 ? 8.344 20.266 -5.941 1 98.75 188 GLN B C 1
ATOM 4952 O O . GLN B 1 188 ? 7.32 20.516 -6.574 1 98.75 188 GLN B O 1
ATOM 4957 N N . LYS B 1 189 ? 9.164 19.312 -6.25 1 98.62 189 LYS B N 1
ATOM 4958 C CA . LYS B 1 189 ? 8.82 18.406 -7.34 1 98.62 189 LYS B CA 1
ATOM 4959 C C . LYS B 1 189 ? 7.5 17.688 -7.055 1 98.62 189 LYS B C 1
ATOM 4961 O O . LYS B 1 189 ? 6.66 17.531 -7.945 1 98.62 189 LYS B O 1
ATOM 4966 N N . ALA B 1 190 ? 7.312 17.203 -5.844 1 98.81 190 ALA B N 1
ATOM 4967 C CA . ALA B 1 190 ? 6.051 16.578 -5.449 1 98.81 190 ALA B CA 1
ATOM 4968 C C . ALA B 1 190 ? 4.879 17.531 -5.641 1 98.81 190 ALA B C 1
ATOM 4970 O O . ALA B 1 190 ? 3.814 17.125 -6.121 1 98.81 190 ALA B O 1
ATOM 4971 N N . CYS B 1 191 ? 5.078 18.781 -5.254 1 98.94 191 CYS B N 1
ATOM 4972 C CA . CYS B 1 191 ? 4.039 19.797 -5.41 1 98.94 191 CYS B CA 1
ATOM 4973 C C . CYS B 1 191 ? 3.738 20.047 -6.883 1 98.94 191 CYS B C 1
ATOM 4975 O O . CYS B 1 191 ? 2.578 20.203 -7.266 1 98.94 191 CYS B O 1
ATOM 4977 N N . ASP B 1 192 ? 4.809 20.078 -7.688 1 98.88 192 ASP B N 1
ATOM 4978 C CA . ASP B 1 192 ? 4.629 20.281 -9.125 1 98.88 192 ASP B CA 1
ATOM 4979 C C . ASP B 1 192 ? 3.807 19.156 -9.742 1 98.88 192 ASP B C 1
ATOM 4981 O O . ASP B 1 192 ? 2.934 19.406 -10.57 1 98.88 192 ASP B O 1
ATOM 4985 N N . ILE B 1 193 ? 4.105 17.953 -9.367 1 98.81 193 ILE B N 1
ATOM 4986 C CA . ILE B 1 193 ? 3.361 16.797 -9.844 1 98.81 193 ILE B CA 1
ATOM 4987 C C . ILE B 1 193 ? 1.907 16.891 -9.391 1 98.81 193 ILE B C 1
ATOM 4989 O O . ILE B 1 193 ? 0.99 16.594 -10.164 1 98.81 193 ILE B O 1
ATOM 4993 N N . THR B 1 194 ? 1.695 17.297 -8.156 1 98.94 194 THR B N 1
ATOM 4994 C CA . THR B 1 194 ? 0.353 17.484 -7.617 1 98.94 194 THR B CA 1
ATOM 4995 C C . THR B 1 194 ? -0.418 18.516 -8.438 1 98.94 194 THR B C 1
ATOM 4997 O O . THR B 1 194 ? -1.596 18.312 -8.742 1 98.94 194 THR B O 1
ATOM 5000 N N . GLU B 1 195 ? 0.254 19.594 -8.766 1 98.88 195 GLU B N 1
ATOM 5001 C CA . GLU B 1 195 ? -0.362 20.609 -9.602 1 98.88 195 GLU B CA 1
ATOM 5002 C C . GLU B 1 195 ? -0.833 20.031 -10.93 1 98.88 195 GLU B C 1
ATOM 5004 O O . GLU B 1 195 ? -1.957 20.297 -11.367 1 98.88 195 GLU B O 1
ATOM 5009 N N . ALA B 1 196 ? 0.068 19.297 -11.562 1 98.81 196 ALA B N 1
ATOM 5010 C CA . ALA B 1 196 ? -0.278 18.703 -12.852 1 98.81 196 ALA B CA 1
ATOM 5011 C C . ALA B 1 196 ? -1.504 17.797 -12.727 1 98.81 196 ALA B C 1
ATOM 5013 O O . ALA B 1 196 ? -2.373 17.797 -13.602 1 98.81 196 ALA B O 1
ATOM 5014 N N . GLY B 1 197 ? -1.526 17.031 -11.68 1 98.81 197 GLY B N 1
ATOM 5015 C CA . GLY B 1 197 ? -2.695 16.203 -11.422 1 98.81 197 GLY B CA 1
ATOM 5016 C C . GLY B 1 197 ? -3.963 17.016 -11.219 1 98.81 197 GLY B C 1
ATOM 5017 O O . GLY B 1 197 ? -5.02 16.672 -11.758 1 98.81 197 GLY B O 1
ATOM 5018 N N . PHE B 1 198 ? -3.887 18.078 -10.477 1 98.88 198 PHE B N 1
ATOM 5019 C CA . PHE B 1 198 ? -5.051 18.906 -10.188 1 98.88 198 PHE B CA 1
ATOM 5020 C C . PHE B 1 198 ? -5.59 19.547 -11.461 1 98.88 198 PHE B C 1
ATOM 5022 O O . PHE B 1 198 ? -6.805 19.578 -11.68 1 98.88 198 PHE B O 1
ATOM 5029 N N . ARG B 1 199 ? -4.746 20.047 -12.234 1 98.69 199 ARG B N 1
ATOM 5030 C CA . ARG B 1 199 ? -5.164 20.656 -13.492 1 98.69 199 ARG B CA 1
ATOM 5031 C C . ARG B 1 199 ? -5.859 19.641 -14.391 1 98.69 199 ARG B C 1
ATOM 5033 O O . ARG B 1 199 ? -6.848 19.953 -15.047 1 98.69 199 ARG B O 1
ATOM 5040 N N . ARG B 1 200 ? -5.316 18.453 -14.438 1 98.38 200 ARG B N 1
ATOM 5041 C CA . ARG B 1 200 ? -5.973 17.359 -15.164 1 98.38 200 ARG B CA 1
ATOM 5042 C C . ARG B 1 200 ? -7.383 17.125 -14.641 1 98.38 200 ARG B C 1
ATOM 5044 O O . ARG B 1 200 ? -8.32 16.953 -15.422 1 98.38 200 ARG B O 1
ATOM 5051 N N . VAL B 1 201 ? -7.551 17.141 -13.398 1 98.69 201 VAL B N 1
ATOM 5052 C CA . VAL B 1 201 ? -8.82 16.875 -12.727 1 98.69 201 VAL B CA 1
ATOM 5053 C C . VAL B 1 201 ? -9.805 18 -13.031 1 98.69 201 VAL B C 1
ATOM 5055 O O . VAL B 1 201 ? -11 17.766 -13.227 1 98.69 201 VAL B O 1
ATOM 5058 N N . LEU B 1 202 ? -9.328 19.25 -13.047 1 98.69 202 LEU B N 1
ATOM 5059 C CA . LEU B 1 202 ? -10.188 20.391 -13.367 1 98.69 202 LEU B CA 1
ATOM 5060 C C . LEU B 1 202 ? -10.82 20.219 -14.742 1 98.69 202 LEU B C 1
ATOM 5062 O O . LEU B 1 202 ? -11.969 20.625 -14.953 1 98.69 202 LEU B O 1
ATOM 5066 N N . ASP B 1 203 ? -10.125 19.609 -15.641 1 97.88 203 ASP B N 1
ATOM 5067 C CA . ASP B 1 203 ? -10.617 19.375 -17 1 97.88 203 ASP B CA 1
ATOM 5068 C C . ASP B 1 203 ? -11.586 18.203 -17.047 1 97.88 203 ASP B C 1
ATOM 5070 O O . ASP B 1 203 ? -12.398 18.094 -17.969 1 97.88 203 ASP B O 1
ATOM 5074 N N . PHE B 1 204 ? -11.539 17.375 -16.094 1 98.38 204 PHE B N 1
ATOM 5075 C CA . PHE B 1 204 ? -12.227 16.094 -16.141 1 98.38 204 PHE B CA 1
ATOM 5076 C C . PHE B 1 204 ? -13.555 16.156 -15.406 1 98.38 204 PHE B C 1
ATOM 5078 O O . PHE B 1 204 ? -14.555 15.602 -15.859 1 98.38 204 PHE B O 1
ATOM 5085 N N . VAL B 1 205 ? -13.664 16.812 -14.273 1 98.69 205 VAL B N 1
ATOM 5086 C CA . VAL B 1 205 ? -14.766 16.734 -13.32 1 98.69 205 VAL B CA 1
ATOM 5087 C C . VAL B 1 205 ? -16.016 17.359 -13.93 1 98.69 205 VAL B C 1
ATOM 5089 O O . VAL B 1 205 ? -15.977 18.469 -14.453 1 98.69 205 VAL B O 1
ATOM 5092 N N . LYS B 1 206 ? -17.062 16.688 -13.836 1 98.56 206 LYS B N 1
ATOM 5093 C CA . LYS B 1 206 ? -18.422 17.094 -14.219 1 98.56 206 LYS B CA 1
ATOM 5094 C C . LYS B 1 206 ? -19.469 16.234 -13.523 1 98.56 206 LYS B C 1
ATOM 5096 O O . LYS B 1 206 ? -19.156 15.18 -12.977 1 98.56 206 LYS B O 1
ATOM 5101 N N . PRO B 1 207 ? -20.688 16.766 -13.523 1 98.69 207 PRO B N 1
ATOM 5102 C CA . PRO B 1 207 ? -21.719 15.945 -12.883 1 98.69 207 PRO B CA 1
ATOM 5103 C C . PRO B 1 207 ? -21.781 14.531 -13.453 1 98.69 207 PRO B C 1
ATOM 5105 O O . PRO B 1 207 ? -21.703 14.352 -14.672 1 98.69 207 PRO B O 1
ATOM 5108 N N . GLY B 1 208 ? -21.891 13.531 -12.562 1 98.5 208 GLY B N 1
ATOM 5109 C CA . GLY B 1 208 ? -22.047 12.156 -12.992 1 98.5 208 GLY B CA 1
ATOM 5110 C C . GLY B 1 208 ? -20.797 11.328 -12.82 1 98.5 208 GLY B C 1
ATOM 5111 O O . GLY B 1 208 ? -20.844 10.094 -12.789 1 98.5 208 GLY B O 1
ATOM 5112 N N . VAL B 1 209 ? -19.641 11.914 -12.727 1 98.25 209 VAL B N 1
ATOM 5113 C CA . VAL B 1 209 ? -18.406 11.164 -12.523 1 98.25 209 VAL B CA 1
ATOM 5114 C C . VAL B 1 209 ? -18.391 10.562 -11.117 1 98.25 209 VAL B C 1
ATOM 5116 O O . VAL B 1 209 ? -19.031 11.086 -10.203 1 98.25 209 VAL B O 1
ATOM 5119 N N . LEU B 1 210 ? -17.719 9.484 -10.969 1 98.38 210 LEU B N 1
ATOM 5120 C CA . LEU B 1 210 ? -17.516 8.859 -9.664 1 98.38 210 LEU B CA 1
ATOM 5121 C C . LEU B 1 210 ? -16.25 9.383 -9.008 1 98.38 210 LEU B C 1
ATOM 5123 O O . LEU B 1 210 ? -15.281 9.719 -9.695 1 98.38 210 LEU B O 1
ATOM 5127 N N . GLU B 1 211 ? -16.25 9.453 -7.66 1 98.62 211 GLU B N 1
ATOM 5128 C CA . GLU B 1 211 ? -15.094 9.93 -6.898 1 98.62 211 GLU B CA 1
ATOM 5129 C C . GLU B 1 211 ? -13.828 9.164 -7.277 1 98.62 211 GLU B C 1
ATOM 5131 O O . GLU B 1 211 ? -12.758 9.758 -7.426 1 98.62 211 GLU B O 1
ATOM 5136 N N . TYR B 1 212 ? -13.93 7.824 -7.48 1 98.38 212 TYR B N 1
ATOM 5137 C CA . TYR B 1 212 ? -12.727 7.047 -7.773 1 98.38 212 TYR B CA 1
ATOM 5138 C C . TYR B 1 212 ? -12.273 7.262 -9.211 1 98.38 212 TYR B C 1
ATOM 5140 O O . TYR B 1 212 ? -11.141 6.934 -9.57 1 98.38 212 TYR B O 1
ATOM 5148 N N . GLU B 1 213 ? -13.148 7.727 -10.078 1 98.69 213 GLU B N 1
ATOM 5149 C CA . GLU B 1 213 ? -12.688 8.125 -11.406 1 98.69 213 GLU B CA 1
ATOM 5150 C C . GLU B 1 213 ? -11.766 9.344 -11.328 1 98.69 213 GLU B C 1
ATOM 5152 O O . GLU B 1 213 ? -10.82 9.461 -12.109 1 98.69 213 GLU B O 1
ATOM 5157 N N . ILE B 1 214 ? -12.102 10.258 -10.414 1 98.81 214 ILE B N 1
ATOM 5158 C CA . ILE B 1 214 ? -11.227 11.398 -10.156 1 98.81 214 ILE B CA 1
ATOM 5159 C C . ILE B 1 214 ? -9.898 10.906 -9.586 1 98.81 214 ILE B C 1
ATOM 5161 O O . ILE B 1 214 ? -8.836 11.383 -9.992 1 98.81 214 ILE B O 1
ATOM 5165 N N . GLU B 1 215 ? -9.969 9.953 -8.672 1 98.75 215 GLU B N 1
ATOM 5166 C CA . GLU B 1 215 ? -8.773 9.305 -8.133 1 98.75 215 GLU B CA 1
ATOM 5167 C C . GLU B 1 215 ? -7.891 8.766 -9.258 1 98.75 215 GLU B C 1
ATOM 5169 O O . GLU B 1 215 ? -6.668 8.922 -9.219 1 98.75 215 GLU B O 1
ATOM 5174 N N . ALA B 1 216 ? -8.5 8.141 -10.242 1 98.81 216 ALA B N 1
ATOM 5175 C CA . ALA B 1 216 ? -7.793 7.559 -11.375 1 98.81 216 ALA B CA 1
ATOM 5176 C C . ALA B 1 216 ? -7.027 8.625 -12.156 1 98.81 216 ALA B C 1
ATOM 5178 O O . ALA B 1 216 ? -5.902 8.391 -12.602 1 98.81 216 ALA B O 1
ATOM 5179 N N . GLU B 1 217 ? -7.637 9.789 -12.305 1 98.81 217 GLU B N 1
ATOM 5180 C CA . GLU B 1 217 ? -6.988 10.875 -13.031 1 98.81 217 GLU B CA 1
ATOM 5181 C C . GLU B 1 217 ? -5.734 11.352 -12.305 1 98.81 217 GLU B C 1
ATOM 5183 O O . GLU B 1 217 ? -4.688 11.547 -12.922 1 98.81 217 GLU B O 1
ATOM 5188 N N . TYR B 1 218 ? -5.871 11.578 -11.031 1 98.81 218 TYR B N 1
ATOM 5189 C CA . TYR B 1 218 ? -4.711 11.969 -10.242 1 98.81 218 TYR B CA 1
ATOM 5190 C C . TYR B 1 218 ? -3.6 10.93 -10.344 1 98.81 218 TYR B C 1
ATOM 5192 O O . TYR B 1 218 ? -2.447 11.273 -10.625 1 98.81 218 TYR B O 1
ATOM 5200 N N . LEU B 1 219 ? -3.953 9.695 -10.148 1 98.62 219 LEU B N 1
ATOM 5201 C CA . LEU B 1 219 ? -2.961 8.633 -10.094 1 98.62 219 LEU B CA 1
ATOM 5202 C C . LEU B 1 219 ? -2.232 8.492 -11.422 1 98.62 219 LEU B C 1
ATOM 5204 O O . LEU B 1 219 ? -1.021 8.258 -11.453 1 98.62 219 LEU B O 1
ATOM 5208 N N . HIS B 1 220 ? -2.994 8.578 -12.453 1 98.75 220 HIS B N 1
ATOM 5209 C CA . HIS B 1 220 ? -2.381 8.516 -13.773 1 98.75 220 HIS B CA 1
ATOM 5210 C C . HIS B 1 220 ? -1.284 9.562 -13.922 1 98.75 220 HIS B C 1
ATOM 5212 O O . HIS B 1 220 ? -0.162 9.234 -14.32 1 98.75 220 HIS B O 1
ATOM 5218 N N . GLN B 1 221 ? -1.604 10.773 -13.594 1 98.75 221 GLN B N 1
ATOM 5219 C CA . GLN B 1 221 ? -0.649 11.875 -13.734 1 98.75 221 GLN B CA 1
ATOM 5220 C C . GLN B 1 221 ? 0.534 11.695 -12.789 1 98.75 221 GLN B C 1
ATOM 5222 O O . GLN B 1 221 ? 1.679 11.961 -13.156 1 98.75 221 GLN B O 1
ATOM 5227 N N . PHE B 1 222 ? 0.244 11.305 -11.539 1 98.75 222 PHE B N 1
ATOM 5228 C CA . PHE B 1 222 ? 1.306 11.133 -10.555 1 98.75 222 PHE B CA 1
ATOM 5229 C C . PHE B 1 222 ? 2.312 10.086 -11.023 1 98.75 222 PHE B C 1
ATOM 5231 O O . PHE B 1 222 ? 3.512 10.367 -11.102 1 98.75 222 PHE B O 1
ATOM 5238 N N . ILE B 1 223 ? 1.83 8.922 -11.469 1 98.5 223 ILE B N 1
ATOM 5239 C CA . ILE B 1 223 ? 2.695 7.805 -11.828 1 98.5 223 ILE B CA 1
ATOM 5240 C C . ILE B 1 223 ? 3.451 8.133 -13.117 1 98.5 223 ILE B C 1
ATOM 5242 O O . ILE B 1 223 ? 4.648 7.867 -13.227 1 98.5 223 ILE B O 1
ATOM 5246 N N . LYS B 1 224 ? 2.803 8.727 -14.031 1 97.88 224 LYS B N 1
ATOM 5247 C CA . LYS B 1 224 ? 3.436 9.062 -15.305 1 97.88 224 LYS B CA 1
ATOM 5248 C C . LYS B 1 224 ? 4.539 10.102 -15.117 1 97.88 224 LYS B C 1
ATOM 5250 O O . LYS B 1 224 ? 5.418 10.234 -15.969 1 97.88 224 LYS B O 1
ATOM 5255 N N . SER B 1 225 ? 4.492 10.781 -13.961 1 97.81 225 SER B N 1
ATOM 5256 C CA . SER B 1 225 ? 5.449 11.852 -13.688 1 97.81 225 SER B CA 1
ATOM 5257 C C . SER B 1 225 ? 6.598 11.352 -12.812 1 97.81 225 SER B C 1
ATOM 5259 O O . SER B 1 225 ? 7.383 12.148 -12.297 1 97.81 225 SER B O 1
ATOM 5261 N N . GLY B 1 226 ? 6.668 10.078 -12.602 1 96.62 226 GLY B N 1
ATOM 5262 C CA . GLY B 1 226 ? 7.77 9.508 -11.844 1 96.62 226 GLY B CA 1
ATOM 5263 C C . GLY B 1 226 ? 7.477 9.383 -10.359 1 96.62 226 GLY B C 1
ATOM 5264 O O . GLY B 1 226 ? 8.359 9.023 -9.578 1 96.62 226 GLY B O 1
ATOM 5265 N N . SER B 1 227 ? 6.254 9.789 -9.961 1 98.06 227 SER B N 1
ATOM 5266 C CA . SER B 1 227 ? 5.793 9.578 -8.594 1 98.06 227 SER B CA 1
ATOM 5267 C C . SER B 1 227 ? 5.383 8.125 -8.367 1 98.06 227 SER B C 1
ATOM 5269 O O . SER B 1 227 ? 5.016 7.422 -9.312 1 98.06 227 SER B O 1
ATOM 5271 N N . ARG B 1 228 ? 5.496 7.625 -7.145 1 96.31 228 ARG B N 1
ATOM 5272 C CA . ARG B 1 228 ? 5 6.293 -6.812 1 96.31 228 ARG B CA 1
ATOM 5273 C C . ARG B 1 228 ? 3.506 6.324 -6.52 1 96.31 228 ARG B C 1
ATOM 5275 O O . ARG B 1 228 ? 2.902 5.285 -6.238 1 96.31 228 ARG B O 1
ATOM 5282 N N . GLY B 1 229 ? 2.92 7.52 -6.605 1 97.75 229 GLY B N 1
ATOM 5283 C CA . GLY B 1 229 ? 1.495 7.676 -6.359 1 97.75 229 GLY B CA 1
ATOM 5284 C C . GLY B 1 229 ? 1.188 8.68 -5.262 1 97.75 229 GLY B C 1
ATOM 5285 O O . GLY B 1 229 ? 1.889 9.688 -5.121 1 97.75 229 GLY B O 1
ATOM 5286 N N . PHE B 1 230 ? 0.107 8.477 -4.559 1 98.38 230 PHE B N 1
ATOM 5287 C CA . PHE B 1 230 ? -0.324 9.375 -3.498 1 98.38 230 PHE B CA 1
ATOM 5288 C C . PHE B 1 230 ? 0.619 9.297 -2.303 1 98.38 230 PHE B C 1
ATOM 5290 O O . PHE B 1 230 ? 1.071 8.211 -1.935 1 98.38 230 PHE B O 1
ATOM 5297 N N . ALA B 1 231 ? 0.888 10.391 -1.687 1 98 231 ALA B N 1
ATOM 5298 C CA . ALA B 1 231 ? 1.699 10.477 -0.475 1 98 231 ALA B CA 1
ATOM 5299 C C . ALA B 1 231 ? 0.979 9.836 0.712 1 98 231 ALA B C 1
ATOM 5301 O O . ALA B 1 231 ? 1.618 9.398 1.671 1 98 231 ALA B O 1
ATOM 5302 N N . TYR B 1 232 ? -0.237 9.859 0.703 1 97.06 232 TYR B N 1
ATOM 5303 C CA . TYR B 1 232 ? -1.187 9.32 1.671 1 97.06 232 TYR B CA 1
ATOM 5304 C C . TYR B 1 232 ? -2.494 8.93 0.993 1 97.06 232 TYR B C 1
ATOM 5306 O O . TYR B 1 232 ? -2.717 9.25 -0.175 1 97.06 232 TYR B O 1
ATOM 5314 N N . GLU B 1 233 ? -3.295 8.164 1.648 1 96.12 233 GLU B N 1
ATOM 5315 C CA . GLU B 1 233 ? -4.559 7.781 1.028 1 96.12 233 GLU B CA 1
ATOM 5316 C C . GLU B 1 233 ? -5.395 9.008 0.672 1 96.12 233 GLU B C 1
ATOM 5318 O O . GLU B 1 233 ? -5.672 9.844 1.531 1 96.12 233 GLU B O 1
ATOM 5323 N N . PRO B 1 234 ? -5.777 9.102 -0.526 1 97.81 234 PRO B N 1
ATOM 5324 C CA . PRO B 1 234 ? -6.477 10.312 -0.962 1 97.81 234 PRO B CA 1
ATOM 5325 C C . PRO B 1 234 ? -7.891 10.414 -0.396 1 97.81 234 PRO B C 1
ATOM 5327 O O . PRO B 1 234 ? -8.578 9.398 -0.253 1 97.81 234 PRO B O 1
ATOM 5330 N N . ILE B 1 235 ? -8.273 11.555 -0.078 1 98.31 235 ILE B N 1
ATOM 5331 C CA . ILE B 1 235 ? -9.648 11.906 0.263 1 98.31 235 ILE B CA 1
ATOM 5332 C C . ILE B 1 235 ? -10.297 12.648 -0.906 1 98.31 235 ILE B C 1
ATOM 5334 O O . ILE B 1 235 ? -9.836 13.727 -1.299 1 98.31 235 ILE B O 1
ATOM 5338 N N . ILE B 1 236 ? -11.195 12.07 -1.467 1 98.62 236 ILE B N 1
ATOM 5339 C CA . ILE B 1 236 ? -11.977 12.664 -2.545 1 98.62 236 ILE B CA 1
ATOM 5340 C C . ILE B 1 236 ? -13.469 12.531 -2.232 1 98.62 236 ILE B C 1
ATOM 5342 O O . ILE B 1 236 ? -14.086 11.516 -2.57 1 98.62 236 ILE B O 1
ATOM 5346 N N . GLY B 1 237 ? -14.023 13.562 -1.625 1 98.31 237 GLY B N 1
ATOM 5347 C CA . GLY B 1 237 ? -15.375 13.492 -1.097 1 98.31 237 GLY B CA 1
ATOM 5348 C C . GLY B 1 237 ? -16.312 14.531 -1.701 1 98.31 237 GLY B C 1
ATOM 5349 O O . GLY B 1 237 ? -16.078 15.734 -1.569 1 98.31 237 GLY B O 1
ATOM 5350 N N . SER B 1 238 ? -17.359 14.117 -2.312 1 98.12 238 SER B N 1
ATOM 5351 C CA . SER B 1 238 ? -18.359 15 -2.906 1 98.12 238 SER B CA 1
ATOM 5352 C C . SER B 1 238 ? -19.562 15.156 -1.993 1 98.12 238 SER B C 1
ATOM 5354 O O . SER B 1 238 ? -19.906 14.242 -1.242 1 98.12 238 SER B O 1
ATOM 5356 N N . GLY B 1 239 ? -20.188 16.312 -2.086 1 97.75 239 GLY B N 1
ATOM 5357 C CA . GLY B 1 239 ? -21.391 16.547 -1.292 1 97.75 239 GLY B CA 1
ATOM 5358 C C . GLY B 1 239 ? -21.156 16.375 0.197 1 97.75 239 GLY B C 1
ATOM 5359 O O . GLY B 1 239 ? -20.234 16.953 0.76 1 97.75 239 GLY B O 1
ATOM 5360 N N . ARG B 1 240 ? -21.969 15.57 0.795 1 96.38 240 ARG B N 1
ATOM 5361 C CA . ARG B 1 240 ? -21.906 15.359 2.238 1 96.38 240 ARG B CA 1
ATOM 5362 C C . ARG B 1 240 ? -20.562 14.781 2.65 1 96.38 240 ARG B C 1
ATOM 5364 O O . ARG B 1 240 ? -20.047 15.086 3.732 1 96.38 240 ARG B O 1
ATOM 5371 N N . ASN B 1 241 ? -19.922 14.008 1.775 1 97.12 241 ASN B N 1
ATOM 5372 C CA . ASN B 1 241 ? -18.656 13.359 2.084 1 97.12 241 ASN B CA 1
ATOM 5373 C C . ASN B 1 241 ? -17.516 14.367 2.24 1 97.12 241 ASN B C 1
ATOM 5375 O O . ASN B 1 241 ? -16.484 14.062 2.838 1 97.12 241 ASN B O 1
ATOM 5379 N N . ALA B 1 242 ? -17.719 15.555 1.725 1 97.94 242 ALA B N 1
ATOM 5380 C CA . ALA B 1 242 ? -16.734 16.625 1.877 1 97.94 242 ALA B CA 1
ATOM 5381 C C . ALA B 1 242 ? -16.625 17.062 3.334 1 97.94 242 ALA B C 1
ATOM 5383 O O . ALA B 1 242 ? -15.656 17.734 3.717 1 97.94 242 ALA B O 1
ATOM 5384 N N . CYS B 1 243 ? -17.625 16.688 4.113 1 97.38 243 CYS B N 1
ATOM 5385 C CA . CYS B 1 243 ? -17.656 17.094 5.512 1 97.38 243 CYS B CA 1
ATOM 5386 C C . CYS B 1 243 ? -17 16.047 6.398 1 97.38 243 CYS B C 1
ATOM 5388 O O . CYS B 1 243 ? -16.891 16.219 7.613 1 97.38 243 CYS B O 1
ATOM 5390 N N . VAL B 1 244 ? -16.578 14.961 5.805 1 95.31 244 VAL B N 1
ATOM 5391 C CA . VAL B 1 244 ? -15.891 13.906 6.539 1 95.31 244 VAL B CA 1
ATOM 5392 C C . VAL B 1 244 ? -14.383 14.156 6.484 1 95.31 244 VAL B C 1
ATOM 5394 O O . VAL B 1 244 ? -13.781 14.148 5.406 1 95.31 244 VAL B O 1
ATOM 5397 N N . LEU B 1 245 ? -13.734 14.328 7.586 1 94.5 245 LEU B N 1
ATOM 5398 C CA . LEU B 1 245 ? -12.367 14.828 7.652 1 94.5 245 LEU B CA 1
ATOM 5399 C C . LEU B 1 245 ? -11.391 13.812 7.055 1 94.5 245 LEU B C 1
ATOM 5401 O O . LEU B 1 245 ? -10.469 14.188 6.332 1 94.5 245 LEU B O 1
ATOM 5405 N N . HIS B 1 246 ? -11.586 12.531 7.344 1 93.75 246 HIS B N 1
ATOM 5406 C CA . HIS B 1 246 ? -10.734 11.469 6.812 1 93.75 246 HIS B CA 1
ATOM 5407 C C . HIS B 1 246 ? -11.539 10.492 5.965 1 93.75 246 HIS B C 1
ATOM 5409 O O . HIS B 1 246 ? -11.469 9.281 6.172 1 93.75 246 HIS B O 1
ATOM 5415 N N . TYR B 1 247 ? -12.242 11.062 5.016 1 94.31 247 TYR B N 1
ATOM 5416 C CA . TYR B 1 247 ? -13.055 10.289 4.086 1 94.31 247 TYR B CA 1
ATOM 5417 C C . TYR B 1 247 ? -12.18 9.469 3.148 1 94.31 247 TYR B C 1
ATOM 5419 O O . TYR B 1 247 ? -11.375 10.023 2.391 1 94.31 247 TYR B O 1
ATOM 5427 N N . LEU B 1 248 ? -12.383 8.078 3.131 1 92.06 248 LEU B N 1
ATOM 5428 C CA . LEU B 1 248 ? -11.469 7.246 2.348 1 92.06 248 LEU B CA 1
ATOM 5429 C C . LEU B 1 248 ? -12.242 6.375 1.364 1 92.06 248 LEU B C 1
ATOM 5431 O O . LEU B 1 248 ? -11.648 5.688 0.534 1 92.06 248 LEU B O 1
ATOM 5435 N N . ASP B 1 249 ? -13.523 6.367 1.342 1 92.06 249 ASP B N 1
ATOM 5436 C CA . ASP B 1 249 ? -14.312 5.496 0.478 1 92.06 249 ASP B CA 1
ATOM 5437 C C . ASP B 1 249 ? -14.172 5.902 -0.987 1 92.06 249 ASP B C 1
ATOM 5439 O O . ASP B 1 249 ? -14.023 5.043 -1.861 1 92.06 249 ASP B O 1
ATOM 5443 N N . ASN B 1 250 ? -14.305 7.18 -1.283 1 96.81 250 ASN B N 1
ATOM 5444 C CA . ASN B 1 250 ? -14.109 7.742 -2.613 1 96.81 250 ASN B CA 1
ATOM 5445 C C . ASN B 1 250 ? -14.914 6.988 -3.67 1 96.81 250 ASN B C 1
ATOM 5447 O O . ASN B 1 250 ? -14.383 6.633 -4.723 1 96.81 250 ASN B O 1
ATOM 5451 N N . SER B 1 251 ? -16.156 6.762 -3.449 1 96.25 251 SER B N 1
ATOM 5452 C CA . SER B 1 251 ? -16.828 5.855 -4.383 1 96.25 251 SER B CA 1
ATOM 5453 C C . SER B 1 251 ? -18.172 6.402 -4.816 1 96.25 251 SER B C 1
ATOM 5455 O O . SER B 1 251 ? -18.875 5.785 -5.625 1 96.25 251 SER B O 1
ATOM 5457 N N . VAL B 1 252 ? -18.578 7.586 -4.395 1 96.56 252 VAL B N 1
ATOM 5458 C CA . VAL B 1 252 ? -19.922 8.062 -4.641 1 96.56 252 VAL B CA 1
ATOM 5459 C C . VAL B 1 252 ? -19.953 8.898 -5.918 1 96.56 252 VAL B C 1
ATOM 5461 O O . VAL B 1 252 ? -18.938 9.461 -6.324 1 96.56 252 VAL B O 1
ATOM 5464 N N . THR B 1 253 ? -21.109 8.938 -6.555 1 97.94 253 THR B N 1
ATOM 5465 C CA . THR B 1 253 ? -21.328 9.766 -7.734 1 97.94 253 THR B CA 1
ATOM 5466 C C . THR B 1 253 ? -21.344 11.242 -7.355 1 97.94 253 THR B C 1
ATOM 5468 O O . THR B 1 253 ? -22.031 11.641 -6.41 1 97.94 253 THR B O 1
ATOM 5471 N N . CYS B 1 254 ? -20.547 12 -8.047 1 98.62 254 CYS B N 1
ATOM 5472 C CA . CYS B 1 254 ? -20.562 13.445 -7.863 1 98.62 254 CYS B CA 1
ATOM 5473 C C . CYS B 1 254 ? -21.781 14.07 -8.539 1 98.62 254 CYS B C 1
ATOM 5475 O O . CYS B 1 254 ? -21.938 13.984 -9.758 1 98.62 254 CYS B O 1
ATOM 5477 N N . LYS B 1 255 ? -22.594 14.758 -7.805 1 98.56 255 LYS B N 1
ATOM 5478 C CA . LYS B 1 255 ? -23.859 15.273 -8.336 1 98.56 255 LYS B CA 1
ATOM 5479 C C . LYS B 1 255 ? -23.719 16.734 -8.734 1 98.56 255 LYS B C 1
ATOM 5481 O O . LYS B 1 255 ? -22.859 17.453 -8.227 1 98.56 255 LYS B O 1
ATOM 5486 N N . ASP B 1 256 ? -24.641 17.141 -9.664 1 98.56 256 ASP B N 1
ATOM 5487 C CA . ASP B 1 256 ? -24.75 18.547 -10.016 1 98.56 256 ASP B CA 1
ATOM 5488 C C . ASP B 1 256 ? -25.047 19.406 -8.781 1 98.56 256 ASP B C 1
ATOM 5490 O O . ASP B 1 256 ? -25.969 19.094 -8.016 1 98.56 256 ASP B O 1
ATOM 5494 N N . GLY B 1 257 ? -24.219 20.422 -8.578 1 97.75 257 GLY B N 1
ATOM 5495 C CA . GLY B 1 257 ? -24.438 21.312 -7.457 1 97.75 257 GLY B CA 1
ATOM 5496 C C . GLY B 1 257 ? -23.578 21 -6.25 1 97.75 257 GLY B C 1
ATOM 5497 O O . GLY B 1 257 ? -23.422 21.828 -5.352 1 97.75 257 GLY B O 1
ATOM 5498 N N . ASP B 1 258 ? -22.984 19.797 -6.23 1 98.31 258 ASP B N 1
ATOM 5499 C CA . ASP B 1 258 ? -22.109 19.391 -5.129 1 98.31 258 ASP B CA 1
ATOM 5500 C C . ASP B 1 258 ? -20.766 20.125 -5.211 1 98.31 258 ASP B C 1
ATOM 5502 O O . ASP B 1 258 ? -20.344 20.531 -6.289 1 98.31 258 ASP B O 1
ATOM 5506 N N . LEU B 1 259 ? -20.188 20.328 -4.035 1 98.88 259 LEU B N 1
ATOM 5507 C CA . LEU B 1 259 ? -18.75 20.547 -3.979 1 98.88 259 LEU B CA 1
ATOM 5508 C C . LEU B 1 259 ? -18.016 19.219 -3.82 1 98.88 259 LEU B C 1
ATOM 5510 O O . LEU B 1 259 ? -18.562 18.25 -3.303 1 98.88 259 LEU B O 1
ATOM 5514 N N . ILE B 1 260 ? -16.875 19.188 -4.309 1 98.81 260 ILE B N 1
ATOM 5515 C CA . ILE B 1 260 ? -16.016 18.047 -4.066 1 98.81 260 ILE B CA 1
ATOM 5516 C C . ILE B 1 260 ? -14.719 18.516 -3.414 1 98.81 260 ILE B C 1
ATOM 5518 O O . ILE B 1 260 ? -14.023 19.375 -3.947 1 98.81 260 ILE B O 1
ATOM 5522 N N . LEU B 1 261 ? -14.445 18 -2.238 1 98.88 261 LEU B N 1
ATOM 5523 C CA . LEU B 1 261 ? -13.195 18.25 -1.516 1 98.88 261 LEU B CA 1
ATOM 5524 C C . LEU B 1 261 ? -12.172 17.156 -1.817 1 98.88 261 LEU B C 1
ATOM 5526 O O . LEU B 1 261 ? -12.469 15.969 -1.722 1 98.88 261 LEU B O 1
ATOM 5530 N N . MET B 1 262 ? -11.039 17.562 -2.223 1 98.94 262 MET B N 1
ATOM 5531 C CA . MET B 1 262 ? -9.953 16.641 -2.539 1 98.94 262 MET B CA 1
ATOM 5532 C C . MET B 1 262 ? -8.719 16.938 -1.695 1 98.94 262 MET B C 1
ATOM 5534 O O . MET B 1 262 ? -8.086 17.984 -1.86 1 98.94 262 MET B O 1
ATOM 5538 N N . ASP B 1 263 ? -8.438 16.156 -0.736 1 98.81 263 ASP B N 1
ATOM 5539 C CA . ASP B 1 263 ? -7.188 16.141 0.02 1 98.81 263 ASP B CA 1
ATOM 5540 C C . ASP B 1 263 ? -6.223 15.102 -0.539 1 98.81 263 ASP B C 1
ATOM 5542 O O . ASP B 1 263 ? -6.324 13.914 -0.217 1 98.81 263 ASP B O 1
ATOM 5546 N N . VAL B 1 264 ? -5.324 15.555 -1.397 1 98.75 264 VAL B N 1
ATOM 5547 C CA . VAL B 1 264 ? -4.465 14.695 -2.205 1 98.75 264 VAL B CA 1
ATOM 5548 C C . VAL B 1 264 ? -3.074 15.32 -2.316 1 98.75 264 VAL B C 1
ATOM 5550 O O . VAL B 1 264 ? -2.916 16.531 -2.178 1 98.75 264 VAL B O 1
ATOM 5553 N N . GLY B 1 265 ? -2.125 14.5 -2.578 1 98.81 265 GLY B N 1
ATOM 5554 C CA . GLY B 1 265 ? -0.758 14.922 -2.84 1 98.81 265 GLY B CA 1
ATOM 5555 C C . GLY B 1 265 ? 0.12 13.805 -3.367 1 98.81 265 GLY B C 1
ATOM 5556 O O . GLY B 1 265 ? -0.027 12.648 -2.963 1 98.81 265 GLY B O 1
ATOM 5557 N N . ALA B 1 266 ? 1.058 14.172 -4.207 1 98.75 266 ALA B N 1
ATOM 5558 C CA . ALA B 1 266 ? 1.996 13.203 -4.762 1 98.75 266 ALA B CA 1
ATOM 5559 C C . ALA B 1 266 ? 3.188 12.992 -3.832 1 98.75 266 ALA B C 1
ATOM 5561 O O . ALA B 1 266 ? 3.473 13.844 -2.98 1 98.75 266 ALA B O 1
ATOM 5562 N N . GLU B 1 267 ? 3.748 11.914 -3.977 1 98.06 267 GLU B N 1
ATOM 5563 C CA . GLU B 1 267 ? 5.055 11.625 -3.396 1 98.06 267 GLU B CA 1
ATOM 5564 C C . GLU B 1 267 ? 6.148 11.648 -4.461 1 98.06 267 GLU B C 1
ATOM 5566 O O . GLU B 1 267 ? 5.945 11.172 -5.578 1 98.06 267 GLU B O 1
ATOM 5571 N N . TYR B 1 268 ? 7.27 12.195 -4.141 1 98.25 268 TYR B N 1
ATOM 5572 C CA . TYR B 1 268 ? 8.43 12.164 -5.023 1 98.25 268 TYR B CA 1
ATOM 5573 C C . TYR B 1 268 ? 9.719 11.945 -4.23 1 98.25 268 TYR B C 1
ATOM 5575 O O . TYR B 1 268 ? 10.062 12.758 -3.369 1 98.25 268 TYR B O 1
ATOM 5583 N N . GLY B 1 269 ? 10.445 10.852 -4.555 1 96.56 269 GLY B N 1
ATOM 5584 C CA . GLY B 1 269 ? 11.664 10.547 -3.812 1 96.56 269 GLY B CA 1
ATOM 5585 C C . GLY B 1 269 ? 11.43 10.398 -2.32 1 96.56 269 GLY B C 1
ATOM 5586 O O . GLY B 1 269 ? 12.242 10.844 -1.511 1 96.56 269 GLY B O 1
ATOM 5587 N N . ASN B 1 270 ? 10.305 10.008 -1.905 1 97.69 270 ASN B N 1
ATOM 5588 C CA . ASN B 1 270 ? 9.875 9.781 -0.529 1 97.69 270 ASN B CA 1
ATOM 5589 C C . ASN B 1 270 ? 9.461 11.086 0.146 1 97.69 270 ASN B C 1
ATOM 5591 O O . ASN B 1 270 ? 8.984 11.078 1.281 1 97.69 270 ASN B O 1
ATOM 5595 N N . TYR B 1 271 ? 9.633 12.172 -0.471 1 98.75 271 TYR B N 1
ATOM 5596 C CA . TYR B 1 271 ? 9.117 13.438 0.032 1 98.75 271 TYR B CA 1
ATOM 5597 C C . TYR B 1 271 ? 7.699 13.688 -0.455 1 98.75 271 TYR B C 1
ATOM 5599 O O . TYR B 1 271 ? 7.324 13.25 -1.548 1 98.75 271 TYR B O 1
ATOM 5607 N N . ASN B 1 272 ? 6.898 14.398 0.318 1 98.81 272 ASN B N 1
ATOM 5608 C CA . ASN B 1 272 ? 5.461 14.398 0.089 1 98.81 272 ASN B CA 1
ATOM 5609 C C . ASN B 1 272 ? 4.93 15.812 -0.158 1 98.81 272 ASN B C 1
ATOM 5611 O O . ASN B 1 272 ? 5.457 16.781 0.391 1 98.81 272 ASN B O 1
ATOM 5615 N N . ALA B 1 273 ? 3.967 15.891 -0.966 1 98.88 273 ALA B N 1
ATOM 5616 C CA . ALA B 1 273 ? 3.074 17.047 -1.035 1 98.88 273 ALA B CA 1
ATOM 5617 C C . ALA B 1 273 ? 1.772 16.781 -0.283 1 98.88 273 ALA B C 1
ATOM 5619 O O . ALA B 1 273 ? 1.421 15.625 -0.031 1 98.88 273 ALA B O 1
ATOM 5620 N N . ASP B 1 274 ? 1.132 17.797 0.109 1 98.88 274 ASP B N 1
ATOM 5621 C CA . ASP B 1 274 ? -0.139 17.75 0.825 1 98.88 274 ASP B CA 1
ATOM 5622 C C . ASP B 1 274 ? -1.046 18.906 0.432 1 98.88 274 ASP B C 1
ATOM 5624 O O . ASP B 1 274 ? -0.9 20.016 0.95 1 98.88 274 ASP B O 1
ATOM 5628 N N . MET B 1 275 ? -1.948 18.578 -0.402 1 98.88 275 MET B N 1
ATOM 5629 C CA . MET B 1 275 ? -2.828 19.625 -0.932 1 98.88 275 MET B CA 1
ATOM 5630 C C . MET B 1 275 ? -4.289 19.312 -0.617 1 98.88 275 MET B C 1
ATOM 5632 O O . MET B 1 275 ? -4.707 18.156 -0.674 1 98.88 275 MET B O 1
ATOM 5636 N N . THR B 1 276 ? -5.027 20.328 -0.276 1 98.88 276 THR B N 1
ATOM 5637 C CA . THR B 1 276 ? -6.48 20.219 -0.305 1 98.88 276 THR B CA 1
ATOM 5638 C C . THR B 1 276 ? -7.09 21.312 -1.173 1 98.88 276 THR B C 1
ATOM 5640 O O . THR B 1 276 ? -6.703 22.484 -1.065 1 98.88 276 THR B O 1
ATOM 5643 N N . ARG B 1 277 ? -7.902 20.922 -2.047 1 98.94 277 ARG B N 1
ATOM 5644 C CA . ARG B 1 277 ? -8.695 21.828 -2.861 1 98.94 277 ARG B CA 1
ATOM 5645 C C . ARG B 1 277 ? -10.164 21.422 -2.861 1 98.94 277 ARG B C 1
ATOM 5647 O O . ARG B 1 277 ? -10.492 20.25 -2.729 1 98.94 277 ARG B O 1
ATOM 5654 N N . THR B 1 278 ? -11.008 22.344 -2.955 1 98.94 278 THR B N 1
ATOM 5655 C CA . THR B 1 278 ? -12.438 22.125 -3.127 1 98.94 278 THR B CA 1
ATOM 5656 C C . THR B 1 278 ? -12.945 22.828 -4.387 1 98.94 278 THR B C 1
ATOM 5658 O O . THR B 1 278 ? -12.656 24.016 -4.609 1 98.94 278 THR B O 1
ATOM 5661 N N . ILE B 1 279 ? -13.625 22.109 -5.227 1 98.94 279 ILE B N 1
ATOM 5662 C CA . ILE B 1 279 ? -14.133 22.688 -6.469 1 98.94 279 ILE B CA 1
ATOM 5663 C C . ILE B 1 279 ? -15.609 22.359 -6.633 1 98.94 279 ILE B C 1
ATOM 5665 O O . ILE B 1 279 ? -16.109 21.406 -6.031 1 98.94 279 ILE B O 1
ATOM 5669 N N . PRO B 1 280 ? -16.328 23.188 -7.383 1 98.88 280 PRO B N 1
ATOM 5670 C CA . PRO B 1 280 ? -17.703 22.828 -7.719 1 98.88 280 PRO B CA 1
ATOM 5671 C C . PRO B 1 280 ? -17.797 21.75 -8.797 1 98.88 280 PRO B C 1
ATOM 5673 O O . PRO B 1 280 ? -17.156 21.875 -9.844 1 98.88 280 PRO B O 1
ATOM 5676 N N . VAL B 1 281 ? -18.547 20.766 -8.602 1 98.75 281 VAL B N 1
ATOM 5677 C CA . VAL B 1 281 ? -18.625 19.625 -9.508 1 98.75 281 VAL B CA 1
ATOM 5678 C C . VAL B 1 281 ? -19.031 20.109 -10.898 1 98.75 281 VAL B C 1
ATOM 5680 O O . VAL B 1 281 ? -18.516 19.609 -11.906 1 98.75 281 VAL B O 1
ATOM 5683 N N . ASN B 1 282 ? -19.953 21.094 -10.945 1 98.44 282 ASN B N 1
ATOM 5684 C CA . ASN B 1 282 ? -20.453 21.516 -12.25 1 98.44 282 ASN B CA 1
ATOM 5685 C C . ASN B 1 282 ? -19.672 22.703 -12.789 1 98.44 282 ASN B C 1
ATOM 5687 O O . ASN B 1 282 ? -20.062 23.312 -13.789 1 98.44 282 ASN B O 1
ATOM 5691 N N . GLY B 1 283 ? -18.656 23.219 -12.055 1 98.5 283 GLY B N 1
ATOM 5692 C CA . GLY B 1 283 ? -17.75 24.234 -12.578 1 98.5 283 GLY B CA 1
ATOM 5693 C C . GLY B 1 283 ? -18.062 25.625 -12.078 1 98.5 283 GLY B C 1
ATOM 5694 O O . GLY B 1 283 ? -17.312 26.562 -12.344 1 98.5 283 GLY B O 1
ATOM 5695 N N . ARG B 1 284 ? -19.109 25.766 -11.312 1 98.44 284 ARG B N 1
ATOM 5696 C CA . ARG B 1 284 ? -19.453 27.078 -10.789 1 98.44 284 ARG B CA 1
ATOM 5697 C C . ARG B 1 284 ? -19.938 27 -9.344 1 98.44 284 ARG B C 1
ATOM 5699 O O . ARG B 1 284 ? -20.844 26.203 -9.031 1 98.44 284 ARG B O 1
ATOM 5706 N N . PHE B 1 285 ? -19.406 27.828 -8.562 1 98.75 285 PHE B N 1
ATOM 5707 C CA . PHE B 1 285 ? -19.844 27.906 -7.172 1 98.75 285 PHE B CA 1
ATOM 5708 C C . PHE B 1 285 ? -21.188 28.609 -7.066 1 98.75 285 PHE B C 1
ATOM 5710 O O . PHE B 1 285 ? -21.438 29.578 -7.773 1 98.75 285 PHE B O 1
ATOM 5717 N N . THR B 1 286 ? -22.062 28.125 -6.164 1 98.62 286 THR B N 1
ATOM 5718 C CA . THR B 1 286 ? -23.188 28.953 -5.77 1 98.62 286 THR B CA 1
ATOM 5719 C C . THR B 1 286 ? -22.734 30.125 -4.922 1 98.62 286 THR B C 1
ATOM 5721 O O . THR B 1 286 ? -21.594 30.156 -4.457 1 98.62 286 THR B O 1
ATOM 5724 N N . LYS B 1 287 ? -23.594 31.062 -4.707 1 98.5 287 LYS B N 1
ATOM 5725 C CA . LYS B 1 287 ? -23.266 32.219 -3.885 1 98.5 287 LYS B CA 1
ATOM 5726 C C . LYS B 1 287 ? -22.844 31.797 -2.48 1 98.5 287 LYS B C 1
ATOM 5728 O O . LYS B 1 287 ? -21.844 32.281 -1.951 1 98.5 287 LYS B O 1
ATOM 5733 N N . ARG B 1 288 ? -23.641 30.875 -1.896 1 98.56 288 ARG B N 1
ATOM 5734 C CA . ARG B 1 288 ? -23.375 30.375 -0.55 1 98.56 288 ARG B CA 1
ATOM 5735 C C . ARG B 1 288 ? -22.031 29.641 -0.491 1 98.56 288 ARG B C 1
ATOM 5737 O O . ARG B 1 288 ? -21.234 29.875 0.418 1 98.56 288 ARG B O 1
ATOM 5744 N N . GLN B 1 289 ? -21.812 28.766 -1.407 1 98.81 289 GLN B N 1
ATOM 5745 C CA . GLN B 1 289 ? -20.562 28.031 -1.498 1 98.81 289 GLN B CA 1
ATOM 5746 C C . GLN B 1 289 ? -19.375 28.984 -1.627 1 98.81 289 GLN B C 1
ATOM 5748 O O . GLN B 1 289 ? -18.359 28.812 -0.954 1 98.81 289 GLN B O 1
ATOM 5753 N N . ARG B 1 290 ? -19.516 29.969 -2.438 1 98.69 290 ARG B N 1
ATOM 5754 C CA . ARG B 1 290 ? -18.453 30.938 -2.689 1 98.69 290 ARG B CA 1
ATOM 5755 C C . ARG B 1 290 ? -18.141 31.734 -1.431 1 98.69 290 ARG B C 1
ATOM 5757 O O . ARG B 1 290 ? -16.969 32 -1.136 1 98.69 290 ARG B O 1
ATOM 5764 N N . GLN B 1 291 ? -19.156 32.156 -0.733 1 98.75 291 GLN B N 1
ATOM 5765 C CA . GLN B 1 291 ? -18.969 32.875 0.508 1 98.75 291 GLN B CA 1
ATOM 5766 C C . GLN B 1 291 ? -18.109 32.094 1.495 1 98.75 291 GLN B C 1
ATOM 5768 O O . GLN B 1 291 ? -17.188 32.625 2.094 1 98.75 291 GLN B O 1
ATOM 5773 N N . ILE B 1 292 ? -18.453 30.875 1.64 1 98.88 292 ILE B N 1
ATOM 5774 C CA . ILE B 1 292 ? -17.734 30.031 2.586 1 98.88 292 ILE B CA 1
ATOM 5775 C C . ILE B 1 292 ? -16.328 29.766 2.076 1 98.88 292 ILE B C 1
ATOM 5777 O O . ILE B 1 292 ? -15.359 29.812 2.846 1 98.88 292 ILE B O 1
ATOM 5781 N N . TYR B 1 293 ? -16.203 29.516 0.773 1 98.94 293 TYR B N 1
ATOM 5782 C CA . TYR B 1 293 ? -14.906 29.297 0.155 1 98.94 293 TYR B CA 1
ATOM 5783 C C . TYR B 1 293 ? -13.977 30.469 0.415 1 98.94 293 TYR B C 1
ATOM 5785 O O . TYR B 1 293 ? -12.828 30.281 0.839 1 98.94 293 TYR B O 1
ATOM 5793 N N . GLU B 1 294 ? -14.438 31.609 0.171 1 98.88 294 GLU B N 1
ATOM 5794 C CA . GLU B 1 294 ? -13.625 32.812 0.313 1 98.88 294 GLU B CA 1
ATOM 5795 C C . GLU B 1 294 ? -13.258 33.062 1.773 1 98.88 294 GLU B C 1
ATOM 5797 O O . GLU B 1 294 ? -12.172 33.562 2.068 1 98.88 294 GLU B O 1
ATOM 5802 N N . ALA B 1 295 ? -14.18 32.719 2.66 1 98.88 295 ALA B N 1
ATOM 5803 C CA . ALA B 1 295 ? -13.852 32.812 4.082 1 98.88 295 ALA B CA 1
ATOM 5804 C C . ALA B 1 295 ? -12.68 31.906 4.434 1 98.88 295 ALA B C 1
ATOM 5806 O O . ALA B 1 295 ? -11.742 32.344 5.113 1 98.88 295 ALA B O 1
ATOM 5807 N N . VAL B 1 296 ? -12.711 30.641 3.979 1 98.94 296 VAL B N 1
ATOM 5808 C CA . VAL B 1 296 ? -11.633 29.688 4.238 1 98.94 296 VAL B CA 1
ATOM 5809 C C . VAL B 1 296 ? -10.336 30.203 3.625 1 98.94 296 VAL B C 1
ATOM 5811 O O . VAL B 1 296 ? -9.266 30.109 4.238 1 98.94 296 VAL B O 1
ATOM 5814 N N . LEU B 1 297 ? -10.406 30.719 2.418 1 98.88 297 LEU B N 1
ATOM 5815 C CA . LEU B 1 297 ? -9.242 31.25 1.718 1 98.88 297 LEU B CA 1
ATOM 5816 C C . LEU B 1 297 ? -8.609 32.406 2.498 1 98.88 297 LEU B C 1
ATOM 5818 O O . LEU B 1 297 ? -7.387 32.469 2.6 1 98.88 297 LEU B O 1
ATOM 5822 N N . ARG B 1 298 ? -9.438 33.312 3.031 1 98.81 298 ARG B N 1
ATOM 5823 C CA . ARG B 1 298 ? -8.93 34.438 3.844 1 98.81 298 ARG B CA 1
ATOM 5824 C C . ARG B 1 298 ? -8.211 33.906 5.082 1 98.81 298 ARG B C 1
ATOM 5826 O O . ARG B 1 298 ? -7.129 34.375 5.43 1 98.81 298 ARG B O 1
ATOM 5833 N N . VAL B 1 299 ? -8.836 32.938 5.738 1 98.81 299 VAL B N 1
ATOM 5834 C CA . VAL B 1 299 ? -8.219 32.344 6.922 1 98.81 299 VAL B CA 1
ATOM 5835 C C . VAL B 1 299 ? -6.879 31.703 6.551 1 98.81 299 VAL B C 1
ATOM 5837 O O . VAL B 1 299 ? -5.895 31.844 7.277 1 98.81 299 VAL B O 1
ATOM 5840 N N . GLN B 1 300 ? -6.836 30.953 5.438 1 98.88 300 GLN B N 1
ATOM 5841 C CA . GLN B 1 300 ? -5.609 30.297 5 1 98.88 300 GLN B CA 1
ATOM 5842 C C . GLN B 1 300 ? -4.488 31.312 4.785 1 98.88 300 GLN B C 1
ATOM 5844 O O . GLN B 1 300 ? -3.355 31.094 5.215 1 98.88 300 GLN B O 1
ATOM 5849 N N . ARG B 1 301 ? -4.773 32.406 4.117 1 98.62 301 ARG B N 1
ATOM 5850 C CA . ARG B 1 301 ? -3.773 33.438 3.816 1 98.62 301 ARG B CA 1
ATOM 5851 C C . ARG B 1 301 ? -3.25 34.062 5.094 1 98.62 301 ARG B C 1
ATOM 5853 O O . ARG B 1 301 ? -2.049 34.312 5.23 1 98.62 301 ARG B O 1
ATOM 5860 N N . GLN B 1 302 ? -4.133 34.344 5.969 1 98.38 302 GLN B N 1
ATOM 5861 C CA . GLN B 1 302 ? -3.717 34.906 7.25 1 98.38 302 GLN B CA 1
ATOM 5862 C C . GLN B 1 302 ? -2.859 33.906 8.031 1 98.38 302 GLN B C 1
ATOM 5864 O O . GLN B 1 302 ? -1.866 34.281 8.656 1 98.38 302 GLN B O 1
ATOM 5869 N N . ALA B 1 303 ? -3.287 32.656 8.016 1 98.62 303 ALA B N 1
ATOM 5870 C CA . ALA B 1 303 ? -2.525 31.625 8.695 1 98.62 303 ALA B CA 1
ATOM 5871 C C . ALA B 1 303 ? -1.118 31.5 8.117 1 98.62 303 ALA B C 1
ATOM 5873 O O . ALA B 1 303 ? -0.141 31.406 8.867 1 98.62 303 ALA B O 1
ATOM 5874 N N . MET B 1 304 ? -0.97 31.5 6.793 1 98.5 304 MET B N 1
ATOM 5875 C CA . MET B 1 304 ? 0.338 31.422 6.148 1 98.5 304 MET B CA 1
ATOM 5876 C C . MET B 1 304 ? 1.212 32.594 6.555 1 98.5 304 MET B C 1
ATOM 5878 O O . MET B 1 304 ? 2.404 32.438 6.816 1 98.5 304 MET B O 1
ATOM 5882 N N . ALA B 1 305 ? 0.591 33.719 6.676 1 97.44 305 ALA B N 1
ATOM 5883 C CA . ALA B 1 305 ? 1.325 34.969 6.984 1 97.44 305 ALA B CA 1
ATOM 5884 C C . ALA B 1 305 ? 1.802 34.969 8.438 1 97.44 305 ALA B C 1
ATOM 5886 O O . ALA B 1 305 ? 2.805 35.594 8.766 1 97.44 305 ALA B O 1
ATOM 5887 N N . MET B 1 306 ? 1.139 34.25 9.25 1 96.81 306 MET B N 1
ATOM 5888 C CA . MET B 1 306 ? 1.425 34.25 10.688 1 96.81 306 MET B CA 1
ATOM 5889 C C . MET B 1 306 ? 2.588 33.344 11.016 1 96.81 306 MET B C 1
ATOM 5891 O O . MET B 1 306 ? 3.262 33.5 12.031 1 96.81 306 MET B O 1
ATOM 5895 N N . LEU B 1 307 ? 2.816 32.312 10.195 1 96.5 307 LEU B N 1
ATOM 5896 C CA . LEU B 1 307 ? 3.889 31.359 10.469 1 96.5 307 LEU B CA 1
ATOM 5897 C C . LEU B 1 307 ? 5.25 31.969 10.156 1 96.5 307 LEU B C 1
ATOM 5899 O O . LEU B 1 307 ? 5.602 32.125 8.984 1 96.5 307 LEU B O 1
ATOM 5903 N N . ARG B 1 308 ? 5.988 32.281 11.25 1 96.44 308 ARG B N 1
ATOM 5904 C CA . ARG B 1 308 ? 7.297 32.906 11.164 1 96.44 308 ARG B CA 1
ATOM 5905 C C . ARG B 1 308 ? 8.25 32.344 12.211 1 96.44 308 ARG B C 1
ATOM 5907 O O . ARG B 1 308 ? 7.812 31.75 13.195 1 96.44 308 ARG B O 1
ATOM 5914 N N . PRO B 1 309 ? 9.586 32.531 11.914 1 97.38 309 PRO B N 1
ATOM 5915 C CA . PRO B 1 309 ? 10.523 32.125 12.953 1 97.38 309 PRO B CA 1
ATOM 5916 C C . PRO B 1 309 ? 10.211 32.75 14.312 1 97.38 309 PRO B C 1
ATOM 5918 O O . PRO B 1 309 ? 9.867 33.906 14.398 1 97.38 309 PRO B O 1
ATOM 5921 N N . GLY B 1 310 ? 10.281 31.875 15.312 1 96.75 310 GLY B N 1
ATOM 5922 C CA . GLY B 1 310 ? 10.055 32.375 16.672 1 96.75 310 GLY B CA 1
ATOM 5923 C C . GLY B 1 310 ? 8.633 32.188 17.141 1 96.75 310 GLY B C 1
ATOM 5924 O O . GLY B 1 310 ? 8.367 32.188 18.344 1 96.75 310 GLY B O 1
ATOM 5925 N N . VAL B 1 311 ? 7.715 32.031 16.219 1 95.12 311 VAL B N 1
ATOM 5926 C CA . VAL B 1 311 ? 6.305 31.859 16.562 1 95.12 311 VAL B CA 1
ATOM 5927 C C . VAL B 1 311 ? 6.109 30.547 17.312 1 95.12 311 VAL B C 1
ATOM 5929 O O . VAL B 1 311 ? 6.715 29.531 16.969 1 95.12 311 VAL B O 1
ATOM 5932 N N . ASP B 1 312 ? 5.332 30.641 18.281 1 93.69 312 ASP B N 1
ATOM 5933 C CA . ASP B 1 312 ? 4.883 29.453 19.016 1 93.69 312 ASP B CA 1
ATOM 5934 C C . ASP B 1 312 ? 3.678 28.812 18.344 1 93.69 312 ASP B C 1
ATOM 5936 O O . ASP B 1 312 ? 2.648 29.469 18.156 1 93.69 312 ASP B O 1
ATOM 5940 N N . ILE B 1 313 ? 3.738 27.547 18.078 1 91.75 313 ILE B N 1
ATOM 5941 C CA . ILE B 1 313 ? 2.742 26.859 17.266 1 91.75 313 ILE B CA 1
ATOM 5942 C C . ILE B 1 313 ? 1.406 26.828 18 1 91.75 313 ILE B C 1
ATOM 5944 O O . ILE B 1 313 ? 0.345 26.906 17.375 1 91.75 313 ILE B O 1
ATOM 5948 N N . GLN B 1 314 ? 1.429 26.672 19.297 1 91.88 314 GLN B N 1
ATOM 5949 C CA . GLN B 1 314 ? 0.189 26.641 20.062 1 91.88 314 GLN B CA 1
ATOM 5950 C C . GLN B 1 314 ? -0.544 27.969 20 1 91.88 314 GLN B C 1
ATOM 5952 O O . GLN B 1 314 ? -1.762 28.016 19.812 1 91.88 314 GLN B O 1
ATOM 5957 N N . SER B 1 315 ? 0.245 28.969 20.203 1 93.75 315 SER B N 1
ATOM 5958 C CA . SER B 1 315 ? -0.331 30.312 20.094 1 93.75 315 SER B CA 1
ATOM 5959 C C . SER B 1 315 ? -0.865 30.578 18.688 1 93.75 315 SER B C 1
ATOM 5961 O O . SER B 1 315 ? -1.897 31.219 18.516 1 93.75 315 SER B O 1
ATOM 5963 N N . TYR B 1 316 ? -0.115 30.125 17.766 1 96 316 TYR B N 1
ATOM 5964 C CA . TYR B 1 316 ? -0.517 30.219 16.359 1 96 316 TYR B CA 1
ATOM 5965 C C . TYR B 1 316 ? -1.88 29.578 16.141 1 96 316 TYR B C 1
ATOM 5967 O O . TYR B 1 316 ? -2.777 30.188 15.562 1 96 316 TYR B O 1
ATOM 5975 N N . HIS B 1 317 ? -2.146 28.391 16.625 1 94.38 317 HIS B N 1
ATOM 5976 C CA . HIS B 1 317 ? -3.408 27.688 16.453 1 94.38 317 HIS B CA 1
ATOM 5977 C C . HIS B 1 317 ? -4.555 28.422 17.141 1 94.38 317 HIS B C 1
ATOM 5979 O O . HIS B 1 317 ? -5.668 28.484 16.625 1 94.38 317 HIS B O 1
ATOM 5985 N N . LYS B 1 318 ? -4.27 28.922 18.297 1 94.19 318 LYS B N 1
ATOM 5986 C CA . LYS B 1 318 ? -5.277 29.688 19.031 1 94.19 318 LYS B CA 1
ATOM 5987 C C . LYS B 1 318 ? -5.695 30.938 18.25 1 94.19 318 LYS B C 1
ATOM 5989 O O . LYS B 1 318 ? -6.887 31.25 18.172 1 94.19 318 LYS B O 1
ATOM 5994 N N . GLU B 1 319 ? -4.707 31.609 17.75 1 96.69 319 GLU B N 1
ATOM 5995 C CA . GLU B 1 319 ? -4.984 32.812 16.984 1 96.69 319 GLU B CA 1
ATOM 5996 C C . GLU B 1 319 ? -5.805 32.5 15.742 1 96.69 319 GLU B C 1
ATOM 5998 O O . GLU B 1 319 ? -6.727 33.25 15.398 1 96.69 319 GLU B O 1
ATOM 6003 N N . ILE B 1 320 ? -5.5 31.469 15.07 1 97.69 320 ILE B N 1
ATOM 6004 C CA . ILE B 1 320 ? -6.246 31.094 13.875 1 97.69 320 ILE B CA 1
ATOM 6005 C C . ILE B 1 320 ? -7.684 30.75 14.258 1 97.69 320 ILE B C 1
ATOM 6007 O O . ILE B 1 320 ? -8.617 31.031 13.5 1 97.69 320 ILE B O 1
ATOM 6011 N N . GLY B 1 321 ? -7.863 30.094 15.414 1 97.12 321 GLY B N 1
ATOM 6012 C CA . GLY B 1 321 ? -9.203 29.844 15.914 1 97.12 321 GLY B CA 1
ATOM 6013 C C . GLY B 1 321 ? -10.031 31.094 16.062 1 97.12 321 GLY B C 1
ATOM 6014 O O . GLY B 1 321 ? -11.219 31.109 15.711 1 97.12 321 GLY B O 1
ATOM 6015 N N . LEU B 1 322 ? -9.367 32.125 16.531 1 96.56 322 LEU B N 1
ATOM 6016 C CA . LEU B 1 322 ? -10.055 33.406 16.719 1 96.56 322 LEU B CA 1
ATOM 6017 C C . LEU B 1 322 ? -10.414 34 15.367 1 96.56 322 LEU B C 1
ATOM 6019 O O . LEU B 1 322 ? -11.5 34.562 15.195 1 96.56 322 LEU B O 1
ATOM 6023 N N . ILE B 1 323 ? -9.492 33.938 14.484 1 98.19 323 ILE B N 1
ATOM 6024 C CA . ILE B 1 323 ? -9.742 34.438 13.141 1 98.19 323 ILE B CA 1
ATOM 6025 C C . ILE B 1 323 ? -10.906 33.688 12.516 1 98.19 323 ILE B C 1
ATOM 6027 O O . ILE B 1 323 ? -11.797 34.281 11.914 1 98.19 323 ILE B O 1
ATOM 6031 N N . MET B 1 324 ? -10.945 32.375 12.672 1 98.56 324 MET B N 1
ATOM 6032 C CA . MET B 1 324 ? -12.016 31.531 12.141 1 98.56 324 MET B CA 1
ATOM 6033 C C . MET B 1 324 ? -13.359 31.891 12.773 1 98.56 324 MET B C 1
ATOM 6035 O O . MET B 1 324 ? -14.383 31.922 12.094 1 98.56 324 MET B O 1
ATOM 6039 N N . GLU B 1 325 ? -13.32 32.125 14.062 1 97.75 325 GLU B N 1
ATOM 6040 C CA . GLU B 1 325 ? -14.531 32.531 14.766 1 97.75 325 GLU B CA 1
ATOM 6041 C C . GLU B 1 325 ? -15.148 33.781 14.109 1 97.75 325 GLU B C 1
ATOM 6043 O O . GLU B 1 325 ? -16.359 33.844 13.922 1 97.75 325 GLU B O 1
ATOM 6048 N N . GLY B 1 326 ? -14.305 34.719 13.82 1 98.12 326 GLY B N 1
ATOM 6049 C CA . GLY B 1 326 ? -14.773 35.906 13.141 1 98.12 326 GLY B CA 1
ATOM 6050 C C . GLY B 1 326 ? -15.43 35.625 11.797 1 98.12 326 GLY B C 1
ATOM 6051 O O . GLY B 1 326 ? -16.469 36.188 11.477 1 98.12 326 GLY B O 1
ATOM 6052 N N . GLU B 1 327 ? -14.812 34.781 11.008 1 98.62 327 GLU B N 1
ATOM 6053 C CA . GLU B 1 327 ? -15.367 34.375 9.719 1 98.62 327 GLU B CA 1
ATOM 6054 C C . GLU B 1 327 ? -16.719 33.688 9.891 1 98.62 327 GLU B C 1
ATOM 6056 O O . GLU B 1 327 ? -17.656 33.938 9.125 1 98.62 327 GLU B O 1
ATOM 6061 N N . LEU B 1 328 ? -16.812 32.812 10.836 1 98.75 328 LEU B N 1
ATOM 6062 C CA . LEU B 1 328 ? -18.031 32.062 11.062 1 98.75 328 LEU B CA 1
ATOM 6063 C C . LEU B 1 328 ? -19.172 32.969 11.531 1 98.75 328 LEU B C 1
ATOM 6065 O O . LEU B 1 328 ? -20.328 32.75 11.203 1 98.75 328 LEU B O 1
ATOM 6069 N N . LEU B 1 329 ? -18.859 33.969 12.289 1 98.19 329 LEU B N 1
ATOM 6070 C CA . LEU B 1 329 ? -19.828 35 12.68 1 98.19 329 LEU B CA 1
ATOM 6071 C C . LEU B 1 329 ? -20.375 35.719 11.453 1 98.19 329 LEU B C 1
ATOM 6073 O O . LEU B 1 329 ? -21.594 35.875 11.305 1 98.19 329 LEU B O 1
ATOM 6077 N N . SER B 1 330 ? -19.469 36.125 10.641 1 98.19 330 SER B N 1
ATOM 6078 C CA . SER B 1 330 ? -19.828 36.844 9.43 1 98.19 330 SER B CA 1
ATOM 6079 C C . SER B 1 330 ? -20.688 36 8.516 1 98.19 330 SER B C 1
ATOM 6081 O O . SER B 1 330 ? -21.562 36.5 7.809 1 98.19 330 SER B O 1
ATOM 6083 N N . LEU B 1 331 ? -20.469 34.688 8.57 1 98.31 331 LEU B N 1
ATOM 6084 C CA . LEU B 1 331 ? -21.188 33.75 7.707 1 98.31 331 LEU B CA 1
ATOM 6085 C C . LEU B 1 331 ? -22.531 33.375 8.305 1 98.31 331 LEU B C 1
ATOM 6087 O O . LEU B 1 331 ? -23.359 32.75 7.641 1 98.31 331 LEU B O 1
ATOM 6091 N N . GLY B 1 332 ? -22.734 33.719 9.547 1 98.06 332 GLY B N 1
ATOM 6092 C CA . GLY B 1 332 ? -23.984 33.406 10.227 1 98.06 332 GLY B CA 1
ATOM 6093 C C . GLY B 1 332 ? -24.062 31.969 10.695 1 98.06 332 GLY B C 1
ATOM 6094 O O . GLY B 1 332 ? -25.141 31.438 10.898 1 98.06 332 GLY B O 1
ATOM 6095 N N . LEU B 1 333 ? -22.922 31.344 10.789 1 98.25 333 LEU B N 1
ATOM 6096 C CA . LEU B 1 333 ? -22.891 29.953 11.234 1 98.25 333 LEU B CA 1
ATOM 6097 C C . LEU B 1 333 ? -22.891 29.859 12.75 1 98.25 333 LEU B C 1
ATOM 6099 O O . LEU B 1 333 ? -23.344 28.875 13.32 1 98.25 333 LEU B O 1
ATOM 6103 N N . ILE B 1 334 ? -22.328 30.922 13.398 1 97.75 334 ILE B N 1
ATOM 6104 C CA . ILE B 1 334 ? -22.438 31.094 14.836 1 97.75 334 ILE B CA 1
ATOM 6105 C C . ILE B 1 334 ? -22.844 32.531 15.141 1 97.75 334 ILE B C 1
ATOM 6107 O O . ILE B 1 334 ? -22.812 33.406 14.258 1 97.75 334 ILE B O 1
ATOM 6111 N N . ASP B 1 335 ? -23.234 32.75 16.406 1 97.19 335 ASP B N 1
ATOM 6112 C CA . ASP B 1 335 ? -23.594 34.094 16.812 1 97.19 335 ASP B CA 1
ATOM 6113 C C . ASP B 1 335 ? -23 34.438 18.172 1 97.19 335 ASP B C 1
ATOM 6115 O O . ASP B 1 335 ? -22.234 33.656 18.734 1 97.19 335 ASP B O 1
ATOM 6119 N N . GLN B 1 336 ? -23.375 35.625 18.578 1 96.19 336 GLN B N 1
ATOM 6120 C CA . GLN B 1 336 ? -22.781 36.156 19.812 1 96.19 336 GLN B CA 1
ATOM 6121 C C . GLN B 1 336 ? -23.203 35.312 21.016 1 96.19 336 GLN B C 1
ATOM 6123 O O . GLN B 1 336 ? -22.469 35.188 21.984 1 96.19 336 GLN B O 1
ATOM 6128 N N . THR B 1 337 ? -24.297 34.719 20.984 1 97.19 337 THR B N 1
ATOM 6129 C CA . THR B 1 337 ? -24.766 33.875 22.062 1 97.19 337 THR B CA 1
ATOM 6130 C C . THR B 1 337 ? -23.906 32.594 22.172 1 97.19 337 THR B C 1
ATOM 6132 O O . THR B 1 337 ? -23.594 32.156 23.266 1 97.19 337 THR B O 1
ATOM 6135 N N . ASP B 1 338 ? -23.578 32.062 20.969 1 96.19 338 ASP B N 1
ATOM 6136 C CA . ASP B 1 338 ? -22.688 30.906 20.938 1 96.19 338 ASP B CA 1
ATOM 6137 C C . ASP B 1 338 ? -21.344 31.234 21.594 1 96.19 338 ASP B C 1
ATOM 6139 O O . ASP B 1 338 ? -20.797 30.406 22.328 1 96.19 338 ASP B O 1
ATOM 6143 N N . ILE B 1 339 ? -20.875 32.375 21.297 1 94.44 339 ILE B N 1
ATOM 6144 C CA . ILE B 1 339 ? -19.562 32.812 21.797 1 94.44 339 ILE B CA 1
ATOM 6145 C C . ILE B 1 339 ? -19.641 33.031 23.312 1 94.44 339 ILE B C 1
ATOM 6147 O O . ILE B 1 339 ? -18.75 32.594 24.047 1 94.44 339 ILE B O 1
ATOM 6151 N N . LYS B 1 340 ? -20.656 33.625 23.719 1 94.69 340 LYS B N 1
ATOM 6152 C CA . LYS B 1 340 ? -20.844 33.906 25.141 1 94.69 340 LYS B CA 1
ATOM 6153 C C . LYS B 1 340 ? -20.969 32.625 25.953 1 94.69 340 LYS B C 1
ATOM 6155 O O . LYS B 1 340 ? -20.484 32.562 27.094 1 94.69 340 LYS B O 1
ATOM 6160 N N . ASN B 1 341 ? -21.562 31.672 25.438 1 95.31 341 ASN B N 1
ATOM 6161 C CA . ASN B 1 341 ? -21.891 30.438 26.172 1 95.31 341 ASN B CA 1
ATOM 6162 C C . ASN B 1 341 ? -20.875 29.328 25.875 1 95.31 341 ASN B C 1
ATOM 6164 O O . ASN B 1 341 ? -21.047 28.203 26.312 1 95.31 341 ASN B O 1
ATOM 6168 N N . GLN B 1 342 ? -19.906 29.734 25.094 1 93.38 342 GLN B N 1
ATOM 6169 C CA . GLN B 1 342 ? -19 28.672 24.641 1 93.38 342 GLN B CA 1
ATOM 6170 C C . GLN B 1 342 ? -18.203 28.109 25.812 1 93.38 342 GLN B C 1
ATOM 6172 O O . GLN B 1 342 ? -18.016 28.781 26.828 1 93.38 342 GLN B O 1
ATOM 6177 N N . ASP B 1 343 ? -17.797 26.844 25.703 1 93.25 343 ASP B N 1
ATOM 6178 C CA . ASP B 1 343 ? -16.797 26.219 26.562 1 93.25 343 ASP B CA 1
ATOM 6179 C C . ASP B 1 343 ? -15.383 26.641 26.141 1 93.25 343 ASP B C 1
ATOM 6181 O O . ASP B 1 343 ? -14.977 26.422 25 1 93.25 343 ASP B O 1
ATOM 6185 N N . PRO B 1 344 ? -14.703 27.234 27.047 1 86.75 344 PRO B N 1
ATOM 6186 C CA . PRO B 1 344 ? -13.352 27.656 26.688 1 86.75 344 PRO B CA 1
ATOM 6187 C C . PRO B 1 344 ? -12.508 26.5 26.141 1 86.75 344 PRO B C 1
ATOM 6189 O O . PRO B 1 344 ? -11.586 26.719 25.344 1 86.75 344 PRO B O 1
ATOM 6192 N N . LYS B 1 345 ? -12.766 25.312 26.516 1 88.38 345 LYS B N 1
ATOM 6193 C CA . LYS B 1 345 ? -12.008 24.156 26.062 1 88.38 345 LYS B CA 1
ATOM 6194 C C . LYS B 1 345 ? -12.539 23.641 24.734 1 88.38 345 LYS B C 1
ATOM 6196 O O . LYS B 1 345 ? -11.867 22.859 24.062 1 88.38 345 LYS B O 1
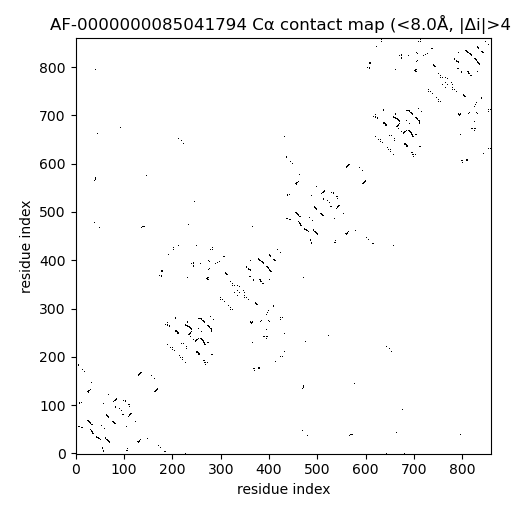ATOM 6201 N N . ASN B 1 346 ? -13.68 24.109 24.391 1 92.56 346 ASN B N 1
ATOM 6202 C CA . ASN B 1 346 ? -14.32 23.766 23.125 1 92.56 346 ASN B CA 1
ATOM 6203 C C . ASN B 1 346 ? -15.047 24.969 22.516 1 92.56 346 ASN B C 1
ATOM 6205 O O . ASN B 1 346 ? -16.281 25.016 22.516 1 92.56 346 ASN B O 1
ATOM 6209 N N . PRO B 1 347 ? -14.242 25.781 21.984 1 95.31 347 PRO B N 1
ATOM 6210 C CA . PRO B 1 347 ? -14.828 27.016 21.469 1 95.31 347 PRO B CA 1
ATOM 6211 C C . PRO B 1 347 ? -15.859 26.766 20.375 1 95.31 347 PRO B C 1
ATOM 6213 O O . PRO B 1 347 ? -15.812 25.734 19.703 1 95.31 347 PRO B O 1
ATOM 6216 N N . ALA B 1 348 ? -16.75 27.688 20.172 1 95.44 348 ALA B N 1
ATOM 6217 C CA . ALA B 1 348 ? -17.906 27.562 19.281 1 95.44 348 ALA B CA 1
ATOM 6218 C C . ALA B 1 348 ? -17.469 27.25 17.859 1 95.44 348 ALA B C 1
ATOM 6220 O O . ALA B 1 348 ? -18.156 26.531 17.125 1 95.44 348 ALA B O 1
ATOM 6221 N N . TYR B 1 349 ? -16.312 27.828 17.484 1 96.56 349 TYR B N 1
ATOM 6222 C CA . TYR B 1 349 ? -15.875 27.656 16.109 1 96.56 349 TYR B CA 1
ATOM 6223 C C . TYR B 1 349 ? -15.523 26.203 15.828 1 96.56 349 TYR B C 1
ATOM 6225 O O . TYR B 1 349 ? -15.508 25.766 14.672 1 96.56 349 TYR B O 1
ATOM 6233 N N . LYS B 1 350 ? -15.32 25.344 16.797 1 96.25 350 LYS B N 1
ATOM 6234 C CA . LYS B 1 350 ? -14.906 23.953 16.641 1 96.25 350 LYS B CA 1
ATOM 6235 C C . LYS B 1 350 ? -16.031 23.109 16.062 1 96.25 350 LYS B C 1
ATOM 6237 O O . LYS B 1 350 ? -15.781 22.016 15.547 1 96.25 350 LYS B O 1
ATOM 6242 N N . LYS B 1 351 ? -17.219 23.641 16.141 1 95.31 351 LYS B N 1
ATOM 6243 C CA . LYS B 1 351 ? -18.344 22.953 15.508 1 95.31 351 LYS B CA 1
ATOM 6244 C C . LYS B 1 351 ? -18.141 22.828 14 1 95.31 351 LYS B C 1
ATOM 6246 O O . LYS B 1 351 ? -18.531 21.828 13.398 1 95.31 351 LYS B O 1
ATOM 6251 N N . TYR B 1 352 ? -17.484 23.812 13.422 1 97.75 352 TYR B N 1
ATOM 6252 C CA . TYR B 1 352 ? -17.375 23.875 11.969 1 97.75 352 TYR B CA 1
ATOM 6253 C C . TYR B 1 352 ? -15.914 23.812 11.539 1 97.75 352 TYR B C 1
ATOM 6255 O O . TYR B 1 352 ? -15.617 23.672 10.344 1 97.75 352 TYR B O 1
ATOM 6263 N N . PHE B 1 353 ? -15.008 23.906 12.469 1 97.5 353 PHE B N 1
ATOM 6264 C CA . PHE B 1 353 ? -13.57 23.828 12.266 1 97.5 353 PHE B CA 1
ATOM 6265 C C . PHE B 1 353 ? -12.898 23.047 13.398 1 97.5 353 PHE B C 1
ATOM 6267 O O . PHE B 1 353 ? -12.25 23.641 14.258 1 97.5 353 PHE B O 1
ATOM 6274 N N . MET B 1 354 ? -12.859 21.75 13.336 1 94 354 MET B N 1
ATOM 6275 C CA . MET B 1 354 ? -12.578 20.922 14.508 1 94 354 MET B CA 1
ATOM 6276 C C . MET B 1 354 ? -11.156 20.391 14.461 1 94 354 MET B C 1
ATOM 6278 O O . MET B 1 354 ? -10.719 19.688 15.383 1 94 354 MET B O 1
ATOM 6282 N N . HIS B 1 355 ? -10.43 20.609 13.383 1 93.5 355 HIS B N 1
ATOM 6283 C CA . HIS B 1 355 ? -9.086 20.062 13.266 1 93.5 355 HIS B CA 1
ATOM 6284 C C . HIS B 1 355 ? -8.031 21.172 13.344 1 93.5 355 HIS B C 1
ATOM 6286 O O . HIS B 1 355 ? -8.367 22.359 13.359 1 93.5 355 HIS B O 1
ATOM 6292 N N . GLY B 1 356 ? -6.762 20.766 13.492 1 93.62 356 GLY B N 1
ATOM 6293 C CA . GLY B 1 356 ? -5.66 21.719 13.484 1 93.62 356 GLY B CA 1
ATOM 6294 C C . GLY B 1 356 ? -5.465 22.391 12.141 1 93.62 356 GLY B C 1
ATOM 6295 O O . GLY B 1 356 ? -6.09 22.016 11.148 1 93.62 356 GLY B O 1
ATOM 6296 N N . THR B 1 357 ? -4.578 23.359 12.141 1 97.12 357 THR B N 1
ATOM 6297 C CA . THR B 1 357 ? -4.449 24.188 10.938 1 97.12 357 THR B CA 1
ATOM 6298 C C . THR B 1 357 ? -3.174 23.844 10.18 1 97.12 357 THR B C 1
ATOM 6300 O O . THR B 1 357 ? -3.098 24.031 8.961 1 97.12 357 THR B O 1
ATOM 6303 N N . SER B 1 358 ? -2.186 23.391 10.914 1 97.38 358 SER B N 1
ATOM 6304 C CA . SER B 1 358 ? -0.894 23.172 10.273 1 97.38 358 SER B CA 1
ATOM 6305 C C . SER B 1 358 ? -0.175 21.969 10.891 1 97.38 358 SER B C 1
ATOM 6307 O O . SER B 1 358 ? -0.419 21.625 12.047 1 97.38 358 SER B O 1
ATOM 6309 N N . HIS B 1 359 ? 0.621 21.344 10.133 1 97 359 HIS B N 1
ATOM 6310 C CA . HIS B 1 359 ? 1.534 20.312 10.617 1 97 359 HIS B CA 1
ATOM 6311 C C . HIS B 1 359 ? 2.795 20.25 9.758 1 97 359 HIS B C 1
ATOM 6313 O O . HIS B 1 359 ? 2.807 20.734 8.625 1 97 359 HIS B O 1
ATOM 6319 N N . HIS B 1 360 ? 3.846 19.672 10.328 1 98 360 HIS B N 1
ATOM 6320 C CA . HIS B 1 360 ? 5.105 19.484 9.617 1 98 360 HIS B CA 1
ATOM 6321 C C . HIS B 1 360 ? 4.93 18.578 8.406 1 98 360 HIS B C 1
ATOM 6323 O O . HIS B 1 360 ? 4.098 17.672 8.414 1 98 360 HIS B O 1
ATOM 6329 N N . LEU B 1 361 ? 5.711 18.875 7.379 1 98.56 361 LEU B N 1
ATOM 6330 C CA . LEU B 1 361 ? 5.672 18.109 6.137 1 98.56 361 LEU B CA 1
ATOM 6331 C C . LEU B 1 361 ? 7.082 17.781 5.656 1 98.56 361 LEU B C 1
ATOM 6333 O O . LEU B 1 361 ? 7.992 18.609 5.773 1 98.56 361 LEU B O 1
ATOM 6337 N N . GLY B 1 362 ? 7.34 16.672 5.156 1 98.5 362 GLY B N 1
ATOM 6338 C CA . GLY B 1 362 ? 8.594 16.219 4.594 1 98.5 362 GLY B CA 1
ATOM 6339 C C . GLY B 1 362 ? 8.539 14.773 4.121 1 98.5 362 GLY B C 1
ATOM 6340 O O . GLY B 1 362 ? 7.758 14.438 3.232 1 98.5 362 GLY B O 1
ATOM 6341 N N . LEU B 1 363 ? 9.211 13.906 4.82 1 98.56 363 LEU B N 1
ATOM 6342 C CA . LEU B 1 363 ? 9.273 12.5 4.453 1 98.56 363 LEU B CA 1
ATOM 6343 C C . LEU B 1 363 ? 8.016 11.758 4.914 1 98.56 363 LEU B C 1
ATOM 6345 O O . LEU B 1 363 ? 7.742 10.648 4.457 1 98.56 363 LEU B O 1
ATOM 6349 N N . ASP B 1 364 ? 7.262 12.43 5.793 1 97.88 364 ASP B N 1
ATOM 6350 C CA . ASP B 1 364 ? 5.984 11.898 6.254 1 97.88 364 ASP B CA 1
ATOM 6351 C C . ASP B 1 364 ? 4.875 12.938 6.145 1 97.88 364 ASP B C 1
ATOM 6353 O O . ASP B 1 364 ? 5.152 14.141 6.098 1 97.88 364 ASP B O 1
ATOM 6357 N N . VAL B 1 365 ? 3.643 12.539 6.086 1 97 365 VAL B N 1
ATOM 6358 C CA . VAL B 1 365 ? 2.416 13.312 6.242 1 97 365 VAL B CA 1
ATOM 6359 C C . VAL B 1 365 ? 1.562 12.711 7.352 1 97 365 VAL B C 1
ATOM 6361 O O . VAL B 1 365 ? 0.69 11.875 7.094 1 97 365 VAL B O 1
ATOM 6364 N N . HIS B 1 366 ? 1.88 13.094 8.523 1 95.81 366 HIS B N 1
ATOM 6365 C CA . HIS B 1 366 ? 2.572 14.258 9.078 1 95.81 366 HIS B CA 1
ATOM 6366 C C . HIS B 1 366 ? 4.031 13.938 9.375 1 95.81 366 HIS B C 1
ATOM 6368 O O . HIS B 1 366 ? 4.336 12.922 10.016 1 95.81 366 HIS B O 1
ATOM 6374 N N . ASP B 1 367 ? 4.879 14.82 9.156 1 97.88 367 ASP B N 1
ATOM 6375 C CA . ASP B 1 367 ? 6.297 14.602 9.422 1 97.88 367 ASP B CA 1
ATOM 6376 C C . ASP B 1 367 ? 6.629 14.883 10.891 1 97.88 367 ASP B C 1
ATOM 6378 O O . ASP B 1 367 ? 5.789 15.391 11.633 1 97.88 367 ASP B O 1
ATOM 6382 N N . VAL B 1 368 ? 7.828 14.57 11.289 1 97.19 368 VAL B N 1
ATOM 6383 C CA . VAL B 1 368 ? 8.305 14.812 12.648 1 97.19 368 VAL B CA 1
ATOM 6384 C C . VAL B 1 368 ? 8.734 16.281 12.789 1 97.19 368 VAL B C 1
ATOM 6386 O O . VAL B 1 368 ? 9.094 16.922 11.805 1 97.19 368 VAL B O 1
ATOM 6389 N N . GLY B 1 369 ? 8.656 16.75 14.031 1 93.88 369 GLY B N 1
ATOM 6390 C CA . GLY B 1 369 ? 9.016 18.125 14.344 1 93.88 369 GLY B CA 1
ATOM 6391 C C . GLY B 1 369 ? 8.539 18.578 15.711 1 93.88 369 GLY B C 1
ATOM 6392 O O . GLY B 1 369 ? 7.988 17.766 16.469 1 93.88 369 GLY B O 1
ATOM 6393 N N . THR B 1 370 ? 8.766 19.781 15.984 1 89 370 THR B N 1
ATOM 6394 C CA . THR B 1 370 ? 8.43 20.312 17.297 1 89 370 THR B CA 1
ATOM 6395 C C . THR B 1 370 ? 6.957 20.719 17.359 1 89 370 THR B C 1
ATOM 6397 O O . THR B 1 370 ? 6.387 21.172 16.375 1 89 370 THR B O 1
ATOM 6400 N N . MET B 1 371 ? 6.43 20.562 18.469 1 87.5 371 MET B N 1
ATOM 6401 C CA . MET B 1 371 ? 5.09 21.078 18.75 1 87.5 371 MET B CA 1
ATOM 6402 C C . MET B 1 371 ? 5.145 22.172 19.797 1 87.5 371 MET B C 1
ATOM 6404 O O . MET B 1 371 ? 4.18 22.922 19.969 1 87.5 371 MET B O 1
ATOM 6408 N N . TYR B 1 372 ? 6.359 22.281 20.406 1 90.12 372 TYR B N 1
ATOM 6409 C CA . TYR B 1 372 ? 6.375 23.172 21.562 1 90.12 372 TYR B CA 1
ATOM 6410 C C . TYR B 1 372 ? 7.559 24.125 21.5 1 90.12 372 TYR B C 1
ATOM 6412 O O . TYR B 1 372 ? 7.734 24.969 22.375 1 90.12 372 TYR B O 1
ATOM 6420 N N . GLU B 1 373 ? 8.375 23.984 20.562 1 91.94 373 GLU B N 1
ATOM 6421 C CA . GLU B 1 373 ? 9.484 24.906 20.359 1 91.94 373 GLU B CA 1
ATOM 6422 C C . GLU B 1 373 ? 9.164 25.922 19.25 1 91.94 373 GLU B C 1
ATOM 6424 O O . GLU B 1 373 ? 8.266 25.688 18.438 1 91.94 373 GLU B O 1
ATOM 6429 N N . PRO B 1 374 ? 9.852 26.953 19.25 1 95.19 374 PRO B N 1
ATOM 6430 C CA . PRO B 1 374 ? 9.578 27.984 18.25 1 95.19 374 PRO B CA 1
ATOM 6431 C C . PRO B 1 374 ? 9.867 27.5 16.828 1 95.19 374 PRO B C 1
ATOM 6433 O O . PRO B 1 374 ? 10.844 26.781 16.594 1 95.19 374 PRO B O 1
ATOM 6436 N N . ILE B 1 375 ? 9.125 28.031 15.93 1 96.38 375 ILE B N 1
ATOM 6437 C CA . ILE B 1 375 ? 9.297 27.766 14.5 1 96.38 375 ILE B CA 1
ATOM 6438 C C . ILE B 1 375 ? 10.625 28.344 14.023 1 96.38 375 ILE B C 1
ATOM 6440 O O . ILE B 1 375 ? 11.039 29.422 14.469 1 96.38 375 ILE B O 1
ATOM 6444 N N . GLN B 1 376 ? 11.273 27.641 13.18 1 97.56 376 GLN B N 1
ATOM 6445 C CA . GLN B 1 376 ? 12.555 28.062 12.625 1 97.56 376 GLN B CA 1
ATOM 6446 C C . GLN B 1 376 ? 12.5 28.156 11.102 1 97.56 376 GLN B C 1
ATOM 6448 O O . GLN B 1 376 ? 11.68 27.484 10.469 1 97.56 376 GLN B O 1
ATOM 6453 N N . ALA B 1 377 ? 13.398 29.047 10.578 1 98.25 377 ALA B N 1
ATOM 6454 C CA . ALA B 1 377 ? 13.57 29.062 9.125 1 98.25 377 ALA B CA 1
ATOM 6455 C C . ALA B 1 377 ? 13.984 27.688 8.617 1 98.25 377 ALA B C 1
ATOM 6457 O O . ALA B 1 377 ? 14.789 27 9.25 1 98.25 377 ALA B O 1
ATOM 6458 N N . GLY B 1 378 ? 13.391 27.281 7.477 1 98.31 378 GLY B N 1
ATOM 6459 C CA . GLY B 1 378 ? 13.695 26 6.879 1 98.31 378 GLY B CA 1
ATOM 6460 C C . GLY B 1 378 ? 12.633 24.938 7.152 1 98.31 378 GLY B C 1
ATOM 6461 O O . GLY B 1 378 ? 12.602 23.906 6.492 1 98.31 378 GLY B O 1
ATOM 6462 N N . MET B 1 379 ? 11.781 25.219 8.133 1 98.56 379 MET B N 1
ATOM 6463 C CA . MET B 1 379 ? 10.688 24.297 8.398 1 98.56 379 MET B CA 1
ATOM 6464 C C . MET B 1 379 ? 9.625 24.375 7.305 1 98.56 379 MET B C 1
ATOM 6466 O O . MET B 1 379 ? 9.414 25.438 6.723 1 98.56 379 MET B O 1
ATOM 6470 N N . VAL B 1 380 ? 9.055 23.266 6.953 1 98.75 380 VAL B N 1
ATOM 6471 C CA . VAL B 1 380 ? 7.984 23.188 5.973 1 98.75 380 VAL B CA 1
ATOM 6472 C C . VAL B 1 380 ? 6.676 22.812 6.664 1 98.75 380 VAL B C 1
ATOM 6474 O O . VAL B 1 380 ? 6.625 21.828 7.422 1 98.75 380 VAL B O 1
ATOM 6477 N N . PHE B 1 381 ? 5.625 23.578 6.426 1 98.56 381 PHE B N 1
ATOM 6478 C CA . PHE B 1 381 ? 4.324 23.359 7.051 1 98.56 381 PHE B CA 1
ATOM 6479 C C . PHE B 1 381 ? 3.229 23.25 6 1 98.56 381 PHE B C 1
ATOM 6481 O O . PHE B 1 381 ? 3.32 23.859 4.934 1 98.56 381 PHE B O 1
ATOM 6488 N N . THR B 1 382 ? 2.262 22.453 6.285 1 98.56 382 THR B N 1
ATOM 6489 C CA . THR B 1 382 ? 0.962 22.594 5.637 1 98.56 382 THR B CA 1
ATOM 6490 C C . THR B 1 382 ? 0.142 23.688 6.305 1 98.56 382 THR B C 1
ATOM 6492 O O . THR B 1 382 ? 0.328 23.984 7.488 1 98.56 382 THR B O 1
ATOM 6495 N N . VAL B 1 383 ? -0.708 24.328 5.629 1 98.81 383 VAL B N 1
ATOM 6496 C CA . VAL B 1 383 ? -1.7 25.266 6.137 1 98.81 383 VAL B CA 1
ATOM 6497 C C . VAL B 1 383 ? -3.074 24.938 5.562 1 98.81 383 VAL B C 1
ATOM 6499 O O . VAL B 1 383 ? -3.344 25.188 4.391 1 98.81 383 VAL B O 1
ATOM 6502 N N . GLU B 1 384 ? -3.934 24.391 6.426 1 98.69 384 GLU B N 1
ATOM 6503 C CA . GLU B 1 384 ? -5.094 23.703 5.867 1 98.69 384 GLU B CA 1
ATOM 6504 C C . GLU B 1 384 ? -6.352 23.984 6.676 1 98.69 384 GLU B C 1
ATOM 6506 O O . GLU B 1 384 ? -7.051 23.078 7.102 1 98.69 384 GLU B O 1
ATOM 6511 N N . PRO B 1 385 ? -6.73 25.266 6.805 1 98.81 385 PRO B N 1
ATOM 6512 C CA . PRO B 1 385 ? -8.023 25.516 7.445 1 98.81 385 PRO B CA 1
ATOM 6513 C C . PRO B 1 385 ? -9.203 25 6.629 1 98.81 385 PRO B C 1
ATOM 6515 O O . PRO B 1 385 ? -9.062 24.75 5.43 1 98.81 385 PRO B O 1
ATOM 6518 N N . GLY B 1 386 ? -10.281 24.781 7.328 1 98.75 386 GLY B N 1
ATOM 6519 C CA . GLY B 1 386 ? -11.5 24.328 6.676 1 98.75 386 GLY B CA 1
ATOM 6520 C C . GLY B 1 386 ? -12.758 24.703 7.441 1 98.75 386 GLY B C 1
ATOM 6521 O O . GLY B 1 386 ? -12.688 25.078 8.617 1 98.75 386 GLY B O 1
ATOM 6522 N N . ILE B 1 387 ? -13.867 24.766 6.746 1 98.88 387 ILE B N 1
ATOM 6523 C CA . ILE B 1 387 ? -15.195 24.922 7.32 1 98.88 387 ILE B CA 1
ATOM 6524 C C . ILE B 1 387 ? -16.109 23.812 6.816 1 98.88 387 ILE B C 1
ATOM 6526 O O . ILE B 1 387 ? -16.203 23.562 5.609 1 98.88 387 ILE B O 1
ATOM 6530 N N . TYR B 1 388 ? -16.734 23.156 7.703 1 98.5 388 TYR B N 1
ATOM 6531 C CA . TYR B 1 388 ? -17.609 22.031 7.395 1 98.5 388 TYR B CA 1
ATOM 6532 C C . TYR B 1 388 ? -19.016 22.266 7.918 1 98.5 388 TYR B C 1
ATOM 6534 O O . TYR B 1 388 ? -19.234 22.297 9.133 1 98.5 388 TYR B O 1
ATOM 6542 N N . VAL B 1 389 ? -19.938 22.438 7.004 1 98.25 389 VAL B N 1
ATOM 6543 C CA . VAL B 1 389 ? -21.328 22.672 7.332 1 98.25 389 VAL B CA 1
ATOM 6544 C C . VAL B 1 389 ? -22.172 21.484 6.887 1 98.25 389 VAL B C 1
ATOM 6546 O O . VAL B 1 389 ? -22.781 21.516 5.816 1 98.25 389 VAL B O 1
ATOM 6549 N N . LEU B 1 390 ? -22.297 20.562 7.762 1 95.75 390 LEU B N 1
ATOM 6550 C CA . LEU B 1 390 ? -22.938 19.297 7.422 1 95.75 390 LEU B CA 1
ATOM 6551 C C . LEU B 1 390 ? -24.375 19.516 6.965 1 95.75 390 LEU B C 1
ATOM 6553 O O . LEU B 1 390 ? -24.812 18.891 6.004 1 95.75 390 LEU B O 1
ATOM 6557 N N . GLU B 1 391 ? -25.109 20.359 7.594 1 96.12 391 GLU B N 1
ATOM 6558 C CA . GLU B 1 391 ? -26.516 20.594 7.297 1 96.12 391 GLU B CA 1
ATOM 6559 C C . GLU B 1 391 ? -26.688 21.156 5.891 1 96.12 391 GLU B C 1
ATOM 6561 O O . GLU B 1 391 ? -27.781 21.062 5.312 1 96.12 391 GLU B O 1
ATOM 6566 N N . GLU B 1 392 ? -25.656 21.719 5.379 1 97.81 392 GLU B N 1
ATOM 6567 C CA . GLU B 1 392 ? -25.703 22.266 4.027 1 97.81 392 GLU B CA 1
ATOM 6568 C C . GLU B 1 392 ? -24.938 21.375 3.049 1 97.81 392 GLU B C 1
ATOM 6570 O O . GLU B 1 392 ? -24.891 21.656 1.85 1 97.81 392 GLU B O 1
ATOM 6575 N N . GLU B 1 393 ? -24.297 20.312 3.529 1 97.56 393 GLU B N 1
ATOM 6576 C CA . GLU B 1 393 ? -23.469 19.406 2.75 1 97.56 393 GLU B CA 1
ATOM 6577 C C . GLU B 1 393 ? -22.344 20.172 2.041 1 97.56 393 GLU B C 1
ATOM 6579 O O . GLU B 1 393 ? -22.078 19.938 0.862 1 97.56 393 GLU B O 1
ATOM 6584 N N . ILE B 1 394 ? -21.797 21.141 2.762 1 98.56 394 ILE B N 1
ATOM 6585 C CA . ILE B 1 394 ? -20.688 21.938 2.262 1 98.56 394 ILE B CA 1
ATOM 6586 C C . ILE B 1 394 ? -19.453 21.734 3.137 1 98.56 394 ILE B C 1
ATOM 6588 O O . ILE B 1 394 ? -19.469 22.047 4.328 1 98.56 394 ILE B O 1
ATOM 6592 N N . GLY B 1 395 ? -18.469 21.062 2.637 1 98.62 395 GLY B N 1
ATOM 6593 C CA . GLY B 1 395 ? -17.156 20.953 3.24 1 98.62 395 GLY B CA 1
ATOM 6594 C C . GLY B 1 395 ? -16.062 21.578 2.391 1 98.62 395 GLY B C 1
ATOM 6595 O O . GLY B 1 395 ? -15.875 21.203 1.234 1 98.62 395 GLY B O 1
ATOM 6596 N N . ILE B 1 396 ? -15.398 22.578 2.918 1 98.88 396 ILE B N 1
ATOM 6597 C CA . ILE B 1 396 ? -14.328 23.25 2.189 1 98.88 396 ILE B CA 1
ATOM 6598 C C . ILE B 1 396 ? -13.062 23.281 3.037 1 98.88 396 ILE B C 1
ATOM 6600 O O . ILE B 1 396 ? -13.086 23.719 4.191 1 98.88 396 ILE B O 1
ATOM 6604 N N . ARG B 1 397 ? -12.055 22.781 2.559 1 98.88 397 ARG B N 1
ATOM 6605 C CA . ARG B 1 397 ? -10.703 22.844 3.098 1 98.88 397 ARG B CA 1
ATOM 6606 C C . ARG B 1 397 ? -9.703 23.266 2.023 1 98.88 397 ARG B C 1
ATOM 6608 O O . ARG B 1 397 ? -9.789 22.812 0.879 1 98.88 397 ARG B O 1
ATOM 6615 N N . LEU B 1 398 ? -8.898 24.156 2.297 1 98.94 398 LEU B N 1
ATOM 6616 C CA . LEU B 1 398 ? -7.836 24.609 1.413 1 98.94 398 LEU B CA 1
ATOM 6617 C C . LEU B 1 398 ? -6.473 24.469 2.082 1 98.94 398 LEU B C 1
ATOM 6619 O O . LEU B 1 398 ? -6.297 24.859 3.24 1 98.94 398 LEU B O 1
ATOM 6623 N N . GLU B 1 399 ? -5.602 23.859 1.352 1 98.88 399 GLU B N 1
ATOM 6624 C CA . GLU B 1 399 ? -4.324 23.531 1.979 1 98.88 399 GLU B CA 1
ATOM 6625 C C . GLU B 1 399 ? -3.162 23.75 1.014 1 98.88 399 GLU B C 1
ATOM 6627 O O . GLU B 1 399 ? -3.197 23.281 -0.126 1 98.88 399 GLU B O 1
ATOM 6632 N N . ASN B 1 400 ? -2.213 24.484 1.381 1 98.94 400 ASN B N 1
ATOM 6633 C CA . ASN B 1 400 ? -0.93 24.625 0.701 1 98.94 400 ASN B CA 1
ATOM 6634 C C . ASN B 1 400 ? 0.229 24.203 1.6 1 98.94 400 ASN B C 1
ATOM 6636 O O . ASN B 1 400 ? 0.055 24.047 2.809 1 98.94 400 ASN B O 1
ATOM 6640 N N . ASN B 1 401 ? 1.329 23.969 0.976 1 98.94 401 ASN B N 1
ATOM 6641 C CA . ASN B 1 401 ? 2.596 23.719 1.653 1 98.94 401 ASN B CA 1
ATOM 6642 C C . ASN B 1 401 ? 3.525 24.922 1.572 1 98.94 401 ASN B C 1
ATOM 6644 O O . ASN B 1 401 ? 3.818 25.406 0.481 1 98.94 401 ASN B O 1
ATOM 6648 N N . ILE B 1 402 ? 4.066 25.344 2.715 1 98.88 402 ILE B N 1
ATOM 6649 C CA . ILE B 1 402 ? 4.922 26.531 2.691 1 98.88 402 ILE B CA 1
ATOM 6650 C C . ILE B 1 402 ? 6.246 26.219 3.383 1 98.88 402 ILE B C 1
ATOM 6652 O O . ILE B 1 402 ? 6.297 25.406 4.312 1 98.88 402 ILE B O 1
ATOM 6656 N N . VAL B 1 403 ? 7.297 26.875 2.934 1 98.75 403 VAL B N 1
ATOM 6657 C CA . VAL B 1 403 ? 8.609 26.875 3.576 1 98.75 403 VAL B CA 1
ATOM 6658 C C . VAL B 1 403 ? 8.789 28.172 4.375 1 98.75 403 VAL B C 1
ATOM 6660 O O . VAL B 1 403 ? 8.617 29.266 3.838 1 98.75 403 VAL B O 1
ATOM 6663 N N . ILE B 1 404 ? 9.086 28.031 5.629 1 98.56 404 ILE B N 1
ATOM 6664 C CA . ILE B 1 404 ? 9.359 29.203 6.449 1 98.56 404 ILE B CA 1
ATOM 6665 C C . ILE B 1 404 ? 10.742 29.766 6.105 1 98.56 404 ILE B C 1
ATOM 6667 O O . ILE B 1 404 ? 11.734 29.031 6.117 1 98.56 404 ILE B O 1
ATOM 6671 N N . ASN B 1 405 ? 10.789 31.016 5.762 1 98.19 405 ASN B N 1
ATOM 6672 C CA . ASN B 1 405 ? 12.047 31.703 5.52 1 98.19 405 ASN B CA 1
ATOM 6673 C C . ASN B 1 405 ? 12.445 32.594 6.711 1 98.19 405 ASN B C 1
ATOM 6675 O O . ASN B 1 405 ? 11.711 32.656 7.695 1 98.19 405 ASN B O 1
ATOM 6679 N N . GLU B 1 406 ? 13.664 33.156 6.582 1 97.31 406 GLU B N 1
ATOM 6680 C CA . GLU B 1 406 ? 14.062 34.094 7.629 1 97.31 406 GLU B CA 1
ATOM 6681 C C . GLU B 1 406 ? 13.062 35.25 7.758 1 97.31 406 GLU B C 1
ATOM 6683 O O . GLU B 1 406 ? 12.797 35.719 8.859 1 97.31 406 GLU B O 1
ATOM 6688 N N . LYS B 1 407 ? 12.68 35.594 6.562 1 94.94 407 LYS B N 1
ATOM 6689 C CA . LYS B 1 407 ? 11.609 36.594 6.48 1 94.94 407 LYS B CA 1
ATOM 6690 C C . LYS B 1 407 ? 10.461 36.094 5.605 1 94.94 407 LYS B C 1
ATOM 6692 O O . LYS B 1 407 ? 10.648 35.875 4.406 1 94.94 407 LYS B O 1
ATOM 6697 N N . GLY B 1 408 ? 9.398 35.875 6.23 1 96.31 408 GLY B N 1
ATOM 6698 C CA . GLY B 1 408 ? 8.234 35.438 5.48 1 96.31 408 GLY B CA 1
ATOM 6699 C C . GLY B 1 408 ? 8.242 33.969 5.172 1 96.31 408 GLY B C 1
ATOM 6700 O O . GLY B 1 408 ? 8.703 33.156 5.988 1 96.31 408 GLY B O 1
ATOM 6701 N N . TYR B 1 409 ? 7.574 33.625 4.016 1 98.12 409 TYR B N 1
ATOM 6702 C CA . TYR B 1 409 ? 7.488 32.219 3.613 1 98.12 409 TYR B CA 1
ATOM 6703 C C . TYR B 1 409 ? 7.492 32.094 2.096 1 98.12 409 TYR B C 1
ATOM 6705 O O . TYR B 1 409 ? 7.266 33.062 1.38 1 98.12 409 TYR B O 1
ATOM 6713 N N . THR B 1 410 ? 7.875 30.969 1.596 1 98.62 410 THR B N 1
ATOM 6714 C CA . THR B 1 410 ? 7.707 30.562 0.201 1 98.62 410 THR B CA 1
ATOM 6715 C C . THR B 1 410 ? 6.59 29.547 0.06 1 98.62 410 THR B C 1
ATOM 6717 O O . THR B 1 41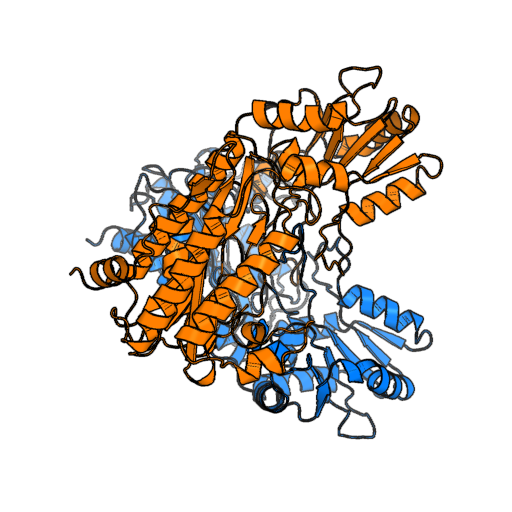0 ? 6.621 28.484 0.706 1 98.62 410 THR B O 1
ATOM 6720 N N . ASP B 1 411 ? 5.582 29.875 -0.702 1 98.81 411 ASP B N 1
ATOM 6721 C CA . ASP B 1 411 ? 4.492 28.953 -0.995 1 98.81 411 ASP B CA 1
ATOM 6722 C C . ASP B 1 411 ? 4.879 27.969 -2.105 1 98.81 411 ASP B C 1
ATOM 6724 O O . ASP B 1 411 ? 4.992 28.359 -3.27 1 98.81 411 ASP B O 1
ATOM 6728 N N . LEU B 1 412 ? 5.043 26.703 -1.803 1 98.88 412 LEU B N 1
ATOM 6729 C CA . LEU B 1 412 ? 5.5 25.703 -2.76 1 98.88 412 LEU B CA 1
ATOM 6730 C C . LEU B 1 412 ? 4.387 25.344 -3.738 1 98.88 412 LEU B C 1
ATOM 6732 O O . LEU B 1 412 ? 4.625 24.625 -4.719 1 98.88 412 LEU B O 1
ATOM 6736 N N . MET B 1 413 ? 3.197 25.859 -3.482 1 98.88 413 MET B N 1
ATOM 6737 C CA . MET B 1 413 ? 2.031 25.562 -4.309 1 98.88 413 MET B CA 1
ATOM 6738 C C . MET B 1 413 ? 1.417 26.828 -4.871 1 98.88 413 MET B C 1
ATOM 6740 O O . MET B 1 413 ? 0.225 26.875 -5.18 1 98.88 413 MET B O 1
ATOM 6744 N N . GLY B 1 414 ? 2.203 27.828 -4.91 1 98.38 414 GLY B N 1
ATOM 6745 C CA . GLY B 1 414 ? 1.744 29.141 -5.34 1 98.38 414 GLY B CA 1
ATOM 6746 C C . GLY B 1 414 ? 1.146 29.141 -6.734 1 98.38 414 GLY B C 1
ATOM 6747 O O . GLY B 1 414 ? 0.305 29.984 -7.055 1 98.38 414 GLY B O 1
ATOM 6748 N N . ASN B 1 415 ? 1.521 28.188 -7.531 1 97.69 415 ASN B N 1
ATOM 6749 C CA . ASN B 1 415 ? 1.059 28.125 -8.914 1 97.69 415 ASN B CA 1
ATOM 6750 C C . ASN B 1 415 ? -0.181 27.25 -9.055 1 97.69 415 ASN B C 1
ATOM 6752 O O . ASN B 1 415 ? -0.735 27.125 -10.148 1 97.69 415 ASN B O 1
ATOM 6756 N N . ILE B 1 416 ? -0.613 26.641 -8.07 1 98.81 416 ILE B N 1
ATOM 6757 C CA . ILE B 1 416 ? -1.781 25.766 -8.148 1 98.81 416 ILE B CA 1
ATOM 6758 C C . ILE B 1 416 ? -3.053 26.594 -7.988 1 98.81 416 ILE B C 1
ATOM 6760 O O . ILE B 1 416 ? -3.215 27.312 -6.992 1 98.81 416 ILE B O 1
ATOM 6764 N N . PRO B 1 417 ? -3.971 26.5 -8.914 1 98.69 417 PRO B N 1
ATOM 6765 C CA . PRO B 1 417 ? -5.191 27.297 -8.844 1 98.69 417 PRO B CA 1
ATOM 6766 C C . PRO B 1 417 ? -5.91 27.172 -7.5 1 98.69 417 PRO B C 1
ATOM 6768 O O . PRO B 1 417 ? -6.137 26.047 -7.031 1 98.69 417 PRO B O 1
ATOM 6771 N N . ILE B 1 418 ? -6.23 28.281 -6.906 1 98.75 418 ILE B N 1
ATOM 6772 C CA . ILE B 1 418 ? -6.922 28.234 -5.621 1 98.75 418 ILE B CA 1
ATOM 6773 C C . ILE B 1 418 ? -7.996 29.312 -5.574 1 98.75 418 ILE B C 1
ATOM 6775 O O . ILE B 1 418 ? -8.945 29.234 -4.793 1 98.75 418 ILE B O 1
ATOM 6779 N N . GLU B 1 419 ? -7.809 30.375 -6.406 1 98.75 419 GLU B N 1
ATOM 6780 C CA . GLU B 1 419 ? -8.828 31.422 -6.492 1 98.75 419 GLU B CA 1
ATOM 6781 C C . GLU B 1 419 ? -10.102 30.891 -7.152 1 98.75 419 GLU B C 1
ATOM 6783 O O . GLU B 1 419 ? -10.039 30.25 -8.203 1 98.75 419 GLU B O 1
ATOM 6788 N N . PRO B 1 420 ? -11.211 31.125 -6.516 1 98.56 420 PRO B N 1
ATOM 6789 C CA . PRO B 1 420 ? -12.445 30.562 -7.062 1 98.56 420 PRO B CA 1
ATOM 6790 C C . PRO B 1 420 ? -12.703 31 -8.5 1 98.56 420 PRO B C 1
ATOM 6792 O O . PRO B 1 420 ? -13.164 30.203 -9.32 1 98.56 420 PRO B O 1
ATOM 6795 N N . ASP B 1 421 ? -12.406 32.281 -8.859 1 98.31 421 ASP B N 1
ATOM 6796 C CA . ASP B 1 421 ? -12.594 32.75 -10.234 1 98.31 421 ASP B CA 1
ATOM 6797 C C . ASP B 1 421 ? -11.719 31.969 -11.203 1 98.31 421 ASP B C 1
ATOM 6799 O O . ASP B 1 421 ? -12.148 31.625 -12.305 1 98.31 421 ASP B O 1
ATOM 6803 N N . GLU B 1 422 ? -10.531 31.719 -10.812 1 98.25 422 GLU B N 1
ATOM 6804 C CA . GLU B 1 422 ? -9.609 30.969 -11.656 1 98.25 422 GLU B CA 1
ATOM 6805 C C . GLU B 1 422 ? -10.078 29.531 -11.836 1 98.25 422 GLU B C 1
ATOM 6807 O O . GLU B 1 422 ? -10.023 28.984 -12.945 1 98.25 422 GLU B O 1
ATOM 6812 N N . ILE B 1 423 ? -10.523 28.922 -10.766 1 98.62 423 ILE B N 1
ATOM 6813 C CA . ILE B 1 423 ? -11.023 27.562 -10.812 1 98.62 423 ILE B CA 1
ATOM 6814 C C . ILE B 1 423 ? -12.211 27.469 -11.766 1 98.62 423 ILE B C 1
ATOM 6816 O O . ILE B 1 423 ? -12.25 26.594 -12.641 1 98.62 423 ILE B O 1
ATOM 6820 N N . GLU B 1 424 ? -13.156 28.422 -11.625 1 98.44 424 GLU B N 1
ATOM 6821 C CA . GLU B 1 424 ? -14.32 28.438 -12.508 1 98.44 424 GLU B CA 1
ATOM 6822 C C . GLU B 1 424 ? -13.898 28.609 -13.961 1 98.44 424 GLU B C 1
ATOM 6824 O O . GLU B 1 424 ? -14.438 27.953 -14.859 1 98.44 424 GLU B O 1
ATOM 6829 N N . SER B 1 425 ? -12.984 29.516 -14.156 1 98.31 425 SER B N 1
ATOM 6830 C CA . SER B 1 425 ? -12.516 29.766 -15.516 1 98.31 425 SER B CA 1
ATOM 6831 C C . SER B 1 425 ? -11.883 28.531 -16.125 1 98.31 425 SER B C 1
ATOM 6833 O O . SER B 1 425 ? -12.18 28.156 -17.266 1 98.31 425 SER B O 1
ATOM 6835 N N . LEU B 1 426 ? -11.023 27.859 -15.398 1 98.19 426 LEU B N 1
ATOM 6836 C CA . LEU B 1 426 ? -10.305 26.688 -15.883 1 98.19 426 LEU B CA 1
ATOM 6837 C C . LEU B 1 426 ? -11.266 25.531 -16.156 1 98.19 426 LEU B C 1
ATOM 6839 O O . LEU B 1 426 ? -11.086 24.781 -17.109 1 98.19 426 LEU B O 1
ATOM 6843 N N . MET B 1 427 ? -12.281 25.406 -15.305 1 98.25 427 MET B N 1
ATOM 6844 C CA . MET B 1 427 ? -13.219 24.281 -15.453 1 98.25 427 MET B CA 1
ATOM 6845 C C . MET B 1 427 ? -14.18 24.531 -16.609 1 98.25 427 MET B C 1
ATOM 6847 O O . MET B 1 427 ? -14.789 23.594 -17.125 1 98.25 427 MET B O 1
ATOM 6851 N N . ASN B 1 428 ? -14.297 25.812 -16.984 1 96.81 428 ASN B N 1
ATOM 6852 C CA . ASN B 1 428 ? -15.297 26.141 -18 1 96.81 428 ASN B CA 1
ATOM 6853 C C . ASN B 1 428 ? -14.648 26.625 -19.297 1 96.81 428 ASN B C 1
ATOM 6855 O O . ASN B 1 428 ? -15.344 26.984 -20.234 1 96.81 428 ASN B O 1
ATOM 6859 N N . GLU B 1 429 ? -13.336 26.734 -19.297 1 86.06 429 GLU B N 1
ATOM 6860 C CA . GLU B 1 429 ? -12.648 27.109 -20.531 1 86.06 429 GLU B CA 1
ATOM 6861 C C . GLU B 1 429 ? -12.648 25.969 -21.547 1 86.06 429 GLU B C 1
ATOM 6863 O O . GLU B 1 429 ? -12.289 24.844 -21.219 1 86.06 429 GLU B O 1
ATOM 6868 N N . LYS B 1 430 ? -13.602 25.953 -22.344 1 56.94 430 LYS B N 1
ATOM 6869 C CA . LYS B 1 430 ? -13.648 25 -23.453 1 56.94 430 LYS B CA 1
ATOM 6870 C C . LYS B 1 430 ? -12.664 25.391 -24.562 1 56.94 430 LYS B C 1
ATOM 6872 O O . LYS B 1 430 ? -12.445 26.578 -24.812 1 56.94 430 LYS B O 1
#

pLDDT: mean 96.67, std 3.87, range [56.94, 98.94]

Solvent-accessible surface area (backbone atoms only — not comparable to full-atom values): 43828 Å² total; per-residue (Å²): 107,54,48,83,74,71,61,22,67,59,16,46,53,46,41,48,59,52,50,73,69,51,62,86,41,29,36,36,47,38,51,30,38,57,78,45,71,66,55,52,56,35,62,47,84,77,54,68,27,58,69,43,29,58,37,31,64,63,83,53,68,62,26,37,40,38,43,16,69,73,45,88,54,71,67,60,18,41,33,40,25,34,55,77,79,46,74,67,43,38,40,44,49,25,90,67,73,44,64,66,56,45,25,62,44,18,58,42,84,34,61,43,42,48,87,50,42,66,66,53,47,51,56,53,53,74,70,35,49,36,40,28,40,53,59,86,72,38,90,72,42,78,77,87,58,65,44,50,46,56,53,48,50,54,49,47,47,69,78,48,67,83,56,46,76,45,78,36,36,69,58,50,28,56,56,63,29,42,47,53,70,67,54,50,51,36,26,38,52,7,30,50,43,32,38,54,16,50,56,52,42,44,72,63,62,37,54,68,43,37,29,31,41,54,51,14,48,35,41,24,44,19,21,51,68,37,20,93,20,63,51,53,86,52,23,39,18,43,24,60,41,23,41,20,76,48,30,62,74,31,41,53,68,29,45,73,80,23,40,31,20,35,43,43,22,17,19,23,82,62,17,34,25,60,31,25,44,54,47,37,28,64,32,58,68,51,73,69,56,42,54,53,47,51,46,36,51,52,50,31,53,52,50,57,69,63,50,36,55,64,38,45,54,61,60,48,51,52,51,48,48,53,53,46,37,54,47,34,42,76,68,64,76,44,50,72,66,45,58,71,69,37,44,87,92,54,44,57,47,41,77,35,39,75,69,75,45,63,47,38,48,36,73,32,82,49,26,56,49,75,70,82,50,56,39,48,52,35,23,31,32,34,38,39,35,42,45,35,39,66,95,73,29,44,21,40,39,43,26,41,36,33,35,27,28,90,74,50,62,47,60,58,44,72,84,43,84,75,51,66,70,56,46,29,46,57,42,61,61,122,108,53,49,84,75,71,60,23,66,58,15,46,52,45,40,47,59,54,51,73,68,50,62,85,42,30,35,37,48,37,52,30,36,55,80,44,72,67,54,53,55,34,62,48,85,78,53,68,28,59,69,44,29,57,37,32,63,63,82,53,68,62,27,38,42,37,43,17,69,73,44,88,53,71,68,61,17,43,33,39,24,35,53,77,78,46,75,66,44,38,40,44,50,25,90,66,73,45,64,66,55,46,24,61,44,18,58,44,86,35,60,44,43,48,88,50,41,64,65,53,48,50,55,52,52,73,69,37,49,36,40,29,39,54,58,85,73,37,91,73,41,78,76,86,59,65,44,50,46,57,52,47,51,55,50,48,47,70,76,46,66,82,55,47,77,46,77,37,36,69,59,50,27,56,55,64,28,41,46,52,72,67,54,48,50,36,26,39,51,7,30,50,42,31,38,55,15,50,55,54,42,42,69,63,60,36,54,66,44,37,30,30,41,53,49,13,48,34,41,24,44,19,20,52,69,37,19,94,20,64,52,51,86,53,23,39,19,43,25,59,41,23,41,19,75,47,28,62,76,32,41,53,68,30,43,74,80,24,40,32,21,34,42,44,24,17,18,23,83,62,17,35,25,59,33,25,46,54,46,37,28,64,31,59,70,52,74,70,56,43,54,53,48,52,46,37,51,52,52,32,54,52,51,57,69,61,51,36,55,64,38,45,54,60,61,50,53,54,50,48,48,53,54,47,36,53,46,34,41,76,69,63,77,46,50,72,66,44,59,72,68,38,43,88,92,53,46,57,47,40,77,36,39,73,69,76,44,62,47,37,48,36,73,32,86,48,27,55,49,76,72,81,52,55,39,48,53,34,24,32,33,35,39,39,33,43,44,34,40,66,96,72,29,42,20,42,39,42,26,39,37,33,35,26,27,89,74,50,61,47,59,58,44,71,84,44,82,74,52,67,70,55,46,29,46,57,42,61,61,123

Secondary structure (DSSP, 8-state):
--S-PPPHHHHHHHHHHHHHHSPSSEEEEEEPPP--B-STT-BPPP---HHHHHHH----SS-EEEE-TT-SSGGGSEEEEEPPP-HHHHHHT-----HHHHHHHH--SEEEEGGGHHHHHHHHHHT-SEEEE-----TT----SPPHHHHHHHHHHHHSTTSEEEESHHHHHHHHHB--HHHHHHHHHHHHHHHHHHHHHHHH--TT-BHHHHHHHHHHHHHHTT--SBSS--EEEEGGGGG-TT-----SBPPTT-EEEEEE-BEETTEE--EEEEEETTS---HHHHHHHHHHHHHHHHHHHH--TT--HHHHHHHHHHHHHHHHHHHTSS-HHHHHT-BTTB-GGGGT--S-S--B-SSSTTPP--SSSPP-TTBEEEE--EEEEGGGTEEEE-BEEEEE-SSSEEETTTTS--SHHHHHHHHH--/--S-PPPHHHHHHHHHHHHTTSPSSEEEEEEPPP--B-STT-BPPP---HHHHHHH----SS-EEEE-TT-SSGGGSEEEEEPPP-HHHHHHT-----HHHHHHHH--SEEEEGGGHHHHHHHHHHT-SEEEE-----TT----SPPHHHHHHHHHHHHSTTSEEEESHHHHHHHHHB--HHHHHHHHHHHHHHHHHHHHHHHH--TT-BHHHHHHHHHHHHHHTT--SBSS--EEEEGGGGG-TT-----SBPPTT-EEEEEE-BEETTEE--EEEEEETTS---HHHHHHHHHHHHHHHHHHHH--TT--HHHHHHHHHHHHHHHHHHHTSS-HHHHHT-BTTB-GGGGT--S-S--B-SSSTTPP--SSSPP-TTBEEEE--EEEEGGGTEEEE-BEEEEE-SSSEEETTTTS--SHHHHHHHHH--

Nearest PDB structures (foldseek):
  4pv4-assembly1_B  TM=8.786E-01  e=1.712E-42  Yersinia pestis
  2bh3-assembly1_A  TM=8.801E-01  e=1.615E-42  Escherichia coli
  2bws-assembly1_A  TM=8.788E-01  e=2.293E-42  Escherichia coli
  2bwv-assembly1_A  TM=8.792E-01  e=7.826E-42  Escherichia coli
  2bwx-assembly1_A  TM=8.706E-01  e=5.843E-42  Escherichia coli

Radius of gyration: 28.55 Å; Cα contacts (8 Å, |Δi|>4): 1867; chains: 2; bounding box: 68×73×67 Å

Organism: Cyclobacterium marinum (strain ATCC 25205 / DSM 745 / LMG 13164 / NCIMB 1802) (NCBI:txid880070)

Sequence (860 aa):
MRYEPAKASLYIKNRAKVANKLPSNSLAVLNSNDIMPTNADGTMKFRQNNDLLYLCGIDQEETILVICPDFPDPALREVLFIKPTSEHIAIWEGHKFTMGEATALSGISTIKWTTDFDSIFNTLMNLSKHVFLNTNEHLRAVVEVETRTARFIKECKARYPLHQYHRLAPMMHKFRAVKETEEIDQIQKACDITEAGFRRVLDFVKPGVLEYEIEAEYLHQFIKSGSRGFAYEPIIGSGRNACVLHYLDNSVTCKDGDLILMDVGAEYGNYNADMTRTIPVNGRFTKRQRQIYEAVLRVQRQAMAMLRPGVDIQSYHKEIGLIMEGELLSLGLIDQTDIKNQDPKNPAYKKYFMHGTSHHLGLDVHDVGTMYEPIQAGMVFTVEPGIYVLEEEIGIRLENNIVINEKGYTDLMGNIPIEPDEIESLMNEKMRYEPAKASLYIKNRAKVANKLPSNSLAVLNSNDIMPTNADGTMKFRQNNDLLYLCGIDQEETILVICPDFPDPALREVLFIKPTSEHIAIWEGHKFTMGEATALSGISTIKWTTDFDSIFNTLMNLSKHVFLNTNEHLRAVVEVETRTARFIKECKARYPLHQYHRLAPMMHKFRAVKETEEIDQIQKACDITEAGFRRVLDFVKPGVLEYEIEAEYLHQFIKSGSRGFAYEPIIGSGRNACVLHYLDNSVTCKDGDLILMDVGAEYGNYNADMTRTIPVNGRFTKRQRQIYEAVLRVQRQAMAMLRPGVDIQSYHKEIGLIMEGELLSLGLIDQTDIKNQDPKNPAYKKYFMHGTSHHLGLDVHDVGTMYEPIQAGMVFTVEPGIYVLEEEIGIRLENNIVINEKGYTDLMGNIPIEPDEIESLMNEK

InterPro domains:
  IPR000994 Peptidase M24 [PF00557] (186-406)
  IPR001131 Peptidase M24B, X-Pro dipeptidase/aminopeptidase P, conserved site [PS00491] (355-367)
  IPR007865 Aminopeptidase P, N-terminal [PF05195] (11-131)
  IPR007865 Aminopeptidase P, N-terminal [SM01011] (6-142)
  IPR029149 Creatinase/Aminopeptidase P/Spt16, N-terminal [G3DSA:3.40.350.10] (7-177)
  IPR029149 Creatinase/Aminopeptidase P/Spt16, N-terminal [SSF53092] (7-179)
  IPR036005 Creatinase/aminopeptidase-like [G3DSA:3.90.230.10] (178-430)
  IPR036005 Creatinase/aminopeptidase-like [SSF55920] (182-429)
  IPR052433 Xaa-Pro dipeptidase-like [PTHR43226] (7-429)

Foldseek 3Di:
DLFDFFFLVQLVVLLVLLLVPDDAQEKEKDFWWDQAADPDGDTDDGDTDVLVCNNFVDDAHGKMWMAQCVDPDNLLRIEIADADDDPVCCVPPNDDDDPVNSCRHRVRPHYHHSVCCVVSVVVSLVRGAEYEAEDPVFPPDDDPDQIPRNVVVVVCCVVPVRGHYDYPHVSSLASQQFDDPSQVVQQLLQLVLQLVLVLQLLQPFAFFDFQVVSVVSSQVSQVVSSFPGWQDQKQKAKFLSLQPPPHRPRGDGHHQQIKIWIFTTTHGSLFIFTWIAIAGRHLAHDPLLQLQLVLQVVLLVVLLQQQAFPDQQVVSQVVSLVSLVVSCCVSVVDHPVQQVPDDPVGHSSCVFWVDTFKAFGGSHVRGRYDNGGTDDARGKMKGWTWGHDNVRSHTGIGIWIWGHHNPGIHTSNVPRDHDSVVSSCSSPVD/DLFDFFFLVQLVVLLVLLLVPDDAQEKEKDFWWDQAADPDGDTDDGDTDVLVCSNFVDDDHGKMWMAQCVPPDNLLRIEIADADDDPVCCVPPNDDDDPVNSCRHRVRPHYHHSVCCVVSVVVSLVRGAEYEAEDPVFPPDDDPDQIPRNVVVVVCCVVPVRGHYDYPHVSSLASQQFDDPSQVVQQLLQLVLQLVLVLQLLQPFAFFDFQVVSVVSSQVSQVVSSFPGWQDQKQKAKFLSLQPPPHRPRGDGHHQQIKIWIFTTTHGSLFIFTWIAIAGRHLAHDPLLQLQLVLQVVLLVVLLQQQAFQDQQVVSQVVSLVSLVVSCCVSVVDHPVQQVPDDPVGHSSCVFWVDTFKAFGGSHVRGRYDNGGTDDARGKMKGWTWGHDNVRSHTGIGIWIWGHHNPGIHTSNVPRDHDSVVSSCSSPVD